Protein 3E82 (pdb70)

Solvent-accessible surface area: 55488 Å² total

Structure (mmCIF, N/CA/C/O backbone):
data_3E82
#
_entry.id   3E82
#
_cell.length_a   52.910
_cell.length_b   79.750
_cell.length_c   209.144
_cell.angle_alpha   90.00
_cell.angle_beta   94.00
_cell.angle_gamma   90.00
#
_symmetry.space_group_name_H-M   'P 1 21 1'
#
loop_
_entity.id
_entity.type
_entity.pdbx_description
1 polymer 'Putative oxidoreductase'
2 non-polymer 'CHLORIDE ION'
3 water water
#
loop_
_atom_site.group_PDB
_atom_site.id
_atom_site.type_symbol
_atom_site.label_atom_id
_atom_site.label_alt_id
_atom_site.label_comp_id
_atom_site.label_asym_id
_atom_site.label_entity_id
_atom_site.label_seq_id
_atom_site.pdbx_PDB_ins_code
_atom_site.Cartn_x
_atom_site.Cartn_y
_atom_site.Cartn_z
_atom_site.occupancy
_atom_site.B_iso_or_equiv
_atom_site.auth_seq_id
_atom_site.auth_comp_id
_atom_site.auth_asym_id
_atom_site.auth_atom_id
_atom_site.pdbx_PDB_model_num
ATOM 1 N N . THR A 1 7 ? -10.559 2.417 126.360 1.00 34.79 15 THR A N 1
ATOM 2 C CA . THR A 1 7 ? -10.905 3.049 125.057 1.00 33.64 15 THR A CA 1
ATOM 3 C C . THR A 1 7 ? -10.823 4.563 125.180 1.00 31.36 15 THR A C 1
ATOM 4 O O . THR A 1 7 ? -11.055 5.125 126.247 1.00 30.14 15 THR A O 1
ATOM 8 N N . ILE A 1 8 ? -10.490 5.223 124.080 1.00 27.92 16 ILE A N 1
ATOM 9 C CA . ILE A 1 8 ? -10.394 6.669 124.084 1.00 25.67 16 ILE A CA 1
ATOM 10 C C . ILE A 1 8 ? -11.644 7.249 123.435 1.00 25.22 16 ILE A C 1
ATOM 11 O O . ILE A 1 8 ? -11.887 7.050 122.240 1.00 25.12 16 ILE A O 1
ATOM 16 N N . ASN A 1 9 ? -12.442 7.950 124.232 1.00 23.27 17 ASN A N 1
ATOM 17 C CA . ASN A 1 9 ? -13.663 8.560 123.730 1.00 23.90 17 ASN A CA 1
ATOM 18 C C . ASN A 1 9 ? -13.377 9.892 123.062 1.00 23.18 17 ASN A C 1
ATOM 19 O O . ASN A 1 9 ? -12.817 10.802 123.679 1.00 21.27 17 ASN A O 1
ATOM 24 N N . ILE A 1 10 ? -13.795 10.009 121.807 1.00 23.26 18 ILE A N 1
ATOM 25 C CA . ILE A 1 10 ? -13.578 11.231 121.056 1.00 21.81 18 ILE A CA 1
ATOM 26 C C . ILE A 1 10 ? -14.845 12.029 120.780 1.00 22.25 18 ILE A C 1
ATOM 27 O O . ILE A 1 10 ? -15.924 11.477 120.549 1.00 22.58 18 ILE A O 1
ATOM 32 N N . ALA A 1 11 ? -14.685 13.344 120.818 1.00 21.44 19 ALA A N 1
ATOM 33 C CA . ALA A 1 11 ? -15.750 14.269 120.496 1.00 21.16 19 ALA A CA 1
ATOM 34 C C . ALA A 1 11 ? -15.184 14.987 119.274 1.00 21.93 19 ALA A C 1
ATOM 35 O O . ALA A 1 11 ? -14.159 15.676 119.370 1.00 21.55 19 ALA A O 1
ATOM 37 N N . LEU A 1 12 ? -15.810 14.787 118.121 1.00 20.29 20 LEU A N 1
ATOM 38 C CA . LEU A 1 12 ? -15.371 15.449 116.899 1.00 20.20 20 LEU A CA 1
ATOM 39 C C . LEU A 1 12 ? -16.141 16.768 116.833 1.00 22.01 20 LEU A C 1
ATOM 40 O O . LEU A 1 12 ? -17.374 16.765 116.805 1.00 22.28 20 LEU A O 1
ATOM 45 N N . ILE A 1 13 ? -15.423 17.888 116.809 1.00 21.38 21 ILE A N 1
ATOM 46 C CA . ILE A 1 13 ? -16.074 19.192 116.771 1.00 23.21 21 ILE A CA 1
ATOM 47 C C . ILE A 1 13 ? -16.207 19.717 115.347 1.00 23.60 21 ILE A C 1
ATOM 48 O O . ILE A 1 13 ? -15.236 20.183 114.750 1.00 24.20 21 ILE A O 1
ATOM 53 N N . GLY A 1 14 ? -17.421 19.640 114.813 1.00 23.36 22 GLY A N 1
ATOM 54 C CA . GLY A 1 14 ? -17.673 20.116 113.469 1.00 24.26 22 GLY A CA 1
ATOM 55 C C . GLY A 1 14 ? -17.852 18.968 112.501 1.00 25.72 22 GLY A C 1
ATOM 56 O O . GLY A 1 14 ? -17.030 18.054 112.453 1.00 25.80 22 GLY A O 1
ATOM 57 N N . TYR A 1 15 ? -18.937 18.993 111.736 1.00 24.63 23 TYR A N 1
ATOM 58 C CA . TYR A 1 15 ? -19.172 17.940 110.770 1.00 25.37 23 TYR A CA 1
ATOM 59 C C . TYR A 1 15 ? -19.319 18.566 109.395 1.00 26.89 23 TYR A C 1
ATOM 60 O O . TYR A 1 15 ? -20.255 18.269 108.648 1.00 28.45 23 TYR A O 1
ATOM 69 N N . GLY A 1 16 ? -18.388 19.465 109.086 1.00 27.71 24 GLY A N 1
ATOM 70 C CA . GLY A 1 16 ? -18.375 20.117 107.793 1.00 28.74 24 GLY A CA 1
ATOM 71 C C . GLY A 1 16 ? -17.570 19.226 106.866 1.00 29.91 24 GLY A C 1
ATOM 72 O O . GLY A 1 16 ? -17.355 18.051 107.174 1.00 30.03 24 GLY A O 1
ATOM 73 N N . PHE A 1 17 ? -17.105 19.766 105.747 1.00 29.52 25 PHE A N 1
ATOM 74 C CA . PHE A 1 17 ? -16.339 18.968 104.797 1.00 29.80 25 PHE A CA 1
ATOM 75 C C . PHE A 1 17 ? -15.219 18.128 105.418 1.00 27.73 25 PHE A C 1
ATOM 76 O O . PHE A 1 17 ? -15.185 16.910 105.255 1.00 29.28 25 PHE A O 1
ATOM 84 N N . VAL A 1 18 ? -14.300 18.782 106.118 1.00 26.99 26 VAL A N 1
ATOM 85 C CA . VAL A 1 18 ? -13.174 18.092 106.727 1.00 26.26 26 VAL A CA 1
ATOM 86 C C . VAL A 1 18 ? -13.602 17.087 107.796 1.00 26.16 26 VAL A C 1
ATOM 87 O O . VAL A 1 18 ? -13.106 15.959 107.829 1.00 24.76 26 VAL A O 1
ATOM 91 N N . GLY A 1 19 ? -14.525 17.492 108.661 1.00 25.50 27 GLY A N 1
ATOM 92 C CA . GLY A 1 19 ? -14.976 16.590 109.704 1.00 26.11 27 GLY A CA 1
ATOM 93 C C . GLY A 1 19 ? -15.563 15.309 109.144 1.00 24.94 27 GLY A C 1
ATOM 94 O O . GLY A 1 19 ? -15.199 14.210 109.563 1.00 23.49 27 GLY A O 1
ATOM 95 N N . LYS A 1 20 ? -16.456 15.453 108.173 1.00 25.02 28 LYS A N 1
ATOM 96 C CA . LYS A 1 20 ? -17.130 14.311 107.574 1.00 25.98 28 LYS A CA 1
ATOM 97 C C . LYS A 1 20 ? -16.295 13.466 106.611 1.00 25.87 28 LYS A C 1
ATOM 98 O O . LYS A 1 20 ? -16.373 12.237 106.629 1.00 25.35 28 LYS A O 1
ATOM 104 N N . THR A 1 21 ? -15.500 14.123 105.775 1.00 24.41 29 THR A N 1
ATOM 105 C CA . THR A 1 21 ? -14.696 13.422 104.784 1.00 23.65 29 THR A CA 1
ATOM 106 C C . THR A 1 21 ? -13.389 12.822 105.277 1.00 22.66 29 THR A C 1
ATOM 107 O O . THR A 1 21 ? -12.967 11.769 104.797 1.00 22.04 29 THR A O 1
ATOM 111 N N . PHE A 1 22 ? -12.744 13.488 106.224 1.00 23.11 30 PHE A N 1
ATOM 112 C CA . PHE A 1 22 ? -11.469 13.005 106.738 1.00 24.32 30 PHE A CA 1
ATOM 113 C C . PHE A 1 22 ? -11.499 12.369 108.122 1.00 23.38 30 PHE A C 1
ATOM 114 O O . PHE A 1 22 ? -11.285 11.166 108.270 1.00 23.31 30 PHE A O 1
ATOM 122 N N . HIS A 1 23 ? -11.769 13.194 109.130 1.00 21.08 31 HIS A N 1
ATOM 123 C CA . HIS A 1 23 ? -11.758 12.757 110.518 1.00 22.53 31 HIS A CA 1
ATOM 124 C C . HIS A 1 23 ? -12.667 11.616 110.948 1.00 22.08 31 HIS A C 1
ATOM 125 O O . HIS A 1 23 ? -12.195 10.656 111.561 1.00 23.72 31 HIS A O 1
ATOM 132 N N . ALA A 1 24 ? -13.953 11.701 110.638 1.00 21.21 32 ALA A N 1
ATOM 133 C CA . ALA A 1 24 ? -14.869 10.639 111.040 1.00 21.61 32 ALA A CA 1
ATOM 134 C C . ALA A 1 24 ? -14.460 9.284 110.453 1.00 21.63 32 ALA A C 1
ATOM 135 O O . ALA A 1 24 ? -14.304 8.311 111.192 1.00 20.64 32 ALA A O 1
ATOM 137 N N . PRO A 1 25 ? -14.271 9.200 109.121 1.00 20.86 33 PRO A N 1
ATOM 138 C CA . PRO A 1 25 ? -13.877 7.914 108.520 1.00 20.20 33 PRO A CA 1
ATOM 139 C C . PRO A 1 25 ? -12.559 7.346 109.058 1.00 19.93 33 PRO A C 1
ATOM 140 O O . PRO A 1 25 ? -12.450 6.149 109.314 1.00 18.85 33 PRO A O 1
ATOM 144 N N . LEU A 1 26 ? -11.559 8.203 109.230 1.00 19.43 34 LEU A N 1
ATOM 145 C CA . LEU A 1 26 ? -10.273 7.747 109.733 1.00 18.82 34 LEU A CA 1
ATOM 146 C C . LEU A 1 26 ? -10.410 7.245 111.168 1.00 18.51 34 LEU A C 1
ATOM 147 O O . LEU A 1 26 ? -9.971 6.139 111.495 1.00 16.99 34 LEU A O 1
ATOM 152 N N . ILE A 1 27 ? -11.021 8.062 112.019 1.00 17.33 35 ILE A N 1
ATOM 153 C CA . ILE A 1 27 ? -11.204 7.698 113.417 1.00 19.06 35 ILE A CA 1
ATOM 154 C C . ILE A 1 27 ? -11.964 6.372 113.536 1.00 20.26 35 ILE A C 1
ATOM 155 O O . ILE A 1 27 ? -11.510 5.447 114.211 1.00 19.17 35 ILE A O 1
ATOM 160 N N . ARG A 1 28 ? -13.115 6.292 112.875 1.00 19.24 36 ARG A N 1
ATOM 161 C CA . ARG A 1 28 ? -13.947 5.088 112.892 1.00 21.21 36 ARG A CA 1
ATOM 162 C C . ARG A 1 28 ? -13.193 3.838 112.454 1.00 20.49 36 ARG A C 1
ATOM 163 O O . ARG A 1 28 ? -13.536 2.735 112.866 1.00 19.09 36 ARG A O 1
ATOM 171 N N . SER A 1 29 ? -12.165 4.012 111.623 1.00 18.74 37 SER A N 1
ATOM 172 C CA . SER A 1 29 ? -11.383 2.876 111.131 1.00 18.28 37 SER A CA 1
ATOM 173 C C . SER A 1 29 ? -10.218 2.487 112.055 1.00 16.98 37 SER A C 1
ATOM 174 O O . SER A 1 29 ? -9.497 1.533 111.780 1.00 15.86 37 SER A O 1
ATOM 177 N N . VAL A 1 30 ? -10.028 3.228 113.139 1.00 16.95 38 VAL A N 1
ATOM 178 C CA . VAL A 1 30 ? -8.934 2.939 114.063 1.00 17.17 38 VAL A CA 1
ATOM 179 C C . VAL A 1 30 ? -9.393 2.339 115.389 1.00 17.73 38 VAL A C 1
ATOM 180 O O . VAL A 1 30 ? -10.036 3.008 116.202 1.00 18.23 38 VAL A O 1
ATOM 184 N N . PRO A 1 31 ? -9.069 1.058 115.623 1.00 18.41 39 PRO A N 1
ATOM 185 C CA . PRO A 1 31 ? -9.473 0.414 116.875 1.00 19.35 39 PRO A CA 1
ATOM 186 C C . PRO A 1 31 ? -8.776 1.071 118.066 1.00 20.82 39 PRO A C 1
ATOM 187 O O . PRO A 1 31 ? -7.630 1.513 117.962 1.00 19.45 39 PRO A O 1
ATOM 191 N N . GLY A 1 32 ? -9.474 1.147 119.194 1.00 19.79 40 GLY A N 1
ATOM 192 C CA . GLY A 1 32 ? -8.891 1.774 120.365 1.00 21.55 40 GLY A CA 1
ATOM 193 C C . GLY A 1 32 ? -9.376 3.208 120.503 1.00 21.60 40 GLY A C 1
ATOM 194 O O . GLY A 1 32 ? -9.159 3.856 121.529 1.00 20.80 40 GLY A O 1
ATOM 195 N N . LEU A 1 33 ? -10.022 3.710 119.453 1.00 18.20 41 LEU A N 1
ATOM 196 C CA . LEU A 1 33 ? -10.579 5.057 119.474 1.00 19.59 41 LEU A CA 1
ATOM 197 C C . LEU A 1 33 ? -12.077 4.898 119.335 1.00 19.88 41 LEU A C 1
ATOM 198 O O . LEU A 1 33 ? -12.535 4.037 118.587 1.00 20.21 41 LEU A O 1
ATOM 203 N N . ASN A 1 34 ? -12.836 5.722 120.041 1.00 19.37 42 ASN A N 1
ATOM 204 C CA . ASN A 1 34 ? -14.290 5.647 119.964 1.00 21.74 42 ASN A CA 1
ATOM 205 C C . ASN A 1 34 ? -14.941 6.995 119.680 1.00 20.94 42 ASN A C 1
ATOM 206 O O . ASN A 1 34 ? -15.020 7.850 120.556 1.00 21.25 42 ASN A O 1
ATOM 211 N N . LEU A 1 35 ? -15.403 7.184 118.451 1.00 21.54 43 LEU A N 1
ATOM 212 C CA . LEU A 1 35 ? -16.064 8.433 118.100 1.00 22.57 43 LEU A CA 1
ATOM 213 C C . LEU A 1 35 ? -17.450 8.334 118.729 1.00 22.64 43 LEU A C 1
ATOM 214 O O . LEU A 1 35 ? -18.341 7.692 118.186 1.00 22.86 43 LEU A O 1
ATOM 219 N N . ALA A 1 36 ? -17.621 8.957 119.888 1.00 23.91 44 ALA A N 1
ATOM 220 C CA . ALA A 1 36 ? -18.892 8.888 120.590 1.00 25.80 44 ALA A CA 1
ATOM 221 C C . ALA A 1 36 ? -19.733 10.146 120.453 1.00 25.85 44 ALA A C 1
ATOM 222 O O . ALA A 1 36 ? -20.959 10.080 120.491 1.00 27.61 44 ALA A O 1
ATOM 224 N N . PHE A 1 37 ? -19.078 11.288 120.287 1.00 25.78 45 PHE A N 1
ATOM 225 C CA . PHE A 1 37 ? -19.789 12.552 120.176 1.00 25.72 45 PHE A CA 1
ATOM 226 C C . PHE A 1 37 ? -19.361 13.382 118.976 1.00 25.62 45 PHE A C 1
ATOM 227 O O . PHE A 1 37 ? -18.188 13.386 118.588 1.00 24.05 45 PHE A O 1
ATOM 235 N N . VAL A 1 38 ? -20.325 14.097 118.406 1.00 23.58 46 VAL A N 1
ATOM 236 C CA . VAL A 1 38 ? -20.067 14.986 117.287 1.00 23.16 46 VAL A CA 1
ATOM 237 C C . VAL A 1 38 ? -20.808 16.292 117.556 1.00 25.12 46 VAL A C 1
ATOM 238 O O . VAL A 1 38 ? -22.029 16.293 117.769 1.00 25.77 46 VAL A O 1
ATOM 242 N N . ALA A 1 39 ? -20.069 17.398 117.576 1.00 24.56 47 ALA A N 1
ATOM 243 C CA . ALA A 1 39 ? -20.682 18.702 117.806 1.00 25.97 47 ALA A CA 1
ATOM 244 C C . ALA A 1 39 ? -21.097 19.276 116.462 1.00 25.75 47 ALA A C 1
ATOM 245 O O . ALA A 1 39 ? -20.255 19.536 115.601 1.00 24.85 47 ALA A O 1
ATOM 247 N N . SER A 1 40 ? -22.402 19.462 116.287 1.00 25.34 48 SER A N 1
ATOM 248 C CA . SER A 1 40 ? -22.945 19.995 115.046 1.00 27.61 48 SER A CA 1
ATOM 249 C C . SER A 1 40 ? -24.377 20.477 115.237 1.00 30.20 48 SER A C 1
ATOM 250 O O . SER A 1 40 ? -25.152 19.866 115.972 1.00 29.44 48 SER A O 1
ATOM 253 N N . ARG A 1 41 ? -24.717 21.567 114.557 1.00 32.27 49 ARG A N 1
ATOM 254 C CA . ARG A 1 41 ? -26.056 22.147 114.625 1.00 35.01 49 ARG A CA 1
ATOM 255 C C . ARG A 1 41 ? -27.021 21.343 113.761 1.00 35.72 49 ARG A C 1
ATOM 256 O O . ARG A 1 41 ? -28.228 21.577 113.787 1.00 36.01 49 ARG A O 1
ATOM 264 N N . ASP A 1 42 ? -26.486 20.392 113.000 1.00 36.75 50 ASP A N 1
ATOM 265 C CA . ASP A 1 42 ? -27.305 19.579 112.101 1.00 36.84 50 ASP A CA 1
ATOM 266 C C . ASP A 1 42 ? -27.224 18.092 112.446 1.00 36.70 50 ASP A C 1
ATOM 267 O O . ASP A 1 42 ? -26.432 17.353 111.858 1.00 35.83 50 ASP A O 1
ATOM 272 N N . GLU A 1 43 ? -28.058 17.648 113.380 1.00 35.73 51 GLU A N 1
ATOM 273 C CA . GLU A 1 43 ? -28.038 16.252 113.800 1.00 36.86 51 GLU A CA 1
ATOM 274 C C . GLU A 1 43 ? -28.309 15.254 112.678 1.00 37.09 51 GLU A C 1
ATOM 275 O O . GLU A 1 43 ? -27.617 14.239 112.564 1.00 37.16 51 GLU A O 1
ATOM 281 N N . GLU A 1 44 ? -29.305 15.537 111.847 1.00 36.58 52 GLU A N 1
ATOM 282 C CA . GLU A 1 44 ? -29.647 14.636 110.755 1.00 37.14 52 GLU A CA 1
ATOM 283 C C . GLU A 1 44 ? -28.467 14.340 109.836 1.00 35.76 52 GLU A C 1
ATOM 284 O O . GLU A 1 44 ? -28.265 13.197 109.435 1.00 34.39 52 GLU A O 1
ATOM 290 N N . LYS A 1 45 ? -27.697 15.369 109.491 1.00 34.90 53 LYS A N 1
ATOM 291 C CA . LYS A 1 45 ? -26.552 15.172 108.616 1.00 34.19 53 LYS A CA 1
ATOM 292 C C . LYS A 1 45 ? -25.556 14.210 109.260 1.00 33.45 53 LYS A C 1
ATOM 293 O O . LYS A 1 45 ? -25.013 13.327 108.594 1.00 33.31 53 LYS A O 1
ATOM 299 N N . VAL A 1 46 ? -25.319 14.380 110.557 1.00 31.06 54 VAL A N 1
ATOM 300 C CA . VAL A 1 46 ? -24.383 13.518 111.271 1.00 28.79 54 VAL A CA 1
ATOM 301 C C . VAL A 1 46 ? -24.917 12.087 111.372 1.00 29.64 54 VAL A C 1
ATOM 302 O O . VAL A 1 46 ? -24.243 11.128 110.978 1.00 27.54 54 VAL A O 1
ATOM 306 N N . LYS A 1 47 ? -26.144 11.957 111.871 1.00 28.94 55 LYS A N 1
ATOM 307 C CA . LYS A 1 47 ? -26.774 10.656 112.069 1.00 29.90 55 LYS A CA 1
ATOM 308 C C . LYS A 1 47 ? -27.012 9.790 110.837 1.00 29.72 55 LYS A C 1
ATOM 309 O O . LYS A 1 47 ? -27.063 8.568 110.954 1.00 29.48 55 LYS A O 1
ATOM 315 N N . ARG A 1 48 ? -27.171 10.388 109.661 1.00 30.46 56 ARG A N 1
ATOM 316 C CA . ARG A 1 48 ? -27.381 9.564 108.476 1.00 31.23 56 ARG A CA 1
ATOM 317 C C . ARG A 1 48 ? -26.092 8.785 108.189 1.00 31.00 56 ARG A C 1
ATOM 318 O O . ARG A 1 48 ? -26.130 7.701 107.600 1.00 30.66 56 ARG A O 1
ATOM 326 N N . ASP A 1 49 ? -24.958 9.335 108.624 1.00 28.96 57 ASP A N 1
ATOM 327 C CA . ASP A 1 49 ? -23.658 8.682 108.442 1.00 28.82 57 ASP A CA 1
ATOM 328 C C . ASP A 1 49 ? -23.226 7.910 109.685 1.00 27.72 57 ASP A C 1
ATOM 329 O O . ASP A 1 49 ? -22.688 6.808 109.584 1.00 28.76 57 ASP A O 1
ATOM 334 N N . LEU A 1 50 ? -23.447 8.517 110.848 1.00 26.54 58 LEU A N 1
ATOM 335 C CA . LEU A 1 50 ? -23.049 7.954 112.134 1.00 24.73 58 LEU A CA 1
ATOM 336 C C . LEU A 1 50 ? -24.257 7.839 113.062 1.00 25.96 58 LEU A C 1
ATOM 337 O O . LEU A 1 50 ? -24.441 8.656 113.964 1.00 25.57 58 LEU A O 1
ATOM 342 N N . PRO A 1 51 ? -25.086 6.808 112.857 1.00 25.58 59 PRO A N 1
ATOM 343 C CA . PRO A 1 51 ? -26.293 6.551 113.646 1.00 27.28 59 PRO A CA 1
ATOM 344 C C . PRO A 1 51 ? -26.081 6.270 115.127 1.00 27.32 59 PRO A C 1
ATOM 345 O O . PRO A 1 51 ? -26.984 6.482 115.934 1.00 29.55 59 PRO A O 1
ATOM 349 N N . ASP A 1 52 ? -24.888 5.812 115.484 1.00 27.29 60 ASP A N 1
ATOM 350 C CA . ASP A 1 52 ? -24.591 5.472 116.865 1.00 27.66 60 ASP A CA 1
ATOM 351 C C . ASP A 1 52 ? -23.870 6.550 117.657 1.00 26.86 60 ASP A C 1
ATOM 352 O O . ASP A 1 52 ? -23.436 6.300 118.780 1.00 27.78 60 ASP A O 1
ATOM 357 N N . VAL A 1 53 ? -23.714 7.739 117.086 1.00 25.95 61 VAL A N 1
ATOM 358 C CA . VAL A 1 53 ? -23.033 8.803 117.819 1.00 26.08 61 VAL A CA 1
ATOM 359 C C . VAL A 1 53 ? -24.037 9.750 118.468 1.00 26.65 61 VAL A C 1
ATOM 360 O O . VAL A 1 53 ? -25.211 9.771 118.108 1.00 27.31 61 VAL A O 1
ATOM 364 N N . THR A 1 54 ? -23.569 10.516 119.444 1.00 27.36 62 THR A N 1
ATOM 365 C CA . THR A 1 54 ? -24.421 11.482 120.115 1.00 26.94 62 THR A CA 1
ATOM 366 C C . THR A 1 54 ? -24.062 12.854 119.566 1.00 27.03 62 THR A C 1
ATOM 367 O O . THR A 1 54 ? -22.910 13.279 119.654 1.00 24.29 62 THR A O 1
ATOM 371 N N . VAL A 1 55 ? -25.046 13.536 118.989 1.00 26.87 63 VAL A N 1
ATOM 372 C CA . VAL A 1 55 ? -24.818 14.859 118.439 1.00 27.28 63 VAL A CA 1
ATOM 373 C C . VAL A 1 55 ? -25.081 15.939 119.485 1.00 28.75 63 VAL A C 1
ATOM 374 O O . VAL A 1 55 ? -26.171 16.015 120.055 1.00 28.74 63 VAL A O 1
ATOM 378 N N . ILE A 1 56 ? -24.065 16.757 119.741 1.00 28.32 64 ILE A N 1
ATOM 379 C CA . ILE A 1 56 ? -24.161 17.859 120.689 1.00 27.46 64 ILE A CA 1
ATOM 380 C C . ILE A 1 56 ? -24.176 19.137 119.851 1.00 29.80 64 ILE A C 1
ATOM 381 O O . ILE A 1 56 ? -23.259 19.389 119.061 1.00 27.59 64 ILE A O 1
ATOM 386 N N . ALA A 1 57 ? -25.225 19.935 120.018 1.00 29.64 65 ALA A N 1
ATOM 387 C CA . ALA A 1 57 ? -25.393 21.162 119.248 1.00 30.44 65 ALA A CA 1
ATOM 388 C C . ALA A 1 57 ? -24.324 22.223 119.480 1.00 31.17 65 ALA A C 1
ATOM 389 O O . ALA A 1 57 ? -23.870 22.871 118.533 1.00 31.44 65 ALA A O 1
ATOM 391 N N . SER A 1 58 ? -23.924 22.393 120.735 1.00 30.36 66 SER A N 1
ATOM 392 C CA . SER A 1 58 ? -22.937 23.404 121.097 1.00 31.30 66 SER A CA 1
ATOM 393 C C . SER A 1 58 ? -21.495 22.910 121.187 1.00 31.12 66 SER A C 1
ATOM 394 O O . SER A 1 58 ? -21.182 22.011 121.964 1.00 30.64 66 SER A O 1
ATOM 397 N N . PRO A 1 59 ? -20.592 23.520 120.403 1.00 31.61 67 PRO A N 1
ATOM 398 C CA . PRO A 1 59 ? -19.177 23.139 120.397 1.00 31.46 67 PRO A CA 1
ATOM 399 C C . PRO A 1 59 ? -18.559 23.274 121.780 1.00 31.34 67 PRO A C 1
ATOM 400 O O . PRO A 1 59 ? -17.842 22.387 122.238 1.00 31.68 67 PRO A O 1
ATOM 404 N N . GLU A 1 60 ? -18.843 24.389 122.448 1.00 30.90 68 GLU A N 1
ATOM 405 C CA . GLU A 1 60 ? -18.299 24.624 123.776 1.00 29.98 68 GLU A CA 1
ATOM 406 C C . GLU A 1 60 ? -18.747 23.530 124.741 1.00 29.57 68 GLU A C 1
ATOM 407 O O . GLU A 1 60 ? -17.964 23.064 125.563 1.00 28.94 68 GLU A O 1
ATOM 413 N N . ALA A 1 61 ? -20.008 23.124 124.640 1.00 29.70 69 ALA A N 1
ATOM 414 C CA . ALA A 1 61 ? -20.535 22.075 125.505 1.00 28.90 69 ALA A CA 1
ATOM 415 C C . ALA A 1 61 ? -19.837 20.751 125.185 1.00 29.66 69 ALA A C 1
ATOM 416 O O . ALA A 1 61 ? -19.540 19.952 126.076 1.00 28.81 69 ALA A O 1
ATOM 418 N N . ALA A 1 62 ? -19.580 20.528 123.903 1.00 28.98 70 ALA A N 1
ATOM 419 C CA . ALA A 1 62 ? -18.924 19.307 123.452 1.00 30.40 70 ALA A CA 1
ATOM 420 C C . ALA A 1 62 ? -17.517 19.133 124.028 1.00 31.17 70 ALA A C 1
ATOM 421 O O . ALA A 1 62 ? -17.195 18.086 124.594 1.00 30.44 70 ALA A O 1
ATOM 423 N N . VAL A 1 63 ? -16.679 20.159 123.894 1.00 31.70 71 VAL A N 1
ATOM 424 C CA . VAL A 1 63 ? -15.305 20.058 124.383 1.00 33.27 71 VAL A CA 1
ATOM 425 C C . VAL A 1 63 ? -15.206 19.886 125.894 1.00 34.62 71 VAL A C 1
ATOM 426 O O . VAL A 1 63 ? -14.139 19.553 126.414 1.00 35.14 71 VAL A O 1
ATOM 430 N N . GLN A 1 64 ? -16.313 20.103 126.599 1.00 35.11 72 GLN A N 1
ATOM 431 C CA . GLN A 1 64 ? -16.305 19.971 128.052 1.00 36.31 72 GLN A CA 1
ATOM 432 C C . GLN A 1 64 ? -17.108 18.787 128.595 1.00 35.36 72 GLN A C 1
ATOM 433 O O . GLN A 1 64 ? -17.266 18.654 129.809 1.00 35.34 72 GLN A O 1
ATOM 439 N N . HIS A 1 65 ? -17.592 17.922 127.704 1.00 35.20 73 HIS A N 1
ATOM 440 C CA . HIS A 1 65 ? -18.384 16.760 128.114 1.00 35.67 73 HIS A CA 1
ATOM 441 C C . HIS A 1 65 ? -17.581 15.782 128.977 1.00 36.74 73 HIS A C 1
ATOM 442 O O . HIS A 1 65 ? -16.414 15.499 128.700 1.00 36.54 73 HIS A O 1
ATOM 449 N N . PRO A 1 66 ? -18.206 15.255 130.042 1.00 37.44 74 PRO A N 1
ATOM 450 C CA . PRO A 1 66 ? -17.631 14.306 131.003 1.00 38.21 74 PRO A CA 1
ATOM 451 C C . PRO A 1 66 ? -16.947 13.059 130.447 1.00 38.97 74 PRO A C 1
ATOM 452 O O . PRO A 1 66 ? -15.835 12.724 130.855 1.00 40.32 74 PRO A O 1
ATOM 456 N N . ASP A 1 67 ? -17.607 12.367 129.526 1.00 38.48 75 ASP A N 1
ATOM 457 C CA . ASP A 1 67 ? -17.046 11.141 128.973 1.00 38.11 75 ASP A CA 1
ATOM 458 C C . ASP A 1 67 ? -16.057 11.336 127.826 1.00 35.62 75 ASP A C 1
ATOM 459 O O . ASP A 1 67 ? -15.626 10.361 127.210 1.00 36.66 75 ASP A O 1
ATOM 464 N N . VAL A 1 68 ? -15.684 12.580 127.547 1.00 32.23 76 VAL A N 1
ATOM 465 C CA . VAL A 1 68 ? -14.758 12.860 126.450 1.00 28.81 76 VAL A CA 1
ATOM 466 C C . VAL A 1 68 ? -13.295 12.887 126.881 1.00 27.49 76 VAL A C 1
ATOM 467 O O . VAL A 1 68 ? -12.926 13.618 127.802 1.00 26.38 76 VAL A O 1
ATOM 471 N N . ASP A 1 69 ? -12.464 12.082 126.217 1.00 25.02 77 ASP A N 1
ATOM 472 C CA . ASP A 1 69 ? -11.036 12.041 126.520 1.00 23.56 77 ASP A CA 1
ATOM 473 C C . ASP A 1 69 ? -10.246 12.889 125.527 1.00 22.16 77 ASP A C 1
ATOM 474 O O . ASP A 1 69 ? -9.320 13.600 125.906 1.00 21.53 77 ASP A O 1
ATOM 479 N N . LEU A 1 70 ? -10.618 12.799 124.254 1.00 22.16 78 LEU A N 1
ATOM 480 C CA . LEU A 1 70 ? -9.934 13.525 123.192 1.00 20.54 78 LEU A CA 1
ATOM 481 C C . LEU A 1 70 ? -10.897 14.332 122.334 1.00 21.27 78 LEU A C 1
ATOM 482 O O . LEU A 1 70 ? -11.950 13.845 121.913 1.00 21.35 78 LEU A O 1
ATOM 487 N N . VAL A 1 71 ? -10.513 15.570 122.068 1.00 20.73 79 VAL A N 1
ATOM 488 C CA . VAL A 1 71 ? -11.316 16.453 121.245 1.00 19.99 79 VAL A CA 1
ATOM 489 C C . VAL A 1 71 ? -10.608 16.660 119.912 1.00 19.52 79 VAL A C 1
ATOM 490 O O . VAL A 1 71 ? -9.409 16.941 119.871 1.00 19.16 79 VAL A O 1
ATOM 494 N N . VAL A 1 72 ? -11.349 16.485 118.826 1.00 18.61 80 VAL A N 1
ATOM 495 C CA . VAL A 1 72 ? -10.809 16.693 117.490 1.00 18.88 80 VAL A CA 1
ATOM 496 C C . VAL A 1 72 ? -11.558 17.905 116.935 1.00 19.25 80 VAL A C 1
ATOM 497 O O . VAL A 1 72 ? -12.749 17.833 116.636 1.00 19.90 80 VAL A O 1
ATOM 501 N N . ILE A 1 73 ? -10.844 19.015 116.820 1.00 20.76 81 ILE A N 1
ATOM 502 C CA . ILE A 1 73 ? -11.409 20.271 116.341 1.00 22.31 81 ILE A CA 1
ATOM 503 C C . ILE A 1 73 ? -11.363 20.417 114.822 1.00 21.69 81 ILE A C 1
ATOM 504 O O . ILE A 1 73 ? -10.295 20.591 114.236 1.00 22.64 81 ILE A O 1
ATOM 509 N N . ALA A 1 74 ? -12.526 20.340 114.186 1.00 22.27 82 ALA A N 1
ATOM 510 C CA . ALA A 1 74 ? -12.617 20.472 112.733 1.00 22.64 82 ALA A CA 1
ATOM 511 C C . ALA A 1 74 ? -13.660 21.530 112.384 1.00 24.70 82 ALA A C 1
ATOM 512 O O . ALA A 1 74 ? -14.340 21.454 111.354 1.00 24.22 82 ALA A O 1
ATOM 514 N N . SER A 1 75 ? -13.771 22.516 113.266 1.00 26.48 83 SER A N 1
ATOM 515 C CA . SER A 1 75 ? -14.711 23.620 113.116 1.00 27.18 83 SER A CA 1
ATOM 516 C C . SER A 1 75 ? -14.083 24.716 112.251 1.00 28.56 83 SER A C 1
ATOM 517 O O . SER A 1 75 ? -12.979 24.541 111.732 1.00 27.47 83 SER A O 1
ATOM 520 N N . PRO A 1 76 ? -14.781 25.854 112.064 1.00 29.73 84 PRO A N 1
ATOM 521 C CA . PRO A 1 76 ? -14.190 26.917 111.240 1.00 29.29 84 PRO A CA 1
ATOM 522 C C . PRO A 1 76 ? -12.816 27.347 111.761 1.00 29.53 84 PRO A C 1
ATOM 523 O O . PRO A 1 76 ? -12.547 27.267 112.961 1.00 29.36 84 PRO A O 1
ATOM 527 N N . ASN A 1 77 ? -11.956 27.801 110.850 1.00 28.61 85 ASN A N 1
ATOM 528 C CA . ASN A 1 77 ? -10.598 28.217 111.185 1.00 29.05 85 ASN A CA 1
ATOM 529 C C . ASN A 1 77 ? -10.451 29.112 112.412 1.00 30.21 85 ASN A C 1
ATOM 530 O O . ASN A 1 77 ? -9.646 28.834 113.304 1.00 29.63 85 ASN A O 1
ATOM 535 N N . ALA A 1 78 ? -11.226 30.189 112.451 1.00 31.91 86 ALA A N 1
ATOM 536 C CA . ALA A 1 78 ? -11.164 31.144 113.549 1.00 32.68 86 ALA A CA 1
ATOM 537 C C . ALA A 1 78 ? -11.539 30.578 114.918 1.00 32.77 86 ALA A C 1
ATOM 538 O O . ALA A 1 78 ? -11.200 31.168 115.945 1.00 32.80 86 ALA A O 1
ATOM 540 N N . THR A 1 79 ? -12.229 29.442 114.943 1.00 31.58 87 THR A N 1
ATOM 541 C CA . THR A 1 79 ? -12.634 28.850 116.216 1.00 30.00 87 THR A CA 1
ATOM 542 C C . THR A 1 79 ? -11.638 27.821 116.758 1.00 30.05 87 THR A C 1
ATOM 543 O O . THR A 1 79 ? -11.782 27.362 117.890 1.00 29.80 87 THR A O 1
ATOM 547 N N . HIS A 1 80 ? -10.630 27.461 115.965 1.00 28.24 88 HIS A N 1
ATOM 548 C CA . HIS A 1 80 ? -9.660 26.460 116.402 1.00 27.53 88 HIS A CA 1
ATOM 549 C C . HIS A 1 80 ? -8.966 26.820 117.707 1.00 27.92 88 HIS A C 1
ATOM 550 O O . HIS A 1 80 ? -9.013 26.050 118.668 1.00 27.98 88 HIS A O 1
ATOM 557 N N . ALA A 1 81 ? -8.329 27.987 117.748 1.00 27.84 89 ALA A N 1
ATOM 558 C CA . ALA A 1 81 ? -7.621 28.420 118.950 1.00 27.94 89 ALA A CA 1
ATOM 559 C C . ALA A 1 81 ? -8.505 28.517 120.203 1.00 28.21 89 ALA A C 1
ATOM 560 O O . ALA A 1 81 ? -8.134 28.020 121.264 1.00 27.69 89 ALA A O 1
ATOM 562 N N . PRO A 1 82 ? -9.686 29.153 120.095 1.00 28.65 90 PRO A N 1
ATOM 563 C CA . PRO A 1 82 ? -10.592 29.293 121.245 1.00 28.70 90 PRO A CA 1
ATOM 564 C C . PRO A 1 82 ? -11.072 27.958 121.814 1.00 28.37 90 PRO A C 1
ATOM 565 O O . PRO A 1 82 ? -11.068 27.747 123.026 1.00 27.90 90 PRO A O 1
ATOM 569 N N . LEU A 1 83 ? -11.523 27.074 120.928 1.00 28.61 91 LEU A N 1
ATOM 570 C CA . LEU A 1 83 ? -12.031 25.777 121.350 1.00 27.84 91 LEU A CA 1
ATOM 571 C C . LEU A 1 83 ? -10.920 24.925 121.939 1.00 26.44 91 LEU A C 1
ATOM 572 O O . LEU A 1 83 ? -11.153 24.148 122.865 1.00 26.79 91 LEU A O 1
ATOM 577 N N . ALA A 1 84 ? -9.712 25.085 121.408 1.00 26.20 92 ALA A N 1
ATOM 578 C CA . ALA A 1 84 ? -8.559 24.340 121.895 1.00 26.54 92 ALA A CA 1
ATOM 579 C C . ALA A 1 84 ? -8.273 24.742 123.341 1.00 28.06 92 ALA A C 1
ATOM 580 O O . ALA A 1 84 ? -8.029 23.882 124.192 1.00 27.41 92 ALA A O 1
ATOM 582 N N . ARG A 1 85 ? -8.296 26.047 123.614 1.00 28.68 93 ARG A N 1
ATOM 583 C CA . ARG A 1 85 ? -8.069 26.548 124.972 1.00 30.33 93 ARG A CA 1
ATOM 584 C C . ARG A 1 85 ? -9.113 25.970 125.917 1.00 28.56 93 ARG A C 1
ATOM 585 O O . ARG A 1 85 ? -8.801 25.491 127.003 1.00 30.07 93 ARG A O 1
ATOM 593 N N . LEU A 1 86 ? -10.366 26.049 125.495 1.00 27.07 94 LEU A N 1
ATOM 594 C CA . LEU A 1 86 ? -11.473 25.567 126.303 1.00 27.32 94 LEU A CA 1
ATOM 595 C C . LEU A 1 86 ? -11.322 24.071 126.585 1.00 27.05 94 LEU A C 1
ATOM 596 O O . LEU A 1 86 ? -11.577 23.613 127.699 1.00 25.12 94 LEU A O 1
ATOM 601 N N . ALA A 1 87 ? -10.889 23.318 125.575 1.00 27.42 95 ALA A N 1
ATOM 602 C CA . ALA A 1 87 ? -10.697 21.870 125.711 1.00 26.54 95 ALA A CA 1
ATOM 603 C C . ALA A 1 87 ? -9.592 21.524 126.696 1.00 25.62 95 ALA A C 1
ATOM 604 O O . ALA A 1 87 ? -9.780 20.689 127.578 1.00 25.20 95 ALA A O 1
ATOM 606 N N . LEU A 1 88 ? -8.429 22.147 126.532 1.00 25.02 96 LEU A N 1
ATOM 607 C CA . LEU A 1 88 ? -7.305 21.889 127.424 1.00 25.45 96 LEU A CA 1
ATOM 608 C C . LEU A 1 88 ? -7.645 22.252 128.871 1.00 27.56 96 LEU A C 1
ATOM 609 O O . LEU A 1 88 ? -7.267 21.544 129.808 1.00 28.40 96 LEU A O 1
ATOM 614 N N . ASN A 1 89 ? -8.360 23.356 129.058 1.00 29.34 97 ASN A N 1
ATOM 615 C CA . ASN A 1 89 ? -8.726 23.787 130.402 1.00 30.42 97 ASN A CA 1
ATOM 616 C C . ASN A 1 89 ? -9.726 22.829 131.019 1.00 31.27 97 ASN A C 1
ATOM 617 O O . ASN A 1 89 ? -9.796 22.694 132.239 1.00 32.71 97 ASN A O 1
ATOM 622 N N . ALA A 1 90 ? -10.488 22.152 130.167 1.00 30.68 98 ALA A N 1
ATOM 623 C CA . ALA A 1 90 ? -11.473 21.186 130.632 1.00 29.14 98 ALA A CA 1
ATOM 624 C C . ALA A 1 90 ? -10.780 19.840 130.845 1.00 28.81 98 ALA A C 1
ATOM 625 O O . ALA A 1 90 ? -11.428 18.835 131.140 1.00 29.97 98 ALA A O 1
ATOM 627 N N . GLY A 1 91 ? -9.459 19.827 130.683 1.00 26.59 99 GLY A N 1
ATOM 628 C CA . GLY A 1 91 ? -8.697 18.608 130.894 1.00 26.06 99 GLY A CA 1
ATOM 629 C C . GLY A 1 91 ? -8.727 17.565 129.793 1.00 25.68 99 GLY A C 1
ATOM 630 O O . GLY A 1 91 ? -8.433 16.400 130.037 1.00 24.94 99 GLY A O 1
ATOM 631 N N . LYS A 1 92 ? -9.068 17.975 128.579 1.00 24.68 100 LYS A N 1
ATOM 632 C CA . LYS A 1 92 ? -9.122 17.054 127.451 1.00 24.77 100 LYS A CA 1
ATOM 633 C C . LYS A 1 92 ? -7.860 17.103 126.585 1.00 24.21 100 LYS A C 1
ATOM 634 O O . LYS A 1 92 ? -7.155 18.112 126.555 1.00 23.02 100 LYS A O 1
ATOM 640 N N . HIS A 1 93 ? -7.562 16.000 125.901 1.00 23.16 101 HIS A N 1
ATOM 641 C CA . HIS A 1 93 ? -6.427 15.979 124.986 1.00 22.61 101 HIS A CA 1
ATOM 642 C C . HIS A 1 93 ? -7.017 16.589 123.721 1.00 20.99 101 HIS A C 1
ATOM 643 O O . HIS A 1 93 ? -8.227 16.515 123.512 1.00 20.18 101 HIS A O 1
ATOM 650 N N . VAL A 1 94 ? -6.172 17.184 122.884 1.00 20.16 102 VAL A N 1
ATOM 651 C CA . VAL A 1 94 ? -6.652 17.867 121.690 1.00 18.05 102 VAL A CA 1
ATOM 652 C C . VAL A 1 94 ? -5.870 17.671 120.391 1.00 18.20 102 VAL A C 1
ATOM 653 O O . VAL A 1 94 ? -4.642 17.728 120.381 1.00 16.61 102 VAL A O 1
ATOM 657 N N . VAL A 1 95 ? -6.610 17.462 119.301 1.00 19.23 103 VAL A N 1
ATOM 658 C CA . VAL A 1 95 ? -6.048 17.342 117.955 1.00 17.51 103 VAL A CA 1
ATOM 659 C C . VAL A 1 95 ? -6.729 18.475 117.187 1.00 20.26 103 VAL A C 1
ATOM 660 O O . VAL A 1 95 ? -7.959 18.541 117.125 1.00 18.11 103 VAL A O 1
ATOM 664 N N . VAL A 1 96 ? -5.930 19.374 116.622 1.00 20.41 104 VAL A N 1
ATOM 665 C CA . VAL A 1 96 ? -6.471 20.508 115.885 1.00 21.03 104 VAL A CA 1
ATOM 666 C C . VAL A 1 96 ? -6.261 20.356 114.385 1.00 19.96 104 VAL A C 1
ATOM 667 O O . VAL A 1 96 ? -5.146 20.123 113.912 1.00 19.62 104 VAL A O 1
ATOM 671 N N . ASP A 1 97 ? -7.348 20.470 113.638 1.00 19.64 105 ASP A N 1
ATOM 672 C CA . ASP A 1 97 ? -7.279 20.373 112.191 1.00 21.98 105 ASP A CA 1
ATOM 673 C C . ASP A 1 97 ? -6.584 21.662 111.751 1.00 22.15 105 ASP A C 1
ATOM 674 O O . ASP A 1 97 ? -6.718 22.685 112.420 1.00 22.26 105 ASP A O 1
ATOM 679 N N . LYS A 1 98 ? -5.820 21.624 110.661 1.00 21.28 106 LYS A N 1
ATOM 680 C CA . LYS A 1 98 ? -5.145 22.840 110.199 1.00 21.34 106 LYS A CA 1
ATOM 681 C C . LYS A 1 98 ? -6.191 23.901 109.851 1.00 21.75 106 LYS A C 1
ATOM 682 O O . LYS A 1 98 ? -7.266 23.580 109.353 1.00 20.74 106 LYS A O 1
ATOM 688 N N . PRO A 1 99 ? -5.892 25.183 110.122 1.00 23.49 107 PRO A N 1
ATOM 689 C CA . PRO A 1 99 ? -4.644 25.652 110.734 1.00 23.35 107 PRO A CA 1
ATOM 690 C C . PRO A 1 99 ? -4.665 25.515 112.251 1.00 23.59 107 PRO A C 1
ATOM 691 O O . PRO A 1 99 ? -5.718 25.647 112.875 1.00 24.81 107 PRO A O 1
ATOM 695 N N . PHE A 1 100 ? -3.497 25.246 112.830 1.00 23.21 108 PHE A N 1
ATOM 696 C CA . PHE A 1 100 ? -3.335 25.115 114.279 1.00 23.44 108 PHE A CA 1
ATOM 697 C C . PHE A 1 100 ? -4.036 26.333 114.893 1.00 25.06 108 PHE A C 1
ATOM 698 O O . PHE A 1 100 ? -4.927 26.203 115.741 1.00 25.14 108 PHE A O 1
ATOM 706 N N . THR A 1 101 ? -3.616 27.514 114.444 1.00 25.00 109 THR A N 1
ATOM 707 C CA . THR A 1 101 ? -4.176 28.798 114.873 1.00 25.56 109 THR A CA 1
ATOM 708 C C . THR A 1 101 ? -3.937 29.730 113.695 1.00 27.33 109 THR A C 1
ATOM 709 O O . THR A 1 101 ? -3.272 29.353 112.733 1.00 24.51 109 THR A O 1
ATOM 713 N N . LEU A 1 102 ? -4.472 30.941 113.767 1.00 29.06 110 LEU A N 1
ATOM 714 C CA . LEU A 1 102 ? -4.266 31.903 112.693 1.00 32.98 110 LEU A CA 1
ATOM 715 C C . LEU A 1 102 ? -3.179 32.876 113.120 1.00 34.07 110 LEU A C 1
ATOM 716 O O . LEU A 1 102 ? -2.931 33.878 112.455 1.00 35.49 110 LEU A O 1
ATOM 721 N N . ASP A 1 103 ? -2.521 32.561 114.228 1.00 34.55 111 ASP A N 1
ATOM 722 C CA . ASP A 1 103 ? -1.480 33.423 114.770 1.00 34.23 111 ASP A CA 1
ATOM 723 C C . ASP A 1 103 ? -0.473 32.613 115.566 1.00 32.57 111 ASP A C 1
ATOM 724 O O . ASP A 1 103 ? -0.845 31.812 116.421 1.00 31.75 111 ASP A O 1
ATOM 737 N N . GLN A 1 105 ? 1.537 33.583 117.929 1.00 29.80 113 GLN A N 1
ATOM 738 C CA . GLN A 1 105 ? 1.583 33.865 119.357 1.00 30.72 113 GLN A CA 1
ATOM 739 C C . GLN A 1 105 ? 0.550 32.992 120.058 1.00 29.30 113 GLN A C 1
ATOM 740 O O . GLN A 1 105 ? 0.814 32.483 121.142 1.00 31.00 113 GLN A O 1
ATOM 746 N N . GLU A 1 106 ? -0.613 32.800 119.441 1.00 28.42 114 GLU A N 1
ATOM 747 C CA . GLU A 1 106 ? -1.637 31.953 120.046 1.00 29.28 114 GLU A CA 1
ATOM 748 C C . GLU A 1 106 ? -1.138 30.514 120.074 1.00 28.20 114 GLU A C 1
ATOM 749 O O . GLU A 1 106 ? -1.357 29.787 121.044 1.00 28.16 114 GLU A O 1
ATOM 755 N N . ALA A 1 107 ? -0.470 30.105 119.001 1.00 27.01 115 ALA A N 1
ATOM 756 C CA . ALA A 1 107 ? 0.061 28.750 118.920 1.00 25.59 115 ALA A CA 1
ATOM 757 C C . ALA A 1 107 ? 0.962 28.504 120.121 1.00 25.75 115 ALA A C 1
ATOM 758 O O . ALA A 1 107 ? 0.826 27.493 120.810 1.00 25.68 115 ALA A O 1
ATOM 760 N N . ARG A 1 108 ? 1.879 29.433 120.376 1.00 24.63 116 ARG A N 1
ATOM 761 C CA . ARG A 1 108 ? 2.782 29.288 121.506 1.00 25.30 116 ARG A CA 1
ATOM 762 C C . ARG A 1 108 ? 2.037 29.248 122.837 1.00 25.80 116 ARG A C 1
ATOM 763 O O . ARG A 1 108 ? 2.447 28.535 123.751 1.00 25.70 116 ARG A O 1
ATOM 771 N N . GLU A 1 109 ? 0.952 30.010 122.958 1.00 26.94 117 GLU A N 1
ATOM 772 C CA . GLU A 1 109 ? 0.178 30.010 124.201 1.00 27.68 117 GLU A CA 1
ATOM 773 C C . GLU A 1 109 ? -0.526 28.673 124.404 1.00 26.54 117 GLU A C 1
ATOM 774 O O . GLU A 1 109 ? -0.620 28.175 125.529 1.00 23.81 117 GLU A O 1
ATOM 780 N N . LEU A 1 110 ? -1.016 28.091 123.312 1.00 25.76 118 LEU A N 1
ATOM 781 C CA . LEU A 1 110 ? -1.679 26.798 123.390 1.00 23.35 118 LEU A CA 1
ATOM 782 C C . LEU A 1 110 ? -0.644 25.733 123.757 1.00 23.24 118 LEU A C 1
ATOM 783 O O . LEU A 1 110 ? -0.898 24.865 124.600 1.00 22.92 118 LEU A O 1
ATOM 788 N N . ILE A 1 111 ? 0.531 25.807 123.138 1.00 22.17 119 ILE A N 1
ATOM 789 C CA . ILE A 1 111 ? 1.590 24.851 123.443 1.00 23.36 119 ILE A CA 1
ATOM 790 C C . ILE A 1 111 ? 1.896 24.944 124.941 1.00 25.51 119 ILE A C 1
ATOM 791 O O . ILE A 1 111 ? 2.037 23.927 125.629 1.00 25.11 119 ILE A O 1
ATOM 796 N N . ALA A 1 112 ? 1.974 26.172 125.443 1.00 26.18 120 ALA A N 1
ATOM 797 C CA . ALA A 1 112 ? 2.259 26.412 126.859 1.00 27.45 120 ALA A CA 1
ATOM 798 C C . ALA A 1 112 ? 1.158 25.868 127.767 1.00 27.02 120 ALA A C 1
ATOM 799 O O . ALA A 1 112 ? 1.439 25.226 128.783 1.00 26.93 120 ALA A O 1
ATOM 801 N N . LEU A 1 113 ? -0.093 26.131 127.393 1.00 26.61 121 LEU A N 1
ATOM 802 C CA . LEU A 1 113 ? -1.246 25.685 128.165 1.00 26.86 121 LEU A CA 1
ATOM 803 C C . LEU A 1 113 ? -1.313 24.165 128.279 1.00 27.53 121 LEU A C 1
ATOM 804 O O . LEU A 1 113 ? -1.530 23.626 129.367 1.00 28.35 121 LEU A O 1
ATOM 809 N N . ALA A 1 114 ? -1.132 23.478 127.151 1.00 25.87 122 ALA A N 1
ATOM 810 C CA . ALA A 1 114 ? -1.166 22.017 127.129 1.00 26.28 122 ALA A CA 1
ATOM 811 C C . ALA A 1 114 ? -0.133 21.422 128.075 1.00 26.09 122 ALA A C 1
ATOM 812 O O . ALA A 1 114 ? -0.408 20.443 128.760 1.00 25.77 122 ALA A O 1
ATOM 814 N N . GLU A 1 115 ? 1.061 22.004 128.107 1.00 27.41 123 GLU A N 1
ATOM 815 C CA . GLU A 1 115 ? 2.104 21.495 128.986 1.00 32.06 123 GLU A CA 1
ATOM 816 C C . GLU A 1 115 ? 1.725 21.739 130.443 1.00 32.92 123 GLU A C 1
ATOM 817 O O . GLU A 1 115 ? 1.885 20.861 131.291 1.00 34.00 123 GLU A O 1
ATOM 823 N N . GLU A 1 116 ? 1.215 22.932 130.730 1.00 33.97 124 GLU A N 1
ATOM 824 C CA . GLU A 1 116 ? 0.800 23.266 132.086 1.00 34.78 124 GLU A CA 1
ATOM 825 C C . GLU A 1 116 ? -0.288 22.288 132.523 1.00 33.81 124 GLU A C 1
ATOM 826 O O . GLU A 1 116 ? -0.260 21.768 133.640 1.00 33.72 124 GLU A O 1
ATOM 832 N N . LYS A 1 117 ? -1.237 22.030 131.630 1.00 32.34 125 LYS A N 1
ATOM 833 C CA . LYS A 1 117 ? -2.339 21.130 131.929 1.00 31.73 125 LYS A CA 1
ATOM 834 C C . LYS A 1 117 ? -1.957 19.663 131.752 1.00 30.79 125 LYS A C 1
ATOM 835 O O . LYS A 1 117 ? -2.771 18.773 131.989 1.00 31.30 125 LYS A O 1
ATOM 841 N N . GLN A 1 118 ? -0.717 19.418 131.345 1.00 30.14 126 GLN A N 1
ATOM 842 C CA . GLN A 1 118 ? -0.226 18.060 131.129 1.00 29.39 126 GLN A CA 1
ATOM 843 C C . GLN A 1 118 ? -1.154 17.205 130.260 1.00 28.43 126 GLN A C 1
ATOM 844 O O . GLN A 1 118 ? -1.477 16.069 130.599 1.00 27.16 126 GLN A O 1
ATOM 850 N N . ARG A 1 119 ? -1.578 17.761 129.131 1.00 26.84 127 ARG A N 1
ATOM 851 C CA . ARG A 1 119 ? -2.447 17.050 128.204 1.00 25.70 127 ARG A CA 1
ATOM 852 C C . ARG A 1 119 ? -1.803 17.070 126.829 1.00 25.43 127 ARG A C 1
ATOM 853 O O . ARG A 1 119 ? -0.964 17.922 126.544 1.00 23.85 127 ARG A O 1
ATOM 861 N N . LEU A 1 120 ? -2.185 16.127 125.976 1.00 24.28 128 LEU A N 1
ATOM 862 C CA . LEU A 1 120 ? -1.624 16.072 124.639 1.00 22.50 128 LEU A CA 1
ATOM 863 C C . LEU A 1 120 ? -2.282 17.069 123.703 1.00 21.83 128 LEU A C 1
ATOM 864 O O . LEU A 1 120 ? -3.509 17.223 123.664 1.00 22.08 128 LEU A O 1
ATOM 869 N N . LEU A 1 121 ? -1.438 17.747 122.947 1.00 20.36 129 LEU A N 1
ATOM 870 C CA . LEU A 1 121 ? -1.882 18.726 121.977 1.00 20.65 129 LEU A CA 1
ATOM 871 C C . LEU A 1 121 ? -1.165 18.396 120.676 1.00 19.77 129 LEU A C 1
ATOM 872 O O . LEU A 1 121 ? 0.060 18.262 120.652 1.00 20.56 129 LEU A O 1
ATOM 877 N N . SER A 1 122 ? -1.929 18.241 119.604 1.00 18.40 130 SER A N 1
ATOM 878 C CA . SER A 1 122 ? -1.341 17.940 118.313 1.00 18.49 130 SER A CA 1
ATOM 879 C C . SER A 1 122 ? -2.135 18.617 117.211 1.00 19.30 130 SER A C 1
ATOM 880 O O . SER A 1 122 ? -3.262 19.081 117.425 1.00 20.14 130 SER A O 1
ATOM 883 N N . VAL A 1 123 ? -1.524 18.681 116.035 1.00 18.08 131 VAL A N 1
ATOM 884 C CA . VAL A 1 123 ? -2.131 19.287 114.864 1.00 15.92 131 VAL A CA 1
ATOM 885 C C . VAL A 1 123 ? -2.195 18.215 113.776 1.00 17.10 131 VAL A C 1
ATOM 886 O O . VAL A 1 123 ? -1.314 17.354 113.680 1.00 16.21 131 VAL A O 1
ATOM 890 N N . PHE A 1 124 ? -3.241 18.269 112.962 1.00 16.56 132 PHE A N 1
ATOM 891 C CA . PHE A 1 124 ? -3.441 17.279 111.917 1.00 17.63 132 PHE A CA 1
ATOM 892 C C . PHE A 1 124 ? -2.499 17.365 110.718 1.00 18.83 132 PHE A C 1
ATOM 893 O O . PHE A 1 124 ? -2.896 17.789 109.622 1.00 19.70 132 PHE A O 1
ATOM 901 N N . HIS A 1 125 ? -1.247 16.980 110.941 1.00 17.23 133 HIS A N 1
ATOM 902 C CA . HIS A 1 125 ? -0.262 16.917 109.872 1.00 19.17 133 HIS A CA 1
ATOM 903 C C . HIS A 1 125 ? -0.292 15.422 109.564 1.00 20.46 133 HIS A C 1
ATOM 904 O O . HIS A 1 125 ? 0.461 14.615 110.129 1.00 21.24 133 HIS A O 1
ATOM 911 N N . ASN A 1 126 ? -1.213 15.079 108.672 1.00 21.13 134 ASN A N 1
ATOM 912 C CA . ASN A 1 126 ? -1.501 13.705 108.280 1.00 21.63 134 ASN A CA 1
ATOM 913 C C . ASN A 1 126 ? -0.871 13.190 106.995 1.00 22.22 134 ASN A C 1
ATOM 914 O O . ASN A 1 126 ? -1.323 12.171 106.472 1.00 19.48 134 ASN A O 1
ATOM 919 N N . ARG A 1 127 ? 0.155 13.859 106.479 1.00 20.36 135 ARG A N 1
ATOM 920 C CA . ARG A 1 127 ? 0.736 13.418 105.219 1.00 20.85 135 ARG A CA 1
ATOM 921 C C . ARG A 1 127 ? 2.095 12.734 105.328 1.00 18.68 135 ARG A C 1
ATOM 922 O O . ARG A 1 127 ? 2.757 12.506 104.316 1.00 19.52 135 ARG A O 1
ATOM 930 N N . ARG A 1 128 ? 2.495 12.388 106.546 1.00 18.06 136 ARG A N 1
ATOM 931 C CA . ARG A 1 128 ? 3.789 11.752 106.783 1.00 17.39 136 ARG A CA 1
ATOM 932 C C . ARG A 1 128 ? 3.802 10.271 106.448 1.00 18.87 136 ARG A C 1
ATOM 933 O O . ARG A 1 128 ? 4.836 9.614 106.570 1.00 19.82 136 ARG A O 1
ATOM 941 N N . TRP A 1 129 ? 2.660 9.753 106.018 1.00 18.40 137 TRP A N 1
ATOM 942 C CA . TRP A 1 129 ? 2.548 8.340 105.701 1.00 18.35 137 TRP A CA 1
ATOM 943 C C . TRP A 1 129 ? 1.952 8.126 104.316 1.00 17.12 137 TRP A C 1
ATOM 944 O O . TRP A 1 129 ? 1.315 7.117 104.064 1.00 17.11 137 TRP A O 1
ATOM 955 N N . ASP A 1 130 ? 2.156 9.085 103.417 1.00 17.69 138 ASP A N 1
ATOM 956 C CA . ASP A 1 130 ? 1.640 8.955 102.059 1.00 17.91 138 ASP A CA 1
ATOM 957 C C . ASP A 1 130 ? 2.528 8.022 101.242 1.00 16.41 138 ASP A C 1
ATOM 958 O O . ASP A 1 130 ? 3.732 7.948 101.469 1.00 16.13 138 ASP A O 1
ATOM 963 N N . SER A 1 131 ? 1.925 7.310 100.294 1.00 16.57 139 SER A N 1
ATOM 964 C CA . SER A 1 131 ? 2.660 6.382 99.452 1.00 17.12 139 SER A CA 1
ATOM 965 C C . SER A 1 131 ? 3.823 7.066 98.730 1.00 18.76 139 SER A C 1
ATOM 966 O O . SER A 1 131 ? 4.950 6.573 98.762 1.00 15.90 139 SER A O 1
ATOM 969 N N . ASP A 1 132 ? 3.560 8.198 98.083 1.00 17.88 140 ASP A N 1
ATOM 970 C CA . ASP A 1 132 ? 4.632 8.884 97.372 1.00 17.75 140 ASP A CA 1
ATOM 971 C C . ASP A 1 132 ? 5.786 9.262 98.299 1.00 18.41 140 ASP A C 1
ATOM 972 O O . ASP A 1 132 ? 6.946 8.921 98.040 1.00 18.07 140 ASP A O 1
ATOM 977 N N . TYR A 1 133 ? 5.456 9.954 99.383 1.00 17.65 141 TYR A N 1
ATOM 978 C CA . TYR A 1 133 ? 6.435 10.393 100.370 1.00 18.32 141 TYR A CA 1
ATOM 979 C C . TYR A 1 133 ? 7.241 9.233 100.975 1.00 19.35 141 TYR A C 1
ATOM 980 O O . TYR A 1 133 ? 8.469 9.308 101.111 1.00 19.82 141 TYR A O 1
ATOM 989 N N . LEU A 1 134 ? 6.554 8.164 101.356 1.00 18.06 142 LEU A N 1
ATOM 990 C CA . LEU A 1 134 ? 7.242 7.026 101.937 1.00 18.53 142 LEU A CA 1
ATOM 991 C C . LEU A 1 134 ? 8.174 6.399 100.910 1.00 19.25 142 LEU A C 1
ATOM 992 O O . LEU A 1 134 ? 9.285 5.988 101.241 1.00 18.39 142 LEU A O 1
ATOM 997 N N . GLY A 1 135 ? 7.714 6.331 99.665 1.00 19.07 143 GLY A N 1
ATOM 998 C CA . GLY A 1 135 ? 8.535 5.762 98.611 1.00 21.38 143 GLY A CA 1
ATOM 999 C C . GLY A 1 135 ? 9.813 6.558 98.418 1.00 22.96 143 GLY A C 1
ATOM 1000 O O . GLY A 1 135 ? 10.902 5.990 98.331 1.00 23.14 143 GLY A O 1
ATOM 1001 N N . ILE A 1 136 ? 9.678 7.882 98.351 1.00 23.37 144 ILE A N 1
ATOM 1002 C CA . ILE A 1 136 ? 10.823 8.769 98.179 1.00 22.34 144 ILE A CA 1
ATOM 1003 C C . ILE A 1 136 ? 11.771 8.690 99.371 1.00 23.21 144 ILE A C 1
ATOM 1004 O O . ILE A 1 136 ? 12.985 8.580 99.187 1.00 24.47 144 ILE A O 1
ATOM 1009 N N . ARG A 1 137 ? 11.233 8.748 100.589 1.00 22.28 145 ARG A N 1
ATOM 1010 C CA . ARG A 1 137 ? 12.082 8.681 101.773 1.00 24.85 145 ARG A CA 1
ATOM 1011 C C . ARG A 1 137 ? 12.860 7.368 101.781 1.00 24.86 145 ARG A C 1
ATOM 1012 O O . ARG A 1 137 ? 14.014 7.316 102.202 1.00 24.99 145 ARG A O 1
ATOM 1020 N N . GLN A 1 138 ? 12.218 6.311 101.302 1.00 26.24 146 GLN A N 1
ATOM 1021 C CA . GLN A 1 138 ? 12.848 4.999 101.249 1.00 28.11 146 GLN A CA 1
ATOM 1022 C C . GLN A 1 138 ? 14.045 5.026 100.296 1.00 27.97 146 GLN A C 1
ATOM 1023 O O . GLN A 1 138 ? 15.146 4.615 100.661 1.00 27.84 146 GLN A O 1
ATOM 1029 N N . VAL A 1 139 ? 13.830 5.518 99.078 1.00 27.70 147 VAL A N 1
ATOM 1030 C CA . VAL A 1 139 ? 14.908 5.595 98.097 1.00 27.63 147 VAL A CA 1
ATOM 1031 C C . VAL A 1 139 ? 16.067 6.438 98.627 1.00 28.45 147 VAL A C 1
ATOM 1032 O O . VAL A 1 139 ? 17.233 6.091 98.431 1.00 29.17 147 VAL A O 1
ATOM 1036 N N . ILE A 1 140 ? 15.750 7.540 99.306 1.00 27.57 148 ILE A N 1
ATOM 1037 C CA . ILE A 1 140 ? 16.787 8.411 99.852 1.00 28.13 148 ILE A CA 1
ATOM 1038 C C . ILE A 1 140 ? 17.591 7.723 100.949 1.00 29.32 148 ILE A C 1
ATOM 1039 O O . ILE A 1 140 ? 18.809 7.880 101.021 1.00 29.86 148 ILE A O 1
ATOM 1044 N N . GLU A 1 141 ? 16.911 6.966 101.805 1.00 30.99 149 GLU A N 1
ATOM 1045 C CA . GLU A 1 141 ? 17.581 6.272 102.900 1.00 32.98 149 GLU A CA 1
ATOM 1046 C C . GLU A 1 141 ? 18.333 5.030 102.421 1.00 32.79 149 GLU A C 1
ATOM 1047 O O . GLU A 1 141 ? 19.214 4.532 103.114 1.00 33.80 149 GLU A O 1
ATOM 1053 N N . GLN A 1 142 ? 17.985 4.543 101.233 1.00 34.33 150 GLN A N 1
ATOM 1054 C CA . GLN A 1 142 ? 18.639 3.379 100.632 1.00 35.74 150 GLN A CA 1
ATOM 1055 C C . GLN A 1 142 ? 20.040 3.760 100.150 1.00 36.48 150 GLN A C 1
ATOM 1056 O O . GLN A 1 142 ? 20.917 2.900 100.010 1.00 36.57 150 GLN A O 1
ATOM 1062 N N . GLY A 1 143 ? 20.234 5.049 99.877 1.00 34.67 151 GLY A N 1
ATOM 1063 C CA . GLY A 1 143 ? 21.518 5.524 99.402 1.00 34.97 151 GLY A CA 1
ATOM 1064 C C . GLY A 1 143 ? 21.602 5.462 97.890 1.00 34.98 151 GLY A C 1
ATOM 1065 O O . GLY A 1 143 ? 22.636 5.777 97.306 1.00 35.95 151 GLY A O 1
ATOM 1066 N N . THR A 1 144 ? 20.503 5.064 97.257 1.00 34.69 152 THR A N 1
ATOM 1067 C CA . THR A 1 144 ? 20.437 4.941 95.805 1.00 35.48 152 THR A CA 1
ATOM 1068 C C . THR A 1 144 ? 20.881 6.202 95.051 1.00 35.71 152 THR A C 1
ATOM 1069 O O . THR A 1 144 ? 21.487 6.115 93.984 1.00 36.42 152 THR A O 1
ATOM 1073 N N . LEU A 1 145 ? 20.579 7.370 95.601 1.00 34.33 153 LEU A N 1
ATOM 1074 C CA . LEU A 1 145 ? 20.946 8.617 94.939 1.00 35.18 153 LEU A CA 1
ATOM 1075 C C . LEU A 1 145 ? 22.132 9.333 95.576 1.00 33.89 153 LEU A C 1
ATOM 1076 O O . LEU A 1 145 ? 22.501 10.432 95.160 1.00 34.27 153 LEU A O 1
ATOM 1081 N N . GLY A 1 146 ? 22.742 8.706 96.575 1.00 31.83 154 GLY A N 1
ATOM 1082 C CA . GLY A 1 146 ? 23.867 9.336 97.241 1.00 29.73 154 GLY A CA 1
ATOM 1083 C C . GLY A 1 146 ? 23.342 10.489 98.070 1.00 29.11 154 GLY A C 1
ATOM 1084 O O . GLY A 1 146 ? 22.209 10.433 98.552 1.00 27.93 154 GLY A O 1
ATOM 1085 N N . ALA A 1 147 ? 24.141 11.534 98.250 1.00 28.20 155 ALA A N 1
ATOM 1086 C CA . ALA A 1 147 ? 23.676 12.681 99.023 1.00 28.94 155 ALA A CA 1
ATOM 1087 C C . ALA A 1 147 ? 22.692 13.514 98.189 1.00 28.50 155 ALA A C 1
ATOM 1088 O O . ALA A 1 147 ? 22.967 13.847 97.035 1.00 28.22 155 ALA A O 1
ATOM 1090 N N . VAL A 1 148 ? 21.538 13.832 98.776 1.00 28.08 156 VAL A N 1
ATOM 1091 C CA . VAL A 1 148 ? 20.510 14.619 98.099 1.00 26.17 156 VAL A CA 1
ATOM 1092 C C . VAL A 1 148 ? 20.991 16.060 97.943 1.00 24.77 156 VAL A C 1
ATOM 1093 O O . VAL A 1 148 ? 21.474 16.663 98.896 1.00 25.28 156 VAL A O 1
ATOM 1097 N N . LYS A 1 149 ? 20.856 16.607 96.739 1.00 24.01 157 LYS A N 1
ATOM 1098 C CA . LYS A 1 149 ? 21.277 17.979 96.473 1.00 23.64 157 LYS A CA 1
ATOM 1099 C C . LYS A 1 149 ? 20.109 18.836 95.976 1.00 22.73 157 LYS A C 1
ATOM 1100 O O . LYS A 1 149 ? 20.112 20.062 96.133 1.00 21.53 157 LYS A O 1
ATOM 1106 N N . HIS A 1 150 ? 19.108 18.181 95.394 1.00 21.19 158 HIS A N 1
ATOM 1107 C CA . HIS A 1 150 ? 17.928 18.860 94.864 1.00 19.81 158 HIS A CA 1
ATOM 1108 C C . HIS A 1 150 ? 16.671 18.043 95.181 1.00 19.27 158 HIS A C 1
ATOM 1109 O O . HIS A 1 150 ? 16.505 16.929 94.683 1.00 19.13 158 HIS A O 1
ATOM 1116 N N . PHE A 1 151 ? 15.804 18.599 96.024 1.00 16.99 159 PHE A N 1
ATOM 1117 C CA . PHE A 1 151 ? 14.560 17.927 96.421 1.00 18.06 159 PHE A CA 1
ATOM 1118 C C . PHE A 1 151 ? 13.384 18.798 95.990 1.00 17.75 159 PHE A C 1
ATOM 1119 O O . PHE A 1 151 ? 13.211 19.913 96.499 1.00 17.00 159 PHE A O 1
ATOM 1127 N N . GLU A 1 152 ? 12.592 18.285 95.046 1.00 17.14 160 GLU A N 1
ATOM 1128 C CA . GLU A 1 152 ? 11.441 19.006 94.505 1.00 17.61 160 GLU A CA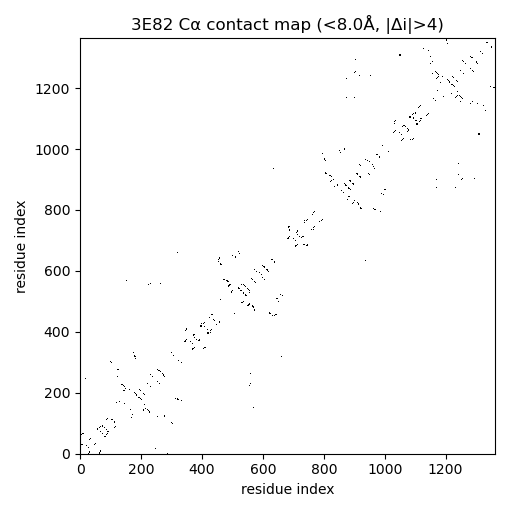 1
ATOM 1129 C C . GLU A 1 152 ? 10.144 18.250 94.777 1.00 18.92 160 GLU A C 1
ATOM 1130 O O . GLU A 1 152 ? 10.049 17.051 94.507 1.00 20.61 160 GLU A O 1
ATOM 1136 N N . SER A 1 153 ? 9.152 18.976 95.298 1.00 17.17 161 SER A N 1
ATOM 1137 C CA . SER A 1 153 ? 7.856 18.421 95.682 1.00 17.42 161 SER A CA 1
ATOM 1138 C C . SER A 1 153 ? 6.717 19.275 95.132 1.00 17.34 161 SER A C 1
ATOM 1139 O O . SER A 1 153 ? 6.633 20.473 95.423 1.00 16.71 161 SER A O 1
ATOM 1142 N N . HIS A 1 154 ? 5.845 18.650 94.343 1.00 17.47 162 HIS A N 1
ATOM 1143 C CA . HIS A 1 154 ? 4.721 19.337 93.706 1.00 17.26 162 HIS A CA 1
ATOM 1144 C C . HIS A 1 154 ? 3.332 18.861 94.096 1.00 20.42 162 HIS A C 1
ATOM 1145 O O . HIS A 1 154 ? 3.104 17.667 94.293 1.00 21.76 162 HIS A O 1
ATOM 1152 N N . PHE A 1 155 ? 2.405 19.809 94.173 1.00 19.92 163 PHE A N 1
ATOM 1153 C CA . PHE A 1 155 ? 0.991 19.514 94.397 1.00 23.11 163 PHE A CA 1
ATOM 1154 C C . PHE A 1 155 ? 0.334 20.307 93.260 1.00 22.73 163 PHE A C 1
ATOM 1155 O O . PHE A 1 155 ? -0.007 21.480 93.411 1.00 22.05 163 PHE A O 1
ATOM 1163 N N . ASP A 1 156 ? 0.210 19.667 92.101 1.00 21.57 164 ASP A N 1
ATOM 1164 C CA . ASP A 1 156 ? -0.358 20.317 90.927 1.00 23.05 164 ASP A CA 1
ATOM 1165 C C . ASP A 1 156 ? -1.595 19.625 90.389 1.00 25.63 164 ASP A C 1
ATOM 1166 O O . ASP A 1 156 ? -1.766 18.413 90.529 1.00 25.18 164 ASP A O 1
ATOM 1171 N N . ARG A 1 157 ? -2.456 20.413 89.762 1.00 24.66 165 ARG A N 1
ATOM 1172 C CA . ARG A 1 157 ? -3.649 19.883 89.139 1.00 28.11 165 ARG A CA 1
ATOM 1173 C C . ARG A 1 157 ? -4.193 20.915 88.168 1.00 26.44 165 ARG A C 1
ATOM 1174 O O . ARG A 1 157 ? -3.716 22.054 88.129 1.00 23.05 165 ARG A O 1
ATOM 1182 N N . PHE A 1 158 ? -5.168 20.509 87.367 1.00 25.43 166 PHE A N 1
ATOM 1183 C CA . PHE A 1 158 ? -5.739 21.401 86.370 1.00 27.05 166 PHE A CA 1
ATOM 1184 C C . PHE A 1 158 ? -7.183 21.795 86.670 1.00 28.74 166 PHE A C 1
ATOM 1185 O O . PHE A 1 158 ? -8.103 21.003 86.479 1.00 28.04 166 PHE A O 1
ATOM 1193 N N . ARG A 1 159 ? -7.369 23.022 87.141 1.00 30.01 167 ARG A N 1
ATOM 1194 C CA . ARG A 1 159 ? -8.698 23.539 87.447 1.00 33.38 167 ARG A CA 1
ATOM 1195 C C . ARG A 1 159 ? -8.809 24.975 86.965 1.00 34.56 167 ARG A C 1
ATOM 1196 O O . ARG A 1 159 ? -8.832 25.914 87.760 1.00 35.18 167 ARG A O 1
ATOM 1204 N N . PRO A 1 160 ? -8.894 25.162 85.641 1.00 36.05 168 PRO A N 1
ATOM 1205 C CA . PRO A 1 160 ? -9.001 26.494 85.044 1.00 37.91 168 PRO A CA 1
ATOM 1206 C C . PRO A 1 160 ? -10.273 27.241 85.440 1.00 40.72 168 PRO A C 1
ATOM 1207 O O . PRO A 1 160 ? -10.313 28.469 85.407 1.00 41.68 168 PRO A O 1
ATOM 1211 N N . GLU A 1 161 ? -11.307 26.502 85.825 1.00 42.93 169 GLU A N 1
ATOM 1212 C CA . GLU A 1 161 ? -12.574 27.122 86.208 1.00 45.12 169 GLU A CA 1
ATOM 1213 C C . GLU A 1 161 ? -12.532 27.692 87.623 1.00 45.02 169 GLU A C 1
ATOM 1214 O O . GLU A 1 161 ? -12.393 26.955 88.597 1.00 44.73 169 GLU A O 1
ATOM 1220 N N . VAL A 1 162 ? -12.645 29.010 87.738 1.00 45.15 170 VAL A N 1
ATOM 1221 C CA . VAL A 1 162 ? -12.626 29.639 89.054 1.00 45.56 170 VAL A CA 1
ATOM 1222 C C . VAL A 1 162 ? -14.032 29.667 89.647 1.00 45.81 170 VAL A C 1
ATOM 1223 O O . VAL A 1 162 ? -14.964 30.197 89.036 1.00 47.07 170 VAL A O 1
ATOM 1227 N N . SER A 1 174 ? -8.756 30.883 101.547 1.00 31.39 182 SER A N 1
ATOM 1228 C CA . SER A 1 174 ? -7.474 31.281 102.134 1.00 31.61 182 SER A CA 1
ATOM 1229 C C . SER A 1 174 ? -6.267 31.139 101.195 1.00 29.27 182 SER A C 1
ATOM 1230 O O . SER A 1 174 ? -5.168 31.570 101.540 1.00 29.84 182 SER A O 1
ATOM 1233 N N . GLY A 1 175 ? -6.454 30.521 100.031 1.00 26.00 183 GLY A N 1
ATOM 1234 C CA . GLY A 1 175 ? -5.346 30.386 99.093 1.00 22.68 183 GLY A CA 1
ATOM 1235 C C . GLY A 1 175 ? -4.681 29.028 98.982 1.00 21.54 183 GLY A C 1
ATOM 1236 O O . GLY A 1 175 ? -4.628 28.263 99.947 1.00 20.14 183 GLY A O 1
ATOM 1237 N N . LEU A 1 176 ? -4.148 28.734 97.799 1.00 19.17 184 LEU A N 1
ATOM 1238 C CA . LEU A 1 176 ? -3.493 27.455 97.564 1.00 18.55 184 LEU A CA 1
ATOM 1239 C C . LEU A 1 176 ? -2.298 27.237 98.484 1.00 18.36 184 LEU A C 1
ATOM 1240 O O . LEU A 1 176 ? -2.134 26.151 99.040 1.00 17.96 184 LEU A O 1
ATOM 1245 N N . TRP A 1 177 ? -1.467 28.262 98.662 1.00 16.66 185 TRP A N 1
ATOM 1246 C CA . TRP A 1 177 ? -0.297 28.114 99.526 1.00 17.98 185 TRP A CA 1
ATOM 1247 C C . TRP A 1 177 ? -0.706 27.698 100.945 1.00 19.68 185 TRP A C 1
ATOM 1248 O O . TRP A 1 177 ? -0.173 26.741 101.507 1.00 16.89 185 TRP A O 1
ATOM 1259 N N . PHE A 1 178 ? -1.663 28.423 101.508 1.00 19.98 186 PHE A N 1
ATOM 1260 C CA . PHE A 1 178 ? -2.158 28.154 102.851 1.00 21.08 186 PHE A CA 1
ATOM 1261 C C . PHE A 1 178 ? -2.777 26.762 102.971 1.00 19.96 186 PHE A C 1
ATOM 1262 O O . PHE A 1 178 ? -2.643 26.107 104.002 1.00 20.83 186 PHE A O 1
ATOM 1270 N N . ASP A 1 179 ? -3.466 26.317 101.925 1.00 19.86 187 ASP A N 1
ATOM 1271 C CA . ASP A 1 179 ? -4.095 24.998 101.953 1.00 20.80 187 ASP A CA 1
ATOM 1272 C C . ASP A 1 179 ? -3.132 23.829 101.705 1.00 21.30 187 ASP A C 1
ATOM 1273 O O . ASP A 1 179 ? -3.157 22.841 102.439 1.00 19.96 187 ASP A O 1
ATOM 1278 N N . LEU A 1 180 ? -2.284 23.941 100.682 1.00 19.34 188 LEU A N 1
ATOM 1279 C CA . LEU A 1 180 ? -1.358 22.856 100.341 1.00 20.19 188 LEU A CA 1
ATOM 1280 C C . LEU A 1 180 ? 0.077 23.001 100.839 1.00 19.33 188 LEU A C 1
ATOM 1281 O O . LEU A 1 180 ? 0.803 22.013 100.909 1.00 18.05 188 LEU A O 1
ATOM 1286 N N . GLY A 1 181 ? 0.491 24.222 101.169 1.00 16.70 189 GLY A N 1
ATOM 1287 C CA . GLY A 1 181 ? 1.843 24.435 101.659 1.00 15.81 189 GLY A CA 1
ATOM 1288 C C . GLY A 1 181 ? 2.175 23.609 102.898 1.00 18.31 189 GLY A C 1
ATOM 1289 O O . GLY A 1 181 ? 3.273 23.054 103.005 1.00 16.73 189 GLY A O 1
ATOM 1290 N N . PRO A 1 182 ? 1.246 23.501 103.859 1.00 19.53 190 PRO A N 1
ATOM 1291 C CA . PRO A 1 182 ? 1.529 22.714 105.064 1.00 18.90 190 PRO A CA 1
ATOM 1292 C C . PRO A 1 182 ? 1.998 21.278 104.798 1.00 19.92 190 PRO A C 1
ATOM 1293 O O . PRO A 1 182 ? 2.944 20.824 105.436 1.00 18.34 190 PRO A O 1
ATOM 1297 N N . HIS A 1 183 ? 1.347 20.568 103.871 1.00 18.76 191 HIS A N 1
ATOM 1298 C CA . HIS A 1 183 ? 1.738 19.183 103.553 1.00 20.61 191 HIS A CA 1
ATOM 1299 C C . HIS A 1 183 ? 3.178 19.149 103.033 1.00 19.93 191 HIS A C 1
ATOM 1300 O O . HIS A 1 183 ? 4.001 18.346 103.474 1.00 19.21 191 HIS A O 1
ATOM 1307 N N . LEU A 1 184 ? 3.454 20.013 102.060 1.00 17.90 192 LEU A N 1
ATOM 1308 C CA . LEU A 1 184 ? 4.772 20.125 101.434 1.00 17.90 192 LEU A CA 1
ATOM 1309 C C . LEU A 1 184 ? 5.869 20.494 102.435 1.00 16.28 192 LEU A C 1
ATOM 1310 O O . LEU A 1 184 ? 6.952 19.908 102.438 1.00 14.49 192 LEU A O 1
ATOM 1315 N N . ILE A 1 185 ? 5.585 21.480 103.276 1.00 14.86 193 ILE A N 1
ATOM 1316 C CA . ILE A 1 185 ? 6.554 21.916 104.273 1.00 15.14 193 ILE A CA 1
ATOM 1317 C C . ILE A 1 185 ? 6.811 20.814 105.299 1.00 15.63 193 ILE A C 1
ATOM 1318 O O . ILE A 1 185 ? 7.958 20.422 105.525 1.00 16.09 193 ILE A O 1
ATOM 1323 N N . ASP A 1 186 ? 5.741 20.303 105.906 1.00 15.17 194 ASP A N 1
ATOM 1324 C CA . ASP A 1 186 ? 5.879 19.270 106.929 1.00 16.56 194 ASP A CA 1
ATOM 1325 C C . ASP A 1 186 ? 6.769 18.119 106.473 1.00 16.42 194 ASP A C 1
ATOM 1326 O O . ASP A 1 186 ? 7.685 17.718 107.189 1.00 17.71 194 ASP A O 1
ATOM 1331 N N . GLN A 1 187 ? 6.518 17.606 105.273 1.00 17.53 195 GLN A N 1
ATOM 1332 C CA . GLN A 1 187 ? 7.318 16.498 104.747 1.00 17.70 195 GLN A CA 1
ATOM 1333 C C . GLN A 1 187 ? 8.778 16.899 104.618 1.00 18.01 195 GLN A C 1
ATOM 1334 O O . GLN A 1 187 ? 9.666 16.118 104.951 1.00 17.55 195 GLN A O 1
ATOM 1340 N N . ALA A 1 188 ? 9.034 18.117 104.139 1.00 17.24 196 ALA A N 1
ATOM 1341 C CA . ALA A 1 188 ? 10.410 18.578 103.981 1.00 16.60 196 ALA A CA 1
ATOM 1342 C C . ALA A 1 188 ? 11.142 18.720 105.315 1.00 18.44 196 ALA A C 1
ATOM 1343 O O . ALA A 1 188 ? 12.312 18.337 105.426 1.00 18.16 196 ALA A O 1
ATOM 1345 N N . LEU A 1 189 ? 10.469 19.271 106.324 1.00 16.18 197 LEU A N 1
ATOM 1346 C CA . LEU A 1 189 ? 11.100 19.453 107.630 1.00 18.05 197 LEU A CA 1
ATOM 1347 C C . LEU A 1 189 ? 11.367 18.110 108.303 1.00 19.84 197 LEU A C 1
ATOM 1348 O O . LEU A 1 189 ? 12.335 17.966 109.056 1.00 19.39 197 LEU A O 1
ATOM 1353 N N . GLN A 1 190 ? 10.506 17.128 108.036 1.00 18.95 198 GLN A N 1
ATOM 1354 C CA . GLN A 1 190 ? 10.681 15.801 108.615 1.00 19.99 198 GLN A CA 1
ATOM 1355 C C . GLN A 1 190 ? 11.928 15.149 108.027 1.00 20.92 198 GLN A C 1
ATOM 1356 O O . GLN A 1 190 ? 12.670 14.455 108.724 1.00 21.47 198 GLN A O 1
ATOM 1362 N N . LEU A 1 191 ? 12.158 15.389 106.741 1.00 21.44 199 LEU A N 1
ATOM 1363 C CA . LEU A 1 191 ? 13.310 14.823 106.055 1.00 22.77 199 LEU A CA 1
ATOM 1364 C C . LEU A 1 191 ? 14.618 15.564 106.303 1.00 21.73 199 LEU A C 1
ATOM 1365 O O . LEU A 1 191 ? 15.657 14.939 106.488 1.00 21.50 199 LEU A O 1
ATOM 1370 N N . PHE A 1 192 ? 14.563 16.891 106.331 1.00 20.83 200 PHE A N 1
ATOM 1371 C CA . PHE A 1 192 ? 15.775 17.684 106.463 1.00 21.05 200 PHE A CA 1
ATOM 1372 C C . PHE A 1 192 ? 15.903 18.618 107.666 1.00 21.31 200 PHE A C 1
ATOM 1373 O O . PHE A 1 192 ? 16.938 19.268 107.832 1.00 21.84 200 PHE A O 1
ATOM 1381 N N . GLY A 1 193 ? 14.877 18.695 108.503 1.00 19.63 201 GLY A N 1
ATOM 1382 C CA . GLY A 1 193 ? 14.957 19.599 109.632 1.00 20.69 201 GLY A CA 1
ATOM 1383 C C . GLY A 1 193 ? 14.704 21.015 109.143 1.00 22.43 201 GLY A C 1
ATOM 1384 O O . GLY A 1 193 ? 14.288 21.205 107.999 1.00 22.49 201 GLY A O 1
ATOM 1385 N N . LEU A 1 194 ? 14.961 22.009 109.990 1.00 22.71 202 LEU A N 1
ATOM 1386 C CA . LEU A 1 194 ? 14.733 23.405 109.618 1.00 22.16 202 LEU A CA 1
ATOM 1387 C C . LEU A 1 194 ? 15.714 23.927 108.580 1.00 22.97 202 LEU A C 1
ATOM 1388 O O . LEU A 1 194 ? 16.905 23.618 108.624 1.00 22.91 202 LEU A O 1
ATOM 1393 N N . PRO A 1 195 ? 15.217 24.735 107.630 1.00 22.06 203 PRO A N 1
ATOM 1394 C CA . PRO A 1 195 ? 16.033 25.328 106.569 1.00 21.64 203 PRO A CA 1
ATOM 1395 C C . PRO A 1 195 ? 16.697 26.594 107.113 1.00 21.88 203 PRO A C 1
ATOM 1396 O O . PRO A 1 195 ? 16.274 27.120 108.140 1.00 21.84 203 PRO A O 1
ATOM 1400 N N . GLN A 1 196 ? 17.732 27.079 106.432 1.00 22.52 204 GLN A N 1
ATOM 1401 C CA . GLN A 1 196 ? 18.435 28.290 106.856 1.00 22.41 204 GLN A CA 1
ATOM 1402 C C . GLN A 1 196 ? 17.618 29.519 106.489 1.00 21.66 204 GLN A C 1
ATOM 1403 O O . GLN A 1 196 ? 17.588 30.509 107.219 1.00 21.18 204 GLN A O 1
ATOM 1409 N N . SER A 1 197 ? 16.965 29.461 105.338 1.00 20.60 205 SER A N 1
ATOM 1410 C CA . SER A 1 197 ? 16.158 30.580 104.895 1.00 21.19 205 SER A CA 1
ATOM 1411 C C . SER A 1 197 ? 15.066 30.098 103.960 1.00 21.57 205 SER A C 1
ATOM 1412 O O . SER A 1 197 ? 15.083 28.954 103.494 1.00 20.68 205 SER A O 1
ATOM 1415 N N . VAL A 1 198 ? 14.123 30.990 103.690 1.00 21.74 206 VAL A N 1
ATOM 1416 C CA . VAL A 1 198 ? 12.985 30.695 102.840 1.00 20.29 206 VAL A CA 1
ATOM 1417 C C . VAL A 1 198 ? 12.764 31.823 101.840 1.00 21.23 206 VAL A C 1
ATOM 1418 O O . VAL A 1 198 ? 12.736 32.999 102.208 1.00 20.68 206 VAL A O 1
ATOM 1422 N N . GLN A 1 199 ? 12.611 31.449 100.574 1.00 21.12 207 GLN A N 1
ATOM 1423 C CA . GLN A 1 199 ? 12.375 32.400 99.493 1.00 20.42 207 GLN A CA 1
ATOM 1424 C C . GLN A 1 199 ? 11.050 31.981 98.860 1.00 19.73 207 GLN A C 1
ATOM 1425 O O . GLN A 1 199 ? 10.872 30.825 98.483 1.00 19.92 207 GLN A O 1
ATOM 1431 N N . GLY A 1 200 ? 10.111 32.907 98.757 1.00 17.67 208 GLY A N 1
ATOM 1432 C CA . GLY A 1 200 ? 8.824 32.548 98.191 1.00 17.31 208 GLY A CA 1
ATOM 1433 C C . GLY A 1 200 ? 8.344 33.443 97.072 1.00 18.62 208 GLY A C 1
ATOM 1434 O O . GLY A 1 200 ? 8.688 34.622 97.024 1.00 17.78 208 GLY A O 1
ATOM 1435 N N . ASN A 1 201 ? 7.549 32.867 96.171 1.00 16.76 209 ASN A N 1
ATOM 1436 C CA . ASN A 1 201 ? 6.988 33.586 95.032 1.00 16.77 209 ASN A CA 1
ATOM 1437 C C . ASN A 1 201 ? 5.564 33.054 94.936 1.00 16.68 209 ASN A C 1
ATOM 1438 O O . ASN A 1 201 ? 5.349 31.896 94.571 1.00 14.41 209 ASN A O 1
ATOM 1443 N N . ILE A 1 202 ? 4.592 33.888 95.289 1.00 16.72 210 ILE A N 1
ATOM 1444 C CA . ILE A 1 202 ? 3.198 33.466 95.272 1.00 17.49 210 ILE A CA 1
ATOM 1445 C C . ILE A 1 202 ? 2.360 34.367 94.378 1.00 20.09 210 ILE A C 1
ATOM 1446 O O . ILE A 1 202 ? 2.471 35.593 94.436 1.00 20.30 210 ILE A O 1
ATOM 1451 N N . ALA A 1 203 ? 1.517 33.758 93.551 1.00 18.97 211 ALA A N 1
ATOM 1452 C CA . ALA A 1 203 ? 0.693 34.531 92.636 1.00 18.68 211 ALA A CA 1
ATOM 1453 C C . ALA A 1 203 ? -0.692 33.958 92.380 1.00 17.05 211 ALA A C 1
ATOM 1454 O O . ALA A 1 203 ? -0.984 32.805 92.709 1.00 16.03 211 ALA A O 1
ATOM 1456 N N . THR A 1 204 ? -1.527 34.807 91.786 1.00 17.18 212 THR A N 1
ATOM 1457 C CA . THR A 1 204 ? -2.902 34.499 91.396 1.00 19.15 212 THR A CA 1
ATOM 1458 C C . THR A 1 204 ? -2.873 34.655 89.878 1.00 19.60 212 THR A C 1
ATOM 1459 O O . THR A 1 204 ? -2.920 35.775 89.364 1.00 21.06 212 THR A O 1
ATOM 1463 N N . LEU A 1 205 ? -2.800 33.536 89.164 1.00 19.25 213 LEU A N 1
ATOM 1464 C CA . LEU A 1 205 ? -2.677 33.573 87.712 1.00 20.40 213 LEU A CA 1
ATOM 1465 C C . LEU A 1 205 ? -3.894 33.213 86.869 1.00 21.70 213 LEU A C 1
ATOM 1466 O O . LEU A 1 205 ? -3.983 33.633 85.713 1.00 20.24 213 LEU A O 1
ATOM 1471 N N . ARG A 1 206 ? -4.814 32.423 87.416 1.00 20.47 214 ARG A N 1
ATOM 1472 C CA . ARG A 1 206 ? -6.004 32.077 86.661 1.00 22.27 214 ARG A CA 1
ATOM 1473 C C . ARG A 1 206 ? -6.804 33.351 86.467 1.00 23.35 214 ARG A C 1
ATOM 1474 O O . ARG A 1 206 ? -6.977 34.137 87.397 1.00 21.91 214 ARG A O 1
ATOM 1482 N N . ASP A 1 207 ? -7.280 33.560 85.249 1.00 25.74 215 ASP A N 1
ATOM 1483 C CA . ASP A 1 207 ? -8.052 34.752 84.935 1.00 29.45 215 ASP A CA 1
ATOM 1484 C C . ASP A 1 207 ? -9.268 34.865 85.853 1.00 28.46 215 ASP A C 1
ATOM 1485 O O . ASP A 1 207 ? -10.076 33.940 85.948 1.00 27.93 215 ASP A O 1
ATOM 1490 N N . GLY A 1 208 ? -9.383 35.992 86.545 1.00 28.16 216 GLY A N 1
ATOM 1491 C CA . GLY A 1 208 ? -10.519 36.189 87.429 1.00 26.72 216 GLY A CA 1
ATOM 1492 C C . GLY A 1 208 ? -10.444 35.583 88.824 1.00 26.15 216 GLY A C 1
ATOM 1493 O O . GLY A 1 208 ? -11.366 35.776 89.622 1.00 26.64 216 GLY A O 1
ATOM 1494 N N . ALA A 1 209 ? -9.373 34.854 89.134 1.00 23.26 217 ALA A N 1
ATOM 1495 C CA . ALA A 1 209 ? -9.229 34.257 90.462 1.00 21.50 217 ALA A CA 1
ATOM 1496 C C . ALA A 1 209 ? -9.015 35.370 91.483 1.00 20.77 217 ALA A C 1
ATOM 1497 O O . ALA A 1 209 ? -8.567 36.457 91.131 1.00 21.60 217 ALA A O 1
ATOM 1499 N N . GLU A 1 210 ? -9.326 35.099 92.746 1.00 19.25 218 GLU A N 1
ATOM 1500 C CA . GLU A 1 210 ? -9.176 36.115 93.783 1.00 19.64 218 GLU A CA 1
ATOM 1501 C C . GLU A 1 210 ? -8.126 35.790 94.842 1.00 20.24 218 GLU A C 1
ATOM 1502 O O . GLU A 1 210 ? -7.721 36.669 95.601 1.00 20.72 218 GLU A O 1
ATOM 1508 N N . ILE A 1 211 ? -7.688 34.537 94.899 1.00 18.74 219 ILE A N 1
ATOM 1509 C CA . ILE A 1 211 ? -6.668 34.133 95.864 1.00 18.99 219 ILE A CA 1
ATOM 1510 C C . ILE A 1 211 ? -5.594 33.333 95.119 1.00 18.38 219 ILE A C 1
ATOM 1511 O O . ILE A 1 211 ? -5.877 32.743 94.082 1.00 16.67 219 ILE A O 1
ATOM 1516 N N . ASN A 1 212 ? -4.373 33.309 95.649 1.00 17.13 220 ASN A N 1
ATOM 1517 C CA . ASN A 1 212 ? -3.269 32.622 94.981 1.00 18.80 220 ASN A CA 1
ATOM 1518 C C . ASN A 1 212 ? -3.563 31.183 94.543 1.00 19.23 220 ASN A C 1
ATOM 1519 O O . ASN A 1 212 ? -4.226 30.418 95.257 1.00 20.26 220 ASN A O 1
ATOM 1524 N N . ASP A 1 213 ? -3.094 30.852 93.339 1.00 18.15 221 ASP A N 1
ATOM 1525 C CA . ASP A 1 213 ? -3.260 29.528 92.739 1.00 17.31 221 ASP A CA 1
ATOM 1526 C C . ASP A 1 213 ? -1.937 29.043 92.135 1.00 16.06 221 ASP A C 1
ATOM 1527 O O . ASP A 1 213 ? -1.901 28.086 91.355 1.00 16.54 221 ASP A O 1
ATOM 1532 N N . TRP A 1 214 ? -0.860 29.726 92.505 1.00 14.24 222 TRP A N 1
ATOM 1533 C CA . TRP A 1 214 ? 0.484 29.396 92.058 1.00 15.32 222 TRP A CA 1
ATOM 1534 C C . TRP A 1 214 ? 1.435 29.810 93.187 1.00 15.47 222 TRP A C 1
ATOM 1535 O O . TRP A 1 214 ? 1.468 30.984 93.586 1.00 14.17 222 TR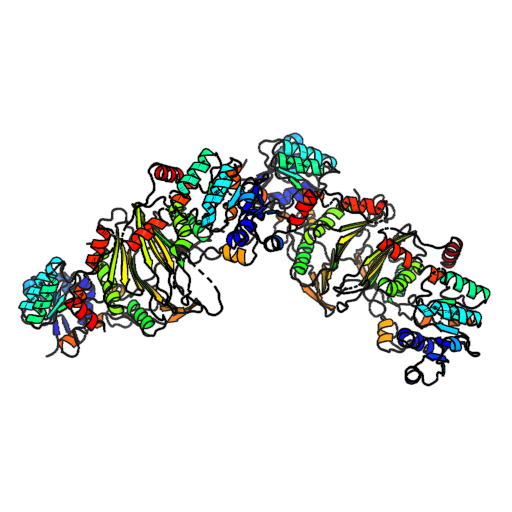P A O 1
ATOM 1546 N N . ALA A 1 215 ? 2.185 28.846 93.712 1.00 13.43 223 ALA A N 1
ATOM 1547 C CA . ALA A 1 215 ? 3.136 29.113 94.780 1.00 12.67 223 ALA A CA 1
ATOM 1548 C C . ALA A 1 215 ? 4.430 28.356 94.493 1.00 15.00 223 ALA A C 1
ATOM 1549 O O . ALA A 1 215 ? 4.428 27.139 94.280 1.00 14.14 223 ALA A O 1
ATOM 1551 N N . HIS A 1 216 ? 5.535 29.091 94.475 1.00 14.71 224 HIS A N 1
ATOM 1552 C CA . HIS A 1 216 ? 6.843 28.511 94.199 1.00 15.56 224 HIS A CA 1
ATOM 1553 C C . HIS A 1 216 ? 7.759 28.941 95.343 1.00 16.25 224 HIS A C 1
ATOM 1554 O O . HIS A 1 216 ? 8.193 30.091 95.418 1.00 13.99 224 HIS A O 1
ATOM 1561 N N . VAL A 1 217 ? 8.047 27.995 96.232 1.00 16.21 225 VAL A N 1
ATOM 1562 C CA . VAL A 1 217 ? 8.837 28.266 97.427 1.00 14.67 225 VAL A CA 1
ATOM 1563 C C . VAL A 1 217 ? 10.126 27.465 97.519 1.00 16.67 225 VAL A C 1
ATOM 1564 O O . VAL A 1 217 ? 10.129 26.245 97.368 1.00 17.91 225 VAL A O 1
ATOM 1568 N N . VAL A 1 218 ? 11.226 28.159 97.769 1.00 17.74 226 VAL A N 1
ATOM 1569 C CA . VAL A 1 218 ? 12.520 27.503 97.881 1.00 17.10 226 VAL A CA 1
ATOM 1570 C C . VAL A 1 218 ? 13.031 27.565 99.313 1.00 18.49 226 VAL A C 1
ATOM 1571 O O . VAL A 1 218 ? 13.026 28.631 99.940 1.00 17.65 226 VAL A O 1
ATOM 1575 N N . LEU A 1 219 ? 13.454 26.416 99.835 1.00 17.40 227 LEU A N 1
ATOM 1576 C CA . LEU A 1 219 ? 14.006 26.346 101.181 1.00 18.18 227 LEU A CA 1
ATOM 1577 C C . LEU A 1 219 ? 15.494 26.081 101.029 1.00 17.52 227 LEU A C 1
ATOM 1578 O O . LEU A 1 219 ? 15.882 25.085 100.430 1.00 16.25 227 LEU A O 1
ATOM 1583 N N . ASN A 1 220 ? 16.324 26.975 101.560 1.00 17.49 228 ASN A N 1
ATOM 1584 C CA . ASN A 1 220 ? 17.775 26.824 101.463 1.00 16.94 228 ASN A CA 1
ATOM 1585 C C . ASN A 1 220 ? 18.368 26.081 102.654 1.00 18.38 228 ASN A C 1
ATOM 1586 O O . ASN A 1 220 ? 18.092 26.412 103.812 1.00 18.18 228 ASN A O 1
ATOM 1591 N N . TYR A 1 221 ? 19.172 25.068 102.354 1.00 17.33 229 TYR A N 1
ATOM 1592 C CA . TYR A 1 221 ? 19.852 24.279 103.375 1.00 21.51 229 TYR A CA 1
ATOM 1593 C C . TYR A 1 221 ? 21.356 24.429 103.100 1.00 22.90 229 TYR A C 1
ATOM 1594 O O . TYR A 1 221 ? 21.758 24.825 102.006 1.00 22.29 229 TYR A O 1
ATOM 1603 N N . PRO A 1 222 ? 22.205 24.115 104.086 1.00 24.30 230 PRO A N 1
ATOM 1604 C CA . PRO A 1 222 ? 23.649 24.254 103.874 1.00 25.80 230 PRO A CA 1
ATOM 1605 C C . PRO A 1 222 ? 24.209 23.574 102.620 1.00 25.71 230 PRO A C 1
ATOM 1606 O O . PRO A 1 222 ? 25.014 24.169 101.899 1.00 27.59 230 PRO A O 1
ATOM 1610 N N . ALA A 1 223 ? 23.779 22.343 102.346 1.00 24.51 231 ALA A N 1
ATOM 1611 C CA . ALA A 1 223 ? 24.303 21.609 101.191 1.00 22.85 231 ALA A CA 1
ATOM 1612 C C . ALA A 1 223 ? 23.302 21.123 100.146 1.00 22.06 231 ALA A C 1
ATOM 1613 O O . ALA A 1 223 ? 23.649 20.306 99.295 1.00 20.02 231 ALA A O 1
ATOM 1615 N N . HIS A 1 224 ? 22.065 21.605 100.202 1.00 20.84 232 HIS A N 1
ATOM 1616 C CA . HIS A 1 224 ? 21.086 21.195 99.206 1.00 19.24 232 HIS A CA 1
ATOM 1617 C C . HIS A 1 224 ? 19.935 22.179 99.114 1.00 19.16 232 HIS A C 1
ATOM 1618 O O . HIS A 1 224 ? 19.781 23.048 99.972 1.00 19.55 232 HIS A O 1
ATOM 1625 N N . LYS A 1 225 ? 19.141 22.048 98.059 1.00 17.44 233 LYS A N 1
ATOM 1626 C CA . LYS A 1 225 ? 18.007 22.930 97.842 1.00 15.90 233 LYS A CA 1
ATOM 1627 C C . LYS A 1 225 ? 16.703 22.156 97.845 1.00 16.71 233 LYS A C 1
ATOM 1628 O O . LYS A 1 225 ? 16.643 21.007 97.406 1.00 16.40 233 LYS A O 1
ATOM 1634 N N . VAL A 1 226 ? 15.656 22.810 98.328 1.00 17.68 234 VAL A N 1
ATOM 1635 C CA . VAL A 1 226 ? 14.327 22.224 98.399 1.00 16.72 234 VAL A CA 1
ATOM 1636 C C . VAL A 1 226 ? 13.349 23.155 97.692 1.00 17.88 234 VAL A C 1
ATOM 1637 O O . VAL A 1 226 ? 13.282 24.339 98.008 1.00 17.78 234 VAL A O 1
ATOM 1641 N N . ILE A 1 227 ? 12.612 22.611 96.729 1.00 16.66 235 ILE A N 1
ATOM 1642 C CA . ILE A 1 227 ? 11.623 23.374 95.986 1.00 16.88 235 ILE A CA 1
ATOM 1643 C C . ILE A 1 227 ? 10.223 22.824 96.253 1.00 17.69 235 ILE A C 1
ATOM 1644 O O . ILE A 1 227 ? 9.947 21.640 96.005 1.00 16.69 235 ILE A O 1
ATOM 1649 N N . LEU A 1 228 ? 9.359 23.684 96.790 1.00 17.06 236 LEU A N 1
ATOM 1650 C CA . LEU A 1 228 ? 7.976 23.320 97.082 1.00 15.00 236 LEU A CA 1
ATOM 1651 C C . LEU A 1 228 ? 7.142 24.102 96.083 1.00 16.33 236 LEU A C 1
ATOM 1652 O O . LEU A 1 228 ? 7.252 25.326 95.996 1.00 16.32 236 LEU A O 1
ATOM 1657 N N . HIS A 1 229 ? 6.305 23.395 95.336 1.00 15.80 237 HIS A N 1
ATOM 1658 C CA . HIS A 1 229 ? 5.506 24.029 94.302 1.00 16.21 237 HIS A CA 1
ATOM 1659 C C . HIS A 1 229 ? 4.086 23.491 94.208 1.00 16.37 237 HIS A C 1
ATOM 1660 O O . HIS A 1 229 ? 3.861 22.293 94.322 1.00 17.70 237 HIS A O 1
ATOM 1667 N N . CYS A 1 230 ? 3.133 24.386 94.006 1.00 16.42 238 CYS A N 1
ATOM 1668 C CA . CYS A 1 230 ? 1.755 23.975 93.813 1.00 18.32 238 CYS A CA 1
ATOM 1669 C C . CYS A 1 230 ? 1.069 24.961 92.884 1.00 17.40 238 CYS A C 1
ATOM 1670 O O . CYS A 1 230 ? 1.318 26.166 92.937 1.00 17.67 238 CYS A O 1
ATOM 1673 N N . SER A 1 231 ? 0.237 24.426 92.000 1.00 17.08 239 SER A N 1
ATOM 1674 C CA . SER A 1 231 ? -0.478 25.232 91.031 1.00 17.30 239 SER A CA 1
ATOM 1675 C C . SER A 1 231 ? -1.811 24.613 90.655 1.00 18.87 239 SER A C 1
ATOM 1676 O O . SER A 1 231 ? -1.953 23.387 90.637 1.00 17.78 239 SER A O 1
ATOM 1687 N N . LEU A 1 233 ? -3.077 25.302 87.717 1.00 19.35 241 LEU A N 1
ATOM 1688 C CA . LEU A 1 233 ? -3.056 25.279 86.253 1.00 20.18 241 LEU A CA 1
ATOM 1689 C C . LEU A 1 233 ? -1.973 24.383 85.654 1.00 20.29 241 LEU A C 1
ATOM 1690 O O . LEU A 1 233 ? -1.026 24.866 85.020 1.00 18.96 241 LEU A O 1
ATOM 1695 N N . VAL A 1 234 ? -2.121 23.076 85.847 1.00 18.43 242 VAL A N 1
ATOM 1696 C CA . VAL A 1 234 ? -1.159 22.111 85.322 1.00 18.06 242 VAL A CA 1
ATOM 1697 C C . VAL A 1 234 ? -1.921 20.946 84.675 1.00 20.00 242 VAL A C 1
ATOM 1698 O O . VAL A 1 234 ? -2.309 19.995 85.352 1.00 19.66 242 VAL A O 1
ATOM 1702 N N . ALA A 1 235 ? -2.135 21.042 83.367 1.00 18.72 243 ALA A N 1
ATOM 1703 C CA . ALA A 1 235 ? -2.848 20.016 82.616 1.00 19.48 243 ALA A CA 1
ATOM 1704 C C . ALA A 1 235 ? -2.081 18.692 82.610 1.00 19.64 243 ALA A C 1
ATOM 1705 O O . ALA A 1 235 ? -2.680 17.623 82.543 1.00 22.02 243 ALA A O 1
ATOM 1707 N N . GLY A 1 236 ? -0.756 18.768 82.680 1.00 19.79 244 GLY A N 1
ATOM 1708 C CA . GLY A 1 236 ? 0.057 17.566 82.703 1.00 18.54 244 GLY A CA 1
ATOM 1709 C C . GLY A 1 236 ? 1.532 17.893 82.573 1.00 19.00 244 GLY A C 1
ATOM 1710 O O . GLY A 1 236 ? 1.891 19.030 82.285 1.00 18.33 244 GLY A O 1
ATOM 1711 N N . GLY A 1 237 ? 2.396 16.915 82.807 1.00 18.35 245 GLY A N 1
ATOM 1712 C CA . GLY A 1 237 ? 3.817 17.169 82.645 1.00 20.49 245 GLY A CA 1
ATOM 1713 C C . GLY A 1 237 ? 4.680 17.373 83.876 1.00 21.73 245 GLY A C 1
ATOM 1714 O O . GLY A 1 237 ? 5.910 17.417 83.763 1.00 22.68 245 GLY A O 1
ATOM 1715 N N . SER A 1 238 ? 4.068 17.519 85.045 1.00 19.52 246 SER A N 1
ATOM 1716 C CA . SER A 1 238 ? 4.862 17.696 86.253 1.00 20.80 246 SER A CA 1
ATOM 1717 C C . SER A 1 238 ? 4.889 16.395 87.052 1.00 20.83 246 SER A C 1
ATOM 1718 O O . SER A 1 238 ? 4.101 15.487 86.796 1.00 20.01 246 SER A O 1
ATOM 1721 N N . SER A 1 239 ? 5.796 16.315 88.018 1.00 18.62 247 SER A N 1
ATOM 1722 C CA . SER A 1 239 ? 5.921 15.132 88.855 1.00 19.98 247 SER A CA 1
ATOM 1723 C C . SER A 1 239 ? 5.735 15.481 90.326 1.00 19.94 247 SER A C 1
ATOM 1724 O O . SER A 1 239 ? 6.201 16.526 90.798 1.00 19.37 247 SER A O 1
ATOM 1727 N N . ARG A 1 240 ? 5.058 14.595 91.046 1.00 17.43 248 ARG A N 1
ATOM 1728 C CA . ARG A 1 240 ? 4.811 14.784 92.467 1.00 16.99 248 ARG A CA 1
ATOM 1729 C C . ARG A 1 240 ? 6.119 14.995 93.226 1.00 16.80 248 ARG A C 1
ATOM 1730 O O . ARG A 1 240 ? 6.203 15.864 94.096 1.00 17.10 248 ARG A O 1
ATOM 1738 N N . PHE A 1 241 ? 7.133 14.198 92.892 1.00 17.67 249 PHE A N 1
ATOM 1739 C CA . PHE A 1 241 ? 8.455 14.295 93.520 1.00 18.40 249 PHE A CA 1
ATOM 1740 C C . PHE A 1 241 ? 9.576 14.113 92.510 1.00 19.03 249 PHE A C 1
ATOM 1741 O O . PHE A 1 241 ? 9.534 13.213 91.669 1.00 19.89 249 PHE A O 1
ATOM 1749 N N . THR A 1 242 ? 10.581 14.975 92.604 1.00 19.06 250 THR A N 1
ATOM 1750 C CA . THR A 1 242 ? 11.757 14.902 91.740 1.00 19.34 250 THR A CA 1
ATOM 1751 C C . THR A 1 242 ? 12.922 15.145 92.676 1.00 18.86 250 THR A C 1
ATOM 1752 O O . THR A 1 242 ? 13.029 16.212 93.277 1.00 18.07 250 THR A O 1
ATOM 1756 N N . VAL A 1 243 ? 13.790 14.150 92.813 1.00 19.19 251 VAL A N 1
ATOM 1757 C CA . VAL A 1 243 ? 14.925 14.277 93.714 1.00 19.02 251 VAL A CA 1
ATOM 1758 C C . VAL A 1 243 ? 16.224 13.911 93.009 1.00 21.39 251 VAL A C 1
ATOM 1759 O O . VAL A 1 243 ? 16.312 12.881 92.344 1.00 19.33 251 VAL A O 1
ATOM 1763 N N . HIS A 1 244 ? 17.226 14.776 93.148 1.00 21.83 252 HIS A N 1
ATOM 1764 C CA . HIS A 1 244 ? 18.527 14.547 92.529 1.00 21.91 252 HIS A CA 1
ATOM 1765 C C . HIS A 1 244 ? 19.620 14.486 93.585 1.00 22.33 252 HIS A C 1
ATOM 1766 O O . HIS A 1 244 ? 19.659 15.316 94.494 1.00 23.75 252 HIS A O 1
ATOM 1773 N N . GLY A 1 245 ? 20.502 13.501 93.444 1.00 22.94 253 GLY A N 1
ATOM 1774 C CA . GLY A 1 245 ? 21.624 13.332 94.352 1.00 24.32 253 GLY A CA 1
ATOM 1775 C C . GLY A 1 245 ? 22.862 13.172 93.480 1.00 26.37 253 GLY A C 1
ATOM 1776 O O . GLY A 1 245 ? 22.746 13.166 92.252 1.00 26.74 253 GLY A O 1
ATOM 1777 N N . ASP A 1 246 ? 24.043 13.038 94.070 1.00 27.72 254 ASP A N 1
ATOM 1778 C CA . ASP A 1 246 ? 25.237 12.892 93.241 1.00 29.65 254 ASP A CA 1
ATOM 1779 C C . ASP A 1 246 ? 25.468 11.475 92.717 1.00 29.24 254 ASP A C 1
ATOM 1780 O O . ASP A 1 246 ? 26.462 11.220 92.045 1.00 29.19 254 ASP A O 1
ATOM 1785 N N . LYS A 1 247 ? 24.559 10.551 93.021 1.00 29.29 255 LYS A N 1
ATOM 1786 C CA . LYS A 1 247 ? 24.694 9.186 92.518 1.00 30.49 255 LYS A CA 1
ATOM 1787 C C . LYS A 1 247 ? 23.538 8.835 91.588 1.00 29.69 255 LYS A C 1
ATOM 1788 O O . LYS A 1 247 ? 23.599 7.848 90.852 1.00 30.06 255 LYS A O 1
ATOM 1794 N N . GLY A 1 248 ? 22.484 9.644 91.619 1.00 27.61 256 GLY A N 1
ATOM 1795 C CA . GLY A 1 248 ? 21.338 9.377 90.769 1.00 26.81 256 GLY A CA 1
ATOM 1796 C C . GLY A 1 248 ? 20.111 10.194 91.139 1.00 26.38 256 GLY A C 1
ATOM 1797 O O . GLY A 1 248 ? 20.143 11.003 92.075 1.00 27.37 256 GLY A O 1
ATOM 1798 N N . SER A 1 249 ? 19.025 9.966 90.407 1.00 23.56 257 SER A N 1
ATOM 1799 C CA . SER A 1 249 ? 17.774 10.687 90.611 1.00 23.78 257 SER A CA 1
ATOM 1800 C C . SER A 1 249 ? 16.589 9.738 90.744 1.00 24.32 257 SER A C 1
ATOM 1801 O O . SER A 1 249 ? 16.628 8.601 90.265 1.00 25.91 257 SER A O 1
ATOM 1804 N N . VAL A 1 250 ? 15.533 10.215 91.394 1.00 23.59 258 VAL A N 1
ATOM 1805 C CA . VAL A 1 250 ? 14.312 9.439 91.527 1.00 23.44 258 VAL A CA 1
ATOM 1806 C C . VAL A 1 250 ? 13.122 10.357 91.282 1.00 24.33 258 VAL A C 1
ATOM 1807 O O . VAL A 1 250 ? 13.070 11.485 91.789 1.00 24.27 258 VAL A O 1
ATOM 1811 N N . ILE A 1 251 ? 12.180 9.868 90.485 1.00 23.91 259 ILE A N 1
ATOM 1812 C CA . ILE A 1 251 ? 10.975 10.614 90.171 1.00 24.09 259 ILE A CA 1
ATOM 1813 C C . ILE A 1 251 ? 9.747 9.783 90.546 1.00 24.97 259 ILE A C 1
ATOM 1814 O O . ILE A 1 251 ? 9.702 8.571 90.299 1.00 24.19 259 ILE A O 1
ATOM 1819 N N . LYS A 1 252 ? 8.781 10.434 91.186 1.00 22.87 260 LYS A N 1
ATOM 1820 C CA . LYS A 1 252 ? 7.520 9.805 91.549 1.00 21.29 260 LYS A CA 1
ATOM 1821 C C . LYS A 1 252 ? 6.520 10.713 90.849 1.00 21.21 260 LYS A C 1
ATOM 1822 O O . LYS A 1 252 ? 6.302 11.861 91.261 1.00 20.24 260 LYS A O 1
ATOM 1828 N N . ALA A 1 253 ? 5.938 10.194 89.775 1.00 19.71 261 ALA A N 1
ATOM 1829 C CA . ALA A 1 253 ? 5.001 10.942 88.950 1.00 21.72 261 ALA A CA 1
ATOM 1830 C C . ALA A 1 253 ? 3.678 11.328 89.592 1.00 22.17 261 ALA A C 1
ATOM 1831 O O . ALA A 1 253 ? 3.334 12.513 89.664 1.00 21.38 261 ALA A O 1
ATOM 1833 N N . ARG A 1 254 ? 2.937 10.321 90.046 1.00 21.98 262 ARG A N 1
ATOM 1834 C CA . ARG A 1 254 ? 1.620 10.531 90.628 1.00 23.63 262 ARG A CA 1
ATOM 1835 C C . ARG A 1 254 ? 1.617 10.732 92.139 1.00 22.78 262 ARG A C 1
ATOM 1836 O O . ARG A 1 254 ? 2.424 10.146 92.862 1.00 23.00 262 ARG A O 1
ATOM 1844 N N . ALA A 1 255 ? 0.694 11.566 92.609 1.00 22.15 263 ALA A N 1
ATOM 1845 C CA . ALA A 1 255 ? 0.571 11.862 94.030 1.00 21.86 263 ALA A CA 1
ATOM 1846 C C . ALA A 1 255 ? -0.253 10.800 94.743 1.00 21.72 263 ALA A C 1
ATOM 1847 O O . ALA A 1 255 ? -1.065 10.118 94.117 1.00 22.49 263 ALA A O 1
ATOM 1849 N N . ASP A 1 256 ? -0.030 10.665 96.050 1.00 21.25 264 ASP A N 1
ATOM 1850 C CA . ASP A 1 256 ? -0.760 9.714 96.890 1.00 21.84 264 ASP A CA 1
ATOM 1851 C C . ASP A 1 256 ? -2.252 9.913 96.618 1.00 21.49 264 ASP A C 1
ATOM 1852 O O . ASP A 1 256 ? -2.727 11.043 96.585 1.00 21.96 264 ASP A O 1
ATOM 1857 N N . GLN A 1 257 ? -2.992 8.823 96.447 1.00 22.69 265 GLN A N 1
ATOM 1858 C CA . GLN A 1 257 ? -4.412 8.927 96.139 1.00 24.99 265 GLN A CA 1
ATOM 1859 C C . GLN A 1 257 ? -5.382 8.731 97.299 1.00 24.90 265 GLN A C 1
ATOM 1860 O O . GLN A 1 257 ? -6.575 8.534 97.074 1.00 24.53 265 GLN A O 1
ATOM 1866 N N . GLN A 1 258 ? -4.891 8.794 98.533 1.00 23.74 266 GLN A N 1
ATOM 1867 C CA . GLN A 1 258 ? -5.773 8.609 99.678 1.00 21.98 266 GLN A CA 1
ATOM 1868 C C . GLN A 1 258 ? -6.835 9.684 99.754 1.00 20.98 266 GLN A C 1
ATOM 1869 O O . GLN A 1 258 ? -7.975 9.400 100.094 1.00 17.90 266 GLN A O 1
ATOM 1875 N N . GLU A 1 259 ? -6.469 10.925 99.451 1.00 21.44 267 GLU A N 1
ATOM 1876 C CA . GLU A 1 259 ? -7.447 11.995 99.516 1.00 23.60 267 GLU A CA 1
ATOM 1877 C C . GLU A 1 259 ? -8.567 11.765 98.497 1.00 23.88 267 GLU A C 1
ATOM 1878 O O . GLU A 1 259 ? -9.750 11.942 98.807 1.00 22.21 267 GLU A O 1
ATOM 1884 N N . SER A 1 260 ? -8.204 11.359 97.285 1.00 22.64 268 SER A N 1
ATOM 1885 C CA . SER A 1 260 ? -9.215 11.112 96.265 1.00 23.32 268 SER A CA 1
ATOM 1886 C C . SER A 1 260 ? -10.076 9.925 96.700 1.00 22.44 268 SER A C 1
ATOM 1887 O O . SER A 1 260 ? -11.274 9.880 96.408 1.00 21.64 268 SER A O 1
ATOM 1890 N N . GLN A 1 261 ? -9.473 8.968 97.404 1.00 21.16 269 GLN A N 1
ATOM 1891 C CA . GLN A 1 261 ? -10.233 7.814 97.880 1.00 21.41 269 GLN A CA 1
ATOM 1892 C C . GLN A 1 261 ? -11.259 8.275 98.924 1.00 21.52 269 GLN A C 1
ATOM 1893 O O . GLN A 1 261 ? -12.433 7.910 98.845 1.00 21.08 269 GLN A O 1
ATOM 1899 N N . LEU A 1 262 ? -10.829 9.090 99.884 1.00 21.25 270 LEU A N 1
ATOM 1900 C CA . LEU A 1 262 ? -11.757 9.602 100.892 1.00 23.62 270 LEU A CA 1
ATOM 1901 C C . LEU A 1 262 ? -12.863 10.409 100.194 1.00 25.73 270 LEU A C 1
ATOM 1902 O O . LEU A 1 262 ? -14.036 10.321 100.554 1.00 25.64 270 LEU A O 1
ATOM 1907 N N . LEU A 1 263 ? -12.486 11.200 99.196 1.00 26.32 271 LEU A N 1
ATOM 1908 C CA . LEU A 1 263 ? -13.468 11.990 98.466 1.00 28.38 271 LEU A CA 1
ATOM 1909 C C . LEU A 1 263 ? -14.490 11.056 97.823 1.00 28.62 271 LEU A C 1
ATOM 1910 O O . LEU A 1 263 ? -15.685 11.344 97.806 1.00 29.75 271 LEU A O 1
ATOM 1915 N N . ALA A 1 264 ? -14.017 9.929 97.303 1.00 29.31 272 ALA A N 1
ATOM 1916 C CA . ALA A 1 264 ? -14.903 8.970 96.657 1.00 30.08 272 ALA A CA 1
ATOM 1917 C C . ALA A 1 264 ? -15.691 8.161 97.680 1.00 30.66 272 ALA A C 1
ATOM 1918 O O . ALA A 1 264 ? -16.617 7.444 97.324 1.00 32.16 272 ALA A O 1
ATOM 1920 N N . GLY A 1 265 ? -15.319 8.266 98.950 1.00 30.11 273 GLY A N 1
ATOM 1921 C CA . GLY A 1 265 ? -16.036 7.525 99.973 1.00 29.38 273 GLY A CA 1
ATOM 1922 C C . GLY A 1 265 ? -15.482 6.145 100.277 1.00 27.61 273 GLY A C 1
ATOM 1923 O O . GLY A 1 265 ? -16.169 5.314 100.867 1.00 28.14 273 GLY A O 1
ATOM 1924 N N . VAL A 1 266 ? -14.249 5.887 99.862 1.00 25.79 274 VAL A N 1
ATOM 1925 C CA . VAL A 1 266 ? -13.616 4.603 100.136 1.00 24.40 274 VAL A CA 1
ATOM 1926 C C . VAL A 1 266 ? -13.385 4.555 101.649 1.00 24.90 274 VAL A C 1
ATOM 1927 O O . VAL A 1 266 ? -13.021 5.563 102.261 1.00 23.80 274 VAL A O 1
ATOM 1931 N N . VAL A 1 267 ? -13.612 3.398 102.257 1.00 23.89 275 VAL A N 1
ATOM 1932 C CA . VAL A 1 267 ? -13.421 3.274 103.691 1.00 23.38 275 VAL A CA 1
ATOM 1933 C C . VAL A 1 267 ? -11.936 3.125 104.011 1.00 21.26 275 VAL A C 1
ATOM 1934 O O . VAL A 1 267 ? -11.259 2.255 103.465 1.00 21.25 275 VAL A O 1
ATOM 1938 N N . PRO A 1 268 ? -11.407 3.989 104.890 1.00 20.52 276 PRO A N 1
ATOM 1939 C CA . PRO A 1 268 ? -9.985 3.899 105.242 1.00 20.11 276 PRO A CA 1
ATOM 1940 C C . PRO A 1 268 ? -9.673 2.514 105.804 1.00 20.70 276 PRO A C 1
ATOM 1941 O O . PRO A 1 268 ? -10.437 1.981 106.614 1.00 18.86 276 PRO A O 1
ATOM 1945 N N . GLY A 1 269 ? -8.557 1.936 105.367 1.00 20.91 277 GLY A N 1
ATOM 1946 C CA . GLY A 1 269 ? -8.174 0.622 105.851 1.00 21.57 277 GLY A CA 1
ATOM 1947 C C . GLY A 1 269 ? -8.723 -0.541 105.039 1.00 21.75 277 GLY A C 1
ATOM 1948 O O . GLY A 1 269 ? -8.465 -1.696 105.370 1.00 22.88 277 GLY A O 1
ATOM 1949 N N . SER A 1 270 ? -9.479 -0.249 103.986 1.00 23.12 278 SER A N 1
ATOM 1950 C CA . SER A 1 270 ? -10.032 -1.298 103.136 1.00 23.90 278 SER A CA 1
ATOM 1951 C C . SER A 1 270 ? -8.967 -1.764 102.139 1.00 25.02 278 SER A C 1
ATOM 1952 O O . SER A 1 270 ? -7.916 -1.134 102.001 1.00 24.19 278 SER A O 1
ATOM 1955 N N . ALA A 1 271 ? -9.254 -2.862 101.444 1.00 25.10 279 ALA A N 1
ATOM 1956 C CA . ALA A 1 271 ? -8.338 -3.477 100.479 1.00 26.81 279 ALA A CA 1
ATOM 1957 C C . ALA A 1 271 ? -7.441 -2.588 99.610 1.00 27.31 279 ALA A C 1
ATOM 1958 O O . ALA A 1 271 ? -6.227 -2.791 99.569 1.00 27.94 279 ALA A O 1
ATOM 1960 N N . ASP A 1 272 ? -8.014 -1.619 98.906 1.00 26.93 280 ASP A N 1
ATOM 1961 C CA . ASP A 1 272 ? -7.199 -0.778 98.038 1.00 28.62 280 ASP A CA 1
ATOM 1962 C C . ASP A 1 272 ? -6.792 0.562 98.646 1.00 28.10 280 ASP A C 1
ATOM 1963 O O . ASP A 1 272 ? -6.217 1.415 97.965 1.00 26.53 280 ASP A O 1
ATOM 1968 N N . TRP A 1 273 ? -7.090 0.743 99.928 1.00 25.40 281 TRP A N 1
ATOM 1969 C CA . TRP A 1 273 ? -6.751 1.979 100.625 1.00 24.07 281 TRP A CA 1
ATOM 1970 C C . TRP A 1 273 ? -5.240 2.215 100.650 1.00 22.71 281 TRP A C 1
ATOM 1971 O O . TRP A 1 273 ? -4.484 1.362 101.102 1.00 19.96 281 TRP A O 1
ATOM 1982 N N . GLY A 1 274 ? -4.810 3.373 100.152 1.00 23.30 282 GLY A N 1
ATOM 1983 C CA . GLY A 1 274 ? -3.395 3.717 100.166 1.00 23.04 282 GLY A CA 1
ATOM 1984 C C . GLY A 1 274 ? -2.485 2.989 99.192 1.00 23.80 282 GLY A C 1
ATOM 1985 O O . GLY A 1 274 ? -1.265 3.172 99.227 1.00 20.63 282 GLY A O 1
ATOM 1986 N N . GLN A 1 275 ? -3.064 2.165 98.324 1.00 23.97 283 GLN A N 1
ATOM 1987 C CA . GLN A 1 275 ? -2.277 1.429 97.339 1.00 24.69 283 GLN A CA 1
ATOM 1988 C C . GLN A 1 275 ? -1.793 2.390 96.259 1.00 24.02 283 GLN A C 1
ATOM 1989 O O . GLN A 1 275 ? -2.518 3.296 95.859 1.00 25.77 283 GLN A O 1
ATOM 1995 N N . ASP A 1 276 ? -0.563 2.199 95.800 1.00 22.69 284 ASP A N 1
ATOM 1996 C CA . ASP A 1 276 ? -0.012 3.056 94.762 1.00 22.74 284 ASP A CA 1
ATOM 1997 C C . ASP A 1 276 ? 0.688 2.204 93.706 1.00 22.34 284 ASP A C 1
ATOM 1998 O O . ASP A 1 276 ? 1.811 1.755 93.916 1.00 22.23 284 ASP A O 1
ATOM 2003 N N . ASP A 1 277 ? 0.029 1.985 92.572 1.00 24.55 285 ASP A N 1
ATOM 2004 C CA . ASP A 1 277 ? 0.629 1.179 91.513 1.00 26.92 285 ASP A CA 1
ATOM 2005 C C . ASP A 1 277 ? 1.496 2.018 90.566 1.00 26.81 285 ASP A C 1
ATOM 2006 O O . ASP A 1 277 ? 1.950 1.533 89.524 1.00 23.29 285 ASP A O 1
ATOM 2011 N N . ASP A 1 278 ? 1.710 3.282 90.934 1.00 25.69 286 ASP A N 1
ATOM 2012 C CA . ASP A 1 278 ? 2.571 4.174 90.150 1.00 26.53 286 ASP A CA 1
ATOM 2013 C C . ASP A 1 278 ? 3.931 4.026 90.807 1.00 26.56 286 ASP A C 1
ATOM 2014 O O . ASP A 1 278 ? 4.176 4.551 91.893 1.00 27.96 286 ASP A O 1
ATOM 2019 N N . PRO A 1 279 ? 4.844 3.312 90.150 1.00 27.27 287 PRO A N 1
ATOM 2020 C CA . PRO A 1 279 ? 6.184 3.085 90.696 1.00 26.56 287 PRO A CA 1
ATOM 2021 C C . PRO A 1 279 ? 7.138 4.268 90.741 1.00 26.21 287 PRO A C 1
ATOM 2022 O O . PRO A 1 279 ? 6.913 5.296 90.104 1.00 26.22 287 PRO A O 1
ATOM 2026 N N . LEU A 1 280 ? 8.211 4.099 91.509 1.00 25.43 288 LEU A N 1
ATOM 2027 C CA . LEU A 1 280 ? 9.254 5.109 91.643 1.00 26.82 288 LEU A CA 1
ATOM 2028 C C . LEU A 1 280 ? 10.215 4.851 90.486 1.00 28.47 288 LEU A C 1
ATOM 2029 O O . LEU A 1 280 ? 10.613 3.709 90.261 1.00 29.02 288 LEU A O 1
ATOM 2034 N N . VAL A 1 281 ? 10.586 5.897 89.756 1.00 27.11 289 VAL A N 1
ATOM 2035 C CA . VAL A 1 281 ? 11.500 5.755 88.627 1.00 26.75 289 VAL A CA 1
ATOM 2036 C C . VAL A 1 281 ? 12.893 6.258 89.016 1.00 27.32 289 VAL A C 1
ATOM 2037 O O . VAL A 1 281 ? 13.079 7.443 89.285 1.00 26.71 289 VAL A O 1
ATOM 2041 N N . ILE A 1 282 ? 13.866 5.349 89.035 1.00 27.08 290 ILE A N 1
ATOM 2042 C CA . ILE A 1 282 ? 15.229 5.682 89.440 1.00 28.06 290 ILE A CA 1
ATOM 2043 C C . ILE A 1 282 ? 16.259 5.674 88.320 1.00 30.49 290 ILE A C 1
ATOM 2044 O O . ILE A 1 282 ? 16.383 4.700 87.577 1.00 31.97 290 ILE A O 1
ATOM 2049 N N . TYR A 1 283 ? 17.005 6.770 88.225 1.00 30.08 291 TYR A N 1
ATOM 2050 C CA . TYR A 1 283 ? 18.056 6.939 87.227 1.00 31.27 291 TYR A CA 1
ATOM 2051 C C . TYR A 1 283 ? 19.399 6.827 87.946 1.00 32.99 291 TYR A C 1
ATOM 2052 O O . TYR A 1 283 ? 19.649 7.562 88.902 1.00 31.91 291 TYR A O 1
ATOM 2061 N N . ASP A 1 284 ? 20.256 5.905 87.513 1.00 35.24 292 ASP A N 1
ATOM 2062 C CA . ASP A 1 284 ? 21.564 5.766 88.146 1.00 38.02 292 ASP A CA 1
ATOM 2063 C C . ASP A 1 284 ? 22.591 6.570 87.353 1.00 39.87 292 ASP A C 1
ATOM 2064 O O . ASP A 1 284 ? 22.237 7.272 86.397 1.00 38.65 292 ASP A O 1
ATOM 2069 N N . ALA A 1 285 ? 23.858 6.469 87.748 1.00 40.93 293 ALA A N 1
ATOM 2070 C CA . ALA A 1 285 ? 24.935 7.202 87.087 1.00 43.03 293 ALA A CA 1
ATOM 2071 C C . ALA A 1 285 ? 25.040 6.921 85.589 1.00 43.52 293 ALA A C 1
ATOM 2072 O O . ALA A 1 285 ? 25.713 7.655 84.863 1.00 44.59 293 ALA A O 1
ATOM 2074 N N . SER A 1 286 ? 24.374 5.867 85.128 1.00 43.97 294 SER A N 1
ATOM 2075 C CA . SER A 1 286 ? 24.406 5.506 83.713 1.00 43.26 294 SER A CA 1
ATOM 2076 C C . SER A 1 286 ? 23.269 6.176 82.951 1.00 42.99 294 SER A C 1
ATOM 2077 O O . SER A 1 286 ? 23.081 5.926 81.759 1.00 43.16 294 SER A O 1
ATOM 2080 N N . LEU A 1 287 ? 22.506 7.014 83.651 1.00 42.73 295 LEU A N 1
ATOM 2081 C CA . LEU A 1 287 ? 21.381 7.742 83.066 1.00 41.55 295 LEU A CA 1
ATOM 2082 C C . LEU A 1 287 ? 20.229 6.831 82.669 1.00 42.34 295 LEU A C 1
ATOM 2083 O O . LEU A 1 287 ? 19.255 7.277 82.056 1.00 43.41 295 LEU A O 1
ATOM 2088 N N . GLN A 1 288 ? 20.333 5.553 83.011 1.00 42.88 296 GLN A N 1
ATOM 2089 C CA . GLN A 1 288 ? 19.267 4.619 82.680 1.00 42.76 296 GLN A CA 1
ATOM 2090 C C . GLN A 1 288 ? 18.331 4.449 83.868 1.00 41.02 296 GLN A C 1
ATOM 2091 O O . GLN A 1 288 ? 18.755 4.524 85.023 1.00 40.03 296 GLN A O 1
ATOM 2097 N N . ALA A 1 289 ? 17.056 4.217 83.573 1.00 39.06 297 ALA A N 1
ATOM 2098 C CA . ALA A 1 289 ? 16.048 4.080 84.609 1.00 37.67 297 ALA A CA 1
ATOM 2099 C C . ALA A 1 289 ? 15.522 2.676 84.868 1.00 36.62 297 ALA A C 1
ATOM 2100 O O . ALA A 1 289 ? 15.479 1.827 83.979 1.00 35.53 297 ALA A O 1
ATOM 2102 N N . HIS A 1 290 ? 15.130 2.453 86.118 1.00 35.08 298 HIS A N 1
ATOM 2103 C CA . HIS A 1 290 ? 14.533 1.200 86.542 1.00 33.86 298 HIS A CA 1
ATOM 2104 C C . HIS A 1 290 ? 13.467 1.583 87.560 1.00 34.07 298 HIS A C 1
ATOM 2105 O O . HIS A 1 290 ? 13.587 2.607 88.242 1.00 33.81 298 HIS A O 1
ATOM 2112 N N . ALA A 1 291 ? 12.418 0.776 87.646 1.00 32.28 299 ALA A N 1
ATOM 2113 C CA . ALA A 1 291 ? 11.323 1.052 88.558 1.00 32.18 299 ALA A CA 1
ATOM 2114 C C . ALA A 1 291 ? 11.463 0.344 89.896 1.00 33.20 299 ALA A C 1
ATOM 2115 O O . ALA A 1 291 ? 12.124 -0.692 90.005 1.00 33.77 299 ALA A O 1
ATOM 2117 N N . GLN A 1 292 ? 10.841 0.928 90.915 1.00 31.98 300 GLN A N 1
ATOM 2118 C CA . GLN A 1 292 ? 10.839 0.361 92.255 1.00 30.36 300 GLN A CA 1
ATOM 2119 C C . GLN A 1 292 ? 9.445 0.579 92.819 1.00 30.08 300 GLN A C 1
ATOM 2120 O O . GLN A 1 292 ? 8.976 1.717 92.895 1.00 29.64 300 GLN A O 1
ATOM 2126 N N . ALA A 1 293 ? 8.785 -0.514 93.194 1.00 26.92 301 ALA A N 1
ATOM 2127 C CA . ALA A 1 293 ? 7.437 -0.463 93.737 1.00 25.40 301 ALA A CA 1
ATOM 2128 C C . ALA A 1 293 ? 7.303 0.581 94.839 1.00 23.49 301 ALA A C 1
ATOM 2129 O O . ALA A 1 293 ? 8.184 0.733 95.679 1.00 22.97 301 ALA A O 1
ATOM 2131 N N . THR A 1 294 ? 6.190 1.297 94.830 1.00 24.39 302 THR A N 1
ATOM 2132 C CA . THR A 1 294 ? 5.946 2.311 95.840 1.00 24.65 302 THR A CA 1
ATOM 2133 C C . THR A 1 294 ? 5.229 1.666 97.016 1.00 25.28 302 THR A C 1
ATOM 2134 O O . THR A 1 294 ? 4.255 0.939 96.826 1.00 24.71 302 THR A O 1
ATOM 2138 N N . PRO A 1 295 ? 5.703 1.921 98.246 1.00 25.43 303 PRO A N 1
ATOM 2139 C CA . PRO A 1 295 ? 5.076 1.355 99.442 1.00 25.86 303 PRO A CA 1
ATOM 2140 C C . PRO A 1 295 ? 3.677 1.938 99.598 1.00 26.51 303 PRO A C 1
ATOM 2141 O O . PRO A 1 295 ? 3.401 3.040 99.117 1.00 24.58 303 PRO A O 1
ATOM 2145 N N . GLN A 1 296 ? 2.787 1.201 100.251 1.00 24.96 304 GLN A N 1
ATOM 2146 C CA . GLN A 1 296 ? 1.434 1.695 100.431 1.00 25.55 304 GLN A CA 1
ATOM 2147 C C . GLN A 1 296 ? 1.430 2.793 101.494 1.00 24.71 304 GLN A C 1
ATOM 2148 O O . GLN A 1 296 ? 2.281 2.819 102.388 1.00 23.72 304 GLN A O 1
ATOM 2154 N N . GLY A 1 297 ? 0.487 3.715 101.387 1.00 23.91 305 GLY A N 1
ATOM 2155 C CA . GLY A 1 297 ? 0.420 4.772 102.373 1.00 22.63 305 GLY A CA 1
ATOM 2156 C C . GLY A 1 297 ? -0.785 4.546 103.258 1.00 22.15 305 GLY A C 1
ATOM 2157 O O . GLY A 1 297 ? -1.666 3.754 102.916 1.00 21.75 305 GLY A O 1
ATOM 2158 N N . ASP A 1 298 ? -0.824 5.221 104.401 1.00 19.90 306 ASP A N 1
ATOM 2159 C CA . ASP A 1 298 ? -1.961 5.099 105.304 1.00 20.47 306 ASP A CA 1
ATOM 2160 C C . ASP A 1 298 ? -1.967 6.216 106.340 1.00 20.44 306 ASP A C 1
ATOM 2161 O O . ASP A 1 298 ? -1.293 6.132 107.376 1.00 17.60 306 ASP A O 1
ATOM 2166 N N . GLN A 1 299 ? -2.736 7.263 106.065 1.00 19.44 307 GLN A N 1
ATOM 2167 C CA . GLN A 1 299 ? -2.792 8.373 107.001 1.00 20.53 307 GLN A CA 1
ATOM 2168 C C . GLN A 1 299 ? -3.470 8.003 108.315 1.00 19.13 307 GLN A C 1
ATOM 2169 O O . GLN A 1 299 ? -3.450 8.786 109.264 1.00 18.57 307 GLN A O 1
ATOM 2175 N N . ARG A 1 300 ? -4.072 6.816 108.372 1.00 17.98 308 ARG A N 1
ATOM 2176 C CA . ARG A 1 300 ? -4.697 6.353 109.614 1.00 16.15 308 ARG A CA 1
ATOM 2177 C C . ARG A 1 300 ? -3.598 6.308 110.682 1.00 17.60 308 ARG A C 1
ATOM 2178 O O . ARG A 1 300 ? -3.882 6.376 111.881 1.00 17.31 308 ARG A O 1
ATOM 2186 N N . GLN A 1 301 ? -2.342 6.189 110.237 1.00 15.82 309 GLN A N 1
ATOM 2187 C CA . GLN A 1 301 ? -1.198 6.152 111.145 1.00 17.01 309 GLN A CA 1
ATOM 2188 C C . GLN A 1 301 ? -1.212 7.333 112.110 1.00 16.66 309 GLN A C 1
ATOM 2189 O O . GLN A 1 301 ? -0.828 7.192 113.277 1.00 15.27 309 GLN A O 1
ATOM 2195 N N . TYR A 1 302 ? -1.633 8.501 111.626 1.00 15.33 310 TYR A N 1
ATOM 2196 C CA . TYR A 1 302 ? -1.696 9.681 112.493 1.00 16.03 310 TYR A CA 1
ATOM 2197 C C . TYR A 1 302 ? -2.527 9.360 113.741 1.00 15.21 310 TYR A C 1
ATOM 2198 O O . TYR A 1 302 ? -2.090 9.581 114.859 1.00 14.65 310 TYR A O 1
ATOM 2207 N N . TYR A 1 303 ? -3.736 8.847 113.541 1.00 16.33 311 TYR A N 1
ATOM 2208 C CA . TYR A 1 303 ? -4.594 8.510 114.670 1.00 17.26 311 TYR A CA 1
ATOM 2209 C C . TYR A 1 303 ? -4.139 7.287 115.460 1.00 17.21 311 TYR A C 1
ATOM 2210 O O . TYR A 1 303 ? -4.335 7.223 116.663 1.00 15.11 311 TYR A O 1
ATOM 2227 N N . LEU A 1 305 ? -1.075 6.454 115.987 1.00 16.09 313 LEU A N 1
ATOM 2228 C CA . LEU A 1 305 ? 0.022 6.946 116.809 1.00 17.06 313 LEU A CA 1
ATOM 2229 C C . LEU A 1 305 ? -0.468 7.903 117.905 1.00 17.23 313 LEU A C 1
ATOM 2230 O O . LEU A 1 305 ? 0.090 7.934 119.003 1.00 17.20 313 LEU A O 1
ATOM 2235 N N . ILE A 1 306 ? -1.503 8.686 117.614 1.00 18.09 314 ILE A N 1
ATOM 2236 C CA . ILE A 1 306 ? -2.056 9.576 118.639 1.00 16.79 314 ILE A CA 1
ATOM 2237 C C . ILE A 1 306 ? -2.645 8.667 119.734 1.00 17.98 314 ILE A C 1
ATOM 2238 O O . ILE A 1 306 ? -2.496 8.925 120.934 1.00 16.20 314 ILE A O 1
ATOM 2243 N N . ARG A 1 307 ? -3.312 7.602 119.297 1.00 17.29 315 ARG A N 1
ATOM 2244 C CA . ARG A 1 307 ? -3.908 6.617 120.199 1.00 18.91 315 ARG A CA 1
ATOM 2245 C C . ARG A 1 307 ? -2.826 6.027 121.112 1.00 20.19 315 ARG A C 1
ATOM 2246 O O . ARG A 1 307 ? -2.975 6.006 122.337 1.00 20.11 315 ARG A O 1
ATOM 2254 N N . ASP A 1 308 ? -1.738 5.553 120.507 1.00 18.94 316 ASP A N 1
ATOM 2255 C CA . ASP A 1 308 ? -0.633 4.963 121.265 1.00 20.16 316 ASP A CA 1
ATOM 2256 C C . ASP A 1 308 ? 0.008 5.960 122.231 1.00 19.15 316 ASP A C 1
ATOM 2257 O O . ASP A 1 308 ? 0.406 5.602 123.342 1.00 20.21 316 ASP A O 1
ATOM 2262 N N . ALA A 1 309 ? 0.109 7.210 121.798 1.00 17.41 317 ALA A N 1
ATOM 2263 C CA . ALA A 1 309 ? 0.686 8.266 122.620 1.00 16.78 317 ALA A CA 1
ATOM 2264 C C . ALA A 1 309 ? -0.174 8.469 123.863 1.00 18.08 317 ALA A C 1
ATOM 2265 O O . ALA A 1 309 ? 0.342 8.594 124.976 1.00 17.54 317 ALA A O 1
ATOM 2267 N N . LEU A 1 310 ? -1.487 8.513 123.663 1.00 18.09 318 LEU A N 1
ATOM 2268 C CA . LEU A 1 310 ? -2.422 8.696 124.762 1.00 21.92 318 LEU A CA 1
ATOM 2269 C C . LEU A 1 310 ? -2.388 7.523 125.741 1.00 24.61 318 LEU A C 1
ATOM 2270 O O . LEU A 1 310 ? -2.770 7.663 126.906 1.00 23.45 318 LEU A O 1
ATOM 2275 N N . LYS A 1 311 ? -1.926 6.370 125.261 1.00 25.68 319 LYS A N 1
ATOM 2276 C CA . LYS A 1 311 ? -1.829 5.176 126.090 1.00 26.63 319 LYS A CA 1
ATOM 2277 C C . LYS A 1 311 ? -0.457 5.102 126.762 1.00 27.29 319 LYS A C 1
ATOM 2278 O O . LYS A 1 311 ? -0.151 4.139 127.468 1.00 28.29 319 LYS A O 1
ATOM 2284 N N . GLY A 1 312 ? 0.369 6.122 126.537 1.00 26.14 320 GLY A N 1
ATOM 2285 C CA . GLY A 1 312 ? 1.697 6.150 127.132 1.00 25.22 320 GLY A CA 1
ATOM 2286 C C . GLY A 1 312 ? 2.684 5.172 126.516 1.00 24.20 320 GLY A C 1
ATOM 2287 O O . GLY A 1 312 ? 3.695 4.833 127.131 1.00 24.51 320 GLY A O 1
ATOM 2288 N N . GLN A 1 313 ? 2.408 4.723 125.296 1.00 22.78 321 GLN A N 1
ATOM 2289 C CA . GLN A 1 313 ? 3.292 3.775 124.624 1.00 21.11 321 GLN A CA 1
ATOM 2290 C C . GLN A 1 313 ? 4.396 4.453 123.816 1.00 21.84 321 GLN A C 1
ATOM 2291 O O . GLN A 1 313 ? 5.461 3.876 123.598 1.00 21.05 321 GLN A O 1
ATOM 2297 N N . ILE A 1 314 ? 4.131 5.675 123.367 1.00 19.66 322 ILE A N 1
ATOM 2298 C CA . ILE A 1 314 ? 5.088 6.442 122.578 1.00 19.75 322 ILE A CA 1
ATOM 2299 C C . ILE A 1 314 ? 4.836 7.916 122.848 1.00 19.28 322 ILE A C 1
ATOM 2300 O O . ILE A 1 314 ? 3.815 8.275 123.424 1.00 16.99 322 ILE A O 1
ATOM 2305 N N . ALA A 1 315 ? 5.759 8.771 122.426 1.00 19.33 323 ALA A N 1
ATOM 2306 C CA . ALA A 1 315 ? 5.568 10.200 122.618 1.00 20.35 323 ALA A CA 1
ATOM 2307 C C . ALA A 1 315 ? 4.606 10.667 121.539 1.00 19.77 323 ALA A C 1
ATOM 2308 O O . ALA A 1 315 ? 4.383 9.966 120.551 1.00 19.17 323 ALA A O 1
ATOM 2310 N N . ASN A 1 316 ? 4.033 11.848 121.745 1.00 20.26 324 ASN A N 1
ATOM 2311 C CA . ASN A 1 316 ? 3.115 12.456 120.785 1.00 18.34 324 ASN A CA 1
ATOM 2312 C C . ASN A 1 316 ? 3.803 12.341 119.423 1.00 19.13 324 ASN A C 1
ATOM 2313 O O . ASN A 1 316 ? 4.943 12.779 119.272 1.00 21.02 324 ASN A O 1
ATOM 2318 N N . PRO A 1 317 ? 3.124 11.769 118.412 1.00 17.20 325 PRO A N 1
ATOM 2319 C CA . PRO A 1 317 ? 3.754 11.635 117.092 1.00 18.25 325 PRO A CA 1
ATOM 2320 C C . PRO A 1 317 ? 4.009 12.963 116.394 1.00 18.16 325 PRO A C 1
ATOM 2321 O O . PRO A 1 317 ? 4.951 13.091 115.608 1.00 18.22 325 PRO A O 1
ATOM 2325 N N . VAL A 1 318 ? 3.158 13.940 116.681 1.00 18.01 326 VAL A N 1
ATOM 2326 C CA . VAL A 1 318 ? 3.277 15.259 116.082 1.00 18.45 326 VAL A CA 1
ATOM 2327 C C . VAL A 1 318 ? 3.153 16.306 117.186 1.00 18.94 326 VAL A C 1
ATOM 2328 O O . VAL A 1 318 ? 2.085 16.873 117.412 1.00 19.76 326 VAL A O 1
ATOM 2332 N N . PRO A 1 319 ? 4.253 16.545 117.920 1.00 19.79 327 PRO A N 1
ATOM 2333 C CA . PRO A 1 319 ? 4.224 17.538 118.994 1.00 19.77 327 PRO A CA 1
ATOM 2334 C C . PRO A 1 319 ? 3.892 18.896 118.384 1.00 19.60 327 PRO A C 1
ATOM 2335 O O . PRO A 1 319 ? 4.268 19.184 117.244 1.00 18.45 327 PRO A O 1
ATOM 2339 N N . PRO A 1 320 ? 3.168 19.745 119.129 1.00 19.14 328 PRO A N 1
ATOM 2340 C CA . PRO A 1 320 ? 2.783 21.066 118.626 1.00 19.11 328 PRO A CA 1
ATOM 2341 C C . PRO A 1 320 ? 3.903 21.980 118.122 1.00 19.80 328 PRO A C 1
ATOM 2342 O O . PRO A 1 320 ? 3.671 22.796 117.236 1.00 18.64 328 PRO A O 1
ATOM 2346 N N . VAL A 1 321 ? 5.109 21.843 118.668 1.00 19.77 329 VAL A N 1
ATOM 2347 C CA . VAL A 1 321 ? 6.217 22.685 118.224 1.00 19.87 329 VAL A CA 1
ATOM 2348 C C . VAL A 1 321 ? 6.533 22.410 116.758 1.00 20.98 329 VAL A C 1
ATOM 2349 O O . VAL A 1 321 ? 7.038 23.280 116.050 1.00 20.69 329 VAL A O 1
ATOM 2353 N N . GLU A 1 322 ? 6.237 21.193 116.304 1.00 20.96 330 GLU A N 1
ATOM 2354 C CA . GLU A 1 322 ? 6.479 20.831 114.912 1.00 20.60 330 GLU A CA 1
ATOM 2355 C C . GLU A 1 322 ? 5.478 21.555 114.014 1.00 20.22 330 GLU A C 1
ATOM 2356 O O . GLU A 1 322 ? 5.796 21.927 112.881 1.00 20.04 330 GLU A O 1
ATOM 2362 N N . ALA A 1 323 ? 4.265 21.748 114.520 1.00 19.42 331 ALA A N 1
ATOM 2363 C CA . ALA A 1 323 ? 3.239 22.464 113.771 1.00 19.39 331 ALA A CA 1
ATOM 2364 C C . ALA A 1 323 ? 3.615 23.951 113.760 1.00 19.75 331 ALA A C 1
ATOM 2365 O O . ALA A 1 323 ? 3.340 24.672 112.797 1.00 18.26 331 ALA A O 1
ATOM 2367 N N . LEU A 1 324 ? 4.238 24.405 114.845 1.00 21.68 332 LEU A N 1
ATOM 2368 C CA . LEU A 1 324 ? 4.663 25.803 114.949 1.00 21.49 332 LEU A CA 1
ATOM 2369 C C . LEU A 1 324 ? 5.759 26.042 113.911 1.00 22.35 332 LEU A C 1
ATOM 2370 O O . LEU A 1 324 ? 5.822 27.104 113.285 1.00 22.43 332 LEU A O 1
ATOM 2375 N N . ALA A 1 325 ? 6.632 25.051 113.747 1.00 21.84 333 ALA A N 1
ATOM 2376 C CA . ALA A 1 325 ? 7.721 25.140 112.782 1.00 21.74 333 ALA A CA 1
ATOM 2377 C C . ALA A 1 325 ? 7.149 25.249 111.372 1.00 22.21 333 ALA A C 1
ATOM 2378 O O . ALA A 1 325 ? 7.653 26.010 110.553 1.00 23.13 333 ALA A O 1
ATOM 2380 N N . VAL A 1 326 ? 6.095 24.492 111.087 1.00 22.24 334 VAL A N 1
ATOM 2381 C CA . VAL A 1 326 ? 5.484 24.539 109.759 1.00 22.35 334 VAL A CA 1
ATOM 2382 C C . VAL A 1 326 ? 4.896 25.921 109.490 1.00 21.77 334 VAL A C 1
ATOM 2383 O O . VAL A 1 326 ? 5.024 26.449 108.387 1.00 21.33 334 VAL A O 1
ATOM 2395 N N . ALA A 1 328 ? 5.885 28.689 110.794 1.00 18.52 336 ALA A N 1
ATOM 2396 C CA . ALA A 1 328 ? 7.019 29.595 110.654 1.00 19.55 336 ALA A CA 1
ATOM 2397 C C . ALA A 1 328 ? 7.497 29.637 109.201 1.00 19.96 336 ALA A C 1
ATOM 2398 O O . ALA A 1 328 ? 7.745 30.712 108.648 1.00 19.22 336 ALA A O 1
ATOM 2400 N N . VAL A 1 329 ? 7.624 28.467 108.581 1.00 18.77 337 VAL A N 1
ATOM 2401 C CA . VAL A 1 329 ? 8.068 28.411 107.190 1.00 19.52 337 VAL A CA 1
ATOM 2402 C C . VAL A 1 329 ? 6.972 28.953 106.269 1.00 19.71 337 VAL A C 1
ATOM 2403 O O . VAL A 1 329 ? 7.249 29.691 105.323 1.00 20.79 337 VAL A O 1
ATOM 2407 N N . LEU A 1 330 ? 5.730 28.587 106.564 1.00 18.96 338 LEU A N 1
ATOM 2408 C CA . LEU A 1 330 ? 4.592 29.012 105.768 1.00 19.23 338 LEU A CA 1
ATOM 2409 C C . LEU A 1 330 ? 4.511 30.535 105.733 1.00 19.09 338 LEU A C 1
ATOM 2410 O O . LEU A 1 330 ? 4.345 31.129 104.664 1.00 16.44 338 LEU A O 1
ATOM 2415 N N . GLU A 1 331 ? 4.633 31.151 106.909 1.00 18.36 339 GLU A N 1
ATOM 2416 C CA . GLU A 1 331 ? 4.578 32.608 107.044 1.00 19.40 339 GLU A CA 1
ATOM 2417 C C . GLU A 1 331 ? 5.821 33.296 106.486 1.00 18.89 339 GLU A C 1
ATOM 2418 O O . GLU A 1 331 ? 5.739 34.419 105.987 1.00 17.89 339 GLU A O 1
ATOM 2424 N N . ALA A 1 332 ? 6.968 32.626 106.583 1.00 18.15 340 ALA A N 1
ATOM 2425 C CA . ALA A 1 332 ? 8.217 33.170 106.065 1.00 18.80 340 ALA A CA 1
ATOM 2426 C C . ALA A 1 332 ? 8.118 33.263 104.547 1.00 19.87 340 ALA A C 1
ATOM 2427 O O . ALA A 1 332 ? 8.557 34.242 103.944 1.00 20.71 340 ALA A O 1
ATOM 2429 N N . ALA A 1 333 ? 7.534 32.238 103.932 1.00 19.50 341 ALA A N 1
ATOM 2430 C CA . ALA A 1 333 ? 7.360 32.219 102.485 1.00 17.82 341 ALA A CA 1
ATOM 2431 C C . ALA A 1 333 ? 6.438 33.369 102.042 1.00 17.96 341 ALA A C 1
ATOM 2432 O O . ALA A 1 333 ? 6.695 34.036 101.031 1.00 16.52 341 ALA A O 1
ATOM 2434 N N . VAL A 1 334 ? 5.367 33.604 102.795 1.00 17.36 342 VAL A N 1
ATOM 2435 C CA . VAL A 1 334 ? 4.445 34.690 102.466 1.00 19.57 342 VAL A CA 1
ATOM 2436 C C . VAL A 1 334 ? 5.163 36.046 102.574 1.00 20.08 342 VAL A C 1
ATOM 2437 O O . VAL A 1 334 ? 5.032 36.898 101.694 1.00 18.85 342 VAL A O 1
ATOM 2441 N N . ARG A 1 335 ? 5.915 36.248 103.653 1.00 21.01 343 ARG A N 1
ATOM 2442 C CA . ARG A 1 335 ? 6.652 37.499 103.829 1.00 21.95 343 ARG A CA 1
ATOM 2443 C C . ARG A 1 335 ? 7.600 37.709 102.654 1.00 21.07 343 ARG A C 1
ATOM 2444 O O . ARG A 1 335 ? 7.742 38.816 102.141 1.00 20.76 343 ARG A O 1
ATOM 2452 N N . SER A 1 336 ? 8.260 36.635 102.242 1.00 20.62 344 SER A N 1
ATOM 2453 C CA . SER A 1 336 ? 9.200 36.703 101.136 1.00 17.96 344 SER A CA 1
ATOM 2454 C C . SER A 1 336 ? 8.496 37.144 99.856 1.00 19.24 344 SER A C 1
ATOM 2455 O O . SER A 1 336 ? 8.976 38.028 99.145 1.00 17.90 344 SER A O 1
ATOM 2458 N N . ALA A 1 337 ? 7.352 36.529 99.569 1.00 16.81 345 ALA A N 1
ATOM 2459 C CA . ALA A 1 337 ? 6.593 36.852 98.365 1.00 19.16 345 ALA A CA 1
ATOM 2460 C C . ALA A 1 337 ? 6.125 38.305 98.376 1.00 18.81 345 ALA A C 1
ATOM 2461 O O . ALA A 1 337 ? 6.151 38.977 97.351 1.00 19.93 345 ALA A O 1
ATOM 2463 N N . GLU A 1 338 ? 5.699 38.783 99.541 1.00 20.06 346 GLU A N 1
ATOM 2464 C CA . GLU A 1 338 ? 5.212 40.153 99.665 1.00 21.86 346 GLU A CA 1
ATOM 2465 C C . GLU A 1 338 ? 6.318 41.209 99.671 1.00 22.03 346 GLU A C 1
ATOM 2466 O O . GLU A 1 338 ? 6.146 42.285 99.110 1.00 21.94 346 GLU A O 1
ATOM 2472 N N . SER A 1 339 ? 7.444 40.900 100.302 1.00 21.37 347 SER A N 1
ATOM 2473 C CA . SER A 1 339 ? 8.550 41.852 100.402 1.00 22.79 347 SER A CA 1
ATOM 2474 C C . SER A 1 339 ? 9.581 41.725 99.293 1.00 22.94 347 SER A C 1
ATOM 2475 O O . SER A 1 339 ? 10.356 42.662 99.042 1.00 21.80 347 SER A O 1
ATOM 2478 N N . GLY A 1 340 ? 9.594 40.564 98.642 1.00 21.98 348 GLY A N 1
ATOM 2479 C CA . GLY A 1 340 ? 10.558 40.306 97.591 1.00 23.35 348 GLY A CA 1
ATOM 2480 C C . GLY A 1 340 ? 11.911 39.980 98.206 1.00 24.18 348 GLY A C 1
ATOM 2481 O O . GLY A 1 340 ? 12.934 39.961 97.514 1.00 25.17 348 GLY A O 1
ATOM 2490 N N . VAL A 1 342 ? 14.386 37.388 100.820 1.00 20.11 350 VAL A N 1
ATOM 2491 C CA . VAL A 1 342 ? 14.613 36.079 101.431 1.00 20.22 350 VAL A CA 1
ATOM 2492 C C . VAL A 1 342 ? 14.373 36.209 102.931 1.00 21.18 350 VAL A C 1
ATOM 2493 O O . VAL A 1 342 ? 14.803 37.187 103.544 1.00 19.19 350 VAL A O 1
ATOM 2497 N N . GLN A 1 343 ? 13.696 35.227 103.524 1.00 19.53 351 GLN A N 1
ATOM 2498 C CA . GLN A 1 343 ? 13.378 35.288 104.948 1.00 20.30 351 GLN A CA 1
ATOM 2499 C C . GLN A 1 343 ? 13.943 34.166 105.810 1.00 20.80 351 GLN A C 1
ATOM 2500 O O . GLN A 1 343 ? 14.279 33.090 105.329 1.00 20.26 351 GLN A O 1
ATOM 2506 N N . THR A 1 344 ? 14.038 34.441 107.105 1.00 22.74 352 THR A N 1
ATOM 2507 C CA . THR A 1 344 ? 14.491 33.457 108.079 1.00 23.84 352 THR A CA 1
ATOM 2508 C C . THR A 1 344 ? 13.241 33.106 108.894 1.00 24.39 352 THR A C 1
ATOM 2509 O O . THR A 1 344 ? 12.200 33.749 108.740 1.00 25.09 352 THR A O 1
ATOM 2513 N N . LEU A 1 345 ? 13.335 32.099 109.753 1.00 23.89 353 LEU A N 1
ATOM 2514 C CA . LEU A 1 345 ? 12.185 31.657 110.543 1.00 24.86 353 LEU A CA 1
ATOM 2515 C C . LEU A 1 345 ? 12.035 32.373 111.877 1.00 25.78 353 LEU A C 1
ATOM 2516 O O . LEU A 1 345 ? 13.006 32.556 112.604 1.00 25.97 353 LEU A O 1
ATOM 2521 N N . ASP A 1 346 ? 10.808 32.759 112.205 1.00 27.09 354 ASP A N 1
ATOM 2522 C CA . ASP A 1 346 ? 10.557 33.441 113.463 1.00 29.29 354 ASP A CA 1
ATOM 2523 C C . ASP A 1 346 ? 10.353 32.428 114.590 1.00 29.75 354 ASP A C 1
ATOM 2524 O O . ASP A 1 346 ? 9.239 32.237 115.082 1.00 31.23 354 ASP A O 1
ATOM 2529 N N . LEU A 1 347 ? 11.441 31.771 114.981 1.00 29.66 355 LEU A N 1
ATOM 2530 C CA . LEU A 1 347 ? 11.417 30.771 116.047 1.00 29.27 355 LEU A CA 1
ATOM 2531 C C . LEU A 1 347 ? 12.486 31.111 117.083 1.00 30.89 355 LEU A C 1
ATOM 2532 O O . LEU A 1 347 ? 13.602 31.487 116.724 1.00 31.16 355 LEU A O 1
ATOM 2537 N N . SER A 1 348 ? 12.147 30.980 118.364 1.00 31.45 356 SER A N 1
ATOM 2538 C CA . SER A 1 348 ? 13.098 31.279 119.435 1.00 31.97 356 SER A CA 1
ATOM 2539 C C . SER A 1 348 ? 14.191 30.221 119.444 1.00 33.45 356 SER A C 1
ATOM 2540 O O . SER A 1 348 ? 14.034 29.157 118.850 1.00 32.37 356 SER A O 1
ATOM 2543 N N . ASP A 1 349 ? 15.289 30.511 120.133 1.00 35.07 357 ASP A N 1
ATOM 2544 C CA . ASP A 1 349 ? 16.404 29.579 120.218 1.00 36.44 357 ASP A CA 1
ATOM 2545 C C . ASP A 1 349 ? 16.010 28.269 120.895 1.00 36.11 357 ASP A C 1
ATOM 2546 O O . ASP A 1 349 ? 16.475 27.202 120.497 1.00 35.57 357 ASP A O 1
ATOM 2551 N N . ASP A 1 350 ? 15.155 28.339 121.911 1.00 35.52 358 ASP A N 1
ATOM 2552 C CA . ASP A 1 350 ? 14.729 27.122 122.595 1.00 35.27 358 ASP A CA 1
ATOM 2553 C C . ASP A 1 350 ? 13.851 26.287 121.674 1.00 33.29 358 ASP A C 1
ATOM 2554 O O . ASP A 1 350 ? 13.958 25.061 121.648 1.00 33.02 358 ASP A O 1
ATOM 2559 N N . GLU A 1 351 ? 12.982 26.949 120.917 1.00 31.41 359 GLU A N 1
ATOM 2560 C CA . GLU A 1 351 ? 12.117 26.238 119.990 1.00 29.55 359 GLU A CA 1
ATOM 2561 C C . GLU A 1 351 ? 13.006 25.544 118.966 1.00 29.04 359 GLU A C 1
ATOM 2562 O O . GLU A 1 351 ? 12.815 24.370 118.659 1.00 26.39 359 GLU A O 1
ATOM 2568 N N . ARG A 1 352 ? 14.000 26.267 118.465 1.00 30.21 360 ARG A N 1
ATOM 2569 C CA . ARG A 1 352 ? 14.928 25.700 117.495 1.00 32.84 360 ARG A CA 1
ATOM 2570 C C . ARG A 1 352 ? 15.694 24.545 118.127 1.00 31.53 360 ARG A C 1
ATOM 2571 O O . ARG A 1 352 ? 15.953 23.536 117.473 1.00 31.57 360 ARG A O 1
ATOM 2579 N N . ASN A 1 353 ? 16.052 24.695 119.401 1.00 32.34 361 ASN A N 1
ATOM 2580 C CA . ASN A 1 353 ? 16.775 23.645 120.114 1.00 32.53 361 ASN A CA 1
ATOM 2581 C C . ASN A 1 353 ? 15.897 22.405 120.248 1.00 30.50 361 ASN A C 1
ATOM 2582 O O . ASN A 1 353 ? 16.343 21.283 120.012 1.00 30.42 361 ASN A O 1
ATOM 2587 N N . THR A 1 354 ? 14.642 22.616 120.628 1.00 29.20 362 THR A N 1
ATOM 2588 C CA . THR A 1 354 ? 13.693 21.518 120.778 1.00 27.33 362 THR A CA 1
ATOM 2589 C C . THR A 1 354 ? 13.487 20.826 119.430 1.00 26.61 362 THR A C 1
ATOM 2590 O O . THR A 1 354 ? 13.553 19.607 119.330 1.00 26.19 362 THR A O 1
ATOM 2594 N N . LEU A 1 355 ? 13.244 21.609 118.389 1.00 25.90 363 LEU A N 1
ATOM 2595 C CA . LEU A 1 355 ? 13.034 21.039 117.063 1.00 27.65 363 LEU A CA 1
ATOM 2596 C C . LEU A 1 355 ? 14.263 20.270 116.588 1.00 27.84 363 LEU A C 1
ATOM 2597 O O . LEU A 1 355 ? 14.150 19.173 116.047 1.00 27.01 363 LEU A O 1
ATOM 2602 N N . ARG A 1 356 ? 15.440 20.844 116.798 1.00 30.02 364 ARG A N 1
ATOM 2603 C CA . ARG A 1 356 ? 16.673 20.186 116.385 1.00 31.79 364 ARG A CA 1
ATOM 2604 C C . ARG A 1 356 ? 16.877 18.865 117.133 1.00 32.15 364 ARG A C 1
ATOM 2605 O O . ARG A 1 356 ? 17.162 17.838 116.520 1.00 30.26 364 ARG A O 1
ATOM 2613 N N . GLU A 1 357 ? 16.714 18.888 118.453 1.00 33.58 365 GLU A N 1
ATOM 2614 C CA . GLU A 1 357 ? 16.890 17.680 119.255 1.00 34.94 365 GLU A CA 1
ATOM 2615 C C . GLU A 1 357 ? 15.850 16.627 118.888 1.00 34.66 365 GLU A C 1
ATOM 2616 O O . GLU A 1 357 ? 16.156 15.436 118.833 1.00 33.72 365 GLU A O 1
ATOM 2622 N N . GLY A 1 358 ? 14.624 17.074 118.631 1.00 34.41 366 GLY A N 1
ATOM 2623 C CA . GLY A 1 358 ? 13.563 16.152 118.267 1.00 36.16 366 GLY A CA 1
ATOM 2624 C C . GLY A 1 358 ? 13.847 15.458 116.950 1.00 37.27 366 GLY A C 1
ATOM 2625 O O . GLY A 1 358 ? 13.527 14.284 116.772 1.00 37.58 366 GLY A O 1
ATOM 2626 N N . HIS A 1 359 ? 14.462 16.184 116.023 1.00 37.60 367 HIS A N 1
ATOM 2627 C CA . HIS A 1 359 ? 14.801 15.649 114.712 1.00 39.83 367 HIS A CA 1
ATOM 2628 C C . HIS A 1 359 ? 15.736 14.436 114.869 1.00 42.08 367 HIS A C 1
ATOM 2629 O O . HIS A 1 359 ? 16.366 13.990 113.910 1.00 40.58 367 HIS A O 1
ATOM 2636 N N . HIS A 1 360 ? 15.787 13.907 116.095 1.00 46.04 368 HIS A N 1
ATOM 2637 C CA . HIS A 1 360 ? 16.606 12.752 116.480 1.00 48.06 368 HIS A CA 1
ATOM 2638 C C . HIS A 1 360 ? 18.081 13.110 116.530 1.00 48.47 368 HIS A C 1
ATOM 2639 O O . HIS A 1 360 ? 18.752 12.695 117.499 1.00 48.35 368 HIS A O 1
ATOM 2646 N N . LEU B 1 3 ? 40.057 37.859 45.282 1.00 39.51 11 LEU B N 1
ATOM 2647 C CA . LEU B 1 3 ? 38.889 37.616 46.189 1.00 38.91 11 LEU B CA 1
ATOM 2648 C C . LEU B 1 3 ? 37.563 38.055 45.557 1.00 37.95 11 LEU B C 1
ATOM 2649 O O . LEU B 1 3 ? 37.442 39.188 45.092 1.00 37.80 11 LEU B O 1
ATOM 2654 N N . SER B 1 4 ? 36.572 37.163 45.547 1.00 37.17 12 SER B N 1
ATOM 2655 C CA . SER B 1 4 ? 35.268 37.482 44.956 1.00 36.44 12 SER B CA 1
ATOM 2656 C C . SER B 1 4 ? 34.689 38.761 45.558 1.00 35.15 12 SER B C 1
ATOM 2657 O O . SER B 1 4 ? 34.654 38.931 46.777 1.00 34.68 12 SER B O 1
ATOM 2660 N N . ASN B 1 5 ? 34.229 39.653 44.687 1.00 33.70 13 ASN B N 1
ATOM 2661 C CA . ASN B 1 5 ? 33.690 40.943 45.105 1.00 32.51 13 ASN B CA 1
ATOM 2662 C C . ASN B 1 5 ? 32.204 40.937 45.456 1.00 31.18 13 ASN B C 1
ATOM 2663 O O . ASN B 1 5 ? 31.730 41.822 46.166 1.00 30.65 13 ASN B O 1
ATOM 2668 N N . ASN B 1 6 ? 31.472 39.943 44.964 1.00 29.53 14 ASN B N 1
ATOM 2669 C CA . ASN B 1 6 ? 30.034 39.871 45.210 1.00 29.84 14 ASN B CA 1
ATOM 2670 C C . ASN B 1 6 ? 29.635 39.137 46.488 1.00 28.96 14 ASN B C 1
ATOM 2671 O O . ASN B 1 6 ? 28.446 38.933 46.753 1.00 26.97 14 ASN B O 1
ATOM 2676 N N . THR B 1 7 ? 30.625 38.743 47.281 1.00 28.71 15 THR B N 1
ATOM 2677 C CA . THR B 1 7 ? 30.353 38.041 48.529 1.00 27.15 15 THR B CA 1
ATOM 2678 C C . THR B 1 7 ? 30.695 38.892 49.743 1.00 26.35 15 THR B C 1
ATOM 2679 O O . THR B 1 7 ? 31.388 39.912 49.641 1.00 26.69 15 THR B O 1
ATOM 2683 N N . ILE B 1 8 ? 30.188 38.469 50.896 1.00 23.95 16 ILE B N 1
ATOM 2684 C CA . ILE B 1 8 ? 30.468 39.152 52.146 1.00 23.51 16 ILE B CA 1
ATOM 2685 C C . ILE B 1 8 ? 31.712 38.428 52.659 1.00 24.30 16 ILE B C 1
ATOM 2686 O O . ILE B 1 8 ? 31.640 37.288 53.134 1.00 22.71 16 ILE B O 1
ATOM 2691 N N . ASN B 1 9 ? 32.858 39.086 52.530 1.00 23.23 17 ASN B N 1
ATOM 2692 C CA . ASN B 1 9 ? 34.119 38.481 52.944 1.00 22.78 17 ASN B CA 1
ATOM 2693 C C . ASN B 1 9 ? 34.379 38.604 54.441 1.00 21.43 17 ASN B C 1
ATOM 2694 O O . ASN B 1 9 ? 34.459 39.698 55.007 1.00 20.95 17 ASN B O 1
ATOM 2699 N N . ILE B 1 10 ? 34.514 37.441 55.067 1.00 21.93 18 ILE B N 1
ATOM 2700 C CA . ILE B 1 10 ? 34.691 37.330 56.506 1.00 21.00 18 ILE B CA 1
ATOM 2701 C C . ILE B 1 10 ? 36.078 36.932 57.010 1.00 20.85 18 ILE B C 1
ATOM 2702 O O . ILE B 1 10 ? 36.787 36.143 56.393 1.00 21.24 18 ILE B O 1
ATOM 2707 N N . ALA B 1 11 ? 36.440 37.498 58.153 1.00 20.85 19 ALA B N 1
ATOM 2708 C CA . ALA B 1 11 ? 37.677 37.152 58.831 1.00 20.56 19 ALA B CA 1
ATOM 2709 C C . ALA B 1 11 ? 37.186 36.563 60.151 1.00 19.21 19 ALA B C 1
ATOM 2710 O O . ALA B 1 11 ? 36.500 37.242 60.920 1.00 20.24 19 ALA B O 1
ATOM 2712 N N . LEU B 1 12 ? 37.477 35.287 60.379 1.00 19.92 20 LEU B N 1
ATOM 2713 C CA . LEU B 1 12 ? 37.101 34.625 61.627 1.00 19.02 20 LEU B CA 1
ATOM 2714 C C . LEU B 1 12 ? 38.296 34.806 62.563 1.00 20.11 20 LEU B C 1
ATOM 2715 O O . LEU B 1 12 ? 39.406 34.372 62.248 1.00 21.20 20 LEU B O 1
ATOM 2720 N N . ILE B 1 13 ? 38.069 35.471 63.691 1.00 19.83 21 ILE B N 1
ATOM 2721 C CA . ILE B 1 13 ? 39.125 35.733 64.664 1.00 20.82 21 ILE B CA 1
ATOM 2722 C C . ILE B 1 13 ? 39.159 34.636 65.721 1.00 21.09 21 ILE B C 1
ATOM 2723 O O . ILE B 1 13 ? 38.284 34.558 66.586 1.00 20.48 21 ILE B O 1
ATOM 2728 N N . GLY B 1 14 ? 40.172 33.780 65.630 1.00 21.11 22 GLY B N 1
ATOM 2729 C CA . GLY B 1 14 ? 40.305 32.687 66.574 1.00 22.22 22 GLY B CA 1
ATOM 2730 C C . GLY B 1 14 ? 39.818 31.384 65.971 1.00 22.85 22 GLY B C 1
ATOM 2731 O O . GLY B 1 14 ? 38.712 31.309 65.431 1.00 22.79 22 GLY B O 1
ATOM 2732 N N . TYR B 1 15 ? 40.658 30.357 66.039 1.00 23.04 23 TYR B N 1
ATOM 2733 C CA . TYR B 1 15 ? 40.291 29.052 65.520 1.00 23.56 23 TYR B CA 1
ATOM 2734 C C . TYR B 1 15 ? 40.385 28.051 66.656 1.00 25.12 23 TYR B C 1
ATOM 2735 O O . TYR B 1 15 ? 40.945 26.959 66.522 1.00 24.93 23 TYR B O 1
ATOM 2744 N N . GLY B 1 16 ? 39.848 28.457 67.795 1.00 25.08 24 GLY B N 1
ATOM 2745 C CA . GLY B 1 16 ? 39.829 27.586 68.943 1.00 25.76 24 GLY B CA 1
ATOM 2746 C C . GLY B 1 16 ? 38.620 26.685 68.795 1.00 27.28 24 GLY B C 1
ATOM 2747 O O . GLY B 1 16 ? 38.079 26.518 67.693 1.00 25.72 24 GLY B O 1
ATOM 2748 N N . PHE B 1 17 ? 38.184 26.106 69.903 1.00 26.02 25 PHE B N 1
ATOM 2749 C CA . PHE B 1 17 ? 37.041 25.213 69.889 1.00 27.64 25 PHE B CA 1
ATOM 2750 C C . PHE B 1 17 ? 35.809 25.784 69.180 1.00 27.86 25 PHE B C 1
ATOM 2751 O O . PHE B 1 17 ? 35.267 25.165 68.266 1.00 28.24 25 PHE B O 1
ATOM 2759 N N . VAL B 1 18 ? 35.363 26.959 69.608 1.00 26.83 26 VAL B N 1
ATOM 2760 C CA . VAL B 1 18 ? 34.181 27.574 69.021 1.00 24.94 26 VAL B CA 1
ATOM 2761 C C . VAL B 1 18 ? 34.360 27.990 67.561 1.00 22.32 26 VAL B C 1
ATOM 2762 O O . VAL B 1 18 ? 33.479 27.767 66.737 1.00 21.60 26 VAL B O 1
ATOM 2766 N N . GLY B 1 19 ? 35.499 28.589 67.242 1.00 22.65 27 GLY B N 1
ATOM 2767 C CA . GLY B 1 19 ? 35.740 29.008 65.874 1.00 23.01 27 GLY B CA 1
ATOM 2768 C C . GLY B 1 19 ? 35.753 27.834 64.912 1.00 23.70 27 GLY B C 1
ATOM 2769 O O . GLY B 1 19 ? 35.193 27.912 63.816 1.00 22.20 27 GLY B O 1
ATOM 2770 N N . LYS B 1 20 ? 36.375 26.735 65.331 1.00 22.48 28 LYS B N 1
ATOM 2771 C CA . LYS B 1 20 ? 36.482 25.539 64.497 1.00 24.13 28 LYS B CA 1
ATOM 2772 C C . LYS B 1 20 ? 35.223 24.676 64.442 1.00 23.76 28 LYS B C 1
ATOM 2773 O O . LYS B 1 20 ? 34.855 24.179 63.380 1.00 23.21 28 LYS B O 1
ATOM 2779 N N . THR B 1 21 ? 34.567 24.500 65.585 1.00 24.18 29 THR B N 1
ATOM 2780 C CA . THR B 1 21 ? 33.386 23.645 65.661 1.00 25.04 29 THR B CA 1
ATOM 2781 C C . THR B 1 21 ? 32.080 24.280 65.206 1.00 23.66 29 THR B C 1
ATOM 2782 O O . THR B 1 21 ? 31.234 23.605 64.630 1.00 24.53 29 THR B O 1
ATOM 2786 N N . PHE B 1 22 ? 31.924 25.571 65.464 1.00 24.25 30 PHE B N 1
ATOM 2787 C CA . PHE B 1 22 ? 30.704 26.296 65.115 1.00 23.99 30 PHE B CA 1
ATOM 2788 C C . PHE B 1 22 ? 30.789 27.219 63.901 1.00 24.43 30 PHE B C 1
ATOM 2789 O O . PHE B 1 22 ? 30.280 26.903 62.823 1.00 23.65 30 PHE B O 1
ATOM 2797 N N . HIS B 1 23 ? 31.442 28.359 64.093 1.00 23.08 31 HIS B N 1
ATOM 2798 C CA . HIS B 1 23 ? 31.555 29.380 63.065 1.00 23.34 31 HIS B CA 1
ATOM 2799 C C . HIS B 1 23 ? 32.029 28.979 61.675 1.00 23.53 31 HIS B C 1
ATOM 2800 O O . HIS B 1 23 ? 31.332 29.244 60.694 1.00 22.21 31 HIS B O 1
ATOM 2807 N N . ALA B 1 24 ? 33.193 28.346 61.571 1.00 23.07 32 ALA B N 1
ATOM 2808 C CA . ALA B 1 24 ? 33.683 27.958 60.252 1.00 23.38 32 ALA B CA 1
ATOM 2809 C C . ALA B 1 24 ? 32.682 27.089 59.483 1.00 23.09 32 ALA B C 1
ATOM 2810 O O . ALA B 1 24 ? 32.353 27.392 58.333 1.00 23.16 32 ALA B O 1
ATOM 2812 N N . PRO B 1 25 ? 32.183 26.000 60.103 1.00 23.04 33 PRO B N 1
ATOM 2813 C CA . PRO B 1 25 ? 31.218 25.113 59.430 1.00 22.87 33 PRO B CA 1
ATOM 2814 C C . PRO B 1 25 ? 29.906 25.792 59.045 1.00 23.42 33 PRO B C 1
ATOM 2815 O O . PRO B 1 25 ? 29.383 25.589 57.946 1.00 23.59 33 PRO B O 1
ATOM 2819 N N . LEU B 1 26 ? 29.368 26.591 59.959 1.00 22.39 34 LEU B N 1
ATOM 2820 C CA . LEU B 1 26 ? 28.123 27.294 59.699 1.00 22.06 34 LEU B CA 1
ATOM 2821 C C . LEU B 1 26 ? 28.299 28.304 58.557 1.00 23.44 34 LEU B C 1
ATOM 2822 O O . LEU B 1 26 ? 27.545 28.293 57.582 1.00 23.02 34 LEU B O 1
ATOM 2827 N N . ILE B 1 27 ? 29.306 29.163 58.673 1.00 22.62 35 ILE B N 1
ATOM 2828 C CA . ILE B 1 27 ? 29.561 30.177 57.658 1.00 22.64 35 ILE B CA 1
ATOM 2829 C C . ILE B 1 27 ? 29.763 29.586 56.266 1.00 25.29 35 ILE B C 1
ATOM 2830 O O . ILE B 1 27 ? 29.207 30.086 55.281 1.00 25.08 35 ILE B O 1
ATOM 2835 N N . ARG B 1 28 ? 30.558 28.525 56.185 1.00 24.34 36 ARG B N 1
ATOM 2836 C CA . ARG B 1 28 ? 30.841 27.891 54.906 1.00 26.92 36 ARG B CA 1
ATOM 2837 C C . ARG B 1 28 ? 29.614 27.231 54.283 1.00 26.77 36 ARG B C 1
ATOM 2838 O O . ARG B 1 28 ? 29.597 26.950 53.087 1.00 25.52 36 ARG B O 1
ATOM 2846 N N . SER B 1 29 ? 28.578 27.011 55.089 1.00 25.42 37 SER B N 1
ATOM 2847 C CA . SER B 1 29 ? 27.352 26.382 54.601 1.00 25.59 37 SER B CA 1
ATOM 2848 C C . SER B 1 29 ? 26.311 27.401 54.140 1.00 25.33 37 SER B C 1
ATOM 2849 O O . SER B 1 29 ? 25.244 27.030 53.651 1.00 25.56 37 SER B O 1
ATOM 2852 N N . VAL B 1 30 ? 26.622 28.682 54.293 1.00 24.36 38 VAL B N 1
ATOM 2853 C CA . VAL B 1 30 ? 25.699 29.742 53.911 1.00 25.53 38 VAL B CA 1
ATOM 2854 C C . VAL B 1 30 ? 26.182 30.510 52.686 1.00 26.80 38 VAL B C 1
ATOM 2855 O O . VAL B 1 30 ? 27.162 31.258 52.754 1.00 26.51 38 VAL B O 1
ATOM 2859 N N . PRO B 1 31 ? 25.496 30.334 51.544 1.00 27.13 39 PRO B N 1
ATOM 2860 C CA . PRO B 1 31 ? 25.865 31.021 50.302 1.00 27.12 39 PRO B CA 1
ATOM 2861 C C . PRO B 1 31 ? 25.851 32.541 50.476 1.00 25.96 39 PRO B C 1
ATOM 2862 O O . PRO B 1 31 ? 25.052 33.086 51.244 1.00 25.25 39 PRO B O 1
ATOM 2866 N N . GLY B 1 32 ? 26.733 33.222 49.757 1.00 25.00 40 GLY B N 1
ATOM 2867 C CA . GLY B 1 32 ? 26.786 34.669 49.855 1.00 23.75 40 GLY B CA 1
ATOM 2868 C C . GLY B 1 32 ? 27.839 35.100 50.853 1.00 23.28 40 GLY B C 1
ATOM 2869 O O . GLY B 1 32 ? 28.312 36.236 50.812 1.00 22.55 40 GLY B O 1
ATOM 2870 N N . LEU B 1 33 ? 28.203 34.186 51.749 1.00 21.54 41 LEU B N 1
ATOM 2871 C CA . LEU B 1 33 ? 29.219 34.465 52.752 1.00 22.90 41 LEU B CA 1
ATOM 2872 C C . LEU B 1 33 ? 30.507 33.768 52.341 1.00 23.00 41 LEU B C 1
ATOM 2873 O O . LEU B 1 33 ? 30.487 32.627 51.889 1.00 24.31 41 LEU B O 1
ATOM 2878 N N . ASN B 1 34 ? 31.631 34.447 52.500 1.00 23.11 42 ASN B N 1
ATOM 2879 C CA . ASN B 1 34 ? 32.902 33.846 52.127 1.00 22.70 42 ASN B CA 1
ATOM 2880 C C . ASN B 1 34 ? 33.928 33.970 53.257 1.00 20.75 42 ASN B C 1
ATOM 2881 O O . ASN B 1 34 ? 34.360 35.064 53.600 1.00 17.42 42 ASN B O 1
ATOM 2886 N N . LEU B 1 35 ? 34.285 32.840 53.850 1.00 20.42 43 LEU B N 1
ATOM 2887 C CA . LEU B 1 35 ? 35.287 32.821 54.910 1.00 22.45 43 LEU B CA 1
ATOM 2888 C C . LEU B 1 35 ? 36.642 32.874 54.195 1.00 23.40 43 LEU B C 1
ATOM 2889 O O . LEU B 1 35 ? 37.148 31.853 53.727 1.00 23.02 43 LEU B O 1
ATOM 2894 N N . ALA B 1 36 ? 37.215 34.072 54.111 1.00 24.00 44 ALA B N 1
ATOM 2895 C CA . ALA B 1 36 ? 38.481 34.282 53.412 1.00 23.25 44 ALA B CA 1
ATOM 2896 C C . ALA B 1 36 ? 39.696 34.377 54.321 1.00 24.93 44 ALA B C 1
ATOM 2897 O O . ALA B 1 36 ? 40.821 34.101 53.890 1.00 25.28 44 ALA B O 1
ATOM 2899 N N . PHE B 1 37 ? 39.480 34.778 55.569 1.00 23.82 45 PHE B N 1
ATOM 2900 C CA . PHE B 1 37 ? 40.582 34.916 56.515 1.00 23.91 45 PHE B CA 1
ATOM 2901 C C . PHE B 1 37 ? 40.296 34.272 57.871 1.00 24.25 45 PHE B C 1
ATOM 2902 O O . PHE B 1 37 ? 39.157 34.234 58.332 1.00 22.35 45 PHE B O 1
ATOM 2910 N N . VAL B 1 38 ? 41.351 33.770 58.499 1.00 23.71 46 VAL B N 1
ATOM 2911 C CA . VAL B 1 38 ? 41.266 33.176 59.824 1.00 23.07 46 VAL B CA 1
ATOM 2912 C C . VAL B 1 38 ? 42.484 33.686 60.597 1.00 24.42 46 VAL B C 1
ATOM 2913 O O . VAL B 1 38 ? 43.623 33.511 60.152 1.00 23.20 46 VAL B O 1
ATOM 2917 N N . ALA B 1 39 ? 42.249 34.357 61.722 1.00 23.71 47 ALA B N 1
ATOM 2918 C CA . ALA B 1 39 ? 43.361 34.849 62.529 1.00 25.11 47 ALA B CA 1
ATOM 2919 C C . ALA B 1 39 ? 43.658 33.783 63.578 1.00 26.58 47 ALA B C 1
ATOM 2920 O O . ALA B 1 39 ? 42.797 33.444 64.402 1.00 25.43 47 ALA B O 1
ATOM 2922 N N . SER B 1 40 ? 44.870 33.239 63.513 1.00 25.30 48 SER B N 1
ATOM 2923 C CA . SER B 1 40 ? 45.311 32.201 64.430 1.00 26.20 48 SER B CA 1
ATOM 2924 C C . SER B 1 40 ? 46.829 32.089 64.360 1.00 27.72 48 SER B C 1
ATOM 2925 O O . SER B 1 40 ? 47.423 32.264 63.292 1.00 25.78 48 SER B O 1
ATOM 2928 N N . ARG B 1 41 ? 47.443 31.796 65.502 1.00 28.06 49 ARG B N 1
ATOM 2929 C CA . ARG B 1 41 ? 48.893 31.655 65.607 1.00 29.98 49 ARG B CA 1
ATOM 2930 C C . ARG B 1 41 ? 49.356 30.294 65.101 1.00 30.34 49 ARG B C 1
ATOM 2931 O O . ARG B 1 41 ? 50.560 30.052 64.985 1.00 30.71 49 ARG B O 1
ATOM 2939 N N . ASP B 1 42 ? 48.403 29.409 64.809 1.00 29.76 50 ASP B N 1
ATOM 2940 C CA . ASP B 1 42 ? 48.723 28.066 64.332 1.00 30.75 50 ASP B CA 1
ATOM 2941 C C . ASP B 1 42 ? 48.193 27.816 62.920 1.00 31.70 50 ASP B C 1
ATOM 2942 O O . ASP B 1 42 ? 47.115 27.245 62.752 1.00 30.98 50 ASP B O 1
ATOM 2947 N N . GLU B 1 43 ? 48.959 28.227 61.913 1.00 31.57 51 GLU B N 1
ATOM 2948 C CA . GLU B 1 43 ? 48.544 28.054 60.528 1.00 33.74 51 GLU B CA 1
ATOM 2949 C C . GLU B 1 43 ? 48.179 26.612 60.192 1.00 33.66 51 GLU B C 1
ATOM 2950 O O . GLU B 1 43 ? 47.088 26.348 59.689 1.00 33.08 51 GLU B O 1
ATOM 2956 N N . GLU B 1 44 ? 49.088 25.686 60.473 1.00 34.03 52 GLU B N 1
ATOM 2957 C CA . GLU B 1 44 ? 48.851 24.275 60.187 1.00 36.39 52 GLU B CA 1
ATOM 2958 C C . GLU B 1 44 ? 47.521 23.751 60.714 1.00 35.83 52 GLU B C 1
ATOM 2959 O O . GLU B 1 44 ? 46.811 23.031 60.007 1.00 35.44 52 GLU B O 1
ATOM 2965 N N . LYS B 1 45 ? 47.181 24.099 61.952 1.00 34.94 53 LYS B N 1
ATOM 2966 C CA . LYS B 1 45 ? 45.918 23.643 62.526 1.00 33.92 53 LYS B CA 1
ATOM 2967 C C . LYS B 1 45 ? 44.746 24.117 61.665 1.00 33.84 53 LYS B C 1
ATOM 2968 O O . LYS B 1 45 ? 43.804 23.365 61.400 1.00 31.96 53 LYS B O 1
ATOM 2974 N N . VAL B 1 46 ? 44.812 25.372 61.234 1.00 32.65 54 VAL B N 1
ATOM 2975 C CA . VAL B 1 46 ? 43.764 25.947 60.404 1.00 32.85 54 VAL B CA 1
ATOM 2976 C C . VAL B 1 46 ? 43.753 25.277 59.037 1.00 33.80 54 VAL B C 1
ATOM 2977 O O . VAL B 1 46 ? 42.733 24.727 58.611 1.00 32.91 54 VAL B O 1
ATOM 2981 N N . LYS B 1 47 ? 44.896 25.314 58.359 1.00 33.29 55 LYS B N 1
ATOM 2982 C CA . LYS B 1 47 ? 45.021 24.716 57.037 1.00 35.06 55 LYS B CA 1
ATOM 2983 C C . LYS B 1 47 ? 44.572 23.254 56.991 1.00 35.08 55 LYS B C 1
ATOM 2984 O O . LYS B 1 47 ? 44.074 22.795 55.966 1.00 34.88 55 LYS B O 1
ATOM 2990 N N . ARG B 1 48 ? 44.738 22.522 58.089 1.00 35.96 56 ARG B N 1
ATOM 2991 C CA . ARG B 1 48 ? 44.326 21.119 58.114 1.00 36.77 56 ARG B CA 1
ATOM 2992 C C . ARG B 1 48 ? 42.839 20.944 57.805 1.00 37.77 56 ARG B C 1
ATOM 2993 O O . ARG B 1 48 ? 42.428 19.917 57.254 1.00 36.76 56 ARG B O 1
ATOM 3001 N N . ASP B 1 49 ? 42.039 21.947 58.163 1.00 37.10 57 ASP B N 1
ATOM 3002 C CA . ASP B 1 49 ? 40.598 21.910 57.923 1.00 36.58 57 ASP B CA 1
ATOM 3003 C C . ASP B 1 49 ? 40.218 22.749 56.705 1.00 36.13 57 ASP B C 1
ATOM 3004 O O . ASP B 1 49 ? 39.403 22.337 55.883 1.00 36.01 57 ASP B O 1
ATOM 3009 N N . LEU B 1 50 ? 40.804 23.937 56.612 1.00 36.60 58 LEU B N 1
ATOM 3010 C CA . LEU B 1 50 ? 40.524 24.869 55.525 1.00 36.61 58 LEU B CA 1
ATOM 3011 C C . LEU B 1 50 ? 41.801 25.112 54.728 1.00 37.66 58 LEU B C 1
ATOM 3012 O O . LEU B 1 50 ? 42.413 26.177 54.829 1.00 36.89 58 LEU B O 1
ATOM 3017 N N . PRO B 1 51 ? 42.210 24.124 53.913 1.00 38.48 59 PRO B N 1
ATOM 3018 C CA . PRO B 1 51 ? 43.413 24.173 53.078 1.00 39.12 59 PRO B CA 1
ATOM 3019 C C . PRO B 1 51 ? 43.602 25.432 52.251 1.00 39.90 59 PRO B C 1
ATOM 3020 O O . PRO B 1 51 ? 44.735 25.816 51.962 1.00 41.15 59 PRO B O 1
ATOM 3024 N N . ASP B 1 52 ? 42.506 26.088 51.882 1.00 40.03 60 ASP B N 1
ATOM 3025 C CA . ASP B 1 52 ? 42.612 27.271 51.038 1.00 39.95 60 ASP B CA 1
ATOM 3026 C C . ASP B 1 52 ? 42.263 28.626 51.639 1.00 39.46 60 ASP B C 1
ATOM 3027 O O . ASP B 1 52 ? 42.106 29.595 50.902 1.00 41.40 60 ASP B O 1
ATOM 3032 N N . VAL B 1 53 ? 42.143 28.719 52.958 1.00 37.92 61 VAL B N 1
ATOM 3033 C CA . VAL B 1 53 ? 41.824 30.007 53.562 1.00 36.15 61 VAL B CA 1
ATOM 3034 C C . VAL B 1 53 ? 43.135 30.738 53.887 1.00 36.05 61 VAL B C 1
ATOM 3035 O O . VAL B 1 53 ? 44.173 30.102 54.086 1.00 35.70 61 VAL B O 1
ATOM 3039 N N . THR B 1 54 ? 43.102 32.066 53.917 1.00 34.53 62 THR B N 1
ATOM 3040 C CA . THR B 1 54 ? 44.307 32.835 54.236 1.00 34.80 62 THR B CA 1
ATOM 3041 C C . THR B 1 54 ? 44.416 33.038 55.752 1.00 34.42 62 THR B C 1
ATOM 3042 O O . THR B 1 54 ? 43.515 33.601 56.375 1.00 33.57 62 THR B O 1
ATOM 3046 N N . VAL B 1 55 ? 45.516 32.584 56.348 1.00 32.39 63 VAL B N 1
ATOM 3047 C CA . VAL B 1 55 ? 45.690 32.731 57.790 1.00 30.56 63 VAL B CA 1
ATOM 3048 C C . VAL B 1 55 ? 46.553 33.929 58.152 1.00 31.71 63 VAL B C 1
ATOM 3049 O O . VAL B 1 55 ? 47.663 34.080 57.642 1.00 32.86 63 VAL B O 1
ATOM 3053 N N . ILE B 1 56 ? 46.041 34.784 59.032 1.00 30.01 64 ILE B N 1
ATOM 3054 C CA . ILE B 1 56 ? 46.788 35.949 59.482 1.00 29.41 64 ILE B CA 1
ATOM 3055 C C . ILE B 1 56 ? 47.094 35.758 60.962 1.00 30.36 64 ILE B C 1
ATOM 3056 O O . ILE B 1 56 ? 46.186 35.578 61.777 1.00 28.85 64 ILE B O 1
ATOM 3061 N N . ALA B 1 57 ? 48.377 35.801 61.305 1.00 29.05 65 ALA B N 1
ATOM 3062 C CA . ALA B 1 57 ? 48.816 35.603 62.679 1.00 29.94 65 ALA B CA 1
ATOM 3063 C C . ALA B 1 57 ? 48.152 36.505 63.714 1.00 30.55 65 ALA B C 1
ATOM 3064 O O . ALA B 1 57 ? 47.577 36.009 64.682 1.00 30.39 65 ALA B O 1
ATOM 3066 N N . SER B 1 58 ? 48.216 37.821 63.528 1.00 30.65 66 SER B N 1
ATOM 3067 C CA . SER B 1 58 ? 47.623 38.725 64.512 1.00 33.10 66 SER B CA 1
ATOM 3068 C C . SER B 1 58 ? 46.174 39.129 64.253 1.00 33.23 66 SER B C 1
ATOM 3069 O O . SER B 1 58 ? 45.788 39.444 63.121 1.00 32.88 66 SER B O 1
ATOM 3072 N N . PRO B 1 59 ? 45.357 39.145 65.321 1.00 32.84 67 PRO B N 1
ATOM 3073 C CA . PRO B 1 59 ? 43.937 39.509 65.273 1.00 32.87 67 PRO B CA 1
ATOM 3074 C C . PRO B 1 59 ? 43.752 40.922 64.723 1.00 32.82 67 PRO B C 1
ATOM 3075 O O . PRO B 1 59 ? 42.884 41.165 63.888 1.00 31.57 67 PRO B O 1
ATOM 3079 N N . GLU B 1 60 ? 44.584 41.844 65.202 1.00 32.79 68 GLU B N 1
ATOM 3080 C CA . GLU B 1 60 ? 44.528 43.241 64.785 1.00 33.60 68 GLU B CA 1
ATOM 3081 C C . GLU B 1 60 ? 44.665 43.387 63.271 1.00 33.48 68 GLU B C 1
ATOM 3082 O O . GLU B 1 60 ? 43.899 44.111 62.637 1.00 33.76 68 GLU B O 1
ATOM 3088 N N . ALA B 1 61 ? 45.644 42.704 62.690 1.00 32.83 69 ALA B N 1
ATOM 3089 C CA . ALA B 1 61 ? 45.858 42.769 61.249 1.00 31.30 69 ALA B CA 1
ATOM 3090 C C . ALA B 1 61 ? 44.676 42.172 60.483 1.00 32.07 69 ALA B C 1
ATOM 3091 O O . ALA B 1 61 ? 44.263 42.701 59.445 1.00 31.84 69 ALA B O 1
ATOM 3093 N N . ALA B 1 62 ? 44.140 41.064 60.990 1.00 31.09 70 ALA B N 1
ATOM 3094 C CA . ALA B 1 62 ? 43.007 40.404 60.345 1.00 29.56 70 ALA B CA 1
ATOM 3095 C C . ALA B 1 62 ? 41.790 41.321 60.347 1.00 29.11 70 ALA B C 1
ATOM 3096 O O . ALA B 1 62 ? 41.153 41.539 59.316 1.00 29.52 70 ALA B O 1
ATOM 3098 N N . VAL B 1 63 ? 41.476 41.862 61.517 1.00 28.09 71 VAL B N 1
ATOM 3099 C CA . VAL B 1 63 ? 40.338 42.753 61.663 1.00 29.19 71 VAL B CA 1
ATOM 3100 C C . VAL B 1 63 ? 40.434 43.993 60.769 1.00 29.39 71 VAL B C 1
ATOM 3101 O O . VAL B 1 63 ? 39.433 44.442 60.219 1.00 29.09 71 VAL B O 1
ATOM 3105 N N . GLN B 1 64 ? 41.638 44.533 60.614 1.00 29.11 72 GLN B N 1
ATOM 3106 C CA . GLN B 1 64 ? 41.836 45.742 59.811 1.00 29.35 72 GLN B CA 1
ATOM 3107 C C . GLN B 1 64 ? 42.104 45.544 58.320 1.00 28.42 72 GLN B C 1
ATOM 3108 O O . GLN B 1 64 ? 42.277 46.516 57.587 1.00 28.95 72 GLN B O 1
ATOM 3114 N N . HIS B 1 65 ? 42.129 44.299 57.862 1.00 29.42 73 HIS B N 1
ATOM 3115 C CA . HIS B 1 65 ? 42.394 44.029 56.448 1.00 29.15 73 HIS B CA 1
ATOM 3116 C C . HIS B 1 65 ? 41.296 44.638 55.563 1.00 29.35 73 HIS B C 1
ATOM 3117 O O . HIS B 1 65 ? 40.105 44.423 55.799 1.00 28.24 73 HIS B O 1
ATOM 3124 N N . PRO B 1 66 ? 41.692 45.405 54.528 1.00 29.19 74 PRO B N 1
ATOM 3125 C CA . PRO B 1 66 ? 40.759 46.053 53.601 1.00 27.35 74 PRO B CA 1
ATOM 3126 C C . PRO B 1 66 ? 39.793 45.122 52.876 1.00 26.16 74 PRO B C 1
ATOM 3127 O O . PRO B 1 66 ? 38.685 45.529 52.537 1.00 26.13 74 PRO B O 1
ATOM 3131 N N . ASP B 1 67 ? 40.199 43.882 52.637 1.00 25.64 75 ASP B N 1
ATOM 3132 C CA . ASP B 1 67 ? 39.330 42.937 51.938 1.00 25.57 75 ASP B CA 1
ATOM 3133 C C . ASP B 1 67 ? 38.282 42.291 52.840 1.00 24.94 75 ASP B C 1
ATOM 3134 O O . ASP B 1 67 ? 37.476 41.482 52.377 1.00 23.53 75 ASP B O 1
ATOM 3139 N N . VAL B 1 68 ? 38.308 42.639 54.123 1.00 23.68 76 VAL B N 1
ATOM 3140 C CA . VAL B 1 68 ? 37.354 42.097 55.084 1.00 24.46 76 VAL B CA 1
ATOM 3141 C C . VAL B 1 68 ? 36.118 43.000 55.177 1.00 23.45 76 VAL B C 1
ATOM 3142 O O . VAL B 1 68 ? 36.240 44.220 55.270 1.00 22.87 76 VAL B O 1
ATOM 3146 N N . ASP B 1 69 ? 34.936 42.389 55.133 1.00 22.57 77 ASP B N 1
ATOM 3147 C CA . ASP B 1 69 ? 33.672 43.120 55.231 1.00 22.24 77 ASP B CA 1
ATOM 3148 C C . ASP B 1 69 ? 33.065 42.868 56.604 1.00 20.76 77 ASP B C 1
ATOM 3149 O O . ASP B 1 69 ? 32.496 43.763 57.226 1.00 20.47 77 ASP B O 1
ATOM 3154 N N . LEU B 1 70 ? 33.185 41.631 57.065 1.00 20.27 78 LEU B N 1
ATOM 3155 C CA . LEU B 1 70 ? 32.625 41.237 58.346 1.00 20.02 78 LEU B CA 1
ATOM 3156 C C . LEU B 1 70 ? 33.610 40.470 59.207 1.00 18.30 78 LEU B C 1
ATOM 3157 O O . LEU B 1 70 ? 34.267 39.541 58.743 1.00 21.13 78 LEU B O 1
ATOM 3162 N N . VAL B 1 71 ? 33.690 40.856 60.472 1.00 18.48 79 VAL B N 1
ATOM 3163 C CA . VAL B 1 71 ? 34.574 40.206 61.428 1.00 17.74 79 VAL B CA 1
ATOM 3164 C C . VAL B 1 71 ? 33.753 39.353 62.395 1.00 18.59 79 VAL B C 1
ATOM 3165 O O . VAL B 1 71 ? 32.770 39.828 62.961 1.00 17.48 79 VAL B O 1
ATOM 3169 N N . VAL B 1 72 ? 34.146 38.091 62.561 1.00 17.66 80 VAL B N 1
ATOM 3170 C CA . VAL B 1 72 ? 33.477 37.181 63.489 1.00 17.69 80 VAL B CA 1
ATOM 3171 C C . VAL B 1 72 ? 34.490 36.917 64.615 1.00 18.14 80 VAL B C 1
ATOM 3172 O O . VAL B 1 72 ? 35.524 36.281 64.403 1.00 17.48 80 VAL B O 1
ATOM 3176 N N . ILE B 1 73 ? 34.190 37.416 65.807 1.00 18.15 81 ILE B N 1
ATOM 3177 C CA . ILE B 1 73 ? 35.090 37.273 66.944 1.00 17.80 81 ILE B CA 1
ATOM 3178 C C . ILE B 1 73 ? 34.819 36.035 67.790 1.00 18.79 81 ILE B C 1
ATOM 3179 O O . ILE B 1 73 ? 33.791 35.923 68.466 1.00 20.13 81 ILE B O 1
ATOM 3184 N N . ALA B 1 74 ? 35.765 35.106 67.741 1.00 18.63 82 ALA B N 1
ATOM 3185 C CA . ALA B 1 74 ? 35.671 33.848 68.469 1.00 19.05 82 ALA B CA 1
ATOM 3186 C C . ALA B 1 74 ? 36.979 33.586 69.221 1.00 20.02 82 ALA B C 1
ATOM 3187 O O . ALA B 1 74 ? 37.403 32.444 69.376 1.00 20.10 82 ALA B O 1
ATOM 3189 N N . SER B 1 75 ? 37.612 34.663 69.666 1.00 21.77 83 SER B N 1
ATOM 3190 C CA . SER B 1 75 ? 38.867 34.597 70.413 1.00 22.99 83 SER B CA 1
ATOM 3191 C C . SER B 1 75 ? 38.515 34.588 71.910 1.00 22.60 83 SER B C 1
ATOM 3192 O O . SER B 1 75 ? 37.335 34.602 72.260 1.00 22.12 83 SER B O 1
ATOM 3195 N N . PRO B 1 76 ? 39.524 34.549 72.809 1.00 22.67 84 PRO B N 1
ATOM 3196 C CA . PRO B 1 76 ? 39.251 34.540 74.254 1.00 22.61 84 PRO B CA 1
ATOM 3197 C C . PRO B 1 76 ? 38.312 35.656 74.716 1.00 23.79 84 PRO B C 1
ATOM 3198 O O . PRO B 1 76 ? 38.325 36.758 74.167 1.00 24.79 84 PRO B O 1
ATOM 3202 N N . ASN B 1 77 ? 37.516 35.359 75.740 1.00 25.28 85 ASN B N 1
ATOM 3203 C CA . ASN B 1 77 ? 36.539 36.297 76.310 1.00 27.19 85 ASN B CA 1
ATOM 3204 C C . ASN B 1 77 ? 37.022 37.732 76.523 1.00 26.48 85 ASN B C 1
ATOM 3205 O O . ASN B 1 77 ? 36.330 38.685 76.164 1.00 25.81 85 ASN B O 1
ATOM 3210 N N . ALA B 1 78 ? 38.201 37.886 77.114 1.00 26.04 86 ALA B N 1
ATOM 3211 C CA . ALA B 1 78 ? 38.750 39.209 77.382 1.00 25.87 86 ALA B CA 1
ATOM 3212 C C . ALA B 1 78 ? 39.097 40.023 76.133 1.00 25.74 86 ALA B C 1
ATOM 3213 O O . ALA B 1 78 ? 39.346 41.223 76.230 1.00 24.86 86 ALA B O 1
ATOM 3215 N N . THR B 1 79 ? 39.114 39.378 74.969 1.00 24.25 87 THR B N 1
ATOM 3216 C CA . THR B 1 79 ? 39.455 40.067 73.721 1.00 25.64 87 THR B CA 1
ATOM 3217 C C . THR B 1 79 ? 38.232 40.540 72.929 1.00 23.70 87 THR B C 1
ATOM 3218 O O . THR B 1 79 ? 38.351 41.339 71.999 1.00 21.63 87 THR B O 1
ATOM 3222 N N . HIS B 1 80 ? 37.058 40.046 73.305 1.00 21.60 88 HIS B N 1
ATOM 3223 C CA . HIS B 1 80 ? 35.833 40.403 72.604 1.00 20.74 88 HIS B CA 1
ATOM 3224 C C . HIS B 1 80 ? 35.573 41.905 72.493 1.00 20.99 88 HIS B C 1
ATOM 3225 O O . HIS B 1 80 ? 35.449 42.431 71.388 1.00 20.38 88 HIS B O 1
ATOM 3232 N N . ALA B 1 81 ? 35.502 42.596 73.626 1.00 21.95 89 ALA B N 1
ATOM 3233 C CA . ALA B 1 81 ? 35.231 44.035 73.623 1.00 22.07 89 ALA B CA 1
ATOM 3234 C C . ALA B 1 81 ? 36.275 44.849 72.855 1.00 23.60 89 ALA B C 1
ATOM 3235 O O . ALA B 1 81 ? 35.929 45.663 71.995 1.00 24.58 89 ALA B O 1
ATOM 3237 N N . PRO B 1 82 ? 37.567 44.647 73.153 1.00 24.04 90 PRO B N 1
ATOM 3238 C CA . PRO B 1 82 ? 38.592 45.410 72.434 1.00 23.23 90 PRO B CA 1
ATOM 3239 C C . PRO B 1 82 ? 38.660 45.147 70.926 1.00 22.79 90 PRO B C 1
ATOM 3240 O O . PRO B 1 82 ? 38.800 46.086 70.146 1.00 21.84 90 PRO B O 1
ATOM 3244 N N . LEU B 1 83 ? 38.557 43.884 70.510 1.00 21.37 91 LEU B N 1
ATOM 3245 C CA . LEU B 1 83 ? 38.600 43.557 69.083 1.00 21.37 91 LEU B CA 1
ATOM 3246 C C . LEU B 1 83 ? 37.362 44.064 68.345 1.00 22.53 91 LEU B C 1
ATOM 3247 O O . LEU B 1 83 ? 37.447 44.469 67.184 1.00 21.93 91 LEU B O 1
ATOM 3252 N N . ALA B 1 84 ? 36.213 44.032 69.014 1.00 20.47 92 ALA B N 1
ATOM 3253 C CA . ALA B 1 84 ? 34.979 44.507 68.410 1.00 22.46 92 ALA B CA 1
ATOM 3254 C C . ALA B 1 84 ? 35.149 46.007 68.213 1.00 23.42 92 ALA B C 1
ATOM 3255 O O . ALA B 1 84 ? 34.739 46.569 67.199 1.00 22.45 92 ALA B O 1
ATOM 3257 N N . ARG B 1 85 ? 35.774 46.644 69.196 1.00 23.65 93 ARG B N 1
ATOM 3258 C CA . ARG B 1 85 ? 36.017 48.078 69.151 1.00 26.66 93 ARG B CA 1
ATOM 3259 C C . ARG B 1 85 ? 36.908 48.419 67.957 1.00 25.72 93 ARG B C 1
ATOM 3260 O O . ARG B 1 85 ? 36.627 49.351 67.203 1.00 24.57 93 ARG B O 1
ATOM 3268 N N . LEU B 1 86 ? 37.982 47.651 67.798 1.00 25.73 94 LEU B N 1
ATOM 3269 C CA . LEU B 1 86 ? 38.925 47.860 66.710 1.00 25.47 94 LEU B CA 1
ATOM 3270 C C . LEU B 1 86 ? 38.261 47.621 65.357 1.00 24.85 94 LEU B C 1
ATOM 3271 O O . LEU B 1 86 ? 38.448 48.392 64.417 1.00 23.72 94 LEU B O 1
ATOM 3276 N N . ALA B 1 87 ? 37.488 46.544 65.262 1.00 22.08 95 ALA B N 1
ATOM 3277 C CA . ALA B 1 87 ? 36.795 46.211 64.022 1.00 22.25 95 ALA B CA 1
ATOM 3278 C C . ALA B 1 87 ? 35.850 47.331 63.592 1.00 21.77 95 ALA B C 1
ATOM 3279 O O . ALA B 1 87 ? 35.867 47.758 62.435 1.00 21.95 95 ALA B O 1
ATOM 3281 N N . LEU B 1 88 ? 35.024 47.796 64.528 1.00 22.02 96 LEU B N 1
ATOM 3282 C CA . LEU B 1 88 ? 34.071 48.868 64.250 1.00 22.40 96 LEU B CA 1
ATOM 3283 C C . LEU B 1 88 ? 34.777 50.146 63.807 1.00 23.84 96 LEU B C 1
ATOM 3284 O O . LEU B 1 88 ? 34.385 50.767 62.817 1.00 24.99 96 LEU B O 1
ATOM 3289 N N . ASN B 1 89 ? 35.813 50.541 64.540 1.00 24.01 97 ASN B N 1
ATOM 3290 C CA . ASN B 1 89 ? 36.572 51.739 64.189 1.00 26.11 97 ASN B CA 1
ATOM 3291 C C . ASN B 1 89 ? 37.234 51.576 62.817 1.00 26.62 97 ASN B C 1
ATOM 3292 O O . ASN B 1 89 ? 37.549 52.561 62.148 1.00 27.87 97 ASN B O 1
ATOM 3297 N N . ALA B 1 90 ? 37.421 50.329 62.392 1.00 26.99 98 ALA B N 1
ATOM 3298 C CA . ALA B 1 90 ? 38.028 50.033 61.097 1.00 27.46 98 ALA B CA 1
ATOM 3299 C C . ALA B 1 90 ? 36.966 49.945 60.003 1.00 27.87 98 ALA B C 1
ATOM 3300 O O . ALA B 1 90 ? 37.255 49.543 58.874 1.00 27.62 98 ALA B O 1
ATOM 3302 N N . GLY B 1 91 ? 35.735 50.318 60.344 1.00 28.20 99 GLY B N 1
ATOM 3303 C CA . GLY B 1 91 ? 34.658 50.268 59.375 1.00 26.16 99 GLY B CA 1
ATOM 3304 C C . GLY B 1 91 ? 34.171 48.873 59.012 1.00 25.94 99 GLY B C 1
ATOM 3305 O O . GLY B 1 91 ? 33.615 48.681 57.931 1.00 26.54 99 GLY B O 1
ATOM 3306 N N . LYS B 1 92 ? 34.368 47.895 59.894 1.00 24.13 100 LYS B N 1
ATOM 3307 C CA . LYS B 1 92 ? 33.914 46.532 59.612 1.00 22.77 100 LYS B CA 1
ATOM 3308 C C . LYS B 1 92 ? 32.636 46.180 60.369 1.00 22.11 100 LYS B C 1
ATOM 3309 O O . LYS B 1 92 ? 32.345 46.752 61.417 1.00 21.26 100 LYS B O 1
ATOM 3315 N N . HIS B 1 93 ? 31.868 45.247 59.816 1.00 20.80 101 HIS B N 1
ATOM 3316 C CA . HIS B 1 93 ? 30.656 44.775 60.470 1.00 20.48 101 HIS B CA 1
ATOM 3317 C C . HIS B 1 93 ? 31.193 43.768 61.479 1.00 20.73 101 HIS B C 1
ATOM 3318 O O . HIS B 1 93 ? 32.245 43.155 61.245 1.00 19.59 101 HIS B O 1
ATOM 3325 N N . VAL B 1 94 ? 30.483 43.581 62.585 1.00 19.34 102 VAL B N 1
ATOM 3326 C CA . VAL B 1 94 ? 30.970 42.672 63.610 1.00 19.16 102 VAL B CA 1
ATOM 3327 C C . VAL B 1 94 ? 29.949 41.736 64.239 1.00 19.99 102 VAL B C 1
ATOM 3328 O O . VAL B 1 94 ? 28.836 42.140 64.562 1.00 19.96 102 VAL B O 1
ATOM 3332 N N . VAL B 1 95 ? 30.346 40.475 64.392 1.00 18.39 103 VAL B N 1
ATOM 3333 C CA . VAL B 1 95 ? 29.533 39.475 65.063 1.00 17.82 103 VAL B CA 1
ATOM 3334 C C . VAL B 1 95 ? 30.440 39.011 66.209 1.00 19.05 103 VAL B C 1
ATOM 3335 O O . VAL B 1 95 ? 31.572 38.583 65.975 1.00 18.37 103 VAL B O 1
ATOM 3339 N N . VAL B 1 96 ? 29.949 39.122 67.439 1.00 19.05 104 VAL B N 1
ATOM 3340 C CA . VAL B 1 96 ? 30.733 38.731 68.611 1.00 18.52 104 VAL B CA 1
ATOM 3341 C C . VAL B 1 96 ? 30.177 37.488 69.287 1.00 19.06 104 VAL B C 1
ATOM 3342 O O . VAL B 1 96 ? 28.999 37.429 69.639 1.00 18.80 104 VAL B O 1
ATOM 3346 N N . ASP B 1 97 ? 31.035 36.493 69.452 1.00 19.86 105 ASP B N 1
ATOM 3347 C CA . ASP B 1 97 ? 30.664 35.253 70.114 1.00 20.69 105 ASP B CA 1
ATOM 3348 C C . ASP B 1 97 ? 30.406 35.624 71.586 1.00 21.24 105 ASP B C 1
ATOM 3349 O O . ASP B 1 97 ? 30.990 36.581 72.092 1.00 18.27 105 ASP B O 1
ATOM 3354 N N . LYS B 1 98 ? 29.524 34.905 72.274 1.00 19.58 106 LYS B N 1
ATOM 3355 C CA . LYS B 1 98 ? 29.280 35.232 73.675 1.00 21.35 106 LYS B CA 1
ATOM 3356 C C . LYS B 1 98 ? 30.561 35.001 74.492 1.00 19.96 106 LYS B C 1
ATOM 3357 O O . LYS B 1 98 ? 31.330 34.086 74.206 1.00 19.14 106 LYS B O 1
ATOM 3363 N N . PRO B 1 99 ? 30.812 35.840 75.513 1.00 20.33 107 PRO B N 1
ATOM 3364 C CA . PRO B 1 99 ? 29.987 36.977 75.918 1.00 19.81 107 PRO B CA 1
ATOM 3365 C C . PRO B 1 99 ? 30.256 38.223 75.083 1.00 20.58 107 PRO B C 1
ATOM 3366 O O . PRO B 1 99 ? 31.381 38.463 74.637 1.00 20.23 107 PRO B O 1
ATOM 3370 N N . PHE B 1 100 ? 29.204 39.007 74.884 1.00 20.44 108 PHE B N 1
ATOM 3371 C CA . PHE B 1 100 ? 29.266 40.254 74.133 1.00 20.54 108 PHE B CA 1
ATOM 3372 C C . PHE B 1 100 ? 30.471 41.057 74.646 1.00 20.85 108 PHE B C 1
ATOM 3373 O O . PHE B 1 100 ? 31.413 41.336 73.904 1.00 20.23 108 PHE B O 1
ATOM 3381 N N . THR B 1 101 ? 30.409 41.424 75.921 1.00 19.02 109 THR B N 1
ATOM 3382 C CA . THR B 1 101 ? 31.463 42.166 76.602 1.00 20.87 109 THR B CA 1
ATOM 3383 C C . THR B 1 101 ? 31.520 41.605 78.023 1.00 22.86 109 THR B C 1
ATOM 3384 O O . THR B 1 101 ? 30.753 40.697 78.371 1.00 22.12 109 THR B O 1
ATOM 3388 N N . LEU B 1 102 ? 32.412 42.140 78.851 1.00 22.22 110 LEU B N 1
ATOM 3389 C CA . LEU B 1 102 ? 32.513 41.647 80.218 1.00 22.26 110 LEU B CA 1
ATOM 3390 C C . LEU B 1 102 ? 31.641 42.445 81.181 1.00 22.74 110 LEU B C 1
ATOM 3391 O O . LEU B 1 102 ? 31.316 41.963 82.264 1.00 25.77 110 LEU B O 1
ATOM 3396 N N . ASP B 1 103 ? 31.262 43.663 80.797 1.00 20.41 111 ASP B N 1
ATOM 3397 C CA . ASP B 1 103 ? 30.380 44.474 81.631 1.00 20.88 111 ASP B CA 1
ATOM 3398 C C . ASP B 1 103 ? 29.443 45.287 80.758 1.00 20.99 111 ASP B C 1
ATOM 3399 O O . ASP B 1 103 ? 29.694 45.467 79.567 1.00 19.66 111 ASP B O 1
ATOM 3412 N N . GLN B 1 105 ? 28.644 48.632 80.690 1.00 21.30 113 GLN B N 1
ATOM 3413 C CA . GLN B 1 105 ? 29.026 49.916 80.121 1.00 22.64 113 GLN B CA 1
ATOM 3414 C C . GLN B 1 105 ? 29.771 49.730 78.792 1.00 21.00 113 GLN B C 1
ATOM 3415 O O . GLN B 1 105 ? 29.520 50.462 77.843 1.00 20.81 113 GLN B O 1
ATOM 3421 N N . GLU B 1 106 ? 30.658 48.741 78.701 1.00 20.43 114 GLU B N 1
ATOM 3422 C CA . GLU B 1 106 ? 31.377 48.527 77.449 1.00 21.57 114 GLU B CA 1
ATOM 3423 C C . GLU B 1 106 ? 30.405 48.058 76.370 1.00 21.11 114 GLU B C 1
ATOM 3424 O O . GLU B 1 106 ? 30.546 48.423 75.203 1.00 20.89 114 GLU B O 1
ATOM 3430 N N . ALA B 1 107 ? 29.413 47.257 76.754 1.00 20.29 115 ALA B N 1
ATOM 3431 C CA . ALA B 1 107 ? 28.427 46.802 75.778 1.00 19.48 115 ALA B CA 1
ATOM 3432 C C . ALA B 1 107 ? 27.737 48.054 75.221 1.00 18.65 115 ALA B C 1
ATOM 3433 O O . ALA B 1 107 ? 27.594 48.216 74.013 1.00 17.12 115 ALA B O 1
ATOM 3435 N N . ARG B 1 108 ? 27.325 48.951 76.109 1.00 19.61 116 ARG B N 1
ATOM 3436 C CA . ARG B 1 108 ? 26.651 50.169 75.670 1.00 19.93 116 ARG B CA 1
ATOM 3437 C C . ARG B 1 108 ? 27.556 51.014 74.787 1.00 21.14 116 ARG B C 1
ATOM 3438 O O . ARG B 1 108 ? 27.093 51.633 73.825 1.00 19.85 116 ARG B O 1
ATOM 3446 N N . GLU B 1 109 ? 28.846 51.035 75.111 1.00 20.39 117 GLU B N 1
ATOM 3447 C CA . GLU B 1 109 ? 29.791 51.814 74.324 1.00 23.44 117 GLU B CA 1
ATOM 3448 C C . GLU B 1 109 ? 29.886 51.236 72.913 1.00 21.08 117 GLU B C 1
ATOM 3449 O O . GLU B 1 109 ? 29.886 51.985 71.941 1.00 19.99 117 GLU B O 1
ATOM 3455 N N . LEU B 1 110 ? 29.939 49.909 72.802 1.00 18.75 118 LEU B N 1
ATOM 3456 C CA . LEU B 1 110 ? 30.010 49.266 71.490 1.00 18.13 118 LEU B CA 1
ATOM 3457 C C . LEU B 1 110 ? 28.753 49.545 70.665 1.00 19.00 118 LEU B C 1
ATOM 3458 O O . LEU B 1 110 ? 28.838 49.821 69.469 1.00 19.26 118 LEU B O 1
ATOM 3463 N N . ILE B 1 111 ? 27.589 49.477 71.306 1.00 17.60 119 ILE B N 1
ATOM 3464 C CA . ILE B 1 111 ? 26.334 49.747 70.617 1.00 18.35 119 ILE B CA 1
ATOM 3465 C C . ILE B 1 111 ? 26.374 51.160 70.020 1.00 19.12 119 ILE B C 1
ATOM 3466 O O . ILE B 1 111 ? 26.065 51.353 68.840 1.00 18.88 119 ILE B O 1
ATOM 3471 N N . ALA B 1 112 ? 26.779 52.133 70.831 1.00 19.45 120 ALA B N 1
ATOM 3472 C CA . ALA B 1 112 ? 26.873 53.522 70.390 1.00 20.56 120 ALA B CA 1
ATOM 3473 C C . ALA B 1 112 ? 27.879 53.666 69.253 1.00 21.38 120 ALA B C 1
ATOM 3474 O O . ALA B 1 112 ? 27.637 54.389 68.287 1.00 22.22 120 ALA B O 1
ATOM 3476 N N . LEU B 1 113 ? 29.007 52.971 69.374 1.00 22.10 121 LEU B N 1
ATOM 3477 C CA . LEU B 1 113 ? 30.054 53.030 68.363 1.00 22.22 121 LEU B CA 1
ATOM 3478 C C . LEU B 1 113 ? 29.588 52.488 67.016 1.00 23.44 121 LEU B C 1
ATOM 3479 O O . LEU B 1 113 ? 29.814 53.114 65.979 1.00 21.65 121 LEU B O 1
ATOM 3484 N N . ALA B 1 114 ? 28.938 51.327 67.024 1.00 22.79 122 ALA B N 1
ATOM 3485 C CA . ALA B 1 114 ? 28.462 50.729 65.780 1.00 23.13 122 ALA B CA 1
ATOM 3486 C C . ALA B 1 114 ? 27.477 51.672 65.095 1.00 23.95 122 ALA B C 1
ATOM 3487 O O . ALA B 1 114 ? 27.457 51.782 63.871 1.00 23.48 122 ALA B O 1
ATOM 3489 N N . GLU B 1 115 ? 26.656 52.352 65.887 1.00 26.20 123 GLU B N 1
ATOM 3490 C CA . GLU B 1 115 ? 25.687 53.278 65.320 1.00 28.98 123 GLU B CA 1
ATOM 3491 C C . GLU B 1 115 ? 26.397 54.506 64.766 1.00 28.91 123 GLU B C 1
ATOM 3492 O O . GLU B 1 115 ? 26.008 55.039 63.732 1.00 29.64 123 GLU B O 1
ATOM 3498 N N . GLU B 1 116 ? 27.449 54.949 65.446 1.00 29.21 124 GLU B N 1
ATOM 3499 C CA . GLU B 1 116 ? 28.202 56.104 64.972 1.00 30.11 124 GLU B CA 1
ATOM 3500 C C . GLU B 1 116 ? 28.921 55.756 63.671 1.00 28.79 124 GLU B C 1
ATOM 3501 O O . GLU B 1 116 ? 28.940 56.547 62.731 1.00 28.53 124 GLU B O 1
ATOM 3507 N N . LYS B 1 117 ? 29.500 54.563 63.618 1.00 26.37 125 LYS B N 1
ATOM 3508 C CA . LYS B 1 117 ? 30.225 54.121 62.433 1.00 27.13 125 LYS B CA 1
ATOM 3509 C C . LYS B 1 117 ? 29.301 53.526 61.375 1.00 26.18 125 LYS B C 1
ATOM 3510 O O . LYS B 1 117 ? 29.755 53.070 60.325 1.00 25.23 125 LYS B O 1
ATOM 3516 N N . GLN B 1 118 ? 28.002 53.530 61.659 1.00 24.89 126 GLN B N 1
ATOM 3517 C CA . GLN B 1 118 ? 27.016 53.005 60.724 1.00 24.86 126 GLN B CA 1
ATOM 3518 C C . GLN B 1 118 ? 27.354 51.600 60.243 1.00 24.44 126 GLN B C 1
ATOM 3519 O O . GLN B 1 118 ? 27.275 51.305 59.049 1.00 22.65 126 GLN B O 1
ATOM 3525 N N . ARG B 1 119 ? 27.731 50.733 61.176 1.00 23.22 127 ARG B N 1
ATOM 3526 C CA . ARG B 1 119 ? 28.051 49.355 60.841 1.00 22.02 127 ARG B CA 1
ATOM 3527 C C . ARG B 1 119 ? 27.186 48.411 61.678 1.00 22.07 127 ARG B C 1
ATOM 3528 O O . ARG B 1 119 ? 26.774 48.762 62.783 1.00 22.20 127 ARG B O 1
ATOM 3536 N N . LEU B 1 120 ? 26.898 47.225 61.148 1.00 19.87 128 LEU B N 1
ATOM 3537 C CA . LEU B 1 120 ? 26.108 46.245 61.885 1.00 20.43 128 LEU B CA 1
ATOM 3538 C C . LEU B 1 120 ? 26.955 45.578 62.961 1.00 20.04 128 LEU B C 1
ATOM 3539 O O . LEU B 1 120 ? 28.094 45.170 62.714 1.00 19.26 128 LEU B O 1
ATOM 3544 N N . LEU B 1 121 ? 26.388 45.478 64.155 1.00 17.93 129 LEU B N 1
ATOM 3545 C CA . LEU B 1 121 ? 27.048 44.816 65.282 1.00 16.99 129 LEU B CA 1
ATOM 3546 C C . LEU B 1 121 ? 26.033 43.818 65.809 1.00 17.70 129 LEU B C 1
ATOM 3547 O O . LEU B 1 121 ? 24.868 44.165 65.995 1.00 18.06 129 LEU B O 1
ATOM 3552 N N . SER B 1 122 ? 26.462 42.585 66.041 1.00 17.44 130 SER B N 1
ATOM 3553 C CA . SER B 1 122 ? 25.549 41.570 66.561 1.00 17.63 130 SER B CA 1
ATOM 3554 C C . SER B 1 122 ? 26.285 40.633 67.513 1.00 18.04 130 SER B C 1
ATOM 3555 O O . SER B 1 122 ? 27.512 40.667 67.596 1.00 18.45 130 SER B O 1
ATOM 3558 N N . VAL B 1 123 ? 25.532 39.815 68.243 1.00 17.88 131 VAL B N 1
ATOM 3559 C CA . VAL B 1 123 ? 26.112 38.868 69.185 1.00 15.91 131 VAL B CA 1
ATOM 3560 C C . VAL B 1 123 ? 25.562 37.492 68.813 1.00 16.94 131 VAL B C 1
ATOM 3561 O O . VAL B 1 123 ? 24.395 37.370 68.441 1.00 17.27 131 VAL B O 1
ATOM 3565 N N . PHE B 1 124 ? 26.401 36.466 68.930 1.00 16.90 132 PHE B N 1
ATOM 3566 C CA . PHE B 1 124 ? 26.029 35.109 68.544 1.00 16.99 132 PHE B CA 1
ATOM 3567 C C . PHE B 1 124 ? 25.020 34.393 69.445 1.00 17.12 132 PHE B C 1
ATOM 3568 O O . PHE B 1 124 ? 25.351 33.401 70.091 1.00 18.09 132 PHE B O 1
ATOM 3576 N N . HIS B 1 125 ? 23.797 34.910 69.502 1.00 17.39 133 HIS B N 1
ATOM 3577 C CA . HIS B 1 125 ? 22.731 34.259 70.265 1.00 19.11 133 HIS B CA 1
ATOM 3578 C C . HIS B 1 125 ? 22.158 33.332 69.205 1.00 18.14 133 HIS B C 1
ATOM 3579 O O . HIS B 1 125 ? 21.218 33.666 68.483 1.00 18.75 133 HIS B O 1
ATOM 3586 N N . ASN B 1 126 ? 22.773 32.163 69.122 1.00 19.15 134 ASN B N 1
ATOM 3587 C CA . ASN B 1 126 ? 22.468 31.166 68.113 1.00 19.16 134 ASN B CA 1
ATOM 3588 C C . ASN B 1 126 ? 21.448 30.099 68.476 1.00 20.80 134 ASN B C 1
ATOM 3589 O O . ASN B 1 126 ? 21.332 29.105 67.761 1.00 20.58 134 ASN B O 1
ATOM 3594 N N . ARG B 1 127 ? 20.695 30.291 69.551 1.00 20.34 135 ARG B N 1
ATOM 3595 C CA . ARG B 1 127 ? 19.750 29.255 69.956 1.00 20.05 135 ARG B CA 1
ATOM 3596 C C . ARG B 1 127 ? 18.283 29.556 69.645 1.00 20.11 135 ARG B C 1
ATOM 3597 O O . ARG B 1 127 ? 17.388 28.822 70.072 1.00 19.59 135 ARG B O 1
ATOM 3605 N N . ARG B 1 128 ? 18.042 30.619 68.883 1.00 19.59 136 ARG B N 1
ATOM 3606 C CA . ARG B 1 128 ? 16.685 31.020 68.517 1.00 18.61 136 ARG B CA 1
ATOM 3607 C C . ARG B 1 128 ? 16.088 30.138 67.427 1.00 19.12 136 ARG B C 1
ATOM 3608 O O . ARG B 1 128 ? 14.911 30.271 67.087 1.00 20.15 136 ARG B O 1
ATOM 3616 N N . TRP B 1 129 ? 16.896 29.238 66.879 1.00 18.50 137 TRP B N 1
ATOM 3617 C CA . TRP B 1 129 ? 16.422 28.357 65.820 1.00 19.41 137 TRP B CA 1
ATOM 3618 C C . TRP B 1 129 ? 16.550 26.878 66.167 1.00 19.90 137 TRP B C 1
ATOM 3619 O O . TRP B 1 129 ? 16.608 26.030 65.283 1.00 20.43 137 TRP B O 1
ATOM 3630 N N . ASP B 1 130 ? 16.599 26.586 67.463 1.00 20.21 138 ASP B N 1
ATOM 3631 C CA . ASP B 1 130 ? 16.700 25.219 67.956 1.00 20.06 138 ASP B CA 1
ATOM 3632 C C . ASP B 1 130 ? 15.358 24.500 67.812 1.00 19.32 138 ASP B C 1
ATOM 3633 O O . ASP B 1 130 ? 14.300 25.105 67.982 1.00 18.87 138 ASP B O 1
ATOM 3638 N N . SER B 1 131 ? 15.417 23.207 67.504 1.00 19.03 139 SER B N 1
ATOM 3639 C CA . SER B 1 131 ? 14.216 22.402 67.327 1.00 20.33 139 SER B CA 1
ATOM 3640 C C . SER B 1 131 ? 13.283 22.488 68.542 1.00 20.29 139 SER B C 1
ATOM 3641 O O . SER B 1 131 ? 12.085 22.725 68.384 1.00 21.12 139 SER B O 1
ATOM 3644 N N . ASP B 1 132 ? 13.823 22.314 69.748 1.00 19.64 140 ASP B N 1
ATOM 3645 C CA . ASP B 1 132 ? 12.986 22.384 70.947 1.00 19.64 140 ASP B CA 1
ATOM 3646 C C . ASP B 1 132 ? 12.326 23.747 71.121 1.00 19.56 140 ASP B C 1
ATOM 3647 O O . ASP B 1 132 ? 11.120 23.827 71.350 1.00 20.31 140 ASP B O 1
ATOM 3652 N N . TYR B 1 133 ? 13.106 24.817 71.009 1.00 18.58 141 TYR B N 1
ATOM 3653 C CA . TYR B 1 133 ? 12.564 26.163 71.149 1.00 18.51 141 TYR B CA 1
ATOM 3654 C C . TYR B 1 133 ? 11.531 26.479 70.065 1.00 19.20 141 TYR B C 1
ATOM 3655 O O . TYR B 1 133 ? 10.440 26.963 70.369 1.00 19.17 141 TYR B O 1
ATOM 3664 N N . LEU B 1 134 ? 11.871 26.216 68.805 1.00 19.75 142 LEU B N 1
ATOM 3665 C CA . LEU B 1 134 ? 10.937 26.481 67.713 1.00 20.86 142 LEU B CA 1
ATOM 3666 C C . LEU B 1 134 ? 9.637 25.713 67.924 1.00 20.72 142 LEU B C 1
ATOM 3667 O O . LEU B 1 134 ? 8.554 26.242 67.675 1.00 20.46 142 LEU B O 1
ATOM 3672 N N . GLY B 1 135 ? 9.755 24.468 68.377 1.00 19.61 143 GLY B N 1
ATOM 3673 C CA . GLY B 1 135 ? 8.577 23.657 68.627 1.00 20.61 143 GLY B CA 1
ATOM 3674 C C . GLY B 1 135 ? 7.693 24.271 69.702 1.00 20.16 143 GLY B C 1
ATOM 3675 O O . GLY B 1 135 ? 6.495 24.444 69.503 1.00 19.62 143 GLY B O 1
ATOM 3676 N N . ILE B 1 136 ? 8.290 24.603 70.844 1.00 19.82 144 ILE B N 1
ATOM 3677 C CA . ILE B 1 136 ? 7.560 25.215 71.952 1.00 19.26 144 ILE B CA 1
ATOM 3678 C C . ILE B 1 136 ? 6.919 26.527 71.528 1.00 19.59 144 ILE B C 1
ATOM 3679 O O . ILE B 1 136 ? 5.766 26.808 71.867 1.00 18.31 144 ILE B O 1
ATOM 3684 N N . ARG B 1 137 ? 7.671 27.336 70.788 1.00 20.56 145 ARG B N 1
ATOM 3685 C CA . ARG B 1 137 ? 7.157 28.618 70.325 1.00 20.83 145 ARG B CA 1
ATOM 3686 C C . ARG B 1 137 ? 5.933 28.383 69.446 1.00 20.25 145 ARG B C 1
ATOM 3687 O O . ARG B 1 137 ? 4.944 29.105 69.534 1.00 17.13 145 ARG B O 1
ATOM 3695 N N . GLN B 1 138 ? 6.019 27.361 68.601 1.00 21.27 146 GLN B N 1
ATOM 3696 C CA . GLN B 1 138 ? 4.937 27.017 67.692 1.00 24.17 146 GLN B CA 1
ATOM 3697 C C . GLN B 1 138 ? 3.659 26.661 68.443 1.00 22.48 146 GLN B C 1
ATOM 3698 O O . GLN B 1 138 ? 2.585 27.141 68.106 1.00 22.36 146 GLN B O 1
ATOM 3704 N N . VAL B 1 139 ? 3.775 25.817 69.461 1.00 22.82 147 VAL B N 1
ATOM 3705 C CA . VAL B 1 139 ? 2.597 25.425 70.233 1.00 21.83 147 VAL B CA 1
ATOM 3706 C C . VAL B 1 139 ? 1.979 26.634 70.938 1.00 22.73 147 VAL B C 1
ATOM 3707 O O . VAL B 1 139 ? 0.760 26.807 70.925 1.00 23.26 147 VAL B O 1
ATOM 3711 N N . ILE B 1 140 ? 2.816 27.475 71.539 1.00 21.76 148 ILE B N 1
ATOM 3712 C CA . ILE B 1 140 ? 2.319 28.665 72.223 1.00 22.35 148 ILE B CA 1
ATOM 3713 C C . ILE B 1 140 ? 1.579 29.596 71.259 1.00 24.16 148 ILE B C 1
ATOM 3714 O O . ILE B 1 140 ? 0.452 30.024 71.532 1.00 23.16 148 ILE B O 1
ATOM 3719 N N . GLU B 1 141 ? 2.223 29.915 70.140 1.00 25.72 149 GLU B N 1
ATOM 3720 C CA . GLU B 1 141 ? 1.638 30.809 69.142 1.00 28.43 149 GLU B CA 1
ATOM 3721 C C . GLU B 1 141 ? 0.378 30.257 68.480 1.00 29.10 149 GLU B C 1
ATOM 3722 O O . GLU B 1 141 ? -0.478 31.022 68.033 1.00 29.89 149 GLU B O 1
ATOM 3728 N N . GLN B 1 142 ? 0.281 28.931 68.422 1.00 28.27 150 GLN B N 1
ATOM 3729 C CA . GLN B 1 142 ? -0.874 28.238 67.857 1.00 29.21 150 GLN B CA 1
ATOM 3730 C C . GLN B 1 142 ? -2.110 28.538 68.705 1.00 28.90 150 GLN B C 1
ATOM 3731 O O . GLN B 1 142 ? -3.245 28.424 68.234 1.00 29.07 150 GLN B O 1
ATOM 3737 N N . GLY B 1 143 ? -1.878 28.908 69.961 1.00 26.66 151 GLY B N 1
ATOM 3738 C CA . GLY B 1 143 ? -2.973 29.193 70.876 1.00 26.18 151 GLY B CA 1
ATOM 3739 C C . GLY B 1 143 ? -3.417 27.914 71.574 1.00 25.57 151 GLY B C 1
ATOM 3740 O O . GLY B 1 143 ? -4.364 27.906 72.357 1.00 25.10 151 GLY B O 1
ATOM 3741 N N . THR B 1 144 ? -2.702 26.828 71.301 1.00 24.54 152 THR B N 1
ATOM 3742 C CA . THR B 1 144 ? -3.016 25.525 71.866 1.00 24.96 152 THR B CA 1
ATOM 3743 C C . THR B 1 144 ? -3.052 25.453 73.391 1.00 26.21 152 THR B C 1
ATOM 3744 O O . THR B 1 144 ? -3.828 24.678 73.960 1.00 26.77 152 THR B O 1
ATOM 3748 N N . LEU B 1 145 ? -2.218 26.244 74.059 1.00 23.57 153 LEU B N 1
ATOM 3749 C CA . LEU B 1 145 ? -2.177 26.213 75.513 1.00 22.61 153 LEU B CA 1
ATOM 3750 C C . LEU B 1 145 ? -3.033 27.303 76.141 1.00 22.78 153 LEU B C 1
ATOM 3751 O O . LEU B 1 145 ? -3.096 27.412 77.365 1.00 23.00 153 LEU B O 1
ATOM 3756 N N . GLY B 1 146 ? -3.707 28.090 75.310 1.00 22.73 154 GLY B N 1
ATOM 3757 C CA . GLY B 1 146 ? -4.493 29.189 75.839 1.00 22.43 154 GLY B CA 1
ATOM 3758 C C . GLY B 1 146 ? -3.452 30.207 76.276 1.00 22.77 154 GLY B C 1
ATOM 3759 O O . GLY B 1 146 ? -2.372 30.250 75.690 1.00 23.62 154 GLY B O 1
ATOM 3760 N N . ALA B 1 147 ? -3.744 31.010 77.296 1.00 22.26 155 ALA B N 1
ATOM 3761 C CA . ALA B 1 147 ? -2.774 31.992 77.780 1.00 20.94 155 ALA B CA 1
ATOM 3762 C C . ALA B 1 147 ? -1.694 31.295 78.607 1.00 20.47 155 ALA B C 1
ATOM 3763 O O . ALA B 1 147 ? -2.005 30.527 79.524 1.00 20.54 155 ALA B O 1
ATOM 3765 N N . VAL B 1 148 ? -0.429 31.555 78.281 1.00 17.88 156 VAL B N 1
ATOM 3766 C CA . VAL B 1 148 ? 0.686 30.950 79.016 1.00 18.32 156 VAL B CA 1
ATOM 3767 C C . VAL B 1 148 ? 0.765 31.522 80.434 1.00 17.48 156 VAL B C 1
ATOM 3768 O O . VAL B 1 148 ? 0.675 32.735 80.628 1.00 17.00 156 VAL B O 1
ATOM 3772 N N . LYS B 1 149 ? 0.938 30.643 81.420 1.00 15.48 157 LYS B N 1
ATOM 3773 C CA . LYS B 1 149 ? 1.002 31.064 82.812 1.00 16.78 157 LYS B CA 1
ATOM 3774 C C . LYS B 1 149 ? 2.290 30.635 83.512 1.00 16.47 157 LYS B C 1
ATOM 3775 O O . LYS B 1 149 ? 2.736 31.289 84.461 1.00 14.02 157 LYS B O 1
ATOM 3781 N N . HIS B 1 150 ? 2.885 29.549 83.024 1.00 16.51 158 HIS B N 1
ATOM 3782 C CA . HIS B 1 150 ? 4.109 28.995 83.595 1.00 17.95 158 HIS B CA 1
ATOM 3783 C C . HIS B 1 150 ? 4.991 28.423 82.478 1.00 18.62 158 HIS B C 1
ATOM 3784 O O . HIS B 1 150 ? 4.655 27.412 81.854 1.00 18.91 158 HIS B O 1
ATOM 3791 N N . PHE B 1 151 ? 6.118 29.090 82.235 1.00 18.14 159 PHE B N 1
ATOM 3792 C CA . PHE B 1 151 ? 7.080 28.699 81.204 1.00 16.25 159 PHE B CA 1
ATOM 3793 C C . PHE B 1 151 ? 8.365 28.271 81.913 1.00 16.67 159 PHE B C 1
ATOM 3794 O O . PHE B 1 151 ? 8.989 29.064 82.626 1.00 16.28 159 PHE B O 1
ATOM 3802 N N . GLU B 1 152 ? 8.753 27.013 81.727 1.00 16.87 160 GLU B N 1
ATOM 3803 C CA . GLU B 1 152 ? 9.944 26.483 82.378 1.00 16.91 160 GLU B CA 1
ATOM 3804 C C . GLU B 1 152 ? 10.935 25.926 81.358 1.00 17.66 160 GLU B C 1
ATOM 3805 O O . GLU B 1 152 ? 10.581 25.087 80.519 1.00 16.61 160 GLU B O 1
ATOM 3811 N N . SER B 1 153 ? 12.178 26.396 81.454 1.00 17.54 161 SER B N 1
ATOM 3812 C CA . SER B 1 153 ? 13.254 26.005 80.546 1.00 18.87 161 SER B CA 1
ATOM 3813 C C . SER B 1 153 ? 14.455 25.506 81.341 1.00 20.00 161 SER B C 1
ATOM 3814 O O . SER B 1 153 ? 14.925 26.181 82.268 1.00 21.45 161 SER B O 1
ATOM 3817 N N . HIS B 1 154 ? 14.956 24.331 80.967 1.00 18.82 162 HIS B N 1
ATOM 3818 C CA . HIS B 1 154 ? 16.081 23.709 81.660 1.00 20.00 162 HIS B CA 1
ATOM 3819 C C . HIS B 1 154 ? 17.302 23.370 80.819 1.00 21.62 162 HIS B C 1
ATOM 3820 O O . HIS B 1 154 ? 17.210 23.081 79.625 1.00 20.26 162 HIS B O 1
ATOM 3827 N N . PHE B 1 155 ? 18.448 23.402 81.483 1.00 22.95 163 PHE B N 1
ATOM 3828 C CA . PHE B 1 155 ? 19.699 22.955 80.900 1.00 26.33 163 PHE B CA 1
ATOM 3829 C C . PHE B 1 155 ? 20.255 22.130 82.044 1.00 27.03 163 PHE B C 1
ATOM 3830 O O . PHE B 1 155 ? 20.713 22.679 83.039 1.00 25.41 163 PHE B O 1
ATOM 3838 N N . ASP B 1 156 ? 20.193 20.813 81.917 1.00 29.59 164 ASP B N 1
ATOM 3839 C CA . ASP B 1 156 ? 20.676 19.945 82.979 1.00 32.57 164 ASP B CA 1
ATOM 3840 C C . ASP B 1 156 ? 21.477 18.788 82.413 1.00 33.14 164 ASP B C 1
ATOM 3841 O O . ASP B 1 156 ? 21.214 18.306 81.313 1.00 34.81 164 ASP B O 1
ATOM 3846 N N . ARG B 1 157 ? 22.468 18.352 83.170 1.00 33.60 165 ARG B N 1
ATOM 3847 C CA . ARG B 1 157 ? 23.285 17.220 82.771 1.00 34.03 165 ARG B CA 1
ATOM 3848 C C . ARG B 1 157 ? 23.774 16.534 84.040 1.00 32.49 165 ARG B C 1
ATOM 3849 O O . ARG B 1 157 ? 23.601 17.062 85.141 1.00 29.90 165 ARG B O 1
ATOM 3857 N N . PHE B 1 158 ? 24.341 15.344 83.901 1.00 32.12 166 PHE B N 1
ATOM 3858 C CA . PHE B 1 158 ? 24.816 14.618 85.067 1.00 32.99 166 PHE B CA 1
ATOM 3859 C C . PHE B 1 158 ? 26.327 14.492 85.036 1.00 34.01 166 PHE B C 1
ATOM 3860 O O . PHE B 1 158 ? 26.884 13.711 84.266 1.00 33.15 166 PHE B O 1
ATOM 3868 N N . ARG B 1 159 ? 26.980 15.279 85.880 1.00 35.13 167 ARG B N 1
ATOM 3869 C CA . ARG B 1 159 ? 28.427 15.285 85.973 1.00 37.72 167 ARG B CA 1
ATOM 3870 C C . ARG B 1 159 ? 28.838 15.495 87.423 1.00 38.01 167 ARG B C 1
ATOM 3871 O O . ARG B 1 159 ? 29.273 16.581 87.816 1.00 38.51 167 ARG B O 1
ATOM 3879 N N . PRO B 1 160 ? 28.701 14.441 88.241 1.00 39.03 168 PRO B N 1
ATOM 3880 C CA . PRO B 1 160 ? 29.050 14.484 89.663 1.00 41.30 168 PRO B CA 1
ATOM 3881 C C . PRO B 1 160 ? 30.544 14.708 89.877 1.00 43.66 168 PRO B C 1
ATOM 3882 O O . PRO B 1 160 ? 30.963 15.271 90.892 1.00 44.01 168 PRO B O 1
ATOM 3886 N N . GLU B 1 161 ? 31.340 14.270 88.905 1.00 45.91 169 GLU B N 1
ATOM 3887 C CA . GLU B 1 161 ? 32.788 14.409 88.974 1.00 48.18 169 GLU B CA 1
ATOM 3888 C C . GLU B 1 161 ? 33.246 15.774 88.457 1.00 49.26 169 GLU B C 1
ATOM 3889 O O . GLU B 1 161 ? 33.123 16.077 87.264 1.00 49.74 169 GLU B O 1
ATOM 3895 N N . VAL B 1 162 ? 33.764 16.604 89.358 1.00 49.47 170 VAL B N 1
ATOM 3896 C CA . VAL B 1 162 ? 34.238 17.930 88.972 1.00 50.38 170 VAL B CA 1
ATOM 3897 C C . VAL B 1 162 ? 35.708 17.884 88.559 1.00 51.01 170 VAL B C 1
ATOM 3898 O O . VAL B 1 162 ? 36.588 17.646 89.390 1.00 52.25 170 VAL B O 1
ATOM 3902 N N . SER B 1 174 ? 33.217 29.710 83.486 1.00 42.19 182 SER B N 1
ATOM 3903 C CA . SER B 1 174 ? 32.884 30.939 84.200 1.00 39.80 182 SER B CA 1
ATOM 3904 C C . SER B 1 174 ? 31.664 30.791 85.113 1.00 37.52 182 SER B C 1
ATOM 3905 O O . SER B 1 174 ? 31.100 31.785 85.579 1.00 36.89 182 SER B O 1
ATOM 3908 N N . GLY B 1 175 ? 31.274 29.549 85.381 1.00 34.89 183 GLY B N 1
ATOM 3909 C CA . GLY B 1 175 ? 30.112 29.300 86.215 1.00 30.98 183 GLY B CA 1
ATOM 3910 C C . GLY B 1 175 ? 28.974 28.860 85.315 1.00 28.66 183 GLY B C 1
ATOM 3911 O O . GLY B 1 175 ? 28.866 29.311 84.171 1.00 25.62 183 GLY B O 1
ATOM 3912 N N . LEU B 1 176 ? 28.121 27.982 85.826 1.00 26.97 184 LEU B N 1
ATOM 3913 C CA . LEU B 1 176 ? 27.009 27.467 85.043 1.00 25.66 184 LEU B CA 1
ATOM 3914 C C . LEU B 1 176 ? 26.062 28.569 84.561 1.00 23.75 184 LEU B C 1
ATOM 3915 O O . LEU B 1 176 ? 25.727 28.628 83.377 1.00 21.16 184 LEU B O 1
ATOM 3920 N N . TRP B 1 177 ? 25.639 29.438 85.477 1.00 22.19 185 TRP B N 1
ATOM 3921 C CA . TRP B 1 177 ? 24.714 30.518 85.132 1.00 21.96 185 TRP B CA 1
ATOM 3922 C C . TRP B 1 177 ? 25.221 31.359 83.969 1.00 22.54 185 TRP B C 1
ATOM 3923 O O . TRP B 1 177 ? 24.517 31.543 82.983 1.00 21.99 185 TRP B O 1
ATOM 3934 N N . PHE B 1 178 ? 26.446 31.860 84.082 1.00 24.15 186 PHE B N 1
ATOM 3935 C CA . PHE B 1 178 ? 27.029 32.684 83.031 1.00 25.97 186 PHE B CA 1
ATOM 3936 C C . PHE B 1 178 ? 27.211 31.980 81.697 1.00 24.38 186 PHE B C 1
ATOM 3937 O O . PHE B 1 178 ? 27.115 32.613 80.645 1.00 22.97 186 PHE B O 1
ATOM 3945 N N . ASP B 1 179 ? 27.475 30.679 81.727 1.00 24.60 187 ASP B N 1
ATOM 3946 C CA . ASP B 1 179 ? 27.670 29.943 80.484 1.00 25.44 187 ASP B CA 1
ATOM 3947 C C . ASP B 1 179 ? 26.382 29.518 79.796 1.00 24.86 187 ASP B C 1
ATOM 3948 O O . ASP B 1 179 ? 26.211 29.741 78.597 1.00 24.85 187 ASP B O 1
ATOM 3953 N N . LEU B 1 180 ? 25.475 28.909 80.548 1.00 22.39 188 LEU B N 1
ATOM 3954 C CA . LEU B 1 180 ? 24.237 28.423 79.957 1.00 21.75 188 LEU B CA 1
ATOM 3955 C C . LEU B 1 180 ? 23.013 29.299 80.172 1.00 20.05 188 LEU B C 1
ATOM 3956 O O . LEU B 1 180 ? 22.033 29.181 79.440 1.00 21.38 188 LEU B O 1
ATOM 3961 N N . GLY B 1 181 ? 23.065 30.173 81.171 1.00 17.50 189 GLY B N 1
ATOM 3962 C CA . GLY B 1 181 ? 21.954 31.074 81.416 1.00 18.24 189 GLY B CA 1
ATOM 3963 C C . GLY B 1 181 ? 21.597 31.924 80.197 1.00 18.05 189 GLY B C 1
ATOM 3964 O O . GLY B 1 181 ? 20.421 32.096 79.900 1.00 19.25 189 GLY B O 1
ATOM 3965 N N . PRO B 1 182 ? 22.586 32.459 79.459 1.00 18.84 190 PRO B N 1
ATOM 3966 C CA . PRO B 1 182 ? 22.311 33.292 78.281 1.00 18.01 190 PRO B CA 1
ATOM 3967 C C . PRO B 1 182 ? 21.298 32.797 77.248 1.00 17.94 190 PRO B C 1
ATOM 3968 O O . PRO B 1 182 ? 20.391 33.546 76.889 1.00 18.88 190 PRO B O 1
ATOM 3972 N N . HIS B 1 183 ? 21.417 31.559 76.770 1.00 17.83 191 HIS B N 1
ATOM 3973 C CA . HIS B 1 183 ? 20.455 31.101 75.766 1.00 19.06 191 HIS B CA 1
ATOM 3974 C C . HIS B 1 183 ? 19.066 30.867 76.366 1.00 18.90 191 HIS B C 1
ATOM 3975 O O . HIS B 1 183 ? 18.050 31.051 75.694 1.00 17.59 191 HIS B O 1
ATOM 3982 N N . LEU B 1 184 ? 19.035 30.472 77.634 1.00 18.78 192 LEU B N 1
ATOM 3983 C CA . LEU B 1 184 ? 17.778 30.244 78.344 1.00 18.76 192 LEU B CA 1
ATOM 3984 C C . LEU B 1 184 ? 17.045 31.584 78.454 1.00 17.72 192 LEU B C 1
ATOM 3985 O O . LEU B 1 184 ? 15.837 31.677 78.213 1.00 15.51 192 LEU B O 1
ATOM 3990 N N . ILE B 1 185 ? 17.791 32.622 78.825 1.00 16.11 193 ILE B N 1
ATOM 3991 C CA . ILE B 1 185 ? 17.226 33.962 78.963 1.00 16.16 193 ILE B CA 1
ATOM 3992 C C . ILE B 1 185 ? 16.788 34.530 77.614 1.00 15.24 193 ILE B C 1
ATOM 3993 O O . ILE B 1 185 ? 15.660 34.996 77.462 1.00 14.43 193 ILE B O 1
ATOM 3998 N N . ASP B 1 186 ? 17.685 34.485 76.637 1.00 14.71 194 ASP B N 1
ATOM 3999 C CA . ASP B 1 186 ? 17.399 35.028 75.313 1.00 17.12 194 ASP B CA 1
ATOM 4000 C C . ASP B 1 186 ? 16.094 34.495 74.727 1.00 16.89 194 ASP B C 1
ATOM 4001 O O . ASP B 1 186 ? 15.304 35.265 74.192 1.00 16.92 194 ASP B O 1
ATOM 4006 N N . GLN B 1 187 ? 15.883 33.184 74.818 1.00 16.18 195 GLN B N 1
ATOM 4007 C CA . GLN B 1 187 ? 14.657 32.565 74.311 1.00 17.36 195 GLN B CA 1
ATOM 4008 C C . GLN B 1 187 ? 13.434 33.125 75.037 1.00 16.92 195 GLN B C 1
ATOM 4009 O O . GLN B 1 187 ? 12.413 33.422 74.414 1.00 16.70 195 GLN B O 1
ATOM 4015 N N . ALA B 1 188 ? 13.541 33.279 76.353 1.00 16.98 196 ALA B N 1
ATOM 4016 C CA . ALA B 1 188 ? 12.437 33.813 77.142 1.00 16.65 196 ALA B CA 1
ATOM 4017 C C . ALA B 1 188 ? 12.090 35.249 76.739 1.00 17.38 196 ALA B C 1
ATOM 4018 O O . ALA B 1 188 ? 10.916 35.588 76.573 1.00 16.09 196 ALA B O 1
ATOM 4020 N N . LEU B 1 189 ? 13.105 36.094 76.582 1.00 16.55 197 LEU B N 1
ATOM 4021 C CA . LEU B 1 189 ? 12.872 37.485 76.210 1.00 15.40 197 LEU B CA 1
ATOM 4022 C C . LEU B 1 189 ? 12.239 37.574 74.823 1.00 15.56 197 LEU B C 1
ATOM 4023 O O . LEU B 1 189 ? 11.342 38.379 74.589 1.00 16.01 197 LEU B O 1
ATOM 4028 N N . GLN B 1 190 ? 12.711 36.737 73.905 1.00 16.37 198 GLN B N 1
ATOM 4029 C CA . GLN B 1 190 ? 12.171 36.718 72.548 1.00 18.07 198 GLN B CA 1
ATOM 4030 C C . GLN B 1 190 ? 10.677 36.379 72.586 1.00 18.71 198 GLN B C 1
ATOM 4031 O O . GLN B 1 190 ? 9.873 36.960 71.855 1.00 17.75 198 GLN B O 1
ATOM 4037 N N . LEU B 1 191 ? 10.313 35.433 73.447 1.00 17.69 199 LEU B N 1
ATOM 4038 C CA . LEU B 1 191 ? 8.918 35.019 73.575 1.00 17.91 199 LEU B CA 1
ATOM 4039 C C . LEU B 1 191 ? 8.039 36.005 74.330 1.00 18.29 199 LEU B C 1
ATOM 4040 O O . LEU B 1 191 ? 6.920 36.291 73.911 1.00 20.62 199 LEU B O 1
ATOM 4045 N N . PHE B 1 192 ? 8.550 36.541 75.432 1.00 17.37 200 PHE B N 1
ATOM 4046 C CA . PHE B 1 192 ? 7.739 37.405 76.279 1.00 18.50 200 PHE B CA 1
ATOM 4047 C C . PHE B 1 192 ? 8.154 38.851 76.504 1.00 19.65 200 PHE B C 1
ATOM 4048 O O . PHE B 1 192 ? 7.444 39.584 77.198 1.00 19.19 200 PHE B O 1
ATOM 4056 N N . GLY B 1 193 ? 9.280 39.277 75.947 1.00 18.78 201 GLY B N 1
ATOM 4057 C CA . GLY B 1 193 ? 9.709 40.641 76.204 1.00 18.04 201 GLY B CA 1
ATOM 4058 C C . GLY B 1 193 ? 10.407 40.681 77.559 1.00 19.21 201 GLY B C 1
ATOM 4059 O O . GLY B 1 193 ? 10.726 39.630 78.125 1.00 18.34 201 GLY B O 1
ATOM 4060 N N . LEU B 1 194 ? 10.635 41.878 78.093 1.00 17.24 202 LEU B N 1
ATOM 4061 C CA . LEU B 1 194 ? 11.317 42.029 79.381 1.00 16.60 202 LEU B CA 1
ATOM 4062 C C . LEU B 1 194 ? 10.457 41.726 80.606 1.00 16.83 202 LEU B C 1
ATOM 4063 O O . LEU B 1 194 ? 9.299 42.110 80.677 1.00 16.78 202 LEU B O 1
ATOM 4068 N N . PRO B 1 195 ? 11.029 41.033 81.598 1.00 16.07 203 PRO B N 1
ATOM 4069 C CA . PRO B 1 195 ? 10.279 40.710 82.812 1.00 17.35 203 PRO B CA 1
ATOM 4070 C C . PRO B 1 195 ? 10.229 41.948 83.696 1.00 18.66 203 PRO B C 1
ATOM 4071 O O . PRO B 1 195 ? 11.039 42.874 83.530 1.00 17.74 203 PRO B O 1
ATOM 4075 N N . GLN B 1 196 ? 9.282 41.968 84.627 1.00 18.25 204 GLN B N 1
ATOM 4076 C CA . GLN B 1 196 ? 9.149 43.089 85.544 1.00 20.29 204 GLN B CA 1
ATOM 4077 C C . GLN B 1 196 ? 10.211 43.024 86.638 1.00 20.23 204 GLN B C 1
ATOM 4078 O O . GLN B 1 196 ? 10.689 44.055 87.108 1.00 19.46 204 GLN B O 1
ATOM 4084 N N . SER B 1 197 ? 10.572 41.810 87.050 1.00 19.62 205 SER B N 1
ATOM 4085 C CA . SER B 1 197 ? 11.594 41.629 88.080 1.00 17.86 205 SER B CA 1
ATOM 4086 C C . SER B 1 197 ? 12.266 40.271 87.928 1.00 18.32 205 SER B C 1
ATOM 4087 O O . SER B 1 197 ? 11.739 39.375 87.273 1.00 20.05 205 SER B O 1
ATOM 4090 N N . VAL B 1 198 ? 13.438 40.128 88.529 1.00 18.79 206 VAL B N 1
ATOM 4091 C CA . VAL B 1 198 ? 14.204 38.892 88.438 1.00 18.65 206 VAL B CA 1
ATOM 4092 C C . VAL B 1 198 ? 14.596 38.416 89.824 1.00 19.37 206 VAL B C 1
ATOM 4093 O O . VAL B 1 198 ? 15.064 39.197 90.655 1.00 19.96 206 VAL B O 1
ATOM 4097 N N . GLN B 1 199 ? 14.398 37.131 90.079 1.00 20.60 207 GLN B N 1
ATOM 4098 C CA . GLN B 1 199 ? 14.749 36.564 91.366 1.00 19.54 207 GLN B CA 1
ATOM 4099 C C . GLN B 1 199 ? 15.716 35.418 91.089 1.00 20.11 207 GLN B C 1
ATOM 4100 O O . GLN B 1 199 ? 15.500 34.616 90.182 1.00 20.33 207 GLN B O 1
ATOM 4106 N N . GLY B 1 200 ? 16.795 35.348 91.857 1.00 18.90 208 GLY B N 1
ATOM 4107 C CA . GLY B 1 200 ? 17.758 34.295 91.619 1.00 18.20 208 GLY B CA 1
ATOM 4108 C C . GLY B 1 200 ? 18.278 33.552 92.834 1.00 17.31 208 GLY B C 1
ATOM 4109 O O . GLY B 1 200 ? 18.385 34.104 93.925 1.00 17.36 208 GLY B O 1
ATOM 4110 N N . ASN B 1 201 ? 18.616 32.288 92.618 1.00 17.68 209 ASN B N 1
ATOM 4111 C CA . ASN B 1 201 ? 19.160 31.428 93.661 1.00 17.46 209 ASN B CA 1
ATOM 4112 C C . ASN B 1 201 ? 20.239 30.621 92.944 1.00 19.22 209 ASN B C 1
ATOM 4113 O O . ASN B 1 201 ? 19.928 29.742 92.128 1.00 18.80 209 ASN B O 1
ATOM 4118 N N . ILE B 1 202 ? 21.501 30.945 93.228 1.00 18.83 210 ILE B N 1
ATOM 4119 C CA . ILE B 1 202 ? 22.644 30.287 92.587 1.00 21.19 210 ILE B CA 1
ATOM 4120 C C . ILE B 1 202 ? 23.533 29.606 93.635 1.00 21.14 210 ILE B C 1
ATOM 4121 O O . ILE B 1 202 ? 23.844 30.188 94.674 1.00 21.24 210 ILE B O 1
ATOM 4126 N N . ALA B 1 203 ? 23.954 28.377 93.361 1.00 21.09 211 ALA B N 1
ATOM 4127 C CA . ALA B 1 203 ? 24.765 27.663 94.336 1.00 22.67 211 ALA B CA 1
ATOM 4128 C C . ALA B 1 203 ? 25.751 26.652 93.759 1.00 23.26 211 ALA B C 1
ATOM 4129 O O . ALA B 1 203 ? 25.670 26.269 92.587 1.00 23.69 211 ALA B O 1
ATOM 4131 N N . THR B 1 204 ? 26.672 26.225 94.622 1.00 22.80 212 THR B N 1
ATOM 4132 C CA . THR B 1 204 ? 27.690 25.229 94.303 1.00 25.28 212 THR B CA 1
ATOM 4133 C C . THR B 1 204 ? 27.330 24.035 95.185 1.00 25.53 212 THR B C 1
ATOM 4134 O O . THR B 1 204 ? 27.565 24.058 96.392 1.00 25.84 212 THR B O 1
ATOM 4138 N N . LEU B 1 205 ? 26.757 22.999 94.580 1.00 27.52 213 LEU B N 1
ATOM 4139 C CA . LEU B 1 205 ? 26.314 21.824 95.330 1.00 28.94 213 LEU B CA 1
ATOM 4140 C C . LEU B 1 205 ? 27.135 20.545 95.160 1.00 30.41 213 LEU B C 1
ATOM 4141 O O . LEU B 1 205 ? 27.168 19.706 96.059 1.00 31.16 213 LEU B O 1
ATOM 4146 N N . ARG B 1 206 ? 27.782 20.369 94.016 1.00 32.00 214 ARG B N 1
ATOM 4147 C CA . ARG B 1 206 ? 28.573 19.157 93.827 1.00 34.00 214 ARG B CA 1
ATOM 4148 C C . ARG B 1 206 ? 29.739 19.115 94.802 1.00 36.20 214 ARG B C 1
ATOM 4149 O O . ARG B 1 206 ? 30.339 20.142 95.123 1.00 34.48 214 ARG B O 1
ATOM 4157 N N . ASP B 1 207 ? 30.036 17.912 95.281 1.00 39.09 215 ASP B N 1
ATOM 4158 C CA . ASP B 1 207 ? 31.132 17.699 96.211 1.00 42.04 215 ASP B CA 1
ATOM 4159 C C . ASP B 1 207 ? 32.430 17.964 95.448 1.00 42.01 215 ASP B C 1
ATOM 4160 O O . ASP B 1 207 ? 32.723 17.291 94.456 1.00 42.29 215 ASP B O 1
ATOM 4165 N N . GLY B 1 208 ? 33.188 18.960 95.897 1.00 42.28 216 GLY B N 1
ATOM 4166 C CA . GLY B 1 208 ? 34.442 19.288 95.240 1.00 43.86 216 GLY B CA 1
ATOM 4167 C C . GLY B 1 208 ? 34.352 20.412 94.219 1.00 44.27 216 GLY B C 1
ATOM 4168 O O . GLY B 1 208 ? 35.375 20.878 93.719 1.00 44.77 216 GLY B O 1
ATOM 4169 N N . ALA B 1 209 ? 33.139 20.854 93.903 1.00 43.44 217 ALA B N 1
ATOM 4170 C CA . ALA B 1 209 ? 32.965 21.931 92.934 1.00 42.96 217 ALA B CA 1
ATOM 4171 C C . ALA B 1 209 ? 33.436 23.257 93.518 1.00 41.83 217 ALA B C 1
ATOM 4172 O O . ALA B 1 209 ? 33.395 23.462 94.730 1.00 41.24 217 ALA B O 1
ATOM 4174 N N . GLU B 1 210 ? 33.888 24.156 92.651 1.00 41.93 218 GLU B N 1
ATOM 4175 C CA . GLU B 1 210 ? 34.363 25.457 93.096 1.00 42.05 218 GLU B CA 1
ATOM 4176 C C . GLU B 1 210 ? 33.633 26.595 92.400 1.00 40.03 218 GLU B C 1
ATOM 4177 O O . GLU B 1 210 ? 33.887 27.766 92.680 1.00 39.92 218 GLU B O 1
ATOM 4183 N N . ILE B 1 211 ? 32.728 26.243 91.492 1.00 37.52 219 ILE B N 1
ATOM 4184 C CA . ILE B 1 211 ? 31.945 27.229 90.752 1.00 36.07 219 ILE B CA 1
ATOM 4185 C C . ILE B 1 211 ? 30.488 26.799 90.839 1.00 32.92 219 ILE B C 1
ATOM 4186 O O . ILE B 1 211 ? 30.207 25.607 90.963 1.00 32.17 219 ILE B O 1
ATOM 4191 N N . ASN B 1 212 ? 29.561 27.751 90.757 1.00 30.27 220 ASN B N 1
ATOM 4192 C CA . ASN B 1 212 ? 28.144 27.403 90.833 1.00 27.59 220 ASN B CA 1
ATOM 4193 C C . ASN B 1 212 ? 27.792 26.343 89.799 1.00 26.59 220 ASN B C 1
ATOM 4194 O O . ASN B 1 212 ? 28.226 26.415 88.647 1.00 26.99 220 ASN B O 1
ATOM 4199 N N . ASP B 1 213 ? 27.034 25.336 90.226 1.00 26.22 221 ASP B N 1
ATOM 4200 C CA . ASP B 1 213 ? 26.610 24.250 89.344 1.00 24.44 221 ASP B CA 1
ATOM 4201 C C . ASP B 1 213 ? 25.103 24.021 89.467 1.00 23.05 221 ASP B C 1
ATOM 4202 O O . ASP B 1 213 ? 24.579 23.003 89.022 1.00 20.99 221 ASP B O 1
ATOM 4207 N N . TRP B 1 214 ? 24.420 24.973 90.089 1.00 20.74 222 TRP B N 1
ATOM 4208 C CA . TRP B 1 214 ? 22.978 24.902 90.266 1.00 20.45 222 TRP B CA 1
ATOM 4209 C C . TRP B 1 214 ? 22.482 26.336 90.215 1.00 19.78 222 TRP B C 1
ATOM 4210 O O . TRP B 1 214 ? 22.902 27.177 91.012 1.00 20.11 222 TRP B O 1
ATOM 4221 N N . ALA B 1 215 ? 21.602 26.619 89.267 1.00 18.59 223 ALA B N 1
ATOM 4222 C CA . ALA B 1 215 ? 21.066 27.962 89.136 1.00 17.85 223 ALA B CA 1
ATOM 4223 C C . ALA B 1 215 ? 19.578 27.861 88.896 1.00 16.85 223 ALA B C 1
ATOM 4224 O O . ALA B 1 215 ? 19.121 27.208 87.957 1.00 17.63 223 ALA B O 1
ATOM 4226 N N . HIS B 1 216 ? 18.828 28.512 89.767 1.00 17.04 224 HIS B N 1
ATOM 4227 C CA . HIS B 1 216 ? 17.389 28.510 89.677 1.00 15.29 224 HIS B CA 1
ATOM 4228 C C . HIS B 1 216 ? 16.959 29.965 89.664 1.00 15.75 224 HIS B C 1
ATOM 4229 O O . HIS B 1 216 ? 17.005 30.645 90.690 1.00 16.83 224 HIS B O 1
ATOM 4236 N N . VAL B 1 217 ? 16.532 30.431 88.494 1.00 15.25 225 VAL B N 1
ATOM 4237 C CA . VAL B 1 217 ? 16.140 31.822 88.306 1.00 15.06 225 VAL B CA 1
ATOM 4238 C C . VAL B 1 217 ? 14.707 31.992 87.835 1.00 14.99 225 VAL B C 1
ATOM 4239 O O . VAL B 1 217 ? 14.259 31.304 86.920 1.00 16.71 225 VAL B O 1
ATOM 4243 N N . VAL B 1 218 ? 13.999 32.933 88.456 1.00 14.48 226 VAL B N 1
ATOM 4244 C CA . VAL B 1 218 ? 12.608 33.198 88.109 1.00 14.16 226 VAL B CA 1
ATOM 4245 C C . VAL B 1 218 ? 12.427 34.604 87.570 1.00 15.31 226 VAL B C 1
ATOM 4246 O O . VAL B 1 218 ? 12.841 35.577 88.201 1.00 15.29 226 VAL B O 1
ATOM 4250 N N . LEU B 1 219 ? 11.818 34.697 86.391 1.00 15.11 227 LEU B N 1
ATOM 4251 C CA . LEU B 1 219 ? 11.534 35.978 85.763 1.00 16.36 227 LEU B CA 1
ATOM 4252 C C . LEU B 1 219 ? 10.046 36.273 85.982 1.00 16.47 227 LEU B C 1
ATOM 4253 O O . LEU B 1 219 ? 9.187 35.526 85.508 1.00 16.02 227 LEU B O 1
ATOM 4258 N N . ASN B 1 220 ? 9.748 37.353 86.707 1.00 15.70 228 ASN B N 1
ATOM 4259 C CA . ASN B 1 220 ? 8.358 37.728 86.990 1.00 17.04 228 ASN B CA 1
ATOM 4260 C C . ASN B 1 220 ? 7.752 38.679 85.956 1.00 18.00 228 ASN B C 1
ATOM 4261 O O . ASN B 1 220 ? 8.286 39.766 85.700 1.00 16.93 228 ASN B O 1
ATOM 4266 N N . TYR B 1 221 ? 6.642 38.250 85.360 1.00 16.18 229 TYR B N 1
ATOM 4267 C CA . TYR B 1 221 ? 5.904 39.050 84.384 1.00 17.84 229 TYR B CA 1
ATOM 4268 C C . TYR B 1 221 ? 4.563 39.389 85.046 1.00 18.79 229 TYR B C 1
ATOM 4269 O O . TYR B 1 221 ? 4.156 38.732 85.999 1.00 16.30 229 TYR B O 1
ATOM 4278 N N . PRO B 1 222 ? 3.856 40.415 84.545 1.00 21.30 230 PRO B N 1
ATOM 4279 C CA . PRO B 1 222 ? 2.572 40.785 85.152 1.00 22.00 230 PRO B CA 1
ATOM 4280 C C . PRO B 1 222 ? 1.541 39.666 85.260 1.00 22.07 230 PRO B C 1
ATOM 4281 O O . PRO B 1 222 ? 0.844 39.564 86.266 1.00 23.30 230 PRO B O 1
ATOM 4285 N N . ALA B 1 223 ? 1.445 38.825 84.236 1.00 20.32 231 ALA B N 1
ATOM 4286 C CA . ALA B 1 223 ? 0.450 37.762 84.257 1.00 21.47 231 ALA B CA 1
ATOM 4287 C C . ALA B 1 223 ? 0.982 36.339 84.119 1.00 20.39 231 ALA B C 1
ATOM 4288 O O . ALA B 1 223 ? 0.218 35.423 83.828 1.00 20.01 231 ALA B O 1
ATOM 4290 N N . HIS B 1 224 ? 2.283 36.146 84.292 1.00 18.61 232 HIS B N 1
ATOM 4291 C CA . HIS B 1 224 ? 2.816 34.794 84.222 1.00 17.38 232 HIS B CA 1
ATOM 4292 C C . HIS B 1 224 ? 4.224 34.698 84.775 1.00 17.41 232 HIS B C 1
ATOM 4293 O O . HIS B 1 224 ? 4.873 35.718 85.040 1.00 16.25 232 HIS B O 1
ATOM 4300 N N . LYS B 1 225 ? 4.689 33.466 84.950 1.00 18.37 233 LYS B N 1
ATOM 4301 C CA . LYS B 1 225 ? 6.010 33.212 85.509 1.00 16.60 233 LYS B CA 1
ATOM 4302 C C . LYS B 1 225 ? 6.918 32.447 84.558 1.00 18.12 233 LYS B C 1
ATOM 4303 O O . LYS B 1 225 ? 6.469 31.592 83.788 1.00 16.35 233 LYS B O 1
ATOM 4309 N N . VAL B 1 226 ? 8.206 32.762 84.631 1.00 17.26 234 VAL B N 1
ATOM 4310 C CA . VAL B 1 226 ? 9.213 32.103 83.817 1.00 16.97 234 VAL B CA 1
ATOM 4311 C C . VAL B 1 226 ? 10.279 31.555 84.756 1.00 18.18 234 VAL B C 1
ATOM 4312 O O . VAL B 1 226 ? 10.825 32.278 85.595 1.00 17.34 234 VAL B O 1
ATOM 4316 N N . ILE B 1 227 ? 10.550 30.263 84.629 1.00 17.94 235 ILE B N 1
ATOM 4317 C CA . ILE B 1 227 ? 11.553 29.610 85.451 1.00 17.95 235 ILE B CA 1
ATOM 4318 C C . ILE B 1 227 ? 12.661 29.059 84.560 1.00 18.62 235 ILE B C 1
ATOM 4319 O O . ILE B 1 227 ? 12.400 28.278 83.639 1.00 16.81 235 ILE B O 1
ATOM 4324 N N . LEU B 1 228 ? 13.891 29.485 84.834 1.00 18.18 236 LEU B N 1
ATOM 4325 C CA . LEU B 1 228 ? 15.058 29.040 84.079 1.00 18.57 236 LEU B CA 1
ATOM 4326 C C . LEU B 1 228 ? 15.893 28.256 85.075 1.00 18.10 236 LEU B C 1
ATOM 4327 O O . LEU B 1 228 ? 16.217 28.765 86.150 1.00 18.19 236 LEU B O 1
ATOM 4332 N N . HIS B 1 229 ? 16.237 27.020 84.729 1.00 19.06 237 HIS B N 1
ATOM 4333 C CA . HIS B 1 229 ? 16.983 26.168 85.653 1.00 19.25 237 HIS B CA 1
ATOM 4334 C C . HIS B 1 229 ? 18.176 25.456 85.018 1.00 19.06 237 HIS B C 1
ATOM 4335 O O . HIS B 1 229 ? 18.049 24.824 83.972 1.00 17.85 237 HIS B O 1
ATOM 4342 N N . CYS B 1 230 ? 19.324 25.564 85.683 1.00 19.88 238 CYS B N 1
ATOM 4343 C CA . CYS B 1 230 ? 20.574 24.939 85.244 1.00 22.97 238 CYS B CA 1
ATOM 4344 C C . CYS B 1 230 ? 21.140 24.070 86.368 1.00 21.38 238 CYS B C 1
ATOM 4345 O O . CYS B 1 230 ? 21.134 24.477 87.527 1.00 21.96 238 CYS B O 1
ATOM 4348 N N . SER B 1 231 ? 21.628 22.879 86.031 1.00 21.29 239 SER B N 1
ATOM 4349 C CA . SER B 1 231 ? 22.231 22.003 87.038 1.00 23.78 239 SER B CA 1
ATOM 4350 C C . SER B 1 231 ? 23.163 20.967 86.426 1.00 22.55 239 SER B C 1
ATOM 4351 O O . SER B 1 231 ? 22.888 20.446 85.359 1.00 22.00 239 SER B O 1
ATOM 4362 N N . LEU B 1 233 ? 23.913 18.236 88.116 1.00 26.75 241 LEU B N 1
ATOM 4363 C CA . LEU B 1 233 ? 23.594 16.971 88.771 1.00 27.02 241 LEU B CA 1
ATOM 4364 C C . LEU B 1 233 ? 22.174 16.489 88.574 1.00 24.04 241 LEU B C 1
ATOM 4365 O O . LEU B 1 233 ? 21.372 16.491 89.504 1.00 24.78 241 LEU B O 1
ATOM 4370 N N . VAL B 1 234 ? 21.871 16.067 87.356 1.00 24.14 242 VAL B N 1
ATOM 4371 C CA . VAL B 1 234 ? 20.548 15.558 87.034 1.00 23.51 242 VAL B CA 1
ATOM 4372 C C . VAL B 1 234 ? 20.735 14.273 86.242 1.00 24.55 242 VAL B C 1
ATOM 4373 O O . VAL B 1 234 ? 20.944 14.307 85.031 1.00 26.24 242 VAL B O 1
ATOM 4377 N N . ALA B 1 235 ? 20.675 13.141 86.934 1.00 24.71 243 ALA B N 1
ATOM 4378 C CA . ALA B 1 235 ? 20.844 11.844 86.291 1.00 25.52 243 ALA B CA 1
ATOM 4379 C C . ALA B 1 235 ? 19.686 11.563 85.349 1.00 26.54 243 ALA B C 1
ATOM 4380 O O . ALA B 1 235 ? 19.843 10.832 84.374 1.00 28.85 243 ALA B O 1
ATOM 4382 N N . GLY B 1 236 ? 18.526 12.150 85.642 1.00 26.69 244 GLY B N 1
ATOM 4383 C CA . GLY B 1 236 ? 17.353 11.958 84.805 1.00 25.09 244 GLY B CA 1
ATOM 4384 C C . GLY B 1 236 ? 16.098 12.564 85.411 1.00 25.98 244 GLY B C 1
ATOM 4385 O O . GLY B 1 236 ? 16.118 13.032 86.545 1.00 24.28 244 GLY B O 1
ATOM 4386 N N . GLY B 1 237 ? 15.009 12.587 84.651 1.00 26.17 245 GLY B N 1
ATOM 4387 C CA . GLY B 1 237 ? 13.768 13.122 85.182 1.00 28.06 245 GLY B CA 1
ATOM 4388 C C . GLY B 1 237 ? 13.327 14.526 84.797 1.00 28.66 245 GLY B C 1
ATOM 4389 O O . GLY B 1 237 ? 12.179 14.893 85.054 1.00 29.06 245 GLY B O 1
ATOM 4390 N N . SER B 1 238 ? 14.204 15.323 84.190 1.00 27.76 246 SER B N 1
ATOM 4391 C CA . SER B 1 238 ? 13.808 16.681 83.815 1.00 26.73 246 SER B CA 1
ATOM 4392 C C . SER B 1 238 ? 13.503 16.822 82.324 1.00 25.52 246 SER B C 1
ATOM 4393 O O . SER B 1 238 ? 13.889 15.979 81.510 1.00 25.65 246 SER B O 1
ATOM 4396 N N . SER B 1 239 ? 12.798 17.891 81.974 1.00 23.12 247 SER B N 1
ATOM 4397 C CA . SER B 1 239 ? 12.435 18.158 80.589 1.00 21.95 247 SER B CA 1
ATOM 4398 C C . SER B 1 239 ? 13.049 19.473 80.139 1.00 20.76 247 SER B C 1
ATOM 4399 O O . SER B 1 239 ? 13.142 20.421 80.919 1.00 19.46 247 SER B O 1
ATOM 4402 N N . ARG B 1 240 ? 13.450 19.515 78.872 1.00 20.51 248 ARG B N 1
ATOM 4403 C CA . ARG B 1 240 ? 14.056 20.694 78.275 1.00 18.80 248 ARG B CA 1
ATOM 4404 C C . ARG B 1 240 ? 13.152 21.901 78.466 1.00 17.92 248 ARG B C 1
ATOM 4405 O O . ARG B 1 240 ? 13.616 22.976 78.837 1.00 17.32 248 ARG B O 1
ATOM 4413 N N . PHE B 1 241 ? 11.865 21.706 78.182 1.00 17.95 249 PHE B N 1
ATOM 4414 C CA . PHE B 1 241 ? 10.843 22.744 78.307 1.00 16.93 249 PHE B CA 1
ATOM 4415 C C . PHE B 1 241 ? 9.577 22.150 78.915 1.00 17.81 249 PHE B C 1
ATOM 4416 O O . PHE B 1 241 ? 9.211 21.011 78.626 1.00 18.90 249 PHE B O 1
ATOM 4424 N N . THR B 1 242 ? 8.912 22.945 79.743 1.00 17.85 250 THR B N 1
ATOM 4425 C CA . THR B 1 242 ? 7.651 22.575 80.375 1.00 16.51 250 THR B CA 1
ATOM 4426 C C . THR B 1 242 ? 6.857 23.878 80.380 1.00 17.39 250 THR B C 1
ATOM 4427 O O . THR B 1 242 ? 7.279 24.856 80.991 1.00 16.92 250 THR B O 1
ATOM 4431 N N . VAL B 1 243 ? 5.725 23.898 79.683 1.00 17.18 251 VAL B N 1
ATOM 4432 C CA . VAL B 1 243 ? 4.908 25.108 79.610 1.00 18.12 251 VAL B CA 1
ATOM 4433 C C . VAL B 1 243 ? 3.449 24.819 79.906 1.00 18.39 251 VAL B C 1
ATOM 4434 O O . VAL B 1 243 ? 2.845 23.949 79.278 1.00 18.66 251 VAL B O 1
ATOM 4438 N N . HIS B 1 244 ? 2.889 25.553 80.866 1.00 17.58 252 HIS B N 1
ATOM 4439 C CA . HIS B 1 244 ? 1.495 25.376 81.253 1.00 17.13 252 HIS B CA 1
ATOM 4440 C C . HIS B 1 244 ? 0.692 26.626 80.952 1.00 18.56 252 HIS B C 1
ATOM 4441 O O . HIS B 1 244 ? 1.109 27.742 81.277 1.00 19.83 252 HIS B O 1
ATOM 4448 N N . GLY B 1 245 ? -0.462 26.428 80.327 1.00 18.92 253 GLY B N 1
ATOM 4449 C CA . GLY B 1 245 ? -1.349 27.524 79.991 1.00 17.76 253 GLY B CA 1
ATOM 4450 C C . GLY B 1 245 ? -2.714 27.194 80.570 1.00 19.48 253 GLY B C 1
ATOM 4451 O O . GLY B 1 245 ? -2.897 26.107 81.112 1.00 18.16 253 GLY B O 1
ATOM 4452 N N . ASP B 1 246 ? -3.679 28.101 80.463 1.00 21.78 254 ASP B N 1
ATOM 4453 C CA . ASP B 1 246 ? -4.996 27.815 81.025 1.00 23.32 254 ASP B CA 1
ATOM 4454 C C . ASP B 1 246 ? -5.853 26.877 80.174 1.00 24.65 254 ASP B C 1
ATOM 4455 O O . ASP B 1 246 ? -6.980 26.567 80.544 1.00 24.51 254 ASP B O 1
ATOM 4460 N N . LYS B 1 247 ? -5.314 26.423 79.047 1.00 24.73 255 LYS B N 1
ATOM 4461 C CA . LYS B 1 247 ? -6.030 25.503 78.168 1.00 27.60 255 LYS B CA 1
ATOM 4462 C C . LYS B 1 247 ? -5.294 24.175 78.033 1.00 26.12 255 LYS B C 1
ATOM 4463 O O . LYS B 1 247 ? -5.861 23.184 77.573 1.00 27.44 255 LYS B O 1
ATOM 4469 N N . GLY B 1 248 ? -4.031 24.150 78.436 1.00 23.79 256 GLY B N 1
ATOM 4470 C CA . GLY B 1 248 ? -3.267 22.923 78.331 1.00 22.72 256 GLY B CA 1
ATOM 4471 C C . GLY B 1 248 ? -1.795 23.101 78.631 1.00 23.60 256 GLY B C 1
ATOM 4472 O O . GLY B 1 248 ? -1.350 24.191 79.015 1.00 21.44 256 GLY B O 1
ATOM 4473 N N . SER B 1 249 ? -1.040 22.020 78.446 1.00 22.00 257 SER B N 1
ATOM 4474 C CA . SER B 1 249 ? 0.395 22.010 78.709 1.00 22.74 257 SER B CA 1
ATOM 4475 C C . SER B 1 249 ? 1.153 21.342 77.575 1.00 23.30 257 SER B C 1
ATOM 4476 O O . SER B 1 249 ? 0.578 20.610 76.765 1.00 22.01 257 SER B O 1
ATOM 4479 N N . VAL B 1 250 ? 2.454 21.596 77.530 1.00 21.61 258 VAL B N 1
ATOM 4480 C CA . VAL B 1 250 ? 3.308 20.992 76.527 1.00 20.87 258 VAL B CA 1
ATOM 4481 C C . VAL B 1 250 ? 4.682 20.765 77.135 1.00 21.73 258 VAL B C 1
ATOM 4482 O O . VAL B 1 250 ? 5.238 21.630 77.817 1.00 20.69 258 VAL B O 1
ATOM 4486 N N . ILE B 1 251 ? 5.213 19.573 76.912 1.00 21.30 259 ILE B N 1
ATOM 4487 C CA . ILE B 1 251 ? 6.525 19.229 77.413 1.00 20.80 259 ILE B CA 1
ATOM 4488 C C . ILE B 1 251 ? 7.397 18.793 76.250 1.00 21.69 259 ILE B C 1
ATOM 4489 O O . ILE B 1 251 ? 6.943 18.066 75.363 1.00 22.85 259 ILE B O 1
ATOM 4494 N N . LYS B 1 252 ? 8.635 19.272 76.239 1.00 20.23 260 LYS B N 1
ATOM 4495 C CA . LYS B 1 252 ? 9.610 18.870 75.233 1.00 19.27 260 LYS B CA 1
ATOM 4496 C C . LYS B 1 252 ? 10.675 18.230 76.106 1.00 19.78 260 LYS B C 1
ATOM 4497 O O . LYS B 1 252 ? 11.400 18.910 76.830 1.00 21.09 260 LYS B O 1
ATOM 4503 N N . ALA B 1 253 ? 10.743 16.912 76.059 1.00 20.49 261 ALA B N 1
ATOM 4504 C CA . ALA B 1 253 ? 11.680 16.166 76.875 1.00 22.79 261 ALA B CA 1
ATOM 4505 C C . ALA B 1 253 ? 13.154 16.407 76.583 1.00 23.68 261 ALA B C 1
ATOM 4506 O O . ALA B 1 253 ? 13.910 16.832 77.462 1.00 23.26 261 ALA B O 1
ATOM 4508 N N . ARG B 1 254 ? 13.546 16.140 75.340 1.00 24.01 262 ARG B N 1
ATOM 4509 C CA . ARG B 1 254 ? 14.935 16.235 74.904 1.00 25.59 262 ARG B CA 1
ATOM 4510 C C . ARG B 1 254 ? 15.353 17.572 74.280 1.00 25.20 262 ARG B C 1
ATOM 4511 O O . ARG B 1 254 ? 14.533 18.308 73.742 1.00 25.86 262 ARG B O 1
ATOM 4519 N N . ALA B 1 255 ? 16.646 17.874 74.350 1.00 25.19 263 ALA B N 1
ATOM 4520 C CA . ALA B 1 255 ? 17.173 19.116 73.797 1.00 25.51 263 ALA B CA 1
ATOM 4521 C C . ALA B 1 255 ? 17.555 18.984 72.328 1.00 24.75 263 ALA B C 1
ATOM 4522 O O . ALA B 1 255 ? 17.739 17.880 71.816 1.00 25.70 263 ALA B O 1
ATOM 4524 N N . ASP B 1 256 ? 17.660 20.127 71.658 1.00 22.79 264 ASP B N 1
ATOM 4525 C CA . ASP B 1 256 ? 18.059 20.194 70.258 1.00 23.13 264 ASP B CA 1
ATOM 4526 C C . ASP B 1 256 ? 19.402 19.455 70.131 1.00 21.05 264 ASP B C 1
ATOM 4527 O O . ASP B 1 256 ? 20.204 19.471 71.063 1.00 21.49 264 ASP B O 1
ATOM 4532 N N . GLN B 1 257 ? 19.649 18.815 68.989 1.00 23.07 265 GLN B N 1
ATOM 4533 C CA . GLN B 1 257 ? 20.892 18.058 68.794 1.00 24.61 265 GLN B CA 1
ATOM 4534 C C . GLN B 1 257 ? 21.935 18.682 67.860 1.00 24.82 265 GLN B C 1
ATOM 4535 O O . GLN B 1 257 ? 22.912 18.018 67.504 1.00 23.28 265 GLN B O 1
ATOM 4541 N N . GLN B 1 258 ? 21.748 19.934 67.458 1.00 23.27 266 GLN B N 1
ATOM 4542 C CA . GLN B 1 258 ? 22.713 20.553 66.553 1.00 25.23 266 GLN B CA 1
ATOM 4543 C C . GLN B 1 258 ? 24.119 20.575 67.129 1.00 25.51 266 GLN B C 1
ATOM 4544 O O . GLN B 1 258 ? 25.082 20.270 66.425 1.00 24.17 266 GLN B O 1
ATOM 4550 N N . GLU B 1 259 ? 24.246 20.931 68.403 1.00 26.62 267 GLU B N 1
ATOM 4551 C CA . GLU B 1 259 ? 25.568 20.978 69.010 1.00 27.85 267 GLU B CA 1
ATOM 4552 C C . GLU B 1 259 ? 26.264 19.619 68.939 1.00 27.55 267 GLU B C 1
ATOM 4553 O O . GLU B 1 259 ? 27.434 19.538 68.563 1.00 27.43 267 GLU B O 1
ATOM 4559 N N . SER B 1 260 ? 25.547 18.554 69.295 1.00 27.40 268 SER B N 1
ATOM 4560 C CA . SER B 1 260 ? 26.120 17.208 69.260 1.00 28.07 268 SER B CA 1
ATOM 4561 C C . SER B 1 260 ? 26.503 16.852 67.837 1.00 27.25 268 SER B C 1
ATOM 4562 O O . SER B 1 260 ? 27.527 16.206 67.601 1.00 26.50 268 SER B O 1
ATOM 4565 N N . GLN B 1 261 ? 25.670 17.262 66.886 1.00 26.25 269 GLN B N 1
ATOM 4566 C CA . GLN B 1 261 ? 25.961 16.990 65.493 1.00 26.82 269 GLN B CA 1
ATOM 4567 C C . GLN B 1 261 ? 27.257 17.718 65.102 1.00 27.43 269 GLN B C 1
ATOM 4568 O O . GLN B 1 261 ? 28.139 17.126 64.488 1.00 27.57 269 GLN B O 1
ATOM 4574 N N . LEU B 1 262 ? 27.381 18.988 65.481 1.00 27.63 270 LEU B N 1
ATOM 4575 C CA . LEU B 1 262 ? 28.582 19.760 65.165 1.00 29.06 270 LEU B CA 1
ATOM 4576 C C . LEU B 1 262 ? 29.816 19.112 65.775 1.00 30.58 270 LEU B C 1
ATOM 4577 O O . LEU B 1 262 ? 30.847 18.987 65.120 1.00 31.13 270 LEU B O 1
ATOM 4582 N N . LEU B 1 263 ? 29.712 18.703 67.035 1.00 32.35 271 LEU B N 1
ATOM 4583 C CA . LEU B 1 263 ? 30.829 18.054 67.715 1.00 33.57 271 LEU B CA 1
ATOM 4584 C C . LEU B 1 263 ? 31.229 16.783 66.988 1.00 33.75 271 LEU B C 1
ATOM 4585 O O . LEU B 1 263 ? 32.397 16.411 66.974 1.00 35.02 271 LEU B O 1
ATOM 4590 N N . ALA B 1 264 ? 30.249 16.120 66.383 1.00 34.30 272 ALA B N 1
ATOM 4591 C CA . ALA B 1 264 ? 30.489 14.883 65.653 1.00 33.72 272 ALA B CA 1
ATOM 4592 C C . ALA B 1 264 ? 30.947 15.170 64.227 1.00 34.12 272 ALA B C 1
ATOM 4593 O O . ALA B 1 264 ? 31.177 14.249 63.442 1.00 34.18 272 ALA B O 1
ATOM 4595 N N . GLY B 1 265 ? 31.063 16.451 63.890 1.00 32.62 273 GLY B N 1
ATOM 4596 C CA . GLY B 1 265 ? 31.508 16.824 62.562 1.00 31.90 273 GLY B CA 1
ATOM 4597 C C . GLY B 1 265 ? 30.488 16.727 61.444 1.00 32.22 273 GLY B C 1
ATOM 4598 O O . GLY B 1 265 ? 30.867 16.619 60.282 1.00 31.70 273 GLY B O 1
ATOM 4599 N N . VAL B 1 266 ? 29.201 16.763 61.778 1.00 31.32 274 VAL B N 1
ATOM 4600 C CA . VAL B 1 266 ? 28.145 16.708 60.768 1.00 29.83 274 VAL B CA 1
ATOM 4601 C C . VAL B 1 266 ? 28.135 18.059 60.053 1.00 29.64 274 VAL B C 1
ATOM 4602 O O . VAL B 1 266 ? 28.233 19.094 60.702 1.00 30.60 274 VAL B O 1
ATOM 4606 N N . VAL B 1 267 ? 28.019 18.058 58.730 1.00 28.81 275 VAL B N 1
ATOM 4607 C CA . VAL B 1 267 ? 28.003 19.312 57.978 1.00 29.30 275 VAL B CA 1
ATOM 4608 C C . VAL B 1 267 ? 26.664 20.028 58.114 1.00 28.71 275 VAL B C 1
ATOM 4609 O O . VAL B 1 267 ? 25.616 19.463 57.799 1.00 29.69 275 VAL B O 1
ATOM 4613 N N . PRO B 1 268 ? 26.685 21.286 58.589 1.00 27.88 276 PRO B N 1
ATOM 4614 C CA . PRO B 1 268 ? 25.450 22.062 58.755 1.00 28.05 276 PRO B CA 1
ATOM 4615 C C . PRO B 1 268 ? 24.676 22.150 57.443 1.00 29.04 276 PRO B C 1
ATOM 4616 O O . PRO B 1 268 ? 25.249 22.460 56.402 1.00 28.72 276 PRO B O 1
ATOM 4620 N N . GLY B 1 269 ? 23.376 21.883 57.495 1.00 28.42 277 GLY B N 1
ATOM 4621 C CA . GLY B 1 269 ? 22.573 21.954 56.288 1.00 30.33 277 GLY B CA 1
ATOM 4622 C C . GLY B 1 269 ? 22.470 20.629 55.554 1.00 30.81 277 GLY B C 1
ATOM 4623 O O . GLY B 1 269 ? 21.753 20.524 54.556 1.00 30.03 277 GLY B O 1
ATOM 4624 N N . SER B 1 270 ? 23.180 19.617 56.043 1.00 32.70 278 SER B N 1
ATOM 4625 C CA . SER B 1 270 ? 23.146 18.297 55.417 1.00 34.62 278 SER B CA 1
ATOM 4626 C C . SER B 1 270 ? 21.849 17.560 55.754 1.00 35.90 278 SER B C 1
ATOM 4627 O O . SER B 1 270 ? 20.985 18.090 56.456 1.00 35.69 278 SER B O 1
ATOM 4630 N N . ALA B 1 271 ? 21.727 16.335 55.252 1.00 36.12 279 ALA B N 1
ATOM 4631 C CA . ALA B 1 271 ? 20.540 15.504 55.448 1.00 35.49 279 ALA B CA 1
ATOM 4632 C C . ALA B 1 271 ? 19.830 15.558 56.797 1.00 34.87 279 ALA B C 1
ATOM 4633 O O . ALA B 1 271 ? 18.691 16.029 56.889 1.00 35.07 279 ALA B O 1
ATOM 4635 N N . ASP B 1 272 ? 20.490 15.065 57.838 1.00 33.98 280 ASP B N 1
ATOM 4636 C CA . ASP B 1 272 ? 19.884 15.013 59.167 1.00 34.21 280 ASP B CA 1
ATOM 4637 C C . ASP B 1 272 ? 20.172 16.200 60.088 1.00 32.66 280 ASP B C 1
ATOM 4638 O O . ASP B 1 272 ? 19.880 16.140 61.285 1.00 32.27 280 ASP B O 1
ATOM 4643 N N . TRP B 1 273 ? 20.736 17.271 59.538 1.00 31.01 281 TRP B N 1
ATOM 4644 C CA . TRP B 1 273 ? 21.059 18.460 60.326 1.00 28.52 281 TRP B CA 1
ATOM 4645 C C . TRP B 1 273 ? 19.816 19.037 61.015 1.00 27.68 281 TRP B C 1
ATOM 4646 O O . TRP B 1 273 ? 18.797 19.274 60.375 1.00 26.81 281 TRP B O 1
ATOM 4657 N N . GLY B 1 274 ? 19.902 19.237 62.328 1.00 28.38 282 GLY B N 1
ATOM 4658 C CA . GLY B 1 274 ? 18.788 19.806 63.071 1.00 28.61 282 GLY B CA 1
ATOM 4659 C C . GLY B 1 274 ? 17.509 18.993 63.211 1.00 29.56 282 GLY B C 1
ATOM 4660 O O . GLY B 1 274 ? 16.510 19.496 63.735 1.00 27.49 282 GLY B O 1
ATOM 4661 N N . GLN B 1 275 ? 17.515 17.746 62.752 1.00 29.56 283 GLN B N 1
ATOM 4662 C CA . GLN B 1 275 ? 16.322 16.919 62.865 1.00 30.23 283 GLN B CA 1
ATOM 4663 C C . GLN B 1 275 ? 16.092 16.573 64.323 1.00 28.25 283 GLN B C 1
ATOM 4664 O O . GLN B 1 275 ? 17.043 16.372 65.078 1.00 27.43 283 GLN B O 1
ATOM 4670 N N . ASP B 1 276 ? 14.826 16.509 64.717 1.00 28.44 284 ASP B N 1
ATOM 4671 C CA . ASP B 1 276 ? 14.477 16.196 66.094 1.00 27.99 284 ASP B CA 1
ATOM 4672 C C . ASP B 1 276 ? 13.265 15.267 66.119 1.00 29.26 284 ASP B C 1
ATOM 4673 O O . ASP B 1 276 ? 12.127 15.712 65.961 1.00 28.14 284 ASP B O 1
ATOM 4678 N N . ASP B 1 277 ? 13.511 13.978 66.329 1.00 30.85 285 ASP B N 1
ATOM 4679 C CA . ASP B 1 277 ? 12.427 13.007 66.362 1.00 33.08 285 ASP B CA 1
ATOM 4680 C C . ASP B 1 277 ? 11.832 12.805 67.763 1.00 33.51 285 ASP B C 1
ATOM 4681 O O . ASP B 1 277 ? 11.167 11.804 68.030 1.00 34.35 285 ASP B O 1
ATOM 4686 N N . ASP B 1 278 ? 12.089 13.759 68.656 1.00 32.24 286 ASP B N 1
ATOM 4687 C CA . ASP B 1 278 ? 11.534 13.725 70.006 1.00 30.85 286 ASP B CA 1
ATOM 4688 C C . ASP B 1 278 ? 10.380 14.703 69.878 1.00 29.17 286 ASP B C 1
ATOM 4689 O O . ASP B 1 278 ? 10.581 15.909 69.767 1.00 28.56 286 ASP B O 1
ATOM 4694 N N . PRO B 1 279 ? 9.147 14.191 69.892 1.00 28.47 287 PRO B N 1
ATOM 4695 C CA . PRO B 1 279 ? 7.988 15.063 69.753 1.00 27.56 287 PRO B CA 1
ATOM 4696 C C . PRO B 1 279 ? 7.605 15.909 70.947 1.00 27.29 287 PRO B C 1
ATOM 4697 O O . PRO B 1 279 ? 8.039 15.678 72.074 1.00 25.83 287 PRO B O 1
ATOM 4701 N N . LEU B 1 280 ? 6.785 16.906 70.663 1.00 25.81 288 LEU B N 1
ATOM 4702 C CA . LEU B 1 280 ? 6.257 17.777 71.684 1.00 25.61 288 LEU B CA 1
ATOM 4703 C C . LEU B 1 280 ? 5.093 16.955 72.233 1.00 26.69 288 LEU B C 1
ATOM 4704 O O . LEU B 1 280 ? 4.329 16.371 71.455 1.00 26.46 288 LEU B O 1
ATOM 4709 N N . VAL B 1 281 ? 4.982 16.865 73.554 1.00 25.29 289 VAL B N 1
ATOM 4710 C CA . VAL B 1 281 ? 3.881 16.125 74.166 1.00 24.87 289 VAL B CA 1
ATOM 4711 C C . VAL B 1 281 ? 2.910 17.163 74.737 1.00 24.93 289 VAL B C 1
ATOM 4712 O O . VAL B 1 281 ? 3.250 17.917 75.655 1.00 23.86 289 VAL B O 1
ATOM 4716 N N . ILE B 1 282 ? 1.707 17.206 74.171 1.00 23.07 290 ILE B N 1
ATOM 4717 C CA . ILE B 1 282 ? 0.691 18.173 74.572 1.00 22.36 290 ILE B CA 1
ATOM 4718 C C . ILE B 1 282 ? -0.467 17.570 75.363 1.00 23.48 290 ILE B C 1
ATOM 4719 O O . ILE B 1 282 ? -1.013 16.531 74.987 1.00 23.95 290 ILE B O 1
ATOM 4724 N N . TYR B 1 283 ? -0.839 18.244 76.447 1.00 22.42 291 TYR B N 1
ATOM 4725 C CA . TYR B 1 283 ? -1.941 17.824 77.312 1.00 23.76 291 TYR B CA 1
ATOM 4726 C C . TYR B 1 283 ? -3.043 18.869 77.197 1.00 25.88 291 TYR B C 1
ATOM 4727 O O . TYR B 1 283 ? -2.802 20.048 77.441 1.00 26.23 291 TYR B O 1
ATOM 4736 N N . ASP B 1 284 ? -4.246 18.458 76.817 1.00 27.08 292 ASP B N 1
ATOM 4737 C CA . ASP B 1 284 ? -5.340 19.415 76.719 1.00 29.10 292 ASP B CA 1
ATOM 4738 C C . ASP B 1 284 ? -6.187 19.331 77.990 1.00 29.56 292 ASP B C 1
ATOM 4739 O O . ASP B 1 284 ? -5.859 18.575 78.904 1.00 28.63 292 ASP B O 1
ATOM 4744 N N . ALA B 1 285 ? -7.265 20.109 78.045 1.00 31.59 293 ALA B N 1
ATOM 4745 C CA . ALA B 1 285 ? -8.143 20.134 79.212 1.00 34.88 293 ALA B CA 1
ATOM 4746 C C . ALA B 1 285 ? -8.620 18.756 79.658 1.00 36.95 293 ALA B C 1
ATOM 4747 O O . ALA B 1 285 ? -9.025 18.581 80.806 1.00 37.81 293 ALA B O 1
ATOM 4749 N N . SER B 1 286 ? -8.570 17.774 78.764 1.00 38.48 294 SER B N 1
ATOM 4750 C CA . SER B 1 286 ? -9.000 16.432 79.127 1.00 39.12 294 SER B CA 1
ATOM 4751 C C . SER B 1 286 ? -7.885 15.684 79.863 1.00 39.36 294 SER B C 1
ATOM 4752 O O . SER B 1 286 ? -8.074 14.546 80.298 1.00 39.00 294 SER B O 1
ATOM 4755 N N . LEU B 1 287 ? -6.732 16.332 80.014 1.00 37.81 295 LEU B N 1
ATOM 4756 C CA . LEU B 1 287 ? -5.580 15.746 80.710 1.00 36.39 295 LEU B CA 1
ATOM 4757 C C . LEU B 1 287 ? -4.893 14.628 79.929 1.00 36.89 295 LEU B C 1
ATOM 4758 O O . LEU B 1 287 ? -3.973 13.984 80.432 1.00 36.62 295 LEU B O 1
ATOM 4763 N N . GLN B 1 288 ? -5.340 14.395 78.702 1.00 37.60 296 GLN B N 1
ATOM 4764 C CA . GLN B 1 288 ? -4.741 13.356 77.875 1.00 39.85 296 GLN B CA 1
ATOM 4765 C C . GLN B 1 288 ? -3.704 13.972 76.954 1.00 37.89 296 GLN B C 1
ATOM 4766 O O . GLN B 1 288 ? -3.848 15.110 76.495 1.00 37.03 296 GLN B O 1
ATOM 4772 N N . ALA B 1 289 ? -2.659 13.203 76.685 1.00 36.11 297 ALA B N 1
ATOM 4773 C CA . ALA B 1 289 ? -1.565 13.666 75.854 1.00 34.04 297 ALA B CA 1
ATOM 4774 C C . ALA B 1 289 ? -1.543 13.130 74.433 1.00 33.30 297 ALA B C 1
ATOM 4775 O O . ALA B 1 289 ? -1.942 11.997 74.170 1.00 32.24 297 ALA B O 1
ATOM 4777 N N . HIS B 1 290 ? -1.078 13.975 73.519 1.00 32.14 298 HIS B N 1
ATOM 4778 C CA . HIS B 1 290 ? -0.903 13.598 72.127 1.00 31.72 298 HIS B CA 1
ATOM 4779 C C . HIS B 1 290 ? 0.403 14.250 71.704 1.00 32.02 298 HIS B C 1
ATOM 4780 O O . HIS B 1 290 ? 0.798 15.276 72.257 1.00 30.43 298 HIS B O 1
ATOM 4787 N N . ALA B 1 291 ? 1.083 13.650 70.738 1.00 31.54 299 ALA B N 1
ATOM 4788 C CA . ALA B 1 291 ? 2.354 14.191 70.280 1.00 33.43 299 ALA B CA 1
ATOM 4789 C C . ALA B 1 291 ? 2.196 15.113 69.082 1.00 33.85 299 ALA B C 1
ATOM 4790 O O . ALA B 1 291 ? 1.206 15.048 68.356 1.00 35.51 299 ALA B O 1
ATOM 4792 N N . GLN B 1 292 ? 3.172 15.992 68.897 1.00 34.24 300 GLN B N 1
ATOM 4793 C CA . GLN B 1 292 ? 3.177 16.904 67.762 1.00 33.25 300 GLN B CA 1
ATOM 4794 C C . GLN B 1 292 ? 4.611 16.952 67.268 1.00 33.27 300 GLN B C 1
ATOM 4795 O O . GLN B 1 292 ? 5.538 17.190 68.052 1.00 32.41 300 GLN B O 1
ATOM 4801 N N . ALA B 1 293 ? 4.796 16.698 65.977 1.00 32.97 301 ALA B N 1
ATOM 4802 C CA . ALA B 1 293 ? 6.130 16.698 65.388 1.00 32.78 301 ALA B CA 1
ATOM 4803 C C . ALA B 1 293 ? 6.869 17.991 65.706 1.00 31.63 301 ALA B C 1
ATOM 4804 O O . ALA B 1 293 ? 6.308 19.080 65.612 1.00 31.16 301 ALA B O 1
ATOM 4806 N N . THR B 1 294 ? 8.128 17.852 66.111 1.00 31.43 302 THR B N 1
ATOM 4807 C CA . THR B 1 294 ? 8.965 19.002 66.424 1.00 30.05 302 THR B CA 1
ATOM 4808 C C . THR B 1 294 ? 9.628 19.496 65.140 1.00 28.84 302 THR B C 1
ATOM 4809 O O . THR B 1 294 ? 10.185 18.708 64.376 1.00 28.49 302 THR B O 1
ATOM 4813 N N . PRO B 1 295 ? 9.563 20.809 64.883 1.00 27.08 303 PRO B N 1
ATOM 4814 C CA . PRO B 1 295 ? 10.171 21.377 63.678 1.00 26.34 303 PRO B CA 1
ATOM 4815 C C . PRO B 1 295 ? 11.690 21.231 63.677 1.00 25.51 303 PRO B C 1
ATOM 4816 O O . PRO B 1 295 ? 12.327 21.174 64.738 1.00 24.70 303 PRO B O 1
ATOM 4820 N N . GLN B 1 296 ? 12.260 21.145 62.482 1.00 24.16 304 GLN B N 1
ATOM 4821 C CA . GLN B 1 296 ? 13.700 21.003 62.336 1.00 25.37 304 GLN B CA 1
ATOM 4822 C C . GLN B 1 296 ? 14.354 22.271 62.852 1.00 23.82 304 GLN B C 1
ATOM 4823 O O . GLN B 1 296 ? 13.807 23.363 62.697 1.00 25.12 304 GLN B O 1
ATOM 4829 N N . GLY B 1 297 ? 15.515 22.126 63.475 1.00 22.37 305 GLY B N 1
ATOM 4830 C CA . GLY B 1 297 ? 16.226 23.293 63.968 1.00 23.18 305 GLY B CA 1
ATOM 4831 C C . GLY B 1 297 ? 17.370 23.619 63.022 1.00 22.62 305 GLY B C 1
ATOM 4832 O O . GLY B 1 297 ? 17.871 22.727 62.339 1.00 23.89 305 GLY B O 1
ATOM 4833 N N . ASP B 1 298 ? 17.774 24.886 62.951 1.00 22.45 306 ASP B N 1
ATOM 4834 C CA . ASP B 1 298 ? 18.890 25.261 62.085 1.00 20.89 306 ASP B CA 1
ATOM 4835 C C . ASP B 1 298 ? 19.507 26.611 62.426 1.00 20.87 306 ASP B C 1
ATOM 4836 O O . ASP B 1 298 ? 19.042 27.654 61.971 1.00 19.30 306 ASP B O 1
ATOM 4841 N N . GLN B 1 299 ? 20.574 26.587 63.214 1.00 19.11 307 GLN B N 1
ATOM 4842 C CA . GLN B 1 299 ? 21.232 27.826 63.598 1.00 21.08 307 GLN B CA 1
ATOM 4843 C C . GLN B 1 299 ? 21.919 28.549 62.427 1.00 19.87 307 GLN B C 1
ATOM 4844 O O . GLN B 1 299 ? 22.391 29.672 62.582 1.00 21.72 307 GLN B O 1
ATOM 4850 N N . ARG B 1 300 ? 21.967 27.917 61.256 1.00 20.27 308 ARG B N 1
ATOM 4851 C CA . ARG B 1 300 ? 22.561 28.566 60.091 1.00 18.61 308 ARG B CA 1
ATOM 4852 C C . ARG B 1 300 ? 21.717 29.810 59.813 1.00 19.00 308 ARG B C 1
ATOM 4853 O O . ARG B 1 300 ? 22.156 30.732 59.122 1.00 19.25 308 ARG B O 1
ATOM 4861 N N . GLN B 1 301 ? 20.495 29.827 60.350 1.00 17.62 309 GLN B N 1
ATOM 4862 C CA . GLN B 1 301 ? 19.598 30.958 60.163 1.00 17.16 309 GLN B CA 1
ATOM 4863 C C . GLN B 1 301 ? 20.244 32.240 60.678 1.00 17.87 309 GLN B C 1
ATOM 4864 O O . GLN B 1 301 ? 20.046 33.311 60.106 1.00 16.47 309 GLN B O 1
ATOM 4870 N N . TYR B 1 302 ? 21.015 32.137 61.758 1.00 17.52 310 TYR B N 1
ATOM 4871 C CA . TYR B 1 302 ? 21.677 33.324 62.293 1.00 18.31 310 TYR B CA 1
ATOM 4872 C C . TYR B 1 302 ? 22.515 33.996 61.196 1.00 18.04 310 TYR B C 1
ATOM 4873 O O . TYR B 1 302 ? 22.425 35.199 60.988 1.00 18.71 310 TYR B O 1
ATOM 4882 N N . TYR B 1 303 ? 23.334 33.211 60.505 1.00 18.19 311 TYR B N 1
ATOM 4883 C CA . TYR B 1 303 ? 24.189 33.749 59.454 1.00 18.64 311 TYR B CA 1
ATOM 4884 C C . TYR B 1 303 ? 23.434 34.102 58.174 1.00 20.40 311 TYR B C 1
ATOM 4885 O O . TYR B 1 303 ? 23.798 35.047 57.477 1.00 19.42 311 TYR B O 1
ATOM 4902 N N . LEU B 1 305 ? 20.426 35.237 58.101 1.00 20.08 313 LEU B N 1
ATOM 4903 C CA . LEU B 1 305 ? 19.751 36.492 58.417 1.00 19.85 313 LEU B CA 1
ATOM 4904 C C . LEU B 1 305 ? 20.741 37.656 58.535 1.00 19.51 313 LEU B C 1
ATOM 4905 O O . LEU B 1 305 ? 20.447 38.776 58.113 1.00 17.48 313 LEU B O 1
ATOM 4910 N N . ILE B 1 306 ? 21.919 37.396 59.099 1.00 20.48 314 ILE B N 1
ATOM 4911 C CA . ILE B 1 306 ? 22.931 38.444 59.215 1.00 19.89 314 ILE B CA 1
ATOM 4912 C C . ILE B 1 306 ? 23.317 38.829 57.782 1.00 20.04 314 ILE B C 1
ATOM 4913 O O . ILE B 1 306 ? 23.528 40.005 57.467 1.00 20.49 314 ILE B O 1
ATOM 4918 N N . ARG B 1 307 ? 23.415 37.817 56.925 1.00 20.43 315 ARG B N 1
ATOM 4919 C CA . ARG B 1 307 ? 23.744 38.015 55.515 1.00 23.31 315 ARG B CA 1
ATOM 4920 C C . ARG B 1 307 ? 22.693 38.937 54.906 1.00 23.72 315 ARG B C 1
ATOM 4921 O O . ARG B 1 307 ? 23.011 39.983 54.342 1.00 23.72 315 ARG B O 1
ATOM 4929 N N . ASP B 1 308 ? 21.433 38.541 55.039 1.00 23.38 316 ASP B N 1
ATOM 4930 C CA . ASP B 1 308 ? 20.342 39.325 54.487 1.00 23.49 316 ASP B CA 1
ATOM 4931 C C . ASP B 1 308 ? 20.314 40.739 55.045 1.00 23.04 316 ASP B C 1
ATOM 4932 O O . ASP B 1 308 ? 20.027 41.698 54.318 1.00 20.69 316 ASP B O 1
ATOM 4937 N N . ALA B 1 309 ? 20.624 40.873 56.332 1.00 20.97 317 ALA B N 1
ATOM 4938 C CA . ALA B 1 309 ? 20.639 42.182 56.962 1.00 22.14 317 ALA B CA 1
ATOM 4939 C C . ALA B 1 309 ? 21.758 43.035 56.356 1.00 24.20 317 ALA B C 1
ATOM 4940 O O . ALA B 1 309 ? 21.576 44.229 56.120 1.00 23.90 317 ALA B O 1
ATOM 4942 N N . LEU B 1 310 ? 22.913 42.423 56.103 1.00 24.80 318 LEU B N 1
ATOM 4943 C CA . LEU B 1 310 ? 24.039 43.153 55.515 1.00 24.26 318 LEU B CA 1
ATOM 4944 C C . LEU B 1 310 ? 23.725 43.586 54.089 1.00 24.71 318 LEU B C 1
ATOM 4945 O O . LEU B 1 310 ? 24.201 44.624 53.625 1.00 23.52 318 LEU B O 1
ATOM 4950 N N . LYS B 1 311 ? 22.936 42.778 53.389 1.00 25.29 319 LYS B N 1
ATOM 4951 C CA . LYS B 1 311 ? 22.561 43.096 52.015 1.00 26.65 319 LYS B CA 1
ATOM 4952 C C . LYS B 1 311 ? 21.426 44.117 51.989 1.00 27.18 319 LYS B C 1
ATOM 4953 O O . LYS B 1 311 ? 20.928 44.480 50.925 1.00 28.32 319 LYS B O 1
ATOM 4959 N N . GLY B 1 312 ? 21.039 44.583 53.175 1.00 27.98 320 GLY B N 1
ATOM 4960 C CA . GLY B 1 312 ? 19.980 45.570 53.298 1.00 29.40 320 GLY B CA 1
ATOM 4961 C C . GLY B 1 312 ? 18.557 45.047 53.161 1.00 29.67 320 GLY B C 1
ATOM 4962 O O . GLY B 1 312 ? 17.612 45.830 53.182 1.00 32.66 320 GLY B O 1
ATOM 4963 N N . GLN B 1 313 ? 18.395 43.736 53.027 1.00 29.07 321 GLN B N 1
ATOM 4964 C CA . GLN B 1 313 ? 17.074 43.133 52.868 1.00 28.44 321 GLN B CA 1
ATOM 4965 C C . GLN B 1 313 ? 16.180 43.182 54.105 1.00 27.90 321 GLN B C 1
ATOM 4966 O O . GLN B 1 313 ? 14.953 43.254 53.986 1.00 26.05 321 GLN B O 1
ATOM 4972 N N . ILE B 1 314 ? 16.791 43.119 55.285 1.00 25.74 322 ILE B N 1
ATOM 4973 C CA . ILE B 1 314 ? 16.052 43.127 56.543 1.00 25.43 322 ILE B CA 1
ATOM 4974 C C . ILE B 1 314 ? 16.871 43.756 57.666 1.00 24.85 322 ILE B C 1
ATOM 4975 O O . ILE B 1 314 ? 18.025 44.124 57.483 1.00 24.09 322 ILE B O 1
ATOM 4980 N N . ALA B 1 315 ? 16.265 43.855 58.839 1.00 24.30 323 ALA B N 1
ATOM 4981 C CA . ALA B 1 315 ? 16.945 44.417 59.992 1.00 25.02 323 ALA B CA 1
ATOM 4982 C C . ALA B 1 315 ? 17.842 43.364 60.645 1.00 23.35 323 ALA B C 1
ATOM 4983 O O . ALA B 1 315 ? 17.676 42.158 60.428 1.00 20.73 323 ALA B O 1
ATOM 4985 N N . ASN B 1 316 ? 18.808 43.835 61.426 1.00 22.40 324 ASN B N 1
ATOM 4986 C CA . ASN B 1 316 ? 19.731 42.965 62.153 1.00 20.71 324 ASN B CA 1
ATOM 4987 C C . ASN B 1 316 ? 18.870 41.918 62.868 1.00 20.66 324 ASN B C 1
ATOM 4988 O O . ASN B 1 316 ? 17.979 42.269 63.638 1.00 20.25 324 ASN B O 1
ATOM 4993 N N . PRO B 1 317 ? 19.116 40.624 62.626 1.00 20.87 325 PRO B N 1
ATOM 4994 C CA . PRO B 1 317 ? 18.295 39.616 63.310 1.00 20.70 325 PRO B CA 1
ATOM 4995 C C . PRO B 1 317 ? 18.528 39.587 64.820 1.00 22.72 325 PRO B C 1
ATOM 4996 O O . PRO B 1 317 ? 17.652 39.178 65.590 1.00 20.78 325 PRO B O 1
ATOM 5000 N N . VAL B 1 318 ? 19.709 40.022 65.246 1.00 21.43 326 VAL B N 1
ATOM 5001 C CA . VAL B 1 318 ? 20.032 40.040 66.662 1.00 21.40 326 VAL B CA 1
ATOM 5002 C C . VAL B 1 318 ? 20.712 41.355 67.005 1.00 21.01 326 VAL B C 1
ATOM 5003 O O . VAL B 1 318 ? 21.933 41.419 67.116 1.00 19.32 326 VAL B O 1
ATOM 5007 N N . PRO B 1 319 ? 19.928 42.432 67.145 1.00 21.32 327 PRO B N 1
ATOM 5008 C CA . PRO B 1 319 ? 20.511 43.736 67.480 1.00 19.46 327 PRO B CA 1
ATOM 5009 C C . PRO B 1 319 ? 21.219 43.675 68.829 1.00 21.15 327 PRO B C 1
ATOM 5010 O O . PRO B 1 319 ? 20.792 42.960 69.743 1.00 20.52 327 PRO B O 1
ATOM 5014 N N . PRO B 1 320 ? 22.321 44.423 68.968 1.00 20.97 328 PRO B N 1
ATOM 5015 C CA . PRO B 1 320 ? 23.091 44.436 70.215 1.00 20.51 328 PRO B CA 1
ATOM 5016 C C . PRO B 1 320 ? 22.314 44.745 71.494 1.00 20.25 328 PRO B C 1
ATOM 5017 O O . PRO B 1 320 ? 22.653 44.234 72.565 1.00 19.10 328 PRO B O 1
ATOM 5021 N N . VAL B 1 321 ? 21.278 45.569 71.392 1.00 19.35 329 VAL B N 1
ATOM 5022 C CA . VAL B 1 321 ? 20.481 45.901 72.566 1.00 19.30 329 VAL B CA 1
ATOM 5023 C C . VAL B 1 321 ? 19.793 44.655 73.158 1.00 19.29 329 VAL B C 1
ATOM 5024 O O . VAL B 1 321 ? 19.499 44.605 74.356 1.00 16.99 329 VAL B O 1
ATOM 5028 N N . GLU B 1 322 ? 19.550 43.650 72.318 1.00 19.05 330 GLU B N 1
ATOM 5029 C CA . GLU B 1 322 ? 18.922 42.427 72.792 1.00 19.33 330 GLU B CA 1
ATOM 5030 C C . GLU B 1 322 ? 19.937 41.619 73.576 1.00 17.52 330 GLU B C 1
ATOM 5031 O O . GLU B 1 322 ? 19.576 40.888 74.492 1.00 17.82 330 GLU B O 1
ATOM 5037 N N . ALA B 1 323 ? 21.209 41.750 73.215 1.00 15.75 331 ALA B N 1
ATOM 5038 C CA . ALA B 1 323 ? 22.264 41.047 73.932 1.00 16.10 331 ALA B CA 1
ATOM 5039 C C . ALA B 1 323 ? 22.459 41.776 75.259 1.00 16.13 331 ALA B C 1
ATOM 5040 O O . ALA B 1 323 ? 22.760 41.158 76.280 1.00 15.79 331 ALA B O 1
ATOM 5042 N N . LEU B 1 324 ? 22.283 43.095 75.235 1.00 16.22 332 LEU B N 1
ATOM 5043 C CA . LEU B 1 324 ? 22.413 43.911 76.442 1.00 15.99 332 LEU B CA 1
ATOM 5044 C C . LEU B 1 324 ? 21.312 43.515 77.446 1.00 16.81 332 LEU B C 1
ATOM 5045 O O . LEU B 1 324 ? 21.540 43.482 78.660 1.00 16.64 332 LEU B O 1
ATOM 5050 N N . ALA B 1 325 ? 20.120 43.225 76.928 1.00 14.72 333 ALA B N 1
ATOM 5051 C CA . ALA B 1 325 ? 18.988 42.826 77.758 1.00 16.27 333 ALA B CA 1
ATOM 5052 C C . ALA B 1 325 ? 19.300 41.507 78.474 1.00 15.61 333 ALA B C 1
ATOM 5053 O O . ALA B 1 325 ? 19.010 41.356 79.647 1.00 15.72 333 ALA B O 1
ATOM 5055 N N . VAL B 1 326 ? 19.892 40.557 77.753 1.00 17.95 334 VAL B N 1
ATOM 5056 C CA . VAL B 1 326 ? 20.261 39.266 78.340 1.00 17.99 334 VAL B CA 1
ATOM 5057 C C . VAL B 1 326 ? 21.257 39.513 79.470 1.00 19.18 334 VAL B C 1
ATOM 5058 O O . VAL B 1 326 ? 21.142 38.943 80.555 1.00 17.22 334 VAL B O 1
ATOM 5070 N N . ALA B 1 328 ? 21.584 42.139 81.237 1.00 16.50 336 ALA B N 1
ATOM 5071 C CA . ALA B 1 328 ? 20.885 42.778 82.346 1.00 17.09 336 ALA B CA 1
ATOM 5072 C C . ALA B 1 328 ? 20.210 41.739 83.239 1.00 16.64 336 ALA B C 1
ATOM 5073 O O . ALA B 1 328 ? 20.309 41.800 84.468 1.00 16.80 336 ALA B O 1
ATOM 5075 N N . VAL B 1 329 ? 19.534 40.781 82.615 1.00 15.90 337 VAL B N 1
ATOM 5076 C CA . VAL B 1 329 ? 18.851 39.720 83.359 1.00 17.47 337 VAL B CA 1
ATOM 5077 C C . VAL B 1 329 ? 19.886 38.840 84.055 1.00 17.36 337 VAL B C 1
ATOM 5078 O O . VAL B 1 329 ? 19.741 38.475 85.222 1.00 17.86 337 VAL B O 1
ATOM 5082 N N . LEU B 1 330 ? 20.934 38.505 83.318 1.00 17.49 338 LEU B N 1
ATOM 5083 C CA . LEU B 1 330 ? 22.001 37.673 83.840 1.00 19.74 338 LEU B CA 1
ATOM 5084 C C . LEU B 1 330 ? 22.550 38.275 85.137 1.00 19.44 338 LEU B C 1
ATOM 5085 O O . LEU B 1 330 ? 22.646 37.592 86.155 1.00 19.03 338 LEU B O 1
ATOM 5090 N N . GLU B 1 331 ? 22.894 39.558 85.099 1.00 18.86 339 GLU B N 1
ATOM 5091 C CA . GLU B 1 331 ? 23.435 40.236 86.270 1.00 19.20 339 GLU B CA 1
ATOM 5092 C C . GLU B 1 331 ? 22.401 40.428 87.371 1.00 18.84 339 GLU B C 1
ATOM 5093 O O . GLU B 1 331 ? 22.715 40.292 88.548 1.00 18.74 339 GLU B O 1
ATOM 5099 N N . ALA B 1 332 ? 21.170 40.748 86.989 1.00 17.54 340 ALA B N 1
ATOM 5100 C CA . ALA B 1 332 ? 20.111 40.932 87.972 1.00 16.80 340 ALA B CA 1
ATOM 5101 C C . ALA B 1 332 ? 19.930 39.645 88.789 1.00 16.69 340 ALA B C 1
ATOM 5102 O O . ALA B 1 332 ? 19.732 39.700 90.003 1.00 15.60 340 ALA B O 1
ATOM 5104 N N . ALA B 1 333 ? 20.010 38.493 88.128 1.00 17.24 341 ALA B N 1
ATOM 5105 C CA . ALA B 1 333 ? 19.852 37.210 88.821 1.00 17.81 341 ALA B CA 1
ATOM 5106 C C . ALA B 1 333 ? 20.960 37.023 89.849 1.00 18.85 341 ALA B C 1
ATOM 5107 O O . ALA B 1 333 ? 20.723 36.510 90.944 1.00 18.55 341 ALA B O 1
ATOM 5109 N N . VAL B 1 334 ? 22.171 37.434 89.487 1.00 18.07 342 VAL B N 1
ATOM 5110 C CA . VAL B 1 334 ? 23.306 37.301 90.389 1.00 18.81 342 VAL B CA 1
ATOM 5111 C C . VAL B 1 334 ? 23.154 38.246 91.580 1.00 19.53 342 VAL B C 1
ATOM 5112 O O . VAL B 1 334 ? 23.474 37.879 92.708 1.00 20.11 342 VAL B O 1
ATOM 5116 N N . ARG B 1 335 ? 22.662 39.456 91.339 1.00 20.03 343 ARG B N 1
ATOM 5117 C CA . ARG B 1 335 ? 22.470 40.398 92.438 1.00 21.83 343 ARG B CA 1
ATOM 5118 C C . ARG B 1 335 ? 21.413 39.857 93.394 1.00 20.85 343 ARG B C 1
ATOM 5119 O O . ARG B 1 335 ? 21.547 39.957 94.611 1.00 23.59 343 ARG B O 1
ATOM 5127 N N . SER B 1 336 ? 20.348 39.303 92.834 1.00 20.26 344 SER B N 1
ATOM 5128 C CA . SER B 1 336 ? 19.268 38.746 93.641 1.00 21.38 344 SER B CA 1
ATOM 5129 C C . SER B 1 336 ? 19.804 37.582 94.469 1.00 21.84 344 SER B C 1
ATOM 5130 O O . SER B 1 336 ? 19.491 37.437 95.650 1.00 22.49 344 SER B O 1
ATOM 5133 N N . ALA B 1 337 ? 20.614 36.746 93.834 1.00 21.65 345 ALA B N 1
ATOM 5134 C CA . ALA B 1 337 ? 21.184 35.597 94.514 1.00 23.47 345 ALA B CA 1
ATOM 5135 C C . ALA B 1 337 ? 22.073 36.023 95.688 1.00 22.92 345 ALA B C 1
ATOM 5136 O O . ALA B 1 337 ? 22.070 35.388 96.733 1.00 23.69 345 ALA B O 1
ATOM 5138 N N . GLU B 1 338 ? 22.822 37.105 95.516 1.00 24.85 346 GLU B N 1
ATOM 5139 C CA . GLU B 1 338 ? 23.719 37.573 96.569 1.00 27.13 346 GLU B CA 1
ATOM 5140 C C . GLU B 1 338 ? 23.004 38.366 97.652 1.00 26.83 346 GLU B C 1
ATOM 5141 O O . GLU B 1 338 ? 23.291 38.208 98.835 1.00 27.65 346 GLU B O 1
ATOM 5147 N N . SER B 1 339 ? 22.073 39.219 97.245 1.00 25.15 347 SER B N 1
ATOM 5148 C CA . SER B 1 339 ? 21.356 40.051 98.200 1.00 25.02 347 SER B CA 1
ATOM 5149 C C . SER B 1 339 ? 20.144 39.369 98.820 1.00 25.55 347 SER B C 1
ATOM 5150 O O . SER B 1 339 ? 19.696 39.756 99.907 1.00 24.62 347 SER B O 1
ATOM 5153 N N . GLY B 1 340 ? 19.617 38.362 98.130 1.00 24.22 348 GLY B N 1
ATOM 5154 C CA . GLY B 1 340 ? 18.429 37.681 98.613 1.00 24.86 348 GLY B CA 1
ATOM 5155 C C . GLY B 1 340 ? 17.235 38.570 98.311 1.00 26.16 348 GLY B C 1
ATOM 5156 O O . GLY B 1 340 ? 16.119 38.331 98.775 1.00 27.30 348 GLY B O 1
ATOM 5165 N N . VAL B 1 342 ? 14.727 40.560 95.388 1.00 20.76 350 VAL B N 1
ATOM 5166 C CA . VAL B 1 342 ? 14.213 40.561 94.018 1.00 18.92 350 VAL B CA 1
ATOM 5167 C C . VAL B 1 342 ? 14.830 41.771 93.320 1.00 19.22 350 VAL B C 1
ATOM 5168 O O . VAL B 1 342 ? 15.012 42.826 93.937 1.00 17.78 350 VAL B O 1
ATOM 5172 N N . GLN B 1 343 ? 15.153 41.626 92.039 1.00 18.81 351 GLN B N 1
ATOM 5173 C CA . GLN B 1 343 ? 15.807 42.708 91.306 1.00 19.16 351 GLN B CA 1
ATOM 5174 C C . GLN B 1 343 ? 15.088 43.156 90.038 1.00 20.41 351 GLN B C 1
ATOM 5175 O O . GLN B 1 343 ? 14.340 42.393 89.430 1.00 22.40 351 GLN B O 1
ATOM 5181 N N . THR B 1 344 ? 15.323 44.403 89.636 1.00 21.32 352 THR B N 1
ATOM 5182 C CA . THR B 1 344 ? 14.741 44.935 88.404 1.00 21.66 352 THR B CA 1
ATOM 5183 C C . THR B 1 344 ? 15.913 45.046 87.426 1.00 22.14 352 THR B C 1
ATOM 5184 O O . THR B 1 344 ? 17.058 44.892 87.837 1.00 23.95 352 THR B O 1
ATOM 5188 N N . LEU B 1 345 ? 15.655 45.284 86.144 1.00 22.78 353 LEU B N 1
ATOM 5189 C CA . LEU B 1 345 ? 16.752 45.362 85.170 1.00 24.03 353 LEU B CA 1
ATOM 5190 C C . LEU B 1 345 ? 17.349 46.760 85.019 1.00 25.05 353 LEU B C 1
ATOM 5191 O O . LEU B 1 345 ? 16.629 47.760 85.027 1.00 24.84 353 LEU B O 1
ATOM 5196 N N . ASP B 1 346 ? 18.669 46.826 84.871 1.00 23.85 354 ASP B N 1
ATOM 5197 C CA . ASP B 1 346 ? 19.344 48.109 84.723 1.00 25.89 354 ASP B CA 1
ATOM 5198 C C . ASP B 1 346 ? 19.485 48.504 83.255 1.00 25.49 354 ASP B C 1
ATOM 5199 O O . ASP B 1 346 ? 20.577 48.447 82.685 1.00 27.50 354 ASP B O 1
ATOM 5204 N N . LEU B 1 347 ? 18.362 48.895 82.657 1.00 23.50 355 LEU B N 1
ATOM 5205 C CA . LEU B 1 347 ? 18.296 49.319 81.258 1.00 24.29 355 LEU B CA 1
ATOM 5206 C C . LEU B 1 347 ? 17.625 50.693 81.231 1.00 25.96 355 LEU B C 1
ATOM 5207 O O . LEU B 1 347 ? 16.701 50.951 82.000 1.00 24.53 355 LEU B O 1
ATOM 5212 N N . SER B 1 348 ? 18.090 51.571 80.350 1.00 26.87 356 SER B N 1
ATOM 5213 C CA . SER B 1 348 ? 17.529 52.909 80.241 1.00 29.17 356 SER B CA 1
ATOM 5214 C C . SER B 1 348 ? 16.161 52.904 79.558 1.00 31.58 356 SER B C 1
ATOM 5215 O O . SER B 1 348 ? 15.737 51.899 78.989 1.00 30.56 356 SER B O 1
ATOM 5218 N N . ASP B 1 349 ? 15.471 54.036 79.615 1.00 33.61 357 ASP B N 1
ATOM 5219 C CA . ASP B 1 349 ? 14.160 54.142 78.991 1.00 36.24 357 ASP B CA 1
ATOM 5220 C C . ASP B 1 349 ? 14.248 53.959 77.486 1.00 35.89 357 ASP B C 1
ATOM 5221 O O . ASP B 1 349 ? 13.392 53.319 76.884 1.00 36.56 357 ASP B O 1
ATOM 5226 N N . ASP B 1 350 ? 15.289 54.515 76.876 1.00 35.79 358 ASP B N 1
ATOM 5227 C CA . ASP B 1 350 ? 15.456 54.386 75.438 1.00 36.20 358 ASP B CA 1
ATOM 5228 C C . ASP B 1 350 ? 15.764 52.937 75.052 1.00 34.08 358 ASP B C 1
ATOM 5229 O O . ASP B 1 350 ? 15.357 52.469 73.985 1.00 35.51 358 ASP B O 1
ATOM 5234 N N . GLU B 1 351 ? 16.480 52.226 75.915 1.00 31.36 359 GLU B N 1
ATOM 5235 C CA . GLU B 1 351 ? 16.799 50.832 75.634 1.00 30.45 359 GLU B CA 1
ATOM 5236 C C . GLU B 1 351 ? 15.515 50.007 75.737 1.00 30.60 359 GLU B C 1
ATOM 5237 O O . GLU B 1 351 ? 15.271 49.114 74.925 1.00 29.67 359 GLU B O 1
ATOM 5243 N N . ARG B 1 352 ? 14.688 50.336 76.723 1.00 31.64 360 ARG B N 1
ATOM 5244 C CA . ARG B 1 352 ? 13.417 49.645 76.924 1.00 35.31 360 ARG B CA 1
ATOM 5245 C C . ARG B 1 352 ? 12.455 49.911 75.774 1.00 37.10 360 ARG B C 1
ATOM 5246 O O . ARG B 1 352 ? 11.723 49.013 75.356 1.00 38.79 360 ARG B O 1
ATOM 5254 N N . ASN B 1 353 ? 12.446 51.145 75.271 1.00 38.74 361 ASN B N 1
ATOM 5255 C CA . ASN B 1 353 ? 11.565 51.501 74.159 1.00 39.63 361 ASN B CA 1
ATOM 5256 C C . ASN B 1 353 ? 11.937 50.645 72.971 1.00 39.22 361 ASN B C 1
ATOM 5257 O O . ASN B 1 353 ? 11.082 50.039 72.324 1.00 39.35 361 ASN B O 1
ATOM 5262 N N . THR B 1 354 ? 13.232 50.608 72.686 1.00 37.95 362 THR B N 1
ATOM 5263 C CA . THR B 1 354 ? 13.733 49.825 71.576 1.00 37.20 362 THR B CA 1
ATOM 5264 C C . THR B 1 354 ? 13.325 48.366 71.776 1.00 38.16 362 THR B C 1
ATOM 5265 O O . THR B 1 354 ? 12.909 47.694 70.835 1.00 38.86 362 THR B O 1
ATOM 5269 N N . LEU B 1 355 ? 13.425 47.888 73.012 1.00 37.82 363 LEU B N 1
ATOM 5270 C CA . LEU B 1 355 ? 13.076 46.508 73.321 1.00 39.44 363 LEU B CA 1
ATOM 5271 C C . LEU B 1 355 ? 11.570 46.263 73.338 1.00 42.09 363 LEU B C 1
ATOM 5272 O O . LEU B 1 355 ? 11.112 45.213 72.891 1.00 43.10 363 LEU B O 1
ATOM 5277 N N . ARG B 1 356 ? 10.799 47.223 73.849 1.00 44.92 364 ARG B N 1
ATOM 5278 C CA . ARG B 1 356 ? 9.346 47.066 73.904 1.00 47.52 364 ARG B CA 1
ATOM 5279 C C . ARG B 1 356 ? 8.736 47.040 72.506 1.00 49.30 364 ARG B C 1
ATOM 5280 O O . ARG B 1 356 ? 7.995 46.114 72.167 1.00 49.86 364 ARG B O 1
ATOM 5288 N N . GLU B 1 357 ? 9.045 48.050 71.693 1.00 51.48 365 GLU B N 1
ATOM 5289 C CA . GLU B 1 357 ? 8.517 48.094 70.331 1.00 53.13 365 GLU B CA 1
ATOM 5290 C C . GLU B 1 357 ? 9.256 47.123 69.420 1.00 52.97 365 GLU B C 1
ATOM 5291 O O . GLU B 1 357 ? 8.854 46.899 68.279 1.00 53.93 365 GLU B O 1
ATOM 5297 N N . GLY B 1 358 ? 10.345 46.554 69.924 1.00 53.50 366 GLY B N 1
ATOM 5298 C CA . GLY B 1 358 ? 11.090 45.581 69.143 1.00 53.42 366 GLY B CA 1
ATOM 5299 C C . GLY B 1 358 ? 10.350 44.267 69.309 1.00 53.65 366 GLY B C 1
ATOM 5300 O O . GLY B 1 358 ? 10.357 43.396 68.432 1.00 53.45 366 GLY B O 1
ATOM 5301 N N . HIS B 1 359 ? 9.707 44.137 70.465 1.00 52.84 367 HIS B N 1
ATOM 5302 C CA . HIS B 1 359 ? 8.917 42.962 70.796 1.00 52.90 367 HIS B CA 1
ATOM 5303 C C . HIS B 1 359 ? 7.506 43.280 70.311 1.00 53.87 367 HIS B C 1
ATOM 5304 O O . HIS B 1 359 ? 6.598 42.450 70.389 1.00 53.59 367 HIS B O 1
ATOM 5311 N N . HIS B 1 360 ? 7.345 44.506 69.814 1.00 55.44 368 HIS B N 1
ATOM 5312 C CA . HIS B 1 360 ? 6.073 44.985 69.286 1.00 57.04 368 HIS B CA 1
ATOM 5313 C C . HIS B 1 360 ? 5.036 45.200 70.385 1.00 57.96 368 HIS B C 1
ATOM 5314 O O . HIS B 1 360 ? 4.570 46.354 70.531 1.00 58.30 368 HIS B O 1
ATOM 5321 N N . THR C 1 7 ? 19.568 58.029 61.939 1.00 44.48 15 THR D N 1
ATOM 5322 C CA . THR C 1 7 ? 18.138 57.620 61.818 1.00 44.58 15 THR D CA 1
ATOM 5323 C C . THR C 1 7 ? 17.250 58.735 61.282 1.00 43.82 15 THR D C 1
ATOM 5324 O O . THR C 1 7 ? 17.252 59.855 61.797 1.00 44.46 15 THR D O 1
ATOM 5328 N N . ILE C 1 8 ? 16.481 58.410 60.248 1.00 42.02 16 ILE D N 1
ATOM 5329 C CA . ILE C 1 8 ? 15.576 59.366 59.628 1.00 40.13 16 ILE D CA 1
ATOM 5330 C C . ILE C 1 8 ? 14.222 59.335 60.329 1.00 39.43 16 ILE D C 1
ATOM 5331 O O . ILE C 1 8 ? 13.492 58.348 60.248 1.00 39.41 16 ILE D O 1
ATOM 5336 N N . ASN C 1 9 ? 13.897 60.417 61.028 1.00 39.36 17 ASN D N 1
ATOM 5337 C CA . ASN C 1 9 ? 12.633 60.516 61.749 1.00 39.58 17 ASN D CA 1
ATOM 5338 C C . ASN C 1 9 ? 11.521 60.989 60.833 1.00 39.07 17 ASN D C 1
ATOM 5339 O O . ASN C 1 9 ? 11.618 62.046 60.205 1.00 37.59 17 ASN D O 1
ATOM 5344 N N . ILE C 1 10 ? 10.457 60.198 60.774 1.00 38.41 18 ILE D N 1
ATOM 5345 C CA . ILE C 1 10 ? 9.321 60.498 59.918 1.00 37.87 18 ILE D CA 1
ATOM 5346 C C . ILE C 1 10 ? 8.070 60.928 60.670 1.00 36.77 18 ILE D C 1
ATOM 5347 O O . ILE C 1 10 ? 7.841 60.534 61.812 1.00 37.30 18 ILE D O 1
ATOM 5352 N N . ALA C 1 11 ? 7.265 61.744 60.003 1.00 36.79 19 ALA D N 1
ATOM 5353 C CA . ALA C 1 11 ? 6.000 62.216 60.541 1.00 35.92 19 ALA D CA 1
ATOM 5354 C C . ALA C 1 11 ? 4.944 61.854 59.500 1.00 36.08 19 ALA D C 1
ATOM 5355 O O . ALA C 1 11 ? 4.900 62.450 58.420 1.00 35.38 19 ALA D O 1
ATOM 5357 N N . LEU C 1 12 ? 4.118 60.858 59.814 1.00 36.01 20 LEU D N 1
ATOM 5358 C CA . LEU C 1 12 ? 3.059 60.415 58.905 1.00 35.97 20 LEU D CA 1
ATOM 5359 C C . LEU C 1 12 ? 1.846 61.297 59.121 1.00 36.04 20 LEU D C 1
ATOM 5360 O O . LEU C 1 12 ? 1.293 61.343 60.218 1.00 35.99 20 LEU D O 1
ATOM 5365 N N . ILE C 1 13 ? 1.435 62.000 58.074 1.00 36.70 21 ILE D N 1
ATOM 5366 C CA . ILE C 1 13 ? 0.290 62.895 58.167 1.00 37.31 21 ILE D CA 1
ATOM 5367 C C . ILE C 1 13 ? -0.967 62.176 57.704 1.00 38.31 21 ILE D C 1
ATOM 5368 O O . ILE C 1 13 ? -1.102 61.838 56.525 1.00 37.68 21 ILE D O 1
ATOM 5373 N N . GLY C 1 14 ? -1.888 61.945 58.636 1.00 38.41 22 GLY D N 1
ATOM 5374 C CA . GLY C 1 14 ? -3.116 61.254 58.295 1.00 38.91 22 GLY D CA 1
ATOM 5375 C C . GLY C 1 14 ? -2.924 59.762 58.477 1.00 39.62 22 GLY D C 1
ATOM 5376 O O . GLY C 1 14 ? -1.923 59.198 58.026 1.00 39.65 22 GLY D O 1
ATOM 5377 N N . TYR C 1 15 ? -3.872 59.122 59.153 1.00 39.64 23 TYR D N 1
ATOM 5378 C CA . TYR C 1 15 ? -3.799 57.689 59.394 1.00 39.30 23 TYR D CA 1
ATOM 5379 C C . TYR C 1 15 ? -5.006 56.998 58.769 1.00 39.11 23 TYR D C 1
ATOM 5380 O O . TYR C 1 15 ? -5.648 56.152 59.398 1.00 40.34 23 TYR D O 1
ATOM 5389 N N . GLY C 1 16 ? -5.317 57.377 57.533 1.00 38.09 24 GLY D N 1
ATOM 5390 C CA . GLY C 1 16 ? -6.434 56.775 56.831 1.00 36.84 24 GLY D CA 1
ATOM 5391 C C . GLY C 1 16 ? -6.054 55.404 56.301 1.00 36.64 24 GLY D C 1
ATOM 5392 O O . GLY C 1 16 ? -5.124 54.770 56.809 1.00 37.88 24 GLY D O 1
ATOM 5393 N N . PHE C 1 17 ? -6.760 54.947 55.274 1.00 35.83 25 PHE D N 1
ATOM 5394 C CA . PHE C 1 17 ? -6.497 53.639 54.692 1.00 33.69 25 PHE D CA 1
ATOM 5395 C C . PHE C 1 17 ? -5.060 53.466 54.210 1.00 33.11 25 PHE D C 1
ATOM 5396 O O . PHE C 1 17 ? -4.439 52.433 54.455 1.00 32.68 25 PHE D O 1
ATOM 5404 N N . VAL C 1 18 ? -4.530 54.469 53.519 1.00 32.42 26 VAL D N 1
ATOM 5405 C CA . VAL C 1 18 ? -3.170 54.374 53.015 1.00 32.28 26 VAL D CA 1
ATOM 5406 C C . VAL C 1 18 ? -2.138 54.468 54.132 1.00 31.00 26 VAL D C 1
ATOM 5407 O O . VAL C 1 18 ? -1.229 53.652 54.205 1.00 31.34 26 VAL D O 1
ATOM 5411 N N . GLY C 1 19 ? -2.284 55.456 55.009 1.00 30.99 27 GLY D N 1
ATOM 5412 C CA . GLY C 1 19 ? -1.325 55.619 56.089 1.00 31.05 27 GLY D CA 1
ATOM 5413 C C . GLY C 1 19 ? -1.215 54.421 57.011 1.00 31.12 27 GLY D C 1
ATOM 5414 O O . GLY C 1 19 ? -0.122 54.041 57.438 1.00 31.24 27 GLY D O 1
ATOM 5415 N N . LYS C 1 20 ? -2.361 53.829 57.325 1.00 32.12 28 LYS D N 1
ATOM 5416 C CA . LYS C 1 20 ? -2.431 52.669 58.202 1.00 31.47 28 LYS D CA 1
ATOM 5417 C C . LYS C 1 20 ? -2.053 51.360 57.499 1.00 30.67 28 LYS D C 1
ATOM 5418 O O . LYS C 1 20 ? -1.272 50.562 58.025 1.00 30.17 28 LYS D O 1
ATOM 5424 N N . THR C 1 21 ? -2.607 51.150 56.309 1.00 29.05 29 THR D N 1
ATOM 5425 C CA . THR C 1 21 ? -2.371 49.927 55.550 1.00 27.97 29 THR D CA 1
ATOM 5426 C C . THR C 1 21 ? -0.983 49.809 54.927 1.00 27.31 29 THR D C 1
ATOM 5427 O O . THR C 1 21 ? -0.339 48.762 55.015 1.00 24.44 29 THR D O 1
ATOM 5431 N N . PHE C 1 22 ? -0.519 50.886 54.311 1.00 26.92 30 PHE D N 1
ATOM 5432 C CA . PHE C 1 22 ? 0.772 50.868 53.643 1.00 26.37 30 PHE D CA 1
ATOM 5433 C C . PHE C 1 22 ? 1.948 51.527 54.365 1.00 26.35 30 PHE D C 1
ATOM 5434 O O . PHE C 1 22 ? 2.890 50.844 54.765 1.00 28.34 30 PHE D O 1
ATOM 5442 N N . HIS C 1 23 ? 1.896 52.847 54.530 1.00 26.68 31 HIS D N 1
ATOM 5443 C CA . HIS C 1 23 ? 2.994 53.585 55.147 1.00 26.95 31 HIS D CA 1
ATOM 5444 C C . HIS C 1 23 ? 3.525 53.105 56.489 1.00 27.54 31 HIS D C 1
ATOM 5445 O O . HIS C 1 23 ? 4.710 52.781 56.594 1.00 29.04 31 HIS D O 1
ATOM 5452 N N . ALA C 1 24 ? 2.681 53.041 57.513 1.00 27.34 32 ALA D N 1
ATOM 5453 C CA . ALA C 1 24 ? 3.175 52.600 58.815 1.00 27.97 32 ALA D CA 1
ATOM 5454 C C . ALA C 1 24 ? 3.866 51.247 58.718 1.00 27.91 32 ALA D C 1
ATOM 5455 O O . ALA C 1 24 ? 5.022 51.110 59.108 1.00 28.64 32 ALA D O 1
ATOM 5457 N N . PRO C 1 25 ? 3.172 50.227 58.180 1.00 27.82 33 PRO D N 1
ATOM 5458 C CA . PRO C 1 25 ? 3.790 48.900 58.063 1.00 27.16 33 PRO D CA 1
ATOM 5459 C C . PRO C 1 25 ? 5.097 48.890 57.267 1.00 26.92 33 PRO D C 1
ATOM 5460 O O . PRO C 1 25 ? 6.078 48.259 57.672 1.00 25.76 33 PRO D O 1
ATOM 5464 N N . LEU C 1 26 ? 5.119 49.583 56.134 1.00 26.56 34 LEU D N 1
ATOM 5465 C CA . LEU C 1 26 ? 6.327 49.612 55.314 1.00 26.98 34 LEU D CA 1
ATOM 5466 C C . LEU C 1 26 ? 7.483 50.306 56.031 1.00 27.41 34 LEU D C 1
ATOM 5467 O O . LEU C 1 26 ? 8.592 49.778 56.097 1.00 27.18 34 LEU D O 1
ATOM 5472 N N . ILE C 1 27 ? 7.218 51.489 56.566 1.00 29.33 35 ILE D N 1
ATOM 5473 C CA . ILE C 1 27 ? 8.238 52.255 57.271 1.00 30.27 35 ILE D CA 1
ATOM 5474 C C . ILE C 1 27 ? 8.871 51.455 58.412 1.00 31.12 35 ILE D C 1
ATOM 5475 O O . ILE C 1 27 ? 10.090 51.424 58.548 1.00 30.77 35 ILE D O 1
ATOM 5480 N N . ARG C 1 28 ? 8.042 50.792 59.213 1.00 32.06 36 ARG D N 1
ATOM 5481 C CA . ARG C 1 28 ? 8.533 49.997 60.339 1.00 33.14 36 ARG D CA 1
ATOM 5482 C C . ARG C 1 28 ? 9.423 48.837 59.901 1.00 32.26 36 ARG D C 1
ATOM 5483 O O . ARG C 1 28 ? 10.304 48.401 60.652 1.00 32.15 36 ARG D O 1
ATOM 5491 N N . SER C 1 29 ? 9.206 48.339 58.689 1.00 28.64 37 SER D N 1
ATOM 5492 C CA . SER C 1 29 ? 9.987 47.209 58.198 1.00 28.30 37 SER D CA 1
ATOM 5493 C C . SER C 1 29 ? 11.294 47.631 57.547 1.00 27.79 37 SER D C 1
ATOM 5494 O O . SER C 1 29 ? 12.073 46.786 57.111 1.00 27.84 37 SER D O 1
ATOM 5497 N N . VAL C 1 30 ? 11.535 48.933 57.472 1.00 28.91 38 VAL D N 1
ATOM 5498 C CA . VAL C 1 30 ? 12.755 49.415 56.842 1.00 29.52 38 VAL D CA 1
ATOM 5499 C C . VAL C 1 30 ? 13.782 49.934 57.832 1.00 29.50 38 VAL D C 1
ATOM 5500 O O . VAL C 1 30 ? 13.537 50.910 58.536 1.00 30.87 38 VAL D O 1
ATOM 5504 N N . PRO C 1 31 ? 14.951 49.281 57.902 1.00 30.46 39 PRO D N 1
ATOM 5505 C CA . PRO C 1 31 ? 16.000 49.727 58.827 1.00 31.05 39 PRO D CA 1
ATOM 5506 C C . PRO C 1 31 ? 16.432 51.140 58.424 1.00 31.21 39 PRO D C 1
ATOM 5507 O O . PRO C 1 31 ? 16.449 51.471 57.242 1.00 31.94 39 PRO D O 1
ATOM 5511 N N . GLY C 1 32 ? 16.768 51.970 59.403 1.00 32.17 40 GLY D N 1
ATOM 5512 C CA . GLY C 1 32 ? 17.197 53.323 59.104 1.00 32.85 40 GLY D CA 1
ATOM 5513 C C . GLY C 1 32 ? 16.103 54.362 59.249 1.00 33.23 40 GLY D C 1
ATOM 5514 O O . GLY C 1 32 ? 16.389 55.546 59.425 1.00 34.01 40 GLY D O 1
ATOM 5515 N N . LEU C 1 33 ? 14.849 53.922 59.171 1.00 33.48 41 LEU D N 1
ATOM 5516 C CA . LEU C 1 33 ? 13.709 54.826 59.292 1.00 34.25 41 LEU D CA 1
ATOM 5517 C C . LEU C 1 33 ? 13.025 54.648 60.631 1.00 34.56 41 LEU D C 1
ATOM 5518 O O . LEU C 1 33 ? 13.040 53.565 61.204 1.00 35.49 41 LEU D O 1
ATOM 5523 N N . ASN C 1 34 ? 12.419 55.719 61.124 1.00 36.42 42 ASN D N 1
ATOM 5524 C CA . ASN C 1 34 ? 11.729 55.671 62.401 1.00 38.16 42 ASN D CA 1
ATOM 5525 C C . ASN C 1 34 ? 10.485 56.537 62.382 1.00 38.51 42 ASN D C 1
ATOM 5526 O O . ASN C 1 34 ? 10.571 57.756 62.243 1.00 39.22 42 ASN D O 1
ATOM 5531 N N . LEU C 1 35 ? 9.326 55.903 62.514 1.00 38.83 43 LEU D N 1
ATOM 5532 C CA . LEU C 1 35 ? 8.070 56.636 62.531 1.00 39.85 43 LEU D CA 1
ATOM 5533 C C . LEU C 1 35 ? 7.914 57.216 63.933 1.00 41.20 43 LEU D C 1
ATOM 5534 O O . LEU C 1 35 ? 7.476 56.528 64.856 1.00 41.36 43 LEU D O 1
ATOM 5539 N N . ALA C 1 36 ? 8.278 58.482 64.092 1.00 42.15 44 ALA D N 1
ATOM 5540 C CA . ALA C 1 36 ? 8.205 59.122 65.395 1.00 43.69 44 ALA D CA 1
ATOM 5541 C C . ALA C 1 36 ? 6.914 59.877 65.634 1.00 44.29 44 ALA D C 1
ATOM 5542 O O . ALA C 1 36 ? 6.492 60.041 66.774 1.00 45.64 44 ALA D O 1
ATOM 5544 N N . PHE C 1 37 ? 6.277 60.330 64.563 1.00 44.59 45 PHE D N 1
ATOM 5545 C CA . PHE C 1 37 ? 5.049 61.099 64.706 1.00 43.86 45 PHE D CA 1
ATOM 5546 C C . PHE C 1 37 ? 3.960 60.682 63.723 1.00 43.14 45 PHE D C 1
ATOM 5547 O O . PHE C 1 37 ? 4.238 60.117 62.666 1.00 42.32 45 PHE D O 1
ATOM 5555 N N . VAL C 1 38 ? 2.716 60.976 64.091 1.00 42.02 46 VAL D N 1
ATOM 5556 C CA . VAL C 1 38 ? 1.557 60.678 63.257 1.00 41.19 46 VAL D CA 1
ATOM 5557 C C . VAL C 1 38 ? 0.536 61.789 63.472 1.00 41.91 46 VAL D C 1
ATOM 5558 O O . VAL C 1 38 ? 0.070 62.008 64.591 1.00 42.47 46 VAL D O 1
ATOM 5562 N N . ALA C 1 39 ? 0.203 62.501 62.403 1.00 43.21 47 ALA D N 1
ATOM 5563 C CA . ALA C 1 39 ? -0.765 63.587 62.488 1.00 44.88 47 ALA D CA 1
ATOM 5564 C C . ALA C 1 39 ? -2.157 62.993 62.369 1.00 45.88 47 ALA D C 1
ATOM 5565 O O . ALA C 1 39 ? -2.580 62.598 61.280 1.00 46.89 47 ALA D O 1
ATOM 5567 N N . SER C 1 40 ? -2.868 62.927 63.491 1.00 47.17 48 SER D N 1
ATOM 5568 C CA . SER C 1 40 ? -4.213 62.363 63.497 1.00 48.83 48 SER D CA 1
ATOM 5569 C C . SER C 1 40 ? -5.078 62.909 64.631 1.00 49.89 48 SER D C 1
ATOM 5570 O O . SER C 1 40 ? -4.618 63.054 65.766 1.00 50.36 48 SER D O 1
ATOM 5573 N N . ARG C 1 41 ? -6.334 63.204 64.310 1.00 50.23 49 ARG D N 1
ATOM 5574 C CA . ARG C 1 41 ? -7.286 63.725 65.285 1.00 50.56 49 ARG D CA 1
ATOM 5575 C C . ARG C 1 41 ? -7.871 62.573 66.110 1.00 50.70 49 ARG D C 1
ATOM 5576 O O . ARG C 1 41 ? -8.673 62.796 67.017 1.00 51.14 49 ARG D O 1
ATOM 5584 N N . ASP C 1 42 ? -7.465 61.344 65.790 1.00 50.32 50 ASP D N 1
ATOM 5585 C CA . ASP C 1 42 ? -7.940 60.152 66.497 1.00 49.98 50 ASP D CA 1
ATOM 5586 C C . ASP C 1 42 ? -6.769 59.396 67.122 1.00 50.06 50 ASP D C 1
ATOM 5587 O O . ASP C 1 42 ? -6.361 58.347 66.627 1.00 50.12 50 ASP D O 1
ATOM 5592 N N . GLU C 1 43 ? -6.244 59.936 68.213 1.00 50.99 51 GLU D N 1
ATOM 5593 C CA . GLU C 1 43 ? -5.113 59.351 68.926 1.00 51.77 51 GLU D CA 1
ATOM 5594 C C . GLU C 1 43 ? -5.234 57.840 69.166 1.00 51.86 51 GLU D C 1
ATOM 5595 O O . GLU C 1 43 ? -4.351 57.064 68.787 1.00 52.39 51 GLU D O 1
ATOM 5601 N N . GLU C 1 44 ? -6.332 57.430 69.793 1.00 51.47 52 GLU D N 1
ATOM 5602 C CA . GLU C 1 44 ? -6.572 56.026 70.116 1.00 50.92 52 GLU D CA 1
ATOM 5603 C C . GLU C 1 44 ? -6.463 55.053 68.938 1.00 50.11 52 GLU D C 1
ATOM 5604 O O . GLU C 1 44 ? -5.981 53.926 69.095 1.00 49.88 52 GLU D O 1
ATOM 5610 N N . LYS C 1 45 ? -6.906 55.480 67.761 1.00 49.03 53 LYS D N 1
ATOM 5611 C CA . LYS C 1 45 ? -6.846 54.617 66.588 1.00 48.47 53 LYS D CA 1
ATOM 5612 C C . LYS C 1 45 ? -5.403 54.262 66.227 1.00 48.15 53 LYS D C 1
ATOM 5613 O O . LYS C 1 45 ? -5.076 53.095 65.988 1.00 48.42 53 LYS D O 1
ATOM 5619 N N . VAL C 1 46 ? -4.547 55.279 66.189 1.00 47.23 54 VAL D N 1
ATOM 5620 C CA . VAL C 1 46 ? -3.137 55.095 65.860 1.00 46.59 54 VAL D CA 1
ATOM 5621 C C . VAL C 1 46 ? -2.435 54.269 66.936 1.00 46.81 54 VAL D C 1
ATOM 5622 O O . VAL C 1 46 ? -1.521 53.495 66.643 1.00 46.42 54 VAL D O 1
ATOM 5626 N N . LYS C 1 47 ? -2.872 54.446 68.180 1.00 47.44 55 LYS D N 1
ATOM 5627 C CA . LYS C 1 47 ? -2.296 53.740 69.320 1.00 48.17 55 LYS D CA 1
ATOM 5628 C C . LYS C 1 47 ? -2.529 52.234 69.327 1.00 48.13 55 LYS D C 1
ATOM 5629 O O . LYS C 1 47 ? -1.655 51.477 69.752 1.00 48.47 55 LYS D O 1
ATOM 5635 N N . ARG C 1 48 ? -3.700 51.796 68.869 1.00 48.56 56 ARG D N 1
ATOM 5636 C CA . ARG C 1 48 ? -3.994 50.366 68.840 1.00 48.48 56 ARG D CA 1
ATOM 5637 C C . ARG C 1 48 ? -2.989 49.665 67.941 1.00 49.04 56 ARG D C 1
ATOM 5638 O O . ARG C 1 48 ? -2.737 48.464 68.082 1.00 50.09 56 ARG D O 1
ATOM 5646 N N . ASP C 1 49 ? -2.427 50.426 67.005 1.00 48.70 57 ASP D N 1
ATOM 5647 C CA . ASP C 1 49 ? -1.449 49.888 66.072 1.00 48.64 57 ASP D CA 1
ATOM 5648 C C . ASP C 1 49 ? -0.018 50.251 66.457 1.00 49.17 57 ASP D C 1
ATOM 5649 O O . ASP C 1 49 ? 0.892 49.416 66.354 1.00 49.46 57 ASP D O 1
ATOM 5654 N N . LEU C 1 50 ? 0.182 51.486 66.916 1.00 49.22 58 LEU D N 1
ATOM 5655 C CA . LEU C 1 50 ? 1.510 51.974 67.318 1.00 49.85 58 LEU D CA 1
ATOM 5656 C C . LEU C 1 50 ? 1.415 52.545 68.729 1.00 51.42 58 LEU D C 1
ATOM 5657 O O . LEU C 1 50 ? 1.194 53.743 68.903 1.00 51.93 58 LEU D O 1
ATOM 5662 N N . PRO C 1 51 ? 1.572 51.689 69.750 1.00 52.69 59 PRO D N 1
ATOM 5663 C CA . PRO C 1 51 ? 1.504 52.108 71.158 1.00 53.66 59 PRO D CA 1
ATOM 5664 C C . PRO C 1 51 ? 2.350 53.315 71.628 1.00 54.00 59 PRO D C 1
ATOM 5665 O O . PRO C 1 51 ? 1.974 53.945 72.589 1.00 53.60 59 PRO D O 1
ATOM 5669 N N . ASP C 1 52 ? 3.446 53.659 70.956 1.00 55.24 60 ASP D N 1
ATOM 5670 C CA . ASP C 1 52 ? 4.306 54.711 71.466 1.00 56.61 60 ASP D CA 1
ATOM 5671 C C . ASP C 1 52 ? 4.586 55.912 70.566 1.00 55.95 60 ASP D C 1
ATOM 5672 O O . ASP C 1 52 ? 5.089 56.913 71.057 1.00 57.52 60 ASP D O 1
ATOM 5677 N N . VAL C 1 53 ? 4.306 55.838 69.266 1.00 54.62 61 VAL D N 1
ATOM 5678 C CA . VAL C 1 53 ? 4.571 57.012 68.425 1.00 52.53 61 VAL D CA 1
ATOM 5679 C C . VAL C 1 53 ? 3.691 58.170 68.888 1.00 51.98 61 VAL D C 1
ATOM 5680 O O . VAL C 1 53 ? 2.465 58.010 68.999 1.00 52.72 61 VAL D O 1
ATOM 5684 N N . THR C 1 54 ? 4.316 59.321 69.159 1.00 50.24 62 THR D N 1
ATOM 5685 C CA . THR C 1 54 ? 3.578 60.490 69.650 1.00 48.81 62 THR D CA 1
ATOM 5686 C C . THR C 1 54 ? 2.634 60.954 68.536 1.00 47.63 62 THR D C 1
ATOM 5687 O O . THR C 1 54 ? 3.048 61.101 67.381 1.00 48.20 62 THR D O 1
ATOM 5691 N N . VAL C 1 55 ? 1.371 61.183 68.886 1.00 46.99 63 VAL D N 1
ATOM 5692 C CA . VAL C 1 55 ? 0.320 61.543 67.926 1.00 46.52 63 VAL D CA 1
ATOM 5693 C C . VAL C 1 55 ? -0.029 63.007 67.907 1.00 47.76 63 VAL D C 1
ATOM 5694 O O . VAL C 1 55 ? -0.895 63.448 68.664 1.00 48.88 63 VAL D O 1
ATOM 5698 N N . ILE C 1 56 ? 0.615 63.755 67.021 1.00 48.95 64 ILE D N 1
ATOM 5699 C CA . ILE C 1 56 ? 0.346 65.181 66.887 1.00 49.22 64 ILE D CA 1
ATOM 5700 C C . ILE C 1 56 ? -1.085 65.240 66.386 1.00 49.59 64 ILE D C 1
ATOM 5701 O O . ILE C 1 56 ? -1.496 64.395 65.597 1.00 50.42 64 ILE D O 1
ATOM 5706 N N . ALA C 1 57 ? -1.844 66.230 66.835 1.00 49.79 65 ALA D N 1
ATOM 5707 C CA . ALA C 1 57 ? -3.240 66.345 66.430 1.00 49.43 65 ALA D CA 1
ATOM 5708 C C . ALA C 1 57 ? -3.480 67.365 65.325 1.00 49.94 65 ALA D C 1
ATOM 5709 O O . ALA C 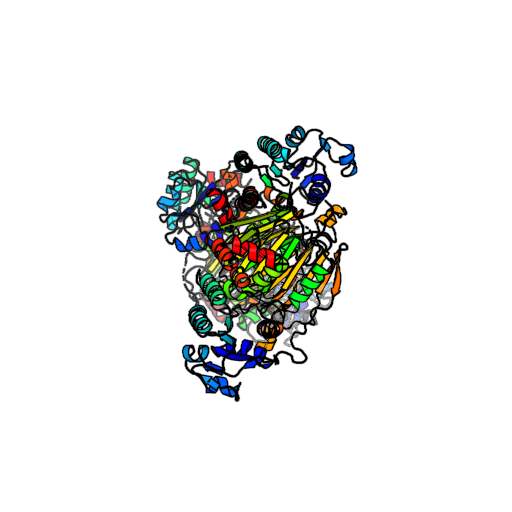1 57 ? -4.592 67.474 64.803 1.00 50.87 65 ALA D O 1
ATOM 5711 N N . SER C 1 58 ? -2.443 68.111 64.963 1.00 50.51 66 SER D N 1
ATOM 5712 C CA . SER C 1 58 ? -2.573 69.121 63.919 1.00 50.85 66 SER D CA 1
ATOM 5713 C C . SER C 1 58 ? -1.606 68.904 62.760 1.00 50.58 66 SER D C 1
ATOM 5714 O O . SER C 1 58 ? -0.393 68.806 62.961 1.00 51.24 66 SER D O 1
ATOM 5717 N N . PRO C 1 59 ? -2.137 68.826 61.528 1.00 50.10 67 PRO D N 1
ATOM 5718 C CA . PRO C 1 59 ? -1.336 68.622 60.318 1.00 49.40 67 PRO D CA 1
ATOM 5719 C C . PRO C 1 59 ? -0.253 69.689 60.180 1.00 49.21 67 PRO D C 1
ATOM 5720 O O . PRO C 1 59 ? 0.939 69.374 60.119 1.00 48.77 67 PRO D O 1
ATOM 5724 N N . GLU C 1 60 ? -0.683 70.949 60.128 1.00 49.13 68 GLU D N 1
ATOM 5725 C CA . GLU C 1 60 ? 0.229 72.086 59.997 1.00 48.30 68 GLU D CA 1
ATOM 5726 C C . GLU C 1 60 ? 1.362 71.994 61.007 1.00 47.31 68 GLU D C 1
ATOM 5727 O O . GLU C 1 60 ? 2.538 72.098 60.654 1.00 47.85 68 GLU D O 1
ATOM 5733 N N . ALA C 1 61 ? 0.994 71.803 62.268 1.00 45.42 69 ALA D N 1
ATOM 5734 C CA . ALA C 1 61 ? 1.970 71.698 63.342 1.00 45.08 69 ALA D CA 1
ATOM 5735 C C . ALA C 1 61 ? 2.871 70.484 63.133 1.00 44.55 69 ALA D C 1
ATOM 5736 O O . ALA C 1 61 ? 4.070 70.531 63.409 1.00 44.45 69 ALA D O 1
ATOM 5738 N N . ALA C 1 62 ? 2.287 69.399 62.634 1.00 43.98 70 ALA D N 1
ATOM 5739 C CA . ALA C 1 62 ? 3.032 68.169 62.398 1.00 42.88 70 ALA D CA 1
ATOM 5740 C C . ALA C 1 62 ? 4.148 68.334 61.372 1.00 42.13 70 ALA D C 1
ATOM 5741 O O . ALA C 1 62 ? 5.306 68.032 61.656 1.00 41.60 70 ALA D O 1
ATOM 5743 N N . VAL C 1 63 ? 3.797 68.814 60.181 1.00 42.27 71 VAL D N 1
ATOM 5744 C CA . VAL C 1 63 ? 4.771 68.994 59.110 1.00 42.84 71 VAL D CA 1
ATOM 5745 C C . VAL C 1 63 ? 5.872 70.002 59.442 1.00 43.67 71 VAL D C 1
ATOM 5746 O O . VAL C 1 63 ? 6.880 70.074 58.740 1.00 42.95 71 VAL D O 1
ATOM 5750 N N . GLN C 1 64 ? 5.682 70.770 60.513 1.00 45.49 72 GLN D N 1
ATOM 5751 C CA . GLN C 1 64 ? 6.666 71.771 60.927 1.00 47.15 72 GLN D CA 1
ATOM 5752 C C . GLN C 1 64 ? 7.276 71.443 62.285 1.00 48.05 72 GLN D C 1
ATOM 5753 O O . GLN C 1 64 ? 7.796 72.327 62.962 1.00 48.86 72 GLN D O 1
ATOM 5759 N N . HIS C 1 65 ? 7.226 70.173 62.679 1.00 48.87 73 HIS D N 1
ATOM 5760 C CA . HIS C 1 65 ? 7.750 69.760 63.979 1.00 49.31 73 HIS D CA 1
ATOM 5761 C C . HIS C 1 65 ? 9.262 69.546 64.035 1.00 49.40 73 HIS D C 1
ATOM 5762 O O . HIS C 1 65 ? 9.850 68.909 63.156 1.00 50.02 73 HIS D O 1
ATOM 5769 N N . PRO C 1 66 ? 9.905 70.063 65.097 1.00 49.05 74 PRO D N 1
ATOM 5770 C CA . PRO C 1 66 ? 11.344 69.987 65.359 1.00 48.50 74 PRO D CA 1
ATOM 5771 C C . PRO C 1 66 ? 12.069 68.705 64.962 1.00 47.93 74 PRO D C 1
ATOM 5772 O O . PRO C 1 66 ? 12.871 68.702 64.030 1.00 48.51 74 PRO D O 1
ATOM 5776 N N . ASP C 1 67 ? 11.790 67.617 65.667 1.00 47.56 75 ASP D N 1
ATOM 5777 C CA . ASP C 1 67 ? 12.470 66.359 65.397 1.00 47.56 75 ASP D CA 1
ATOM 5778 C C . ASP C 1 67 ? 11.927 65.551 64.221 1.00 46.52 75 ASP D C 1
ATOM 5779 O O . ASP C 1 67 ? 11.821 64.326 64.304 1.00 46.65 75 ASP D O 1
ATOM 5784 N N . VAL C 1 68 ? 11.605 66.232 63.126 1.00 44.78 76 VAL D N 1
ATOM 5785 C CA . VAL C 1 68 ? 11.081 65.563 61.938 1.00 43.66 76 VAL D CA 1
ATOM 5786 C C . VAL C 1 68 ? 11.974 65.798 60.722 1.00 43.03 76 VAL D C 1
ATOM 5787 O O . VAL C 1 68 ? 12.226 66.940 60.335 1.00 44.55 76 VAL D O 1
ATOM 5791 N N . ASP C 1 69 ? 12.448 64.712 60.122 1.00 41.02 77 ASP D N 1
ATOM 5792 C CA . ASP C 1 69 ? 13.299 64.796 58.942 1.00 39.89 77 ASP D CA 1
ATOM 5793 C C . ASP C 1 69 ? 12.467 64.690 57.668 1.00 38.72 77 ASP D C 1
ATOM 5794 O O . ASP C 1 69 ? 12.558 65.531 56.773 1.00 38.51 77 ASP D O 1
ATOM 5799 N N . LEU C 1 70 ? 11.653 63.643 57.606 1.00 37.84 78 LEU D N 1
ATOM 5800 C CA . LEU C 1 70 ? 10.814 63.372 56.445 1.00 35.97 78 LEU D CA 1
ATOM 5801 C C . LEU C 1 70 ? 9.332 63.369 56.788 1.00 35.54 78 LEU D C 1
ATOM 5802 O O . LEU C 1 70 ? 8.919 62.785 57.789 1.00 36.23 78 LEU D O 1
ATOM 5807 N N . VAL C 1 71 ? 8.536 64.028 55.953 1.00 35.07 79 VAL D N 1
ATOM 5808 C CA . VAL C 1 71 ? 7.095 64.084 56.150 1.00 35.74 79 VAL D CA 1
ATOM 5809 C C . VAL C 1 71 ? 6.404 63.260 55.063 1.00 35.24 79 VAL D C 1
ATOM 5810 O O . VAL C 1 71 ? 6.700 63.409 53.878 1.00 34.09 79 VAL D O 1
ATOM 5814 N N . VAL C 1 72 ? 5.501 62.376 55.478 1.00 35.44 80 VAL D N 1
ATOM 5815 C CA . VAL C 1 72 ? 4.756 61.535 54.542 1.00 34.86 80 VAL D CA 1
ATOM 5816 C C . VAL C 1 72 ? 3.306 62.003 54.563 1.00 35.36 80 VAL D C 1
ATOM 5817 O O . VAL C 1 72 ? 2.570 61.743 55.520 1.00 35.76 80 VAL D O 1
ATOM 5821 N N . ILE C 1 73 ? 2.909 62.701 53.504 1.00 35.66 81 ILE D N 1
ATOM 5822 C CA . ILE C 1 73 ? 1.561 63.239 53.399 1.00 34.91 81 ILE D CA 1
ATOM 5823 C C . ILE C 1 73 ? 0.560 62.233 52.844 1.00 34.41 81 ILE D C 1
ATOM 5824 O O . ILE C 1 73 ? 0.527 61.963 51.646 1.00 34.69 81 ILE D O 1
ATOM 5829 N N . ALA C 1 74 ? -0.257 61.687 53.737 1.00 34.39 82 ALA D N 1
ATOM 5830 C CA . ALA C 1 74 ? -1.275 60.709 53.373 1.00 34.02 82 ALA D CA 1
ATOM 5831 C C . ALA C 1 74 ? -2.640 61.229 53.814 1.00 33.95 82 ALA D C 1
ATOM 5832 O O . ALA C 1 74 ? -3.474 60.472 54.310 1.00 33.87 82 ALA D O 1
ATOM 5834 N N . SER C 1 75 ? -2.853 62.529 53.634 1.00 34.76 83 SER D N 1
ATOM 5835 C CA . SER C 1 75 ? -4.107 63.173 54.017 1.00 35.55 83 SER D CA 1
ATOM 5836 C C . SER C 1 75 ? -4.948 63.461 52.775 1.00 36.35 83 SER D C 1
ATOM 5837 O O . SER C 1 75 ? -4.497 63.219 51.653 1.00 37.15 83 SER D O 1
ATOM 5840 N N . PRO C 1 76 ? -6.184 63.971 52.954 1.00 36.87 84 PRO D N 1
ATOM 5841 C CA . PRO C 1 76 ? -7.063 64.278 51.818 1.00 37.87 84 PRO D CA 1
ATOM 5842 C C . PRO C 1 76 ? -6.360 65.051 50.699 1.00 39.47 84 PRO D C 1
ATOM 5843 O O . PRO C 1 76 ? -5.531 65.926 50.956 1.00 38.95 84 PRO D O 1
ATOM 5847 N N . ASN C 1 77 ? -6.709 64.719 49.459 1.00 41.03 85 ASN D N 1
ATOM 5848 C CA . ASN C 1 77 ? -6.108 65.333 48.279 1.00 42.88 85 ASN D CA 1
ATOM 5849 C C . ASN C 1 77 ? -5.943 66.843 48.343 1.00 44.55 85 ASN D C 1
ATOM 5850 O O . ASN C 1 77 ? -4.904 67.376 47.946 1.00 44.90 85 ASN D O 1
ATOM 5855 N N . ALA C 1 78 ? -6.968 67.534 48.831 1.00 45.65 86 ALA D N 1
ATOM 5856 C CA . ALA C 1 78 ? -6.920 68.987 48.910 1.00 46.47 86 ALA D CA 1
ATOM 5857 C C . ALA C 1 78 ? -5.845 69.502 49.864 1.00 47.22 86 ALA D C 1
ATOM 5858 O O . ALA C 1 78 ? -5.325 70.602 49.676 1.00 48.42 86 ALA D O 1
ATOM 5860 N N . THR C 1 79 ? -5.501 68.709 50.875 1.00 46.95 87 THR D N 1
ATOM 5861 C CA . THR C 1 79 ? -4.496 69.122 51.850 1.00 46.54 87 THR D CA 1
ATOM 5862 C C . THR C 1 79 ? -3.054 68.932 51.384 1.00 45.21 87 THR D C 1
ATOM 5863 O O . THR C 1 79 ? -2.133 69.518 51.952 1.00 46.28 87 THR D O 1
ATOM 5867 N N . HIS C 1 80 ? -2.857 68.119 50.353 1.00 43.96 88 HIS D N 1
ATOM 5868 C CA . HIS C 1 80 ? -1.520 67.844 49.841 1.00 42.85 88 HIS D CA 1
ATOM 5869 C C . HIS C 1 80 ? -0.633 69.070 49.610 1.00 43.42 88 HIS D C 1
ATOM 5870 O O . HIS C 1 80 ? 0.377 69.251 50.295 1.00 43.00 88 HIS D O 1
ATOM 5877 N N . ALA C 1 81 ? -1.008 69.906 48.647 1.00 44.11 89 ALA D N 1
ATOM 5878 C CA . ALA C 1 81 ? -0.230 71.096 48.310 1.00 45.23 89 ALA D CA 1
ATOM 5879 C C . ALA C 1 81 ? 0.113 72.008 49.491 1.00 45.72 89 ALA D C 1
ATOM 5880 O O . ALA C 1 81 ? 1.284 72.285 49.745 1.00 46.61 89 ALA D O 1
ATOM 5882 N N . PRO C 1 82 ? -0.901 72.492 50.225 1.00 46.17 90 PRO D N 1
ATOM 5883 C CA . PRO C 1 82 ? -0.614 73.370 51.363 1.00 46.81 90 PRO D CA 1
ATOM 5884 C C . PRO C 1 82 ? 0.319 72.747 52.398 1.00 47.72 90 PRO D C 1
ATOM 5885 O O . PRO C 1 82 ? 1.231 73.411 52.898 1.00 48.15 90 PRO D O 1
ATOM 5889 N N . LEU C 1 83 ? 0.090 71.474 52.716 1.00 46.24 91 LEU D N 1
ATOM 5890 C CA . LEU C 1 83 ? 0.925 70.771 53.682 1.00 44.81 91 LEU D CA 1
ATOM 5891 C C . LEU C 1 83 ? 2.331 70.573 53.119 1.00 44.66 91 LEU D C 1
ATOM 5892 O O . LEU C 1 83 ? 3.321 70.622 53.853 1.00 44.24 91 LEU D O 1
ATOM 5897 N N . ALA C 1 84 ? 2.418 70.348 51.813 1.00 44.47 92 ALA D N 1
ATOM 5898 C CA . ALA C 1 84 ? 3.716 70.174 51.177 1.00 44.91 92 ALA D CA 1
ATOM 5899 C C . ALA C 1 84 ? 4.471 71.502 51.258 1.00 44.88 92 ALA D C 1
ATOM 5900 O O . ALA C 1 84 ? 5.688 71.524 51.440 1.00 44.19 92 ALA D O 1
ATOM 5902 N N . ARG C 1 85 ? 3.736 72.606 51.127 1.00 44.82 93 ARG D N 1
ATOM 5903 C CA . ARG C 1 85 ? 4.331 73.937 51.191 1.00 45.02 93 ARG D CA 1
ATOM 5904 C C . ARG C 1 85 ? 4.936 74.213 52.554 1.00 44.78 93 ARG D C 1
ATOM 5905 O O . ARG C 1 85 ? 6.085 74.647 52.647 1.00 45.53 93 ARG D O 1
ATOM 5913 N N . LEU C 1 86 ? 4.165 73.972 53.611 1.00 45.05 94 LEU D N 1
ATOM 5914 C CA . LEU C 1 86 ? 4.662 74.192 54.961 1.00 45.07 94 LEU D CA 1
ATOM 5915 C C . LEU C 1 86 ? 5.856 73.286 55.221 1.00 45.19 94 LEU D C 1
ATOM 5916 O O . LEU C 1 86 ? 6.909 73.743 55.675 1.00 45.11 94 LEU D O 1
ATOM 5921 N N . ALA C 1 87 ? 5.689 72.000 54.928 1.00 43.93 95 ALA D N 1
ATOM 5922 C CA . ALA C 1 87 ? 6.761 71.033 55.122 1.00 43.64 95 ALA D CA 1
ATOM 5923 C C . ALA C 1 87 ? 8.051 71.507 54.446 1.00 42.76 95 ALA D C 1
ATOM 5924 O O . ALA C 1 87 ? 9.114 71.530 55.068 1.00 43.22 95 ALA D O 1
ATOM 5926 N N . LEU C 1 88 ? 7.950 71.883 53.173 1.00 42.96 96 LEU D N 1
ATOM 5927 C CA . LEU C 1 88 ? 9.105 72.356 52.411 1.00 43.36 96 LEU D CA 1
ATOM 5928 C C . LEU C 1 88 ? 9.613 73.695 52.959 1.00 43.96 96 LEU D C 1
ATOM 5929 O O . LEU C 1 88 ? 10.812 73.878 53.159 1.00 44.07 96 LEU D O 1
ATOM 5934 N N . ASN C 1 89 ? 8.698 74.628 53.200 1.00 44.65 97 ASN D N 1
ATOM 5935 C CA . ASN C 1 89 ? 9.068 75.934 53.736 1.00 44.96 97 ASN D CA 1
ATOM 5936 C C . ASN C 1 89 ? 9.547 75.802 55.178 1.00 45.72 97 ASN D C 1
ATOM 5937 O O . ASN C 1 89 ? 9.861 76.799 55.827 1.00 46.91 97 ASN D O 1
ATOM 5942 N N . ALA C 1 90 ? 9.594 74.569 55.677 1.00 45.11 98 ALA D N 1
ATOM 5943 C CA . ALA C 1 90 ? 10.042 74.314 57.042 1.00 43.13 98 ALA D CA 1
ATOM 5944 C C . ALA C 1 90 ? 11.340 73.513 57.042 1.00 42.03 98 ALA D C 1
ATOM 5945 O O . ALA C 1 90 ? 11.882 73.188 58.099 1.00 41.66 98 ALA D O 1
ATOM 5947 N N . GLY C 1 91 ? 11.829 73.186 55.850 1.00 40.60 99 GLY D N 1
ATOM 5948 C CA . GLY C 1 91 ? 13.071 72.443 55.744 1.00 40.12 99 GLY D CA 1
ATOM 5949 C C . GLY C 1 91 ? 12.965 70.930 55.776 1.00 40.31 99 GLY D C 1
ATOM 5950 O O . GLY C 1 91 ? 13.987 70.244 55.795 1.00 40.16 99 GLY D O 1
ATOM 5951 N N . LYS C 1 92 ? 11.746 70.396 55.780 1.00 40.59 100 LYS D N 1
ATOM 5952 C CA . LYS C 1 92 ? 11.566 68.943 55.804 1.00 39.69 100 LYS D CA 1
ATOM 5953 C C . LYS C 1 92 ? 11.467 68.333 54.409 1.00 38.38 100 LYS D C 1
ATOM 5954 O O . LYS C 1 92 ? 11.017 68.986 53.469 1.00 38.73 100 LYS D O 1
ATOM 5960 N N . HIS C 1 93 ? 11.902 67.081 54.282 1.00 36.81 101 HIS D N 1
ATOM 5961 C CA . HIS C 1 93 ? 11.819 66.354 53.015 1.00 35.83 101 HIS D CA 1
ATOM 5962 C C . HIS C 1 93 ? 10.369 65.875 52.924 1.00 35.13 101 HIS D C 1
ATOM 5963 O O . HIS C 1 93 ? 9.718 65.683 53.955 1.00 33.40 101 HIS D O 1
ATOM 5970 N N . VAL C 1 94 ? 9.871 65.661 51.708 1.00 34.46 102 VAL D N 1
ATOM 5971 C CA . VAL C 1 94 ? 8.474 65.263 51.535 1.00 33.58 102 VAL D CA 1
ATOM 5972 C C . VAL C 1 94 ? 8.142 64.128 50.560 1.00 33.14 102 VAL D C 1
ATOM 5973 O O . VAL C 1 94 ? 8.699 64.041 49.461 1.00 32.08 102 VAL D O 1
ATOM 5977 N N . VAL C 1 95 ? 7.220 63.267 50.994 1.00 31.78 103 VAL D N 1
ATOM 5978 C CA . VAL C 1 95 ? 6.691 62.156 50.200 1.00 28.73 103 VAL D CA 1
ATOM 5979 C C . VAL C 1 95 ? 5.181 62.411 50.207 1.00 29.49 103 VAL D C 1
ATOM 5980 O O . VAL C 1 95 ? 4.583 62.561 51.273 1.00 28.73 103 VAL D O 1
ATOM 5984 N N . VAL C 1 96 ? 4.563 62.482 49.031 1.00 28.86 104 VAL D N 1
ATOM 5985 C CA . VAL C 1 96 ? 3.125 62.743 48.965 1.00 28.26 104 VAL D CA 1
ATOM 5986 C C . VAL C 1 96 ? 2.355 61.596 48.312 1.00 28.26 104 VAL D C 1
ATOM 5987 O O . VAL C 1 96 ? 2.790 61.038 47.308 1.00 26.59 104 VAL D O 1
ATOM 5991 N N . ASP C 1 97 ? 1.212 61.245 48.892 1.00 29.24 105 ASP D N 1
ATOM 5992 C CA . ASP C 1 97 ? 0.382 60.181 48.340 1.00 30.84 105 ASP D CA 1
ATOM 5993 C C . ASP C 1 97 ? -0.304 60.672 47.073 1.00 30.98 105 ASP D C 1
ATOM 5994 O O . ASP C 1 97 ? -0.448 61.879 46.858 1.00 30.09 105 ASP D O 1
ATOM 5999 N N . LYS C 1 98 ? -0.738 59.733 46.242 1.00 30.26 106 LYS D N 1
ATOM 6000 C CA . LYS C 1 98 ? -1.462 60.090 45.034 1.00 31.35 106 LYS D CA 1
ATOM 6001 C C . LYS C 1 98 ? -2.844 60.501 45.535 1.00 31.57 106 LYS D C 1
ATOM 6002 O O . LYS C 1 98 ? -3.334 59.962 46.527 1.00 32.10 106 LYS D O 1
ATOM 6008 N N . PRO C 1 99 ? -3.477 61.482 44.881 1.00 32.11 107 PRO D N 1
ATOM 6009 C CA . PRO C 1 99 ? -2.943 62.198 43.723 1.00 33.50 107 PRO D CA 1
ATOM 6010 C C . PRO C 1 99 ? -1.963 63.273 44.192 1.00 33.83 107 PRO D C 1
ATOM 6011 O O . PRO C 1 99 ? -2.267 64.031 45.112 1.00 35.97 107 PRO D O 1
ATOM 6015 N N . PHE C 1 100 ? -0.784 63.308 43.580 1.00 34.40 108 PHE D N 1
ATOM 6016 C CA . PHE C 1 100 ? 0.246 64.293 43.909 1.00 35.09 108 PHE D CA 1
ATOM 6017 C C . PHE C 1 100 ? -0.433 65.608 44.311 1.00 36.44 108 PHE D C 1
ATOM 6018 O O . PHE C 1 100 ? -0.422 66.002 45.483 1.00 35.87 108 PHE D O 1
ATOM 6026 N N . THR C 1 101 ? -1.039 66.267 43.329 1.00 36.86 109 THR D N 1
ATOM 6027 C CA . THR C 1 101 ? -1.748 67.515 43.562 1.00 38.74 109 THR D CA 1
ATOM 6028 C C . THR C 1 101 ? -3.030 67.507 42.741 1.00 41.09 109 THR D C 1
ATOM 6029 O O . THR C 1 101 ? -3.229 66.645 41.888 1.00 41.84 109 THR D O 1
ATOM 6033 N N . LEU C 1 102 ? -3.904 68.468 42.996 1.00 43.58 110 LEU D N 1
ATOM 6034 C CA . LEU C 1 102 ? -5.157 68.537 42.262 1.00 45.37 110 LEU D CA 1
ATOM 6035 C C . LEU C 1 102 ? -5.002 69.349 40.976 1.00 45.76 110 LEU D C 1
ATOM 6036 O O . LEU C 1 102 ? -5.900 69.370 40.132 1.00 45.67 110 LEU D O 1
ATOM 6041 N N . ASP C 1 103 ? -3.843 69.991 40.828 1.00 45.64 111 ASP D N 1
ATOM 6042 C CA . ASP C 1 103 ? -3.541 70.826 39.666 1.00 45.60 111 ASP D CA 1
ATOM 6043 C C . ASP C 1 103 ? -2.075 70.648 39.264 1.00 45.19 111 ASP D C 1
ATOM 6044 O O . ASP C 1 103 ? -1.207 70.509 40.122 1.00 44.91 111 ASP D O 1
ATOM 6057 N N . GLN C 1 105 ? -0.001 72.883 37.591 1.00 47.00 113 GLN D N 1
ATOM 6058 C CA . GLN C 1 105 ? 0.804 74.068 37.878 1.00 47.12 113 GLN D CA 1
ATOM 6059 C C . GLN C 1 105 ? 1.203 73.943 39.342 1.00 46.40 113 GLN D C 1
ATOM 6060 O O . GLN C 1 105 ? 2.364 74.129 39.707 1.00 46.90 113 GLN D O 1
ATOM 6066 N N . GLU C 1 106 ? 0.212 73.608 40.163 1.00 45.50 114 GLU D N 1
ATOM 6067 C CA . GLU C 1 106 ? 0.376 73.431 41.599 1.00 44.29 114 GLU D CA 1
ATOM 6068 C C . GLU C 1 106 ? 1.474 72.411 41.908 1.00 43.63 114 GLU D C 1
ATOM 6069 O O . GLU C 1 106 ? 2.174 72.520 42.919 1.00 43.19 114 GLU D O 1
ATOM 6075 N N . ALA C 1 107 ? 1.620 71.418 41.036 1.00 42.45 115 ALA D N 1
ATOM 6076 C CA . ALA C 1 107 ? 2.648 70.401 41.209 1.00 40.48 115 ALA D CA 1
ATOM 6077 C C . ALA C 1 107 ? 3.988 71.006 40.804 1.00 40.47 115 ALA D C 1
ATOM 6078 O O . ALA C 1 107 ? 5.004 70.799 41.472 1.00 39.45 115 ALA D O 1
ATOM 6080 N N . ARG C 1 108 ? 3.979 71.752 39.700 1.00 40.10 116 ARG D N 1
ATOM 6081 C CA . ARG C 1 108 ? 5.182 72.395 39.188 1.00 40.11 116 ARG D CA 1
ATOM 6082 C C . ARG C 1 108 ? 5.799 73.328 40.213 1.00 40.33 116 ARG D C 1
ATOM 6083 O O . ARG C 1 108 ? 7.019 73.483 40.269 1.00 41.32 116 ARG D O 1
ATOM 6091 N N . GLU C 1 109 ? 4.945 73.948 41.016 1.00 40.37 117 GLU D N 1
ATOM 6092 C CA . GLU C 1 109 ? 5.388 74.876 42.040 1.00 41.95 117 GLU D CA 1
ATOM 6093 C C . GLU C 1 109 ? 5.998 74.122 43.216 1.00 41.98 117 GLU D C 1
ATOM 6094 O O . GLU C 1 109 ? 7.046 74.517 43.733 1.00 41.35 117 GLU D O 1
ATOM 6100 N N . LEU C 1 110 ? 5.351 73.036 43.635 1.00 39.78 118 LEU D N 1
ATOM 6101 C CA . LEU C 1 110 ? 5.878 72.243 44.738 1.00 38.38 118 LEU D CA 1
ATOM 6102 C C . LEU C 1 110 ? 7.256 71.726 44.338 1.00 36.76 118 LEU D C 1
ATOM 6103 O O . LEU C 1 110 ? 8.158 71.619 45.172 1.00 37.32 118 LEU D O 1
ATOM 6108 N N . ILE C 1 111 ? 7.418 71.415 43.056 1.00 34.29 119 ILE D N 1
ATOM 6109 C CA . ILE C 1 111 ? 8.696 70.937 42.546 1.00 34.98 119 ILE D CA 1
ATOM 6110 C C . ILE C 1 111 ? 9.703 72.089 42.624 1.00 36.58 119 ILE D C 1
ATOM 6111 O O . ILE C 1 111 ? 10.878 71.890 42.948 1.00 35.93 119 ILE D O 1
ATOM 6116 N N . ALA C 1 112 ? 9.223 73.291 42.319 1.00 37.28 120 ALA D N 1
ATOM 6117 C CA . ALA C 1 112 ? 10.051 74.490 42.345 1.00 39.12 120 ALA D CA 1
ATOM 6118 C C . ALA C 1 112 ? 10.522 74.769 43.767 1.00 39.73 120 ALA D C 1
ATOM 6119 O O . ALA C 1 112 ? 11.716 74.948 44.018 1.00 40.84 120 ALA D O 1
ATOM 6121 N N . LEU C 1 113 ? 9.569 74.802 44.693 1.00 40.50 121 LEU D N 1
ATOM 6122 C CA . LEU C 1 113 ? 9.864 75.066 46.092 1.00 41.59 121 LEU D CA 1
ATOM 6123 C C . LEU C 1 113 ? 10.856 74.062 46.665 1.00 42.67 121 LEU D C 1
ATOM 6124 O O . LEU C 1 113 ? 11.745 74.427 47.435 1.00 42.95 121 LEU D O 1
ATOM 6129 N N . ALA C 1 114 ? 10.706 72.797 46.284 1.00 42.88 122 ALA D N 1
ATOM 6130 C CA . ALA C 1 114 ? 11.588 71.745 46.773 1.00 43.23 122 ALA D CA 1
ATOM 6131 C C . ALA C 1 114 ? 13.020 71.941 46.289 1.00 43.24 122 ALA D C 1
ATOM 6132 O O . ALA C 1 114 ? 13.966 71.755 47.050 1.00 42.98 122 ALA D O 1
ATOM 6134 N N . GLU C 1 115 ? 13.182 72.311 45.024 1.00 43.41 123 GLU D N 1
ATOM 6135 C CA . GLU C 1 115 ? 14.515 72.527 44.475 1.00 43.74 123 GLU D CA 1
ATOM 6136 C C . GLU C 1 115 ? 15.156 73.770 45.105 1.00 43.41 123 GLU D C 1
ATOM 6137 O O . GLU C 1 115 ? 16.359 73.788 45.373 1.00 42.46 123 GLU D O 1
ATOM 6143 N N . GLU C 1 116 ? 14.348 74.799 45.354 1.00 42.98 124 GLU D N 1
ATOM 6144 C CA . GLU C 1 116 ? 14.853 76.032 45.950 1.00 43.51 124 GLU D CA 1
ATOM 6145 C C . GLU C 1 116 ? 15.258 75.821 47.408 1.00 43.14 124 GLU D C 1
ATOM 6146 O O . GLU C 1 116 ? 16.207 76.438 47.892 1.00 44.03 124 GLU D O 1
ATOM 6152 N N . LYS C 1 117 ? 14.540 74.944 48.103 1.00 41.69 125 LYS D N 1
ATOM 6153 C CA . LYS C 1 117 ? 14.829 74.654 49.502 1.00 40.18 125 LYS D CA 1
ATOM 6154 C C . LYS C 1 117 ? 15.766 73.457 49.650 1.00 39.56 125 LYS D C 1
ATOM 6155 O O . LYS C 1 117 ? 16.002 72.983 50.760 1.00 40.74 125 LYS D O 1
ATOM 6161 N N . GLN C 1 118 ? 16.295 72.9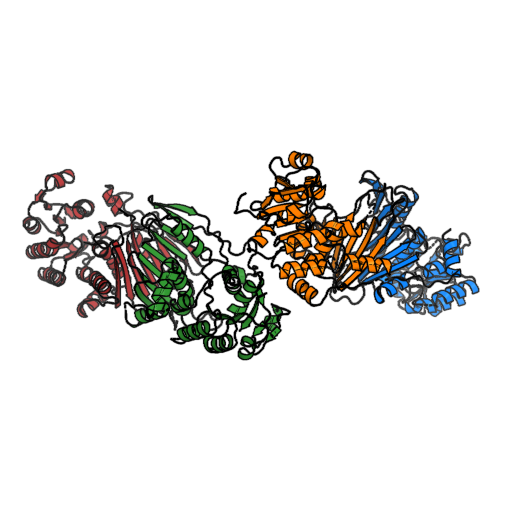72 48.532 1.00 39.08 126 GLN D N 1
ATOM 6162 C CA . GLN C 1 118 ? 17.213 71.835 48.541 1.00 40.38 126 GLN D CA 1
ATOM 6163 C C . GLN C 1 118 ? 16.713 70.699 49.427 1.00 40.00 126 GLN D C 1
ATOM 6164 O O . GLN C 1 118 ? 17.466 70.145 50.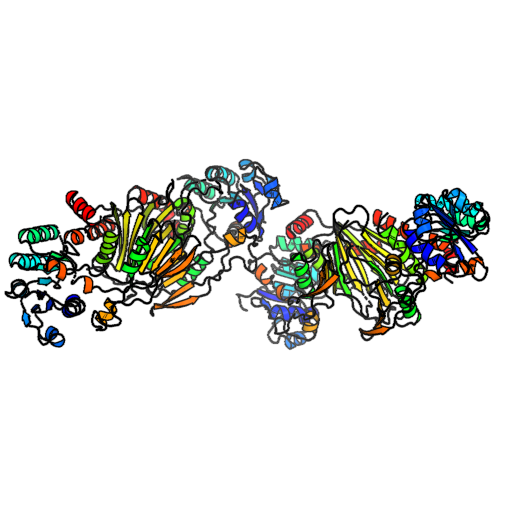233 1.00 37.89 126 GLN D O 1
ATOM 6170 N N . ARG C 1 119 ? 15.437 70.361 49.278 1.00 38.67 127 ARG D N 1
ATOM 6171 C CA . ARG C 1 119 ? 14.844 69.284 50.054 1.00 37.81 127 ARG D CA 1
ATOM 6172 C C . ARG C 1 119 ? 14.192 68.297 49.100 1.00 37.26 127 ARG D C 1
ATOM 6173 O O . ARG C 1 119 ? 13.677 68.686 48.052 1.00 35.33 127 ARG D O 1
ATOM 6181 N N . LEU C 1 120 ? 14.230 67.016 49.453 1.00 35.93 128 LEU D N 1
ATOM 6182 C CA . LEU C 1 120 ? 13.651 65.988 48.602 1.00 34.00 128 LEU D CA 1
ATOM 6183 C C . LEU C 1 120 ? 12.134 66.014 48.610 1.00 32.48 128 LEU D C 1
ATOM 6184 O O . LEU C 1 120 ? 11.503 66.177 49.658 1.00 31.75 128 LEU D O 1
ATOM 6189 N N . LEU C 1 121 ? 11.564 65.868 47.417 1.00 32.22 129 LEU D N 1
ATOM 6190 C CA . LEU C 1 121 ? 10.120 65.831 47.223 1.00 30.61 129 LEU D CA 1
ATOM 6191 C C . LEU C 1 121 ? 9.862 64.629 46.327 1.00 29.76 129 LEU D C 1
ATOM 6192 O O . LEU C 1 121 ? 10.540 64.449 45.321 1.00 28.72 129 LEU D O 1
ATOM 6197 N N . SER C 1 122 ? 8.895 63.799 46.707 1.00 29.13 130 SER D N 1
ATOM 6198 C CA . SER C 1 122 ? 8.556 62.616 45.927 1.00 27.27 130 SER D CA 1
ATOM 6199 C C . SER C 1 122 ? 7.097 62.218 46.130 1.00 26.09 130 SER D C 1
ATOM 6200 O O . SER C 1 122 ? 6.449 62.643 47.087 1.00 26.73 130 SER D O 1
ATOM 6203 N N . VAL C 1 123 ? 6.591 61.404 45.212 1.00 25.07 131 VAL D N 1
ATOM 6204 C CA . VAL C 1 123 ? 5.220 60.925 45.274 1.00 24.61 131 VAL D CA 1
ATOM 6205 C C . VAL C 1 123 ? 5.285 59.419 45.483 1.00 23.68 131 VAL D C 1
ATOM 6206 O O . VAL C 1 123 ? 6.200 58.755 44.994 1.00 22.93 131 VAL D O 1
ATOM 6210 N N . PHE C 1 124 ? 4.305 58.893 46.209 1.00 23.75 132 PHE D N 1
ATOM 6211 C CA . PHE C 1 124 ? 4.238 57.474 46.515 1.00 23.95 132 PHE D CA 1
ATOM 6212 C C . PHE C 1 124 ? 3.776 56.596 45.344 1.00 24.71 132 PHE D C 1
ATOM 6213 O O . PHE C 1 124 ? 2.666 56.054 45.355 1.00 25.55 132 PHE D O 1
ATOM 6221 N N . HIS C 1 125 ? 4.618 56.487 44.319 1.00 24.70 133 HIS D N 1
ATOM 6222 C CA . HIS C 1 125 ? 4.324 55.615 43.188 1.00 24.76 133 HIS D CA 1
ATOM 6223 C C . HIS C 1 125 ? 4.955 54.316 43.664 1.00 24.99 133 HIS D C 1
ATOM 6224 O O . HIS C 1 125 ? 6.096 53.993 43.338 1.00 24.16 133 HIS D O 1
ATOM 6231 N N . ASN C 1 126 ? 4.180 53.592 44.462 1.00 25.00 134 ASN D N 1
ATOM 6232 C CA . ASN C 1 126 ? 4.609 52.355 45.099 1.00 25.85 134 ASN D CA 1
ATOM 6233 C C . ASN C 1 126 ? 4.384 51.071 44.328 1.00 24.95 134 ASN D C 1
ATOM 6234 O O . ASN C 1 126 ? 4.442 49.995 44.918 1.00 26.37 134 ASN D O 1
ATOM 6239 N N . ARG C 1 127 ? 4.154 51.157 43.025 1.00 24.53 135 ARG D N 1
ATOM 6240 C CA . ARG C 1 127 ? 3.881 49.945 42.258 1.00 24.89 135 ARG D CA 1
ATOM 6241 C C . ARG C 1 127 ? 4.996 49.505 41.322 1.00 25.63 135 ARG D C 1
ATOM 6242 O O . ARG C 1 127 ? 4.831 48.567 40.531 1.00 25.03 135 ARG D O 1
ATOM 6250 N N . ARG C 1 128 ? 6.139 50.168 41.424 1.00 24.02 136 ARG D N 1
ATOM 6251 C CA . ARG C 1 128 ? 7.270 49.853 40.566 1.00 26.16 136 ARG D CA 1
ATOM 6252 C C . ARG C 1 128 ? 7.980 48.581 40.997 1.00 25.87 136 ARG D C 1
ATOM 6253 O O . ARG C 1 128 ? 8.924 48.140 40.346 1.00 26.53 136 ARG D O 1
ATOM 6261 N N . TRP C 1 129 ? 7.522 47.988 42.092 1.00 26.09 137 TRP D N 1
ATOM 6262 C CA . TRP C 1 129 ? 8.151 46.776 42.606 1.00 26.08 137 TRP D CA 1
ATOM 6263 C C . TRP C 1 129 ? 7.158 45.620 42.763 1.00 27.08 137 TRP D C 1
ATOM 6264 O O . TRP C 1 129 ? 7.415 44.663 43.497 1.00 27.41 137 TRP D O 1
ATOM 6275 N N . ASP C 1 130 ? 6.024 45.715 42.072 1.00 26.06 138 ASP D N 1
ATOM 6276 C CA . ASP C 1 130 ? 5.012 44.663 42.121 1.00 26.50 138 ASP D CA 1
ATOM 6277 C C . ASP C 1 130 ? 5.568 43.423 41.436 1.00 26.02 138 ASP D C 1
ATOM 6278 O O . ASP C 1 130 ? 6.372 43.535 40.505 1.00 27.97 138 ASP D O 1
ATOM 6283 N N . SER C 1 131 ? 5.151 42.245 41.894 1.00 25.79 139 SER D N 1
ATOM 6284 C CA . SER C 1 131 ? 5.638 41.002 41.310 1.00 24.54 139 SER D CA 1
ATOM 6285 C C . SER C 1 131 ? 5.325 40.891 39.825 1.00 25.04 139 SER D C 1
ATOM 6286 O O . SER C 1 131 ? 6.200 40.543 39.026 1.00 25.63 139 SER D O 1
ATOM 6289 N N . ASP C 1 132 ? 4.088 41.195 39.446 1.00 24.31 140 ASP D N 1
ATOM 6290 C CA . ASP C 1 132 ? 3.707 41.118 38.040 1.00 23.05 140 ASP D CA 1
ATOM 6291 C C . ASP C 1 132 ? 4.573 42.008 37.157 1.00 24.07 140 ASP D C 1
ATOM 6292 O O . ASP C 1 132 ? 5.112 41.554 36.145 1.00 23.89 140 ASP D O 1
ATOM 6297 N N . TYR C 1 133 ? 4.713 43.271 37.548 1.00 23.98 141 TYR D N 1
ATOM 6298 C CA . TYR C 1 133 ? 5.509 44.228 36.792 1.00 25.65 141 TYR D CA 1
ATOM 6299 C C . TYR C 1 133 ? 6.991 43.848 36.722 1.00 26.58 141 TYR D C 1
ATOM 6300 O O . TYR C 1 133 ? 7.598 43.898 35.647 1.00 25.53 141 TYR D O 1
ATOM 6309 N N . LEU C 1 134 ? 7.577 43.484 37.862 1.00 25.49 142 LEU D N 1
ATOM 6310 C CA . LEU C 1 134 ? 8.982 43.095 37.880 1.00 27.08 142 LEU D CA 1
ATOM 6311 C C . LEU C 1 134 ? 9.170 41.878 36.976 1.00 26.63 142 LEU D C 1
ATOM 6312 O O . LEU C 1 134 ? 10.171 41.770 36.266 1.00 26.98 142 LEU D O 1
ATOM 6317 N N . GLY C 1 135 ? 8.206 40.964 37.006 1.00 26.46 143 GLY D N 1
ATOM 6318 C CA . GLY C 1 135 ? 8.292 39.785 36.163 1.00 28.45 143 GLY D CA 1
ATOM 6319 C C . GLY C 1 135 ? 8.220 40.174 34.696 1.00 30.28 143 GLY D C 1
ATOM 6320 O O . GLY C 1 135 ? 9.059 39.771 33.880 1.00 31.21 143 GLY D O 1
ATOM 6321 N N . ILE C 1 136 ? 7.216 40.972 34.353 1.00 28.25 144 ILE D N 1
ATOM 6322 C CA . ILE C 1 136 ? 7.056 41.411 32.981 1.00 28.47 144 ILE D CA 1
ATOM 6323 C C . ILE C 1 136 ? 8.309 42.127 32.510 1.00 29.39 144 ILE D C 1
ATOM 6324 O O . ILE C 1 136 ? 8.769 41.926 31.388 1.00 27.36 144 ILE D O 1
ATOM 6329 N N . ARG C 1 137 ? 8.871 42.955 33.376 1.00 30.26 145 ARG D N 1
ATOM 6330 C CA . ARG C 1 137 ? 10.062 43.686 33.005 1.00 32.65 145 ARG D CA 1
ATOM 6331 C C . ARG C 1 137 ? 11.264 42.775 32.810 1.00 33.55 145 ARG D C 1
ATOM 6332 O O . ARG C 1 137 ? 12.092 43.028 31.944 1.00 33.26 145 ARG D O 1
ATOM 6340 N N . GLN C 1 138 ? 11.364 41.719 33.611 1.00 35.37 146 GLN D N 1
ATOM 6341 C CA . GLN C 1 138 ? 12.495 40.811 33.480 1.00 36.25 146 GLN D CA 1
ATOM 6342 C C . GLN C 1 138 ? 12.466 40.188 32.100 1.00 35.34 146 GLN D C 1
ATOM 6343 O O . GLN C 1 138 ? 13.411 40.331 31.329 1.00 34.89 146 GLN D O 1
ATOM 6349 N N . VAL C 1 139 ? 11.366 39.505 31.800 1.00 34.43 147 VAL D N 1
ATOM 6350 C CA . VAL C 1 139 ? 11.183 38.847 30.516 1.00 34.99 147 VAL D CA 1
ATOM 6351 C C . VAL C 1 139 ? 11.495 39.780 29.346 1.00 34.99 147 VAL D C 1
ATOM 6352 O O . VAL C 1 139 ? 12.087 39.359 28.357 1.00 36.18 147 VAL D O 1
ATOM 6356 N N . ILE C 1 140 ? 11.107 41.045 29.457 1.00 36.40 148 ILE D N 1
ATOM 6357 C CA . ILE C 1 140 ? 11.380 41.998 28.392 1.00 37.86 148 ILE D CA 1
ATOM 6358 C C . ILE C 1 140 ? 12.882 42.233 28.283 1.00 39.90 148 ILE D C 1
ATOM 6359 O O . ILE C 1 140 ? 13.471 42.076 27.214 1.00 39.96 148 ILE D O 1
ATOM 6364 N N . GLU C 1 141 ? 13.503 42.598 29.400 1.00 41.03 149 GLU D N 1
ATOM 6365 C CA . GLU C 1 141 ? 14.934 42.871 29.413 1.00 41.47 149 GLU D CA 1
ATOM 6366 C C . GLU C 1 141 ? 15.790 41.672 29.004 1.00 41.39 149 GLU D C 1
ATOM 6367 O O . GLU C 1 141 ? 16.939 41.837 28.606 1.00 41.15 149 GLU D O 1
ATOM 6373 N N . GLN C 1 142 ? 15.231 40.469 29.089 1.00 42.46 150 GLN D N 1
ATOM 6374 C CA . GLN C 1 142 ? 15.966 39.266 28.709 1.00 43.63 150 GLN D CA 1
ATOM 6375 C C . GLN C 1 142 ? 15.984 39.123 27.191 1.00 44.98 150 GLN D C 1
ATOM 6376 O O . GLN C 1 142 ? 16.685 38.263 26.650 1.00 45.63 150 GLN D O 1
ATOM 6382 N N . GLY C 1 143 ? 15.198 39.953 26.509 1.00 45.34 151 GLY D N 1
ATOM 6383 C CA . GLY C 1 143 ? 15.130 39.883 25.059 1.00 44.97 151 GLY D CA 1
ATOM 6384 C C . GLY C 1 143 ? 14.343 38.669 24.589 1.00 44.91 151 GLY D C 1
ATOM 6385 O O . GLY C 1 143 ? 14.312 38.361 23.396 1.00 45.76 151 GLY D O 1
ATOM 6386 N N . THR C 1 144 ? 13.697 37.983 25.529 1.00 44.75 152 THR D N 1
ATOM 6387 C CA . THR C 1 144 ? 12.911 36.787 25.230 1.00 44.14 152 THR D CA 1
ATOM 6388 C C . THR C 1 144 ? 11.848 36.980 24.149 1.00 43.60 152 THR D C 1
ATOM 6389 O O . THR C 1 144 ? 11.431 36.020 23.503 1.00 44.35 152 THR D O 1
ATOM 6393 N N . LEU C 1 145 ? 11.405 38.214 23.954 1.00 42.89 153 LEU D N 1
ATOM 6394 C CA . LEU C 1 145 ? 10.394 38.487 22.944 1.00 43.11 153 LEU D CA 1
ATOM 6395 C C . LEU C 1 145 ? 10.854 39.575 21.984 1.00 42.98 153 LEU D C 1
ATOM 6396 O O . LEU C 1 145 ? 10.048 40.287 21.386 1.00 43.53 153 LEU D O 1
ATOM 6401 N N . GLY C 1 146 ? 12.170 39.679 21.832 1.00 41.53 154 GLY D N 1
ATOM 6402 C CA . GLY C 1 146 ? 12.737 40.671 20.943 1.00 40.42 154 GLY D CA 1
ATOM 6403 C C . GLY C 1 146 ? 12.186 42.048 21.225 1.00 39.29 154 GLY D C 1
ATOM 6404 O O . GLY C 1 146 ? 11.958 42.404 22.380 1.00 40.78 154 GLY D O 1
ATOM 6405 N N . ALA C 1 147 ? 11.968 42.829 20.173 1.00 37.68 155 ALA D N 1
ATOM 6406 C CA . ALA C 1 147 ? 11.433 44.173 20.334 1.00 37.41 155 ALA D CA 1
ATOM 6407 C C . ALA C 1 147 ? 9.944 44.133 20.678 1.00 37.22 155 ALA D C 1
ATOM 6408 O O . ALA C 1 147 ? 9.154 43.475 19.996 1.00 36.96 155 ALA D O 1
ATOM 6410 N N . VAL C 1 148 ? 9.576 44.844 21.741 1.00 36.26 156 VAL D N 1
ATOM 6411 C CA . VAL C 1 148 ? 8.188 44.918 22.190 1.00 34.21 156 VAL D CA 1
ATOM 6412 C C . VAL C 1 148 ? 7.386 45.761 21.198 1.00 33.04 156 VAL D C 1
ATOM 6413 O O . VAL C 1 148 ? 7.782 46.876 20.854 1.00 32.24 156 VAL D O 1
ATOM 6417 N N . LYS C 1 149 ? 6.260 45.225 20.741 1.00 31.86 157 LYS D N 1
ATOM 6418 C CA . LYS C 1 149 ? 5.421 45.938 19.785 1.00 32.25 157 LYS D CA 1
ATOM 6419 C C . LYS C 1 149 ? 4.014 46.229 20.327 1.00 31.83 157 LYS D C 1
ATOM 6420 O O . LYS C 1 149 ? 3.327 47.134 19.847 1.00 32.02 157 LYS D O 1
ATOM 6426 N N . HIS C 1 150 ? 3.608 45.475 21.344 1.00 30.26 158 HIS D N 1
ATOM 6427 C CA . HIS C 1 150 ? 2.291 45.637 21.962 1.00 29.30 158 HIS D CA 1
ATOM 6428 C C . HIS C 1 150 ? 2.365 45.341 23.464 1.00 26.80 158 HIS D C 1
ATOM 6429 O O . HIS C 1 150 ? 2.543 44.192 23.866 1.00 27.38 158 HIS D O 1
ATOM 6436 N N . PHE C 1 151 ? 2.230 46.381 24.281 1.00 24.89 159 PHE D N 1
ATOM 6437 C CA . PHE C 1 151 ? 2.276 46.248 25.742 1.00 23.81 159 PHE D CA 1
ATOM 6438 C C . PHE C 1 151 ? 0.880 46.553 26.296 1.00 22.51 159 PHE D C 1
ATOM 6439 O O . PHE C 1 151 ? 0.404 47.676 26.177 1.00 20.98 159 PHE D O 1
ATOM 6447 N N . GLU C 1 152 ? 0.241 45.559 26.906 1.00 21.83 160 GLU D N 1
ATOM 6448 C CA . GLU C 1 152 ? -1.104 45.730 27.452 1.00 21.58 160 GLU D CA 1
ATOM 6449 C C . GLU C 1 152 ? -1.127 45.463 28.958 1.00 20.79 160 GLU D C 1
ATOM 6450 O O . GLU C 1 152 ? -0.601 44.451 29.421 1.00 21.74 160 GLU D O 1
ATOM 6456 N N . SER C 1 153 ? -1.752 46.371 29.707 1.00 20.05 161 SER D N 1
ATOM 6457 C CA . SER C 1 153 ? -1.829 46.276 31.161 1.00 21.12 161 SER D CA 1
ATOM 6458 C C . SER C 1 153 ? -3.257 46.503 31.676 1.00 22.40 161 SER D C 1
ATOM 6459 O O . SER C 1 153 ? -3.879 47.529 31.393 1.00 21.71 161 SER D O 1
ATOM 6462 N N . HIS C 1 154 ? -3.765 45.539 32.440 1.00 21.39 162 HIS D N 1
ATOM 6463 C CA . HIS C 1 154 ? -5.121 45.609 32.975 1.00 22.53 162 HIS D CA 1
ATOM 6464 C C . HIS C 1 154 ? -5.273 45.626 34.492 1.00 24.27 162 HIS D C 1
ATOM 6465 O O . HIS C 1 154 ? -4.439 45.102 35.236 1.00 23.95 162 HIS D O 1
ATOM 6472 N N . PHE C 1 155 ? -6.379 46.236 34.912 1.00 24.40 163 PHE D N 1
ATOM 6473 C CA . PHE C 1 155 ? -6.828 46.274 36.294 1.00 24.90 163 PHE D CA 1
ATOM 6474 C C . PHE C 1 155 ? -8.318 46.073 36.088 1.00 24.49 163 PHE D C 1
ATOM 6475 O O . PHE C 1 155 ? -9.019 47.000 35.682 1.00 24.81 163 PHE D O 1
ATOM 6483 N N . ASP C 1 156 ? -8.803 44.870 36.345 1.00 24.70 164 ASP D N 1
ATOM 6484 C CA . ASP C 1 156 ? -10.213 44.592 36.141 1.00 25.58 164 ASP D CA 1
ATOM 6485 C C . ASP C 1 156 ? -10.837 43.963 37.390 1.00 27.02 164 ASP D C 1
ATOM 6486 O O . ASP C 1 156 ? -10.169 43.259 38.150 1.00 27.70 164 ASP D O 1
ATOM 6491 N N . ARG C 1 157 ? -12.111 44.264 37.612 1.00 26.50 165 ARG D N 1
ATOM 6492 C CA . ARG C 1 157 ? -12.872 43.754 38.748 1.00 26.41 165 ARG D CA 1
ATOM 6493 C C . ARG C 1 157 ? -14.282 43.440 38.254 1.00 25.06 165 ARG D C 1
ATOM 6494 O O . ARG C 1 157 ? -14.643 43.816 37.137 1.00 24.97 165 ARG D O 1
ATOM 6502 N N . PHE C 1 158 ? -15.069 42.752 39.081 1.00 22.48 166 PHE D N 1
ATOM 6503 C CA . PHE C 1 158 ? -16.448 42.435 38.740 1.00 21.40 166 PHE D CA 1
ATOM 6504 C C . PHE C 1 158 ? -17.368 42.945 39.844 1.00 22.97 166 PHE D C 1
ATOM 6505 O O . PHE C 1 158 ? -17.542 42.288 40.875 1.00 22.39 166 PHE D O 1
ATOM 6513 N N . ARG C 1 159 ? -17.952 44.119 39.620 1.00 22.02 167 ARG D N 1
ATOM 6514 C CA . ARG C 1 159 ? -18.849 44.743 40.588 1.00 22.49 167 ARG D CA 1
ATOM 6515 C C . ARG C 1 159 ? -20.018 45.393 39.862 1.00 21.83 167 ARG D C 1
ATOM 6516 O O . ARG C 1 159 ? -20.188 46.610 39.914 1.00 22.31 167 ARG D O 1
ATOM 6524 N N . PRO C 1 160 ? -20.856 44.584 39.193 1.00 23.51 168 PRO D N 1
ATOM 6525 C CA . PRO C 1 160 ? -22.005 45.118 38.457 1.00 23.78 168 PRO D CA 1
ATOM 6526 C C . PRO C 1 160 ? -22.948 45.989 39.278 1.00 25.93 168 PRO D C 1
ATOM 6527 O O . PRO C 1 160 ? -23.412 47.024 38.795 1.00 25.18 168 PRO D O 1
ATOM 6531 N N . GLU C 1 161 ? -23.225 45.578 40.514 1.00 27.26 169 GLU D N 1
ATOM 6532 C CA . GLU C 1 161 ? -24.114 46.331 41.403 1.00 29.21 169 GLU D CA 1
ATOM 6533 C C . GLU C 1 161 ? -23.374 47.516 41.999 1.00 28.29 169 GLU D C 1
ATOM 6534 O O . GLU C 1 161 ? -22.494 47.341 42.839 1.00 26.10 169 GLU D O 1
ATOM 6540 N N . VAL C 1 162 ? -23.739 48.720 41.573 1.00 29.01 170 VAL D N 1
ATOM 6541 C CA . VAL C 1 162 ? -23.100 49.933 42.073 1.00 30.22 170 VAL D CA 1
ATOM 6542 C C . VAL C 1 162 ? -23.566 50.275 43.493 1.00 31.47 170 VAL D C 1
ATOM 6543 O O . VAL C 1 162 ? -22.824 50.868 44.271 1.00 31.09 170 VAL D O 1
ATOM 6547 N N . ARG C 1 163 ? -24.791 49.889 43.830 1.00 33.33 171 ARG D N 1
ATOM 6548 C CA . ARG C 1 163 ? -25.340 50.194 45.147 1.00 35.26 171 ARG D CA 1
ATOM 6549 C C . ARG C 1 163 ? -25.732 48.955 45.948 1.00 34.10 171 ARG D C 1
ATOM 6550 O O . ARG C 1 163 ? -26.909 48.600 46.034 1.00 34.64 171 ARG D O 1
ATOM 6558 N N . VAL C 1 164 ? -24.740 48.296 46.536 1.00 32.81 172 VAL D N 1
ATOM 6559 C CA . VAL C 1 164 ? -25.004 47.105 47.332 1.00 30.87 172 VAL D CA 1
ATOM 6560 C C . VAL C 1 164 ? -25.667 47.530 48.643 1.00 30.24 172 VAL D C 1
ATOM 6561 O O . VAL C 1 164 ? -25.108 48.317 49.410 1.00 27.61 172 VAL D O 1
ATOM 6565 N N . ARG C 1 165 ? -26.870 47.016 48.879 1.00 30.57 173 ARG D N 1
ATOM 6566 C CA . ARG C 1 165 ? -27.652 47.354 50.070 1.00 32.58 173 ARG D CA 1
ATOM 6567 C C . ARG C 1 165 ? -26.906 47.238 51.401 1.00 32.72 173 ARG D C 1
ATOM 6568 O O . ARG C 1 165 ? -27.047 48.099 52.273 1.00 31.63 173 ARG D O 1
ATOM 6576 N N . TRP C 1 166 ? -26.111 46.184 51.553 1.00 30.92 174 TRP D N 1
ATOM 6577 C CA . TRP C 1 166 ? -25.397 45.957 52.802 1.00 31.25 174 TRP D CA 1
ATOM 6578 C C . TRP C 1 166 ? -24.018 46.593 52.934 1.00 32.77 174 TRP D C 1
ATOM 6579 O O . TRP C 1 166 ? -23.287 46.297 53.880 1.00 31.41 174 TRP D O 1
ATOM 6590 N N . ARG C 1 167 ? -23.657 47.466 51.997 1.00 33.55 175 ARG D N 1
ATOM 6591 C CA . ARG C 1 167 ? -22.364 48.140 52.068 1.00 35.01 175 ARG D CA 1
ATOM 6592 C C . ARG C 1 167 ? -22.599 49.639 52.090 1.00 37.64 175 ARG D C 1
ATOM 6593 O O . ARG C 1 167 ? -23.719 50.094 51.847 1.00 39.04 175 ARG D O 1
ATOM 6601 N N . GLU C 1 168 ? -21.559 50.405 52.410 1.00 40.27 176 GLU D N 1
ATOM 6602 C CA . GLU C 1 168 ? -21.680 51.859 52.435 1.00 43.18 176 GLU D CA 1
ATOM 6603 C C . GLU C 1 168 ? -21.966 52.363 51.025 1.00 43.45 176 GLU D C 1
ATOM 6604 O O . GLU C 1 168 ? -22.547 53.433 50.845 1.00 45.58 176 GLU D O 1
ATOM 6610 N N . GLY C 1 173 ? -16.964 59.630 44.350 1.00 37.50 181 GLY D N 1
ATOM 6611 C CA . GLY C 1 173 ? -15.636 59.197 43.951 1.00 37.20 181 GLY D CA 1
ATOM 6612 C C . GLY C 1 173 ? -15.113 59.979 42.761 1.00 37.27 181 GLY D C 1
ATOM 6613 O O . GLY C 1 173 ? -15.844 60.770 42.164 1.00 37.86 181 GLY D O 1
ATOM 6614 N N . SER C 1 174 ? -13.850 59.759 42.410 1.00 36.76 182 SER D N 1
ATOM 6615 C CA . SER C 1 174 ? -13.234 60.458 41.283 1.00 36.52 182 SER D CA 1
ATOM 6616 C C . SER C 1 174 ? -13.303 59.664 39.980 1.00 34.67 182 SER D C 1
ATOM 6617 O O . SER C 1 174 ? -13.006 60.191 38.904 1.00 34.75 182 SER D O 1
ATOM 6620 N N . GLY C 1 175 ? -13.689 58.396 40.075 1.00 31.27 183 GLY D N 1
ATOM 6621 C CA . GLY C 1 175 ? -13.776 57.578 38.879 1.00 26.99 183 GLY D CA 1
ATOM 6622 C C . GLY C 1 175 ? -12.656 56.562 38.787 1.00 25.96 183 GLY D C 1
ATOM 6623 O O . GLY C 1 175 ? -11.568 56.756 39.348 1.00 24.78 183 GLY D O 1
ATOM 6624 N N . LEU C 1 176 ? -12.918 55.482 38.059 1.00 23.00 184 LEU D N 1
ATOM 6625 C CA . LEU C 1 176 ? -11.946 54.414 37.901 1.00 20.35 184 LEU D CA 1
ATOM 6626 C C . LEU C 1 176 ? -10.623 54.876 37.275 1.00 19.70 184 LEU D C 1
ATOM 6627 O O . LEU C 1 176 ? -9.554 54.529 37.774 1.00 17.30 184 LEU D O 1
ATOM 6632 N N . TRP C 1 177 ? -10.688 55.657 36.197 1.00 16.91 185 TRP D N 1
ATOM 6633 C CA . TRP C 1 177 ? -9.464 56.122 35.546 1.00 19.84 185 TRP D CA 1
ATOM 6634 C C . TRP C 1 177 ? -8.554 56.903 36.492 1.00 20.20 185 TRP D C 1
ATOM 6635 O O . TRP C 1 177 ? -7.349 56.669 36.535 1.00 20.97 185 TRP D O 1
ATOM 6646 N N . PHE C 1 178 ? -9.137 57.834 37.238 1.00 22.09 186 PHE D N 1
ATOM 6647 C CA . PHE C 1 178 ? -8.383 58.660 38.178 1.00 24.67 186 PHE D CA 1
ATOM 6648 C C . PHE C 1 178 ? -7.757 57.831 39.296 1.00 24.88 186 PHE D C 1
ATOM 6649 O O . PHE C 1 178 ? -6.629 58.090 39.725 1.00 24.34 186 PHE D O 1
ATOM 6657 N N . ASP C 1 179 ? -8.495 56.834 39.769 1.00 25.47 187 ASP D N 1
ATOM 6658 C CA . ASP C 1 179 ? -8.016 55.995 40.862 1.00 27.32 187 ASP D CA 1
ATOM 6659 C C . ASP C 1 179 ? -7.011 54.917 40.480 1.00 26.36 187 ASP D C 1
ATOM 6660 O O . ASP C 1 179 ? -6.027 54.709 41.187 1.00 25.19 187 ASP D O 1
ATOM 6665 N N . LEU C 1 180 ? -7.242 54.240 39.361 1.00 24.56 188 LEU D N 1
ATOM 6666 C CA . LEU C 1 180 ? -6.349 53.159 38.960 1.00 23.42 188 LEU D CA 1
ATOM 6667 C C . LEU C 1 180 ? -5.359 53.454 37.844 1.00 23.24 188 LEU D C 1
ATOM 6668 O O . LEU C 1 180 ? -4.323 52.790 37.738 1.00 21.59 188 LEU D O 1
ATOM 6673 N N . GLY C 1 181 ? -5.666 54.447 37.017 1.00 20.42 189 GLY D N 1
ATOM 6674 C CA . GLY C 1 181 ? -4.769 54.797 35.934 1.00 20.63 189 GLY D CA 1
ATOM 6675 C C . GLY C 1 181 ? -3.350 55.149 36.354 1.00 21.48 189 GLY D C 1
ATOM 6676 O O . GLY C 1 181 ? -2.401 54.694 35.719 1.00 22.87 189 GLY D O 1
ATOM 6677 N N . PRO C 1 182 ? -3.161 55.949 37.421 1.00 22.92 190 PRO D N 1
ATOM 6678 C CA . PRO C 1 182 ? -1.818 56.330 37.872 1.00 21.72 190 PRO D CA 1
ATOM 6679 C C . PRO C 1 182 ? -0.757 55.230 37.840 1.00 20.97 190 PRO D C 1
ATOM 6680 O O . PRO C 1 182 ? 0.268 55.390 37.179 1.00 19.47 190 PRO D O 1
ATOM 6684 N N . HIS C 1 183 ? -0.986 54.118 38.537 1.00 20.41 191 HIS D N 1
ATOM 6685 C CA . HIS C 1 183 ? 0.028 53.066 38.539 1.00 21.22 191 HIS D CA 1
ATOM 6686 C C . HIS C 1 183 ? 0.176 52.390 37.185 1.00 20.55 191 HIS D C 1
ATOM 6687 O O . HIS C 1 183 ? 1.271 51.971 36.819 1.00 21.27 191 HIS D O 1
ATOM 6694 N N . LEU C 1 184 ? -0.915 52.267 36.440 1.00 18.39 192 LEU D N 1
ATOM 6695 C CA . LEU C 1 184 ? -0.819 51.656 35.119 1.00 19.36 192 LEU D CA 1
ATOM 6696 C C . LEU C 1 184 ? 0.052 52.559 34.245 1.00 19.32 192 LEU D C 1
ATOM 6697 O O . LEU C 1 184 ? 0.912 52.080 33.515 1.00 19.40 192 LEU D O 1
ATOM 6702 N N . ILE C 1 185 ? -0.180 53.867 34.334 1.00 18.88 193 ILE D N 1
ATOM 6703 C CA . ILE C 1 185 ? 0.594 54.835 33.563 1.00 19.57 193 ILE D CA 1
ATOM 6704 C C . ILE C 1 185 ? 2.064 54.804 34.014 1.00 21.29 193 ILE D C 1
ATOM 6705 O O . ILE C 1 185 ? 2.967 54.602 33.200 1.00 20.53 193 ILE D O 1
ATOM 6710 N N . ASP C 1 186 ? 2.291 54.976 35.317 1.00 21.51 194 ASP D N 1
ATOM 6711 C CA . ASP C 1 186 ? 3.648 54.999 35.867 1.00 23.60 194 ASP D CA 1
ATOM 6712 C C . ASP C 1 186 ? 4.534 53.852 35.392 1.00 23.78 194 ASP D C 1
ATOM 6713 O O . ASP C 1 186 ? 5.684 54.067 34.993 1.00 22.48 194 ASP D O 1
ATOM 6718 N N . GLN C 1 187 ? 4.003 52.634 35.439 1.00 22.87 195 GLN D N 1
ATOM 6719 C CA . GLN C 1 187 ? 4.759 51.465 34.999 1.00 24.06 195 GLN D CA 1
ATOM 6720 C C . GLN C 1 187 ? 5.089 51.561 33.512 1.00 24.75 195 GLN D C 1
ATOM 6721 O O . GLN C 1 187 ? 6.187 51.189 33.090 1.00 25.15 195 GLN D O 1
ATOM 6727 N N . ALA C 1 188 ? 4.140 52.055 32.718 1.00 23.48 196 ALA D N 1
ATOM 6728 C CA . ALA C 1 188 ? 4.369 52.192 31.282 1.00 22.73 196 ALA D CA 1
ATOM 6729 C C . ALA C 1 188 ? 5.456 53.230 31.018 1.00 20.33 196 ALA D C 1
ATOM 6730 O O . ALA C 1 188 ? 6.346 52.991 30.217 1.00 21.72 196 ALA D O 1
ATOM 6732 N N . LEU C 1 189 ? 5.390 54.378 31.686 1.00 20.88 197 LEU D N 1
ATOM 6733 C CA . LEU C 1 189 ? 6.408 55.412 31.480 1.00 23.60 197 LEU D CA 1
ATOM 6734 C C . LEU C 1 189 ? 7.789 54.922 31.911 1.00 25.28 197 LEU D C 1
ATOM 6735 O O . LEU C 1 189 ? 8.795 55.218 31.266 1.00 25.67 197 LEU D O 1
ATOM 6740 N N . GLN C 1 190 ? 7.834 54.178 33.010 1.00 27.14 198 GLN D N 1
ATOM 6741 C CA . GLN C 1 190 ? 9.092 53.652 33.512 1.00 27.84 198 GLN D CA 1
ATOM 6742 C C . GLN C 1 190 ? 9.734 52.698 32.514 1.00 27.95 198 GLN D C 1
ATOM 6743 O O . GLN C 1 190 ? 10.953 52.675 32.363 1.00 28.92 198 GLN D O 1
ATOM 6749 N N . LEU C 1 191 ? 8.921 51.918 31.816 1.00 27.63 199 LEU D N 1
ATOM 6750 C CA . LEU C 1 191 ? 9.468 50.976 30.849 1.00 28.46 199 LEU D CA 1
ATOM 6751 C C . LEU C 1 191 ? 9.766 51.571 29.470 1.00 29.28 199 LEU D C 1
ATOM 6752 O O . LEU C 1 191 ? 10.701 51.135 28.803 1.00 29.43 199 LEU D O 1
ATOM 6757 N N . PHE C 1 192 ? 8.996 52.575 29.056 1.00 29.06 200 PHE D N 1
ATOM 6758 C CA . PHE C 1 192 ? 9.139 53.125 27.710 1.00 29.57 200 PHE D CA 1
ATOM 6759 C C . PHE C 1 192 ? 9.372 54.625 27.549 1.00 30.70 200 PHE D C 1
ATOM 6760 O O . PHE C 1 192 ? 9.550 55.100 26.428 1.00 32.23 200 PHE D O 1
ATOM 6768 N N . GLY C 1 193 ? 9.367 55.378 28.638 1.00 30.61 201 GLY D N 1
ATOM 6769 C CA . GLY C 1 193 ? 9.549 56.806 28.498 1.00 30.92 201 GLY D CA 1
ATOM 6770 C C . GLY C 1 193 ? 8.233 57.421 28.058 1.00 31.51 201 GLY D C 1
ATOM 6771 O O . GLY C 1 193 ? 7.207 56.739 28.031 1.00 31.67 201 GLY D O 1
ATOM 6772 N N . LEU C 1 194 ? 8.252 58.705 27.718 1.00 31.20 202 LEU D N 1
ATOM 6773 C CA . LEU C 1 194 ? 7.038 59.389 27.293 1.00 30.57 202 LEU D CA 1
ATOM 6774 C C . LEU C 1 194 ? 6.554 58.939 25.921 1.00 29.78 202 LEU D C 1
ATOM 6775 O O . LEU C 1 194 ? 7.352 58.678 25.012 1.00 28.25 202 LEU D O 1
ATOM 6780 N N . PRO C 1 195 ? 5.228 58.827 25.761 1.00 29.01 203 PRO D N 1
ATOM 6781 C CA . PRO C 1 195 ? 4.615 58.418 24.499 1.00 28.67 203 PRO D CA 1
ATOM 6782 C C . PRO C 1 195 ? 4.472 59.696 23.672 1.00 28.55 203 PRO D C 1
ATOM 6783 O O . PRO C 1 195 ? 4.547 60.793 24.219 1.00 28.01 203 PRO D O 1
ATOM 6787 N N . GLN C 1 196 ? 4.269 59.559 22.368 1.00 29.84 204 GLN D N 1
ATOM 6788 C CA . GLN C 1 196 ? 4.113 60.724 21.505 1.00 30.38 204 GLN D CA 1
ATOM 6789 C C . GLN C 1 196 ? 2.732 61.360 21.652 1.00 29.92 204 GLN D C 1
ATOM 6790 O O . GLN C 1 196 ? 2.592 62.578 21.575 1.00 30.06 204 GLN D O 1
ATOM 6796 N N . SER C 1 197 ? 1.712 60.532 21.866 1.00 28.36 205 SER D N 1
ATOM 6797 C CA . SER C 1 197 ? 0.343 61.030 22.019 1.00 27.55 205 SER D CA 1
ATOM 6798 C C . SER C 1 197 ? -0.513 60.053 22.814 1.00 26.65 205 SER D C 1
ATOM 6799 O O . SER C 1 197 ? -0.126 58.902 23.009 1.00 24.55 205 SER D O 1
ATOM 6802 N N . VAL C 1 198 ? -1.685 60.526 23.239 1.00 27.81 206 VAL D N 1
ATOM 6803 C CA . VAL C 1 198 ? -2.624 59.738 24.038 1.00 28.21 206 VAL D CA 1
ATOM 6804 C C . VAL C 1 198 ? -4.034 59.699 23.433 1.00 28.48 206 VAL D C 1
ATOM 6805 O O . VAL C 1 198 ? -4.593 60.733 23.067 1.00 28.22 206 VAL D O 1
ATOM 6809 N N . GLN C 1 199 ? -4.595 58.496 23.341 1.00 26.62 207 GLN D N 1
ATOM 6810 C CA . GLN C 1 199 ? -5.941 58.280 22.812 1.00 26.78 207 GLN D CA 1
ATOM 6811 C C . GLN C 1 199 ? -6.770 57.675 23.950 1.00 25.85 207 GLN D C 1
ATOM 6812 O O . GLN C 1 199 ? -6.422 56.623 24.495 1.00 25.98 207 GLN D O 1
ATOM 6818 N N . GLY C 1 200 ? -7.860 58.342 24.314 1.00 24.59 208 GLY D N 1
ATOM 6819 C CA . GLY C 1 200 ? -8.670 57.851 25.411 1.00 21.56 208 GLY D CA 1
ATOM 6820 C C . GLY C 1 200 ? -10.150 57.623 25.168 1.00 21.63 208 GLY D C 1
ATOM 6821 O O . GLY C 1 200 ? -10.803 58.337 24.411 1.00 21.17 208 GLY D O 1
ATOM 6822 N N . ASN C 1 201 ? -10.679 56.608 25.838 1.00 19.61 209 ASN D N 1
ATOM 6823 C CA . ASN C 1 201 ? -12.085 56.264 25.747 1.00 19.27 209 ASN D CA 1
ATOM 6824 C C . ASN C 1 201 ? -12.491 55.890 27.170 1.00 18.83 209 ASN D C 1
ATOM 6825 O O . ASN C 1 201 ? -12.081 54.857 27.700 1.00 17.26 209 ASN D O 1
ATOM 6830 N N . ILE C 1 202 ? -13.278 56.759 27.789 1.00 19.84 210 ILE D N 1
ATOM 6831 C CA . ILE C 1 202 ? -13.716 56.573 29.159 1.00 20.44 210 ILE D CA 1
ATOM 6832 C C . ILE C 1 202 ? -15.241 56.546 29.209 1.00 21.53 210 ILE D C 1
ATOM 6833 O O . ILE C 1 202 ? -15.900 57.412 28.636 1.00 22.92 210 ILE D O 1
ATOM 6838 N N . ALA C 1 203 ? -15.805 55.550 29.886 1.00 19.35 211 ALA D N 1
ATOM 6839 C CA . ALA C 1 203 ? -17.258 55.435 29.944 1.00 19.15 211 ALA D CA 1
ATOM 6840 C C . ALA C 1 203 ? -17.802 54.948 31.281 1.00 19.33 211 ALA D C 1
ATOM 6841 O O . ALA C 1 203 ? -17.072 54.390 32.105 1.00 18.40 211 ALA D O 1
ATOM 6843 N N . THR C 1 204 ? -19.103 55.159 31.457 1.00 18.92 212 THR D N 1
ATOM 6844 C CA . THR C 1 204 ? -19.850 54.756 32.646 1.00 21.60 212 THR D CA 1
ATOM 6845 C C . THR C 1 204 ? -20.848 53.722 32.131 1.00 22.06 212 THR D C 1
ATOM 6846 O O . THR C 1 204 ? -21.894 54.082 31.582 1.00 22.28 212 THR D O 1
ATOM 6850 N N . LEU C 1 205 ? -20.527 52.449 32.334 1.00 21.21 213 LEU D N 1
ATOM 6851 C CA . LEU C 1 205 ? -21.332 51.352 31.814 1.00 21.94 213 LEU D CA 1
ATOM 6852 C C . LEU C 1 205 ? -22.227 50.564 32.770 1.00 23.12 213 LEU D C 1
ATOM 6853 O O . LEU C 1 205 ? -23.133 49.861 32.321 1.00 23.83 213 LEU D O 1
ATOM 6858 N N . ARG C 1 206 ? -21.978 50.649 34.074 1.00 23.71 214 ARG D N 1
ATOM 6859 C CA . ARG C 1 206 ? -22.814 49.916 35.013 1.00 23.67 214 ARG D CA 1
ATOM 6860 C C . ARG C 1 206 ? -24.129 50.645 35.239 1.00 25.62 214 ARG D C 1
ATOM 6861 O O . ARG C 1 206 ? -24.172 51.874 35.304 1.00 23.69 214 ARG D O 1
ATOM 6869 N N . ASP C 1 207 ? -25.203 49.875 35.357 1.00 28.73 215 ASP D N 1
ATOM 6870 C CA . ASP C 1 207 ? -26.522 50.443 35.570 1.00 31.64 215 ASP D CA 1
ATOM 6871 C C . ASP C 1 207 ? -26.538 51.344 36.798 1.00 32.00 215 ASP D C 1
ATOM 6872 O O . ASP C 1 207 ? -26.169 50.926 37.897 1.00 31.32 215 ASP D O 1
ATOM 6877 N N . GLY C 1 208 ? -26.953 52.589 36.599 1.00 31.00 216 GLY D N 1
ATOM 6878 C CA . GLY C 1 208 ? -27.017 53.526 37.702 1.00 32.08 216 GLY D CA 1
ATOM 6879 C C . GLY C 1 208 ? -25.697 54.133 38.141 1.00 32.53 216 GLY D C 1
ATOM 6880 O O . GLY C 1 208 ? -25.663 54.873 39.122 1.00 33.42 216 GLY D O 1
ATOM 6881 N N . ALA C 1 209 ? -24.610 53.829 37.436 1.00 31.81 217 ALA D N 1
ATOM 6882 C CA . ALA C 1 209 ? -23.307 54.387 37.795 1.00 30.41 217 ALA D CA 1
ATOM 6883 C C . ALA C 1 209 ? -23.311 55.872 37.444 1.00 30.36 217 ALA D C 1
ATOM 6884 O O . ALA C 1 209 ? -23.992 56.295 36.504 1.00 30.99 217 ALA D O 1
ATOM 6886 N N . GLU C 1 210 ? -22.556 56.663 38.195 1.00 30.23 218 GLU D N 1
ATOM 6887 C CA . GLU C 1 210 ? -22.513 58.100 37.967 1.00 32.37 218 GLU D CA 1
ATOM 6888 C C . GLU C 1 210 ? -21.104 58.623 37.682 1.00 30.95 218 GLU D C 1
ATOM 6889 O O . GLU C 1 210 ? -20.893 59.829 37.567 1.00 30.31 218 GLU D O 1
ATOM 6895 N N . ILE C 1 211 ? -20.148 57.707 37.562 1.00 28.90 219 ILE D N 1
ATOM 6896 C CA . ILE C 1 211 ? -18.756 58.059 37.288 1.00 27.21 219 ILE D CA 1
ATOM 6897 C C . ILE C 1 211 ? -18.171 56.900 36.469 1.00 25.30 219 ILE D C 1
ATOM 6898 O O . ILE C 1 211 ? -18.644 55.772 36.585 1.00 25.11 219 ILE D O 1
ATOM 6903 N N . ASN C 1 212 ? -17.152 57.155 35.653 1.00 22.85 220 ASN D N 1
ATOM 6904 C CA . ASN C 1 212 ? -16.602 56.091 34.809 1.00 20.02 220 ASN D CA 1
ATOM 6905 C C . ASN C 1 212 ? -16.182 54.825 35.552 1.00 20.38 220 ASN D C 1
ATOM 6906 O O . ASN C 1 212 ? -15.640 54.883 36.662 1.00 17.17 220 ASN D O 1
ATOM 6911 N N . ASP C 1 213 ? -16.469 53.685 34.927 1.00 17.97 221 ASP D N 1
ATOM 6912 C CA . ASP C 1 213 ? -16.123 52.375 35.457 1.00 19.18 221 ASP D CA 1
ATOM 6913 C C . ASP C 1 213 ? -15.509 51.515 34.343 1.00 17.46 221 ASP D C 1
ATOM 6914 O O . ASP C 1 213 ? -15.385 50.300 34.479 1.00 18.53 221 ASP D O 1
ATOM 6919 N N . TRP C 1 214 ? -15.132 52.166 33.246 1.00 16.65 222 TRP D N 1
ATOM 6920 C CA . TRP C 1 214 ? -14.515 51.508 32.091 1.00 17.10 222 TRP D CA 1
ATOM 6921 C C . TRP C 1 214 ? -13.599 52.553 31.458 1.00 15.53 222 TRP D C 1
ATOM 6922 O O . TRP C 1 214 ? -14.055 53.616 31.047 1.00 15.24 222 TRP D O 1
ATOM 6933 N N . ALA C 1 215 ? -12.309 52.250 31.392 1.00 14.95 223 ALA D N 1
ATOM 6934 C CA . ALA C 1 215 ? -11.342 53.173 30.818 1.00 16.18 223 ALA D CA 1
ATOM 6935 C C . ALA C 1 215 ? -10.415 52.388 29.920 1.00 15.97 223 ALA D C 1
ATOM 6936 O O . ALA C 1 215 ? -9.870 51.358 30.317 1.00 17.16 223 ALA D O 1
ATOM 6938 N N . HIS C 1 216 ? -10.260 52.881 28.700 1.00 15.82 224 HIS D N 1
ATOM 6939 C CA . HIS C 1 216 ? -9.436 52.235 27.694 1.00 18.26 224 HIS D CA 1
ATOM 6940 C C . HIS C 1 216 ? -8.600 53.312 27.032 1.00 19.59 224 HIS D C 1
ATOM 6941 O O . HIS C 1 216 ? -9.104 54.116 26.241 1.00 19.61 224 HIS D O 1
ATOM 6948 N N . VAL C 1 217 ? -7.314 53.304 27.355 1.00 20.45 225 VAL D N 1
ATOM 6949 C CA . VAL C 1 217 ? -6.381 54.301 26.873 1.00 20.79 225 VAL D CA 1
ATOM 6950 C C . VAL C 1 217 ? -5.206 53.689 26.134 1.00 22.94 225 VAL D C 1
ATOM 6951 O O . VAL C 1 217 ? -4.607 52.711 26.591 1.00 22.66 225 VAL D O 1
ATOM 6955 N N . VAL C 1 218 ? -4.885 54.279 24.987 1.00 22.73 226 VAL D N 1
ATOM 6956 C CA . VAL C 1 218 ? -3.789 53.816 24.154 1.00 22.25 226 VAL D CA 1
ATOM 6957 C C . VAL C 1 218 ? -2.698 54.883 24.121 1.00 23.91 226 VAL D C 1
ATOM 6958 O O . VAL C 1 218 ? -2.983 56.060 23.899 1.00 23.81 226 VAL D O 1
ATOM 6962 N N . LEU C 1 219 ? -1.456 54.467 24.367 1.00 24.63 227 LEU D N 1
ATOM 6963 C CA . LEU C 1 219 ? -0.312 55.376 24.330 1.00 25.76 227 LEU D CA 1
ATOM 6964 C C . LEU C 1 219 ? 0.469 55.031 23.071 1.00 24.49 227 LEU D C 1
ATOM 6965 O O . LEU C 1 219 ? 0.936 53.907 22.909 1.00 26.72 227 LEU D O 1
ATOM 6970 N N . ASN C 1 220 ? 0.604 55.994 22.171 1.00 26.53 228 ASN D N 1
ATOM 6971 C CA . ASN C 1 220 ? 1.310 55.746 20.921 1.00 26.28 228 ASN D CA 1
ATOM 6972 C C . ASN C 1 220 ? 2.796 56.057 20.992 1.00 27.10 228 ASN D C 1
ATOM 6973 O O . ASN C 1 220 ? 3.201 57.162 21.346 1.00 26.61 228 ASN D O 1
ATOM 6978 N N . TYR C 1 221 ? 3.604 55.062 20.659 1.00 29.98 229 TYR D N 1
ATOM 6979 C CA . TYR C 1 221 ? 5.045 55.234 20.640 1.00 33.68 229 TYR D CA 1
ATOM 6980 C C . TYR C 1 221 ? 5.481 55.046 19.196 1.00 35.23 229 TYR D C 1
ATOM 6981 O O . TYR C 1 221 ? 4.774 54.422 18.401 1.00 34.25 229 TYR D O 1
ATOM 6990 N N . PRO C 1 222 ? 6.654 55.582 18.837 1.00 36.42 230 PRO D N 1
ATOM 6991 C CA . PRO C 1 222 ? 7.148 55.453 17.467 1.00 35.74 230 PRO D CA 1
ATOM 6992 C C . PRO C 1 222 ? 7.098 54.043 16.893 1.00 34.50 230 PRO D C 1
ATOM 6993 O O . PRO C 1 222 ? 6.589 53.833 15.794 1.00 35.14 230 PRO D O 1
ATOM 6997 N N . ALA C 1 223 ? 7.607 53.069 17.638 1.00 34.38 231 ALA D N 1
ATOM 6998 C CA . ALA C 1 223 ? 7.643 51.701 17.140 1.00 32.79 231 ALA D CA 1
ATOM 6999 C C . ALA C 1 223 ? 6.795 50.661 17.876 1.00 32.59 231 ALA D C 1
ATOM 7000 O O . ALA C 1 223 ? 6.984 49.458 17.675 1.00 33.77 231 ALA D O 1
ATOM 7002 N N . HIS C 1 224 ? 5.868 51.101 18.723 1.00 31.67 232 HIS D N 1
ATOM 7003 C CA . HIS C 1 224 ? 5.006 50.154 19.436 1.00 30.17 232 HIS D CA 1
ATOM 7004 C C . HIS C 1 224 ? 3.833 50.845 20.113 1.00 28.77 232 HIS D C 1
ATOM 7005 O O . HIS C 1 224 ? 3.776 52.074 20.191 1.00 28.30 232 HIS D O 1
ATOM 7012 N N . LYS C 1 225 ? 2.891 50.049 20.602 1.00 27.58 233 LYS D N 1
ATOM 7013 C CA . LYS C 1 225 ? 1.730 50.613 21.275 1.00 27.63 233 LYS D CA 1
ATOM 7014 C C . LYS C 1 225 ? 1.516 50.071 22.686 1.00 25.63 233 LYS D C 1
ATOM 7015 O O . LYS C 1 225 ? 1.794 48.912 22.979 1.00 25.91 233 LYS D O 1
ATOM 7021 N N . VAL C 1 226 ? 1.015 50.937 23.554 1.00 24.47 234 VAL D N 1
ATOM 7022 C CA . VAL C 1 226 ? 0.729 50.579 24.929 1.00 22.89 234 VAL D CA 1
ATOM 7023 C C . VAL C 1 226 ? -0.770 50.732 25.167 1.00 22.33 234 VAL D C 1
ATOM 7024 O O . VAL C 1 226 ? -1.351 51.767 24.840 1.00 20.95 234 VAL D O 1
ATOM 7028 N N . ILE C 1 227 ? -1.400 49.702 25.720 1.00 22.24 235 ILE D N 1
ATOM 7029 C CA . ILE C 1 227 ? -2.824 49.790 26.030 1.00 22.14 235 ILE D CA 1
ATOM 7030 C C . ILE C 1 227 ? -3.042 49.639 27.543 1.00 22.44 235 ILE D C 1
ATOM 7031 O O . ILE C 1 227 ? -2.606 48.660 28.147 1.00 22.03 235 ILE D O 1
ATOM 7036 N N . LEU C 1 228 ? -3.694 50.629 28.147 1.00 21.66 236 LEU D N 1
ATOM 7037 C CA . LEU C 1 228 ? -4.004 50.604 29.574 1.00 21.38 236 LEU D CA 1
ATOM 7038 C C . LEU C 1 228 ? -5.526 50.428 29.643 1.00 21.23 236 LEU D C 1
ATOM 7039 O O . LEU C 1 228 ? -6.268 51.182 29.016 1.00 19.19 236 LEU D O 1
ATOM 7044 N N . HIS C 1 229 ? -5.985 49.438 30.405 1.00 20.78 237 HIS D N 1
ATOM 7045 C CA . HIS C 1 229 ? -7.418 49.152 30.496 1.00 20.41 237 HIS D CA 1
ATOM 7046 C C . HIS C 1 229 ? -7.887 48.899 31.928 1.00 21.47 237 HIS D C 1
ATOM 7047 O O . HIS C 1 229 ? -7.255 48.136 32.654 1.00 22.34 237 HIS D O 1
ATOM 7054 N N . CYS C 1 230 ? -8.993 49.543 32.320 1.00 21.09 238 CYS D N 1
ATOM 7055 C CA . CYS C 1 230 ? -9.590 49.394 33.656 1.00 22.35 238 CYS D CA 1
ATOM 7056 C C . CYS C 1 230 ? -11.077 49.132 33.485 1.00 20.73 238 CYS D C 1
ATOM 7057 O O . CYS C 1 230 ? -11.713 49.747 32.637 1.00 21.42 238 CYS D O 1
ATOM 7060 N N . SER C 1 231 ? -11.640 48.256 34.308 1.00 18.49 239 SER D N 1
ATOM 7061 C CA . SER C 1 231 ? -13.069 47.986 34.222 1.00 18.14 239 SER D CA 1
ATOM 7062 C C . SER C 1 231 ? -13.639 47.346 35.480 1.00 17.64 239 SER D C 1
ATOM 7063 O O . SER C 1 231 ? -12.976 46.544 36.128 1.00 15.11 239 SER D O 1
ATOM 7074 N N . LEU C 1 233 ? -16.424 45.730 35.219 1.00 17.58 241 LEU D N 1
ATOM 7075 C CA . LEU C 1 233 ? -17.284 44.720 34.611 1.00 18.62 241 LEU D CA 1
ATOM 7076 C C . LEU C 1 233 ? -16.527 43.582 33.953 1.00 18.62 241 LEU D C 1
ATOM 7077 O O . LEU C 1 233 ? -16.641 43.377 32.745 1.00 19.07 241 LEU D O 1
ATOM 7082 N N . VAL C 1 234 ? -15.765 42.838 34.745 1.00 16.83 242 VAL D N 1
ATOM 7083 C CA . VAL C 1 234 ? -15.019 41.708 34.219 1.00 18.93 242 VAL D CA 1
ATOM 7084 C C . VAL C 1 234 ? -15.143 40.527 35.175 1.00 20.73 242 VAL D C 1
ATOM 7085 O O . VAL C 1 234 ? -14.409 40.434 36.162 1.00 21.31 242 VAL D O 1
ATOM 7089 N N . ALA C 1 235 ? -16.088 39.635 34.889 1.00 21.32 243 ALA D N 1
ATOM 7090 C CA . ALA C 1 235 ? -16.297 38.455 35.726 1.00 22.42 243 ALA D CA 1
ATOM 7091 C C . ALA C 1 235 ? -15.082 37.543 35.627 1.00 23.82 243 ALA D C 1
ATOM 7092 O O . ALA C 1 235 ? -14.797 36.776 36.549 1.00 24.51 243 ALA D O 1
ATOM 7094 N N . GLY C 1 236 ? -14.360 37.639 34.510 1.00 24.51 244 GLY D N 1
ATOM 7095 C CA . GLY C 1 236 ? -13.163 36.837 34.319 1.00 23.38 244 GLY D CA 1
ATOM 7096 C C . GLY C 1 236 ? -12.642 36.803 32.891 1.00 24.21 244 GLY D C 1
ATOM 7097 O O . GLY C 1 236 ? -13.295 37.290 31.969 1.00 23.45 244 GLY D O 1
ATOM 7098 N N . GLY C 1 237 ? -11.446 36.245 32.711 1.00 24.61 245 GLY D N 1
ATOM 7099 C CA . GLY C 1 237 ? -10.872 36.122 31.381 1.00 24.45 245 GLY D CA 1
ATOM 7100 C C . GLY C 1 237 ? -9.793 37.099 30.954 1.00 25.72 245 GLY D C 1
ATOM 7101 O O . GLY C 1 237 ? -9.210 36.940 29.881 1.00 26.91 245 GLY D O 1
ATOM 7102 N N . SER C 1 238 ? -9.508 38.106 31.769 1.00 24.29 246 SER D N 1
ATOM 7103 C CA . SER C 1 238 ? -8.485 39.073 31.394 1.00 23.98 246 SER D CA 1
ATOM 7104 C C . SER C 1 238 ? -7.144 38.748 32.045 1.00 23.67 246 SER D C 1
ATOM 7105 O O . SER C 1 238 ? -7.059 37.952 32.980 1.00 23.35 246 SER D O 1
ATOM 7108 N N . SER C 1 239 ? -6.091 39.373 31.544 1.00 22.14 247 SER D N 1
ATOM 7109 C CA . SER C 1 239 ? -4.764 39.147 32.079 1.00 22.60 247 SER D CA 1
ATOM 7110 C C . SER C 1 239 ? -4.178 40.453 32.589 1.00 21.37 247 SER D C 1
ATOM 7111 O O . SER C 1 239 ? -4.339 41.505 31.964 1.00 20.49 247 SER D O 1
ATOM 7114 N N . ARG C 1 240 ? -3.501 40.385 33.729 1.00 18.84 248 ARG D N 1
ATOM 7115 C CA . ARG C 1 240 ? -2.887 41.572 34.300 1.00 20.00 248 ARG D CA 1
ATOM 7116 C C . ARG C 1 240 ? -1.964 42.205 33.264 1.00 19.65 248 ARG D C 1
ATOM 7117 O O . ARG C 1 240 ? -1.967 43.422 33.070 1.00 20.87 248 ARG D O 1
ATOM 7125 N N . PHE C 1 241 ? -1.178 41.371 32.593 1.00 19.59 249 PHE D N 1
ATOM 7126 C CA . PHE C 1 241 ? -0.253 41.848 31.575 1.00 19.90 249 PHE D CA 1
ATOM 7127 C C . PHE C 1 241 ? -0.246 40.967 30.335 1.00 20.91 249 PHE D C 1
ATOM 7128 O O . PHE C 1 241 ? -0.308 39.746 30.430 1.00 22.80 249 PHE D O 1
ATOM 7136 N N . THR C 1 242 ? -0.166 41.613 29.177 1.00 20.27 250 THR D N 1
ATOM 7137 C CA . THR C 1 242 ? -0.093 40.939 27.889 1.00 21.01 250 THR D CA 1
ATOM 7138 C C . THR C 1 242 ? 0.898 41.770 27.080 1.00 23.23 250 THR D C 1
ATOM 7139 O O . THR C 1 242 ? 0.655 42.951 26.822 1.00 23.50 250 THR D O 1
ATOM 7143 N N . VAL C 1 243 ? 2.018 41.167 26.693 1.00 24.57 251 VAL D N 1
ATOM 7144 C CA . VAL C 1 243 ? 3.030 41.875 25.908 1.00 25.76 251 VAL D CA 1
ATOM 7145 C C . VAL C 1 243 ? 3.467 41.026 24.710 1.00 26.87 251 VAL D C 1
ATOM 7146 O O . VAL C 1 243 ? 3.764 39.839 24.859 1.00 26.25 251 VAL D O 1
ATOM 7150 N N . HIS C 1 244 ? 3.489 41.631 23.523 1.00 28.09 252 HIS D N 1
ATOM 7151 C CA . HIS C 1 244 ? 3.889 40.919 22.305 1.00 28.36 252 HIS D CA 1
ATOM 7152 C C . HIS C 1 244 ? 5.114 41.563 21.651 1.00 29.92 252 HIS D C 1
ATOM 7153 O O . HIS C 1 244 ? 5.172 42.786 21.491 1.00 28.48 252 HIS D O 1
ATOM 7160 N N . GLY C 1 245 ? 6.091 40.731 21.285 1.00 32.07 253 GLY D N 1
ATOM 7161 C CA . GLY C 1 245 ? 7.298 41.218 20.628 1.00 34.55 253 GLY D CA 1
ATOM 7162 C C . GLY C 1 245 ? 7.489 40.473 19.315 1.00 36.49 253 GLY D C 1
ATOM 7163 O O . GLY C 1 245 ? 6.667 39.619 18.977 1.00 36.42 253 GLY D O 1
ATOM 7164 N N . ASP C 1 246 ? 8.551 40.767 18.565 1.00 38.45 254 ASP D N 1
ATOM 7165 C CA . ASP C 1 246 ? 8.750 40.065 17.293 1.00 39.25 254 ASP D CA 1
ATOM 7166 C C . ASP C 1 246 ? 9.354 38.670 17.437 1.00 40.57 254 ASP D C 1
ATOM 7167 O O . ASP C 1 246 ? 9.497 37.944 16.450 1.00 39.96 254 ASP D O 1
ATOM 7172 N N . LYS C 1 247 ? 9.701 38.287 18.664 1.00 41.12 255 LYS D N 1
ATOM 7173 C CA . LYS C 1 247 ? 10.259 36.960 18.899 1.00 40.98 255 LYS D CA 1
ATOM 7174 C C . LYS C 1 247 ? 9.365 36.129 19.807 1.00 40.41 255 LYS D C 1
ATOM 7175 O O . LYS C 1 247 ? 9.519 34.908 19.887 1.00 40.81 255 LYS D O 1
ATOM 7181 N N . GLY C 1 248 ? 8.423 36.785 20.485 1.00 39.03 256 GLY D N 1
ATOM 7182 C CA . GLY C 1 248 ? 7.526 36.058 21.366 1.00 35.57 256 GLY D CA 1
ATOM 7183 C C . GLY C 1 248 ? 6.574 36.926 22.167 1.00 33.54 256 GLY D C 1
ATOM 7184 O O . GLY C 1 248 ? 6.530 38.146 22.010 1.00 34.47 256 GLY D O 1
ATOM 7185 N N . SER C 1 249 ? 5.808 36.284 23.037 1.00 32.27 257 SER D N 1
ATOM 7186 C CA . SER C 1 249 ? 4.850 36.986 23.874 1.00 32.10 257 SER D CA 1
ATOM 7187 C C . SER C 1 249 ? 4.969 36.534 25.321 1.00 32.15 257 SER D C 1
ATOM 7188 O O . SER C 1 249 ? 5.538 35.482 25.610 1.00 32.07 257 SER D O 1
ATOM 7191 N N . VAL C 1 250 ? 4.435 37.342 26.229 1.00 31.86 258 VAL D N 1
ATOM 7192 C CA . VAL C 1 250 ? 4.447 37.013 27.646 1.00 30.47 258 VAL D CA 1
ATOM 7193 C C . VAL C 1 250 ? 3.110 37.400 28.273 1.00 29.73 258 VAL D C 1
ATOM 7194 O O . VAL C 1 250 ? 2.596 38.495 28.048 1.00 29.53 258 VAL D O 1
ATOM 7198 N N . ILE C 1 251 ? 2.542 36.478 29.040 1.00 28.87 259 ILE D N 1
ATOM 7199 C CA . ILE C 1 251 ? 1.272 36.710 29.709 1.00 27.62 259 ILE D CA 1
ATOM 7200 C C . ILE C 1 251 ? 1.395 36.532 31.222 1.00 26.90 259 ILE D C 1
ATOM 7201 O O . ILE C 1 251 ? 1.948 35.537 31.698 1.00 27.09 259 ILE D O 1
ATOM 7206 N N . LYS C 1 252 ? 0.899 37.516 31.965 1.00 25.35 260 LYS D N 1
ATOM 7207 C CA . LYS C 1 252 ? 0.885 37.459 33.420 1.00 25.18 260 LYS D CA 1
ATOM 7208 C C . LYS C 1 252 ? -0.602 37.558 33.741 1.00 25.87 260 LYS D C 1
ATOM 7209 O O . LYS C 1 252 ? -1.187 38.643 33.708 1.00 25.20 260 LYS D O 1
ATOM 7215 N N . ALA C 1 253 ? -1.206 36.413 34.035 1.00 26.15 261 ALA D N 1
ATOM 7216 C CA . ALA C 1 253 ? -2.633 36.337 34.317 1.00 26.35 261 ALA D CA 1
ATOM 7217 C C . ALA C 1 253 ? -3.114 37.057 35.567 1.00 27.01 261 ALA D C 1
ATOM 7218 O O . ALA C 1 253 ? -4.079 37.816 35.505 1.00 26.91 261 ALA D O 1
ATOM 7220 N N . ARG C 1 254 ? -2.447 36.825 36.695 1.00 26.42 262 ARG D N 1
ATOM 7221 C CA . ARG C 1 254 ? -2.862 37.433 37.949 1.00 27.69 262 ARG D CA 1
ATOM 7222 C C . ARG C 1 254 ? -2.016 38.611 38.433 1.00 25.75 262 ARG D C 1
ATOM 7223 O O . ARG C 1 254 ? -0.872 38.791 38.028 1.00 24.48 262 ARG D O 1
ATOM 7231 N N . ALA C 1 255 ? -2.605 39.401 39.323 1.00 24.01 263 ALA D N 1
ATOM 7232 C CA . ALA C 1 255 ? -1.967 40.589 39.870 1.00 24.49 263 ALA D CA 1
ATOM 7233 C C . ALA C 1 255 ? -1.175 40.379 41.156 1.00 24.92 263 ALA D C 1
ATOM 7234 O O . ALA C 1 255 ? -1.382 39.406 41.884 1.00 23.22 263 ALA D O 1
ATOM 7236 N N . ASP C 1 256 ? -0.274 41.324 41.417 1.00 25.15 264 ASP D N 1
ATOM 7237 C CA . ASP C 1 256 ? 0.557 41.346 42.616 1.00 24.73 264 ASP D CA 1
ATOM 7238 C C . ASP C 1 256 ? -0.360 41.172 43.833 1.00 25.20 264 ASP D C 1
ATOM 7239 O O . ASP C 1 256 ? -1.463 41.718 43.860 1.00 23.88 264 ASP D O 1
ATOM 7244 N N . GLN C 1 257 ? 0.103 40.434 44.840 1.00 26.16 265 GLN D N 1
ATOM 7245 C CA . GLN C 1 257 ? -0.714 40.173 46.021 1.00 27.90 265 GLN D CA 1
ATOM 7246 C C . GLN C 1 257 ? -0.269 40.876 47.303 1.00 26.44 265 GLN D C 1
ATOM 7247 O O . GLN C 1 257 ? -0.790 40.584 48.377 1.00 26.19 265 GLN D O 1
ATOM 7253 N N . GLN C 1 258 ? 0.681 41.799 47.201 1.00 25.58 266 GLN D N 1
ATOM 7254 C CA . GLN C 1 258 ? 1.165 42.504 48.382 1.00 24.60 266 GLN D CA 1
ATOM 7255 C C . GLN C 1 258 ? 0.070 43.199 49.183 1.00 23.98 266 GLN D C 1
ATOM 7256 O O . GLN C 1 258 ? 0.071 43.138 50.416 1.00 24.04 266 GLN D O 1
ATOM 7262 N N . GLU C 1 259 ? -0.861 43.860 48.502 1.00 23.40 267 GLU D N 1
ATOM 7263 C CA . GLU C 1 259 ? -1.926 44.553 49.222 1.00 24.41 267 GLU D CA 1
ATOM 7264 C C . GLU C 1 259 ? -2.819 43.602 50.010 1.00 23.50 267 GLU D C 1
ATOM 7265 O O . GLU C 1 259 ? -3.146 43.873 51.164 1.00 23.76 267 GLU D O 1
ATOM 7271 N N . SER C 1 260 ? -3.215 42.488 49.406 1.00 23.88 268 SER D N 1
ATOM 7272 C CA . SER C 1 260 ? -4.058 41.549 50.140 1.00 25.44 268 SER D CA 1
ATOM 7273 C C . SER C 1 260 ? -3.253 41.012 51.321 1.00 25.64 268 SER D C 1
ATOM 7274 O O . SER C 1 260 ? -3.786 40.849 52.419 1.00 24.65 268 SER D O 1
ATOM 7277 N N . GLN C 1 261 ? -1.963 40.755 51.101 1.00 25.62 269 GLN D N 1
ATOM 7278 C CA . GLN C 1 261 ? -1.103 40.263 52.176 1.00 25.89 269 GLN D CA 1
ATOM 7279 C C . GLN C 1 261 ? -1.111 41.256 53.329 1.00 25.70 269 GLN D C 1
ATOM 7280 O O . GLN C 1 261 ? -1.315 40.877 54.479 1.00 26.13 269 GLN D O 1
ATOM 7286 N N . LEU C 1 262 ? -0.891 42.528 53.016 1.00 25.69 270 LEU D N 1
ATOM 7287 C CA . LEU C 1 262 ? -0.892 43.570 54.038 1.00 26.02 270 LEU D CA 1
ATOM 7288 C C . LEU C 1 262 ? -2.206 43.539 54.811 1.00 28.25 270 LEU D C 1
ATOM 7289 O O . LEU C 1 262 ? -2.222 43.603 56.044 1.00 28.80 270 LEU D O 1
ATOM 7294 N N . LEU C 1 263 ? -3.305 43.452 54.074 1.00 27.83 271 LEU D N 1
ATOM 7295 C CA . LEU C 1 263 ? -4.626 43.427 54.680 1.00 30.18 271 LEU D CA 1
ATOM 7296 C C . LEU C 1 263 ? -4.839 42.192 55.538 1.00 30.19 271 LEU D C 1
ATOM 7297 O O . LEU C 1 263 ? -5.555 42.240 56.530 1.00 32.86 271 LEU D O 1
ATOM 7302 N N . ALA C 1 264 ? -4.204 41.090 55.161 1.00 31.68 272 ALA D N 1
ATOM 7303 C CA . ALA C 1 264 ? -4.319 39.848 55.912 1.00 33.62 272 ALA D CA 1
ATOM 7304 C C . ALA C 1 264 ? -3.390 39.865 57.127 1.00 35.62 272 ALA D C 1
ATOM 7305 O O . ALA C 1 264 ? -3.300 38.880 57.865 1.00 37.35 272 ALA D O 1
ATOM 7307 N N . GLY C 1 265 ? -2.695 40.982 57.327 1.00 35.79 273 GLY D N 1
ATOM 7308 C CA . GLY C 1 265 ? -1.779 41.092 58.450 1.00 36.88 273 GLY D CA 1
ATOM 7309 C C . GLY C 1 265 ? -0.342 40.636 58.211 1.00 37.57 273 GLY D C 1
ATOM 7310 O O . GLY C 1 265 ? 0.461 40.633 59.147 1.00 39.17 273 GLY D O 1
ATOM 7311 N N . VAL C 1 266 ? -0.005 40.251 56.980 1.00 36.53 274 VAL D N 1
ATOM 7312 C CA . VAL C 1 266 ? 1.352 39.801 56.667 1.00 35.48 274 VAL D CA 1
ATOM 7313 C C . VAL C 1 266 ? 2.352 40.937 56.893 1.00 34.99 274 VAL D C 1
ATOM 7314 O O . VAL C 1 266 ? 2.152 42.042 56.404 1.00 35.11 274 VAL D O 1
ATOM 7318 N N . VAL C 1 267 ? 3.424 40.661 57.634 1.00 33.96 275 VAL D N 1
ATOM 7319 C CA . VAL C 1 267 ? 4.443 41.673 57.911 1.00 32.70 275 VAL D CA 1
ATOM 7320 C C . VAL C 1 267 ? 5.369 41.844 56.710 1.00 30.87 275 VAL D C 1
ATOM 7321 O O . VAL C 1 267 ? 5.929 40.871 56.206 1.00 30.20 275 VAL D O 1
ATOM 7325 N N . PRO C 1 268 ? 5.536 43.088 56.230 1.00 30.11 276 PRO D N 1
ATOM 7326 C CA . PRO C 1 268 ? 6.412 43.326 55.076 1.00 30.43 276 PRO D CA 1
ATOM 7327 C C . PRO C 1 268 ? 7.828 42.850 55.390 1.00 30.69 276 PRO D C 1
ATOM 7328 O O . PRO C 1 268 ? 8.358 43.146 56.459 1.00 30.38 276 PRO D O 1
ATOM 7332 N N . GLY C 1 269 ? 8.440 42.119 54.465 1.00 30.98 277 GLY D N 1
ATOM 7333 C CA . GLY C 1 269 ? 9.789 41.640 54.703 1.00 33.37 277 GLY D CA 1
ATOM 7334 C C . GLY C 1 269 ? 9.793 40.206 55.194 1.00 35.36 277 GLY D C 1
ATOM 7335 O O . GLY C 1 269 ? 10.852 39.591 55.334 1.00 35.25 277 GLY D O 1
ATOM 7336 N N . SER C 1 270 ? 8.601 39.675 55.446 1.00 36.98 278 SER D N 1
ATOM 7337 C CA . SER C 1 270 ? 8.438 38.301 55.909 1.00 39.22 278 SER D CA 1
ATOM 7338 C C . SER C 1 270 ? 8.757 37.307 54.800 1.00 40.11 278 SER D C 1
ATOM 7339 O O . SER C 1 270 ? 8.724 37.650 53.617 1.00 39.92 278 SER D O 1
ATOM 7342 N N . ALA C 1 271 ? 9.051 36.072 55.195 1.00 40.40 279 ALA D N 1
ATOM 7343 C CA . ALA C 1 271 ? 9.396 35.009 54.255 1.00 40.87 279 ALA D CA 1
ATOM 7344 C C . ALA C 1 271 ? 8.493 34.918 53.025 1.00 40.56 279 ALA D C 1
ATOM 7345 O O . ALA C 1 271 ? 8.974 34.684 51.915 1.00 41.12 279 ALA D O 1
ATOM 7347 N N . ASP C 1 272 ? 7.191 35.102 53.207 1.00 39.12 280 ASP D N 1
ATOM 7348 C CA . ASP C 1 272 ? 6.274 34.997 52.075 1.00 39.09 280 ASP D CA 1
ATOM 7349 C C . ASP C 1 272 ? 5.826 36.332 51.488 1.00 36.17 280 ASP D C 1
ATOM 7350 O O . ASP C 1 272 ? 5.056 36.365 50.529 1.00 35.30 280 ASP D O 1
ATOM 7355 N N . TRP C 1 273 ? 6.312 37.427 52.064 1.00 32.68 281 TRP D N 1
ATOM 7356 C CA . TRP C 1 273 ? 5.961 38.763 51.597 1.00 29.99 281 TRP D CA 1
ATOM 7357 C C . TRP C 1 273 ? 6.279 38.953 50.114 1.00 29.10 281 TRP D C 1
ATOM 7358 O O . TRP C 1 273 ? 7.408 38.745 49.681 1.00 28.51 281 TRP D O 1
ATOM 7369 N N . GLY C 1 274 ? 5.270 39.329 49.335 1.00 29.23 282 GLY D N 1
ATOM 7370 C CA . GLY C 1 274 ? 5.475 39.565 47.916 1.00 29.14 282 GLY D CA 1
ATOM 7371 C C . GLY C 1 274 ? 5.690 38.364 47.011 1.00 30.22 282 GLY D C 1
ATOM 7372 O O . GLY C 1 274 ? 6.017 38.532 45.832 1.00 29.58 282 GLY D O 1
ATOM 7373 N N . GLN C 1 275 ? 5.516 37.153 47.531 1.00 31.24 283 GLN D N 1
ATOM 7374 C CA . GLN C 1 275 ? 5.698 35.967 46.698 1.00 32.81 283 GLN D CA 1
ATOM 7375 C C . GLN C 1 275 ? 4.538 35.873 45.702 1.00 31.32 283 GLN D C 1
ATOM 7376 O O . GLN C 1 275 ? 3.414 36.264 46.011 1.00 31.30 283 GLN D O 1
ATOM 7382 N N . ASP C 1 276 ? 4.822 35.367 44.506 1.00 30.65 284 ASP D N 1
ATOM 7383 C CA . ASP C 1 276 ? 3.812 35.252 43.456 1.00 31.42 284 ASP D CA 1
ATOM 7384 C C . ASP C 1 276 ? 3.950 33.898 42.767 1.00 32.16 284 ASP D C 1
ATOM 7385 O O . ASP C 1 276 ? 4.886 33.695 41.987 1.00 32.46 284 ASP D O 1
ATOM 7390 N N . ASP C 1 277 ? 3.021 32.982 43.040 1.00 32.61 285 ASP D N 1
ATOM 7391 C CA . ASP C 1 277 ? 3.061 31.642 42.443 1.00 35.56 285 ASP D CA 1
ATOM 7392 C C . ASP C 1 277 ? 2.407 31.588 41.070 1.00 35.54 285 ASP D C 1
ATOM 7393 O O . ASP C 1 277 ? 2.370 30.534 40.434 1.00 35.67 285 ASP D O 1
ATOM 7398 N N . ASP C 1 278 ? 1.879 32.720 40.617 1.00 34.22 286 ASP D N 1
ATOM 7399 C CA . ASP C 1 278 ? 1.283 32.771 39.293 1.00 33.34 286 ASP D CA 1
ATOM 7400 C C . ASP C 1 278 ? 2.473 33.085 38.389 1.00 33.22 286 ASP D C 1
ATOM 7401 O O . ASP C 1 278 ? 3.032 34.184 38.429 1.00 32.72 286 ASP D O 1
ATOM 7406 N N . PRO C 1 279 ? 2.891 32.108 37.571 1.00 32.57 287 PRO D N 1
ATOM 7407 C CA . PRO C 1 279 ? 4.030 32.284 36.671 1.00 31.99 287 PRO D CA 1
ATOM 7408 C C . PRO C 1 279 ? 3.755 33.072 35.407 1.00 31.62 287 PRO D C 1
ATOM 7409 O O . PRO C 1 279 ? 2.611 33.298 35.025 1.00 31.23 287 PRO D O 1
ATOM 7413 N N . LEU C 1 280 ? 4.837 33.484 34.765 1.00 32.09 288 LEU D N 1
ATOM 7414 C CA . LEU C 1 280 ? 4.766 34.210 33.515 1.00 32.49 288 LEU D CA 1
ATOM 7415 C C . LEU C 1 280 ? 4.644 33.128 32.444 1.00 33.52 288 LEU D C 1
ATOM 7416 O O . LEU C 1 280 ? 5.399 32.157 32.453 1.00 33.09 288 LEU D O 1
ATOM 7421 N N . VAL C 1 281 ? 3.682 33.276 31.540 1.00 34.45 289 VAL D N 1
ATOM 7422 C CA . VAL C 1 281 ? 3.506 32.297 30.474 1.00 34.19 289 VAL D CA 1
ATOM 7423 C C . VAL C 1 281 ? 4.110 32.913 29.225 1.00 35.83 289 VAL D C 1
ATOM 7424 O O . VAL C 1 281 ? 3.574 33.873 28.672 1.00 35.38 289 VAL D O 1
ATOM 7428 N N . ILE C 1 282 ? 5.244 32.367 28.798 1.00 36.39 290 ILE D N 1
ATOM 7429 C CA . ILE C 1 282 ? 5.951 32.874 27.629 1.00 37.13 290 ILE D CA 1
ATOM 7430 C C . ILE C 1 282 ? 5.684 32.057 26.370 1.00 37.91 290 ILE D C 1
ATOM 7431 O O . ILE C 1 282 ? 5.656 30.829 26.413 1.00 38.90 290 ILE D O 1
ATOM 7436 N N . TYR C 1 283 ? 5.493 32.755 25.253 1.00 39.11 291 TYR D N 1
ATOM 7437 C CA . TYR C 1 283 ? 5.234 32.128 23.957 1.00 40.24 291 TYR D CA 1
ATOM 7438 C C . TYR C 1 283 ? 6.353 32.473 22.974 1.00 41.79 291 TYR D C 1
ATOM 7439 O O . TYR C 1 283 ? 6.679 33.644 22.777 1.00 41.93 291 TYR D O 1
ATOM 7448 N N . ASP C 1 284 ? 6.938 31.450 22.360 1.00 44.05 292 ASP D N 1
ATOM 7449 C CA . ASP C 1 284 ? 8.015 31.647 21.394 1.00 46.86 292 ASP D CA 1
ATOM 7450 C C . ASP C 1 284 ? 7.523 31.336 19.983 1.00 47.82 292 ASP D C 1
ATOM 7451 O O . ASP C 1 284 ? 6.334 31.070 19.777 1.00 47.91 292 ASP D O 1
ATOM 7456 N N . ALA C 1 285 ? 8.439 31.383 19.015 1.00 47.83 293 ALA D N 1
ATOM 7457 C CA . ALA C 1 285 ? 8.104 31.082 17.623 1.00 48.56 293 ALA D CA 1
ATOM 7458 C C . ALA C 1 285 ? 7.917 29.578 17.561 1.00 48.78 293 ALA D C 1
ATOM 7459 O O . ALA C 1 285 ? 8.847 28.828 17.273 1.00 50.23 293 ALA D O 1
ATOM 7461 N N . SER C 1 286 ? 6.701 29.145 17.843 1.00 49.42 294 SER D N 1
ATOM 7462 C CA . SER C 1 286 ? 6.388 27.734 17.870 1.00 49.06 294 SER D CA 1
ATOM 7463 C C . SER C 1 286 ? 5.000 27.715 18.467 1.00 49.09 294 SER D C 1
ATOM 7464 O O . SER C 1 286 ? 4.358 26.670 18.589 1.00 48.96 294 SER D O 1
ATOM 7467 N N . LEU C 1 287 ? 4.558 28.910 18.840 1.00 49.47 295 LEU D N 1
ATOM 7468 C CA . LEU C 1 287 ? 3.247 29.123 19.420 1.00 49.59 295 LEU D CA 1
ATOM 7469 C C . LEU C 1 287 ? 3.076 28.341 20.708 1.00 49.13 295 LEU D C 1
ATOM 7470 O O . LEU C 1 287 ? 2.043 28.431 21.364 1.00 50.44 295 LEU D O 1
ATOM 7475 N N . GLN C 1 288 ? 4.085 27.560 21.067 1.00 49.38 296 GLN D N 1
ATOM 7476 C CA . GLN C 1 288 ? 4.024 26.801 22.303 1.00 49.27 296 GLN D CA 1
ATOM 7477 C C . GLN C 1 288 ? 4.543 27.685 23.411 1.00 47.81 296 GLN D C 1
ATOM 7478 O O . GLN C 1 288 ? 5.275 28.643 23.158 1.00 48.11 296 GLN D O 1
ATOM 7484 N N . ALA C 1 289 ? 4.170 27.360 24.640 1.00 46.22 297 ALA D N 1
ATOM 7485 C CA . ALA C 1 289 ? 4.593 28.164 25.768 1.00 45.17 297 ALA D CA 1
ATOM 7486 C C . ALA C 1 289 ? 5.149 27.380 26.944 1.00 44.69 297 ALA D C 1
ATOM 7487 O O . ALA C 1 289 ? 4.801 26.216 27.178 1.00 44.18 297 ALA D O 1
ATOM 7489 N N . HIS C 1 290 ? 6.024 28.051 27.683 1.00 43.75 298 HIS D N 1
ATOM 7490 C CA . HIS C 1 290 ? 6.636 27.485 28.871 1.00 42.29 298 HIS D CA 1
ATOM 7491 C C . HIS C 1 290 ? 6.464 28.534 29.963 1.00 42.32 298 HIS D C 1
ATOM 7492 O O . HIS C 1 290 ? 6.402 29.733 29.677 1.00 41.79 298 HIS D O 1
ATOM 7499 N N . ALA C 1 291 ? 6.373 28.083 31.209 1.00 42.28 299 ALA D N 1
ATOM 7500 C CA . ALA C 1 291 ? 6.213 29.002 32.326 1.00 42.15 299 ALA D CA 1
ATOM 7501 C C . ALA C 1 291 ? 7.570 29.430 32.860 1.00 42.04 299 ALA D C 1
ATOM 7502 O O . ALA C 1 291 ? 8.582 28.765 32.629 1.00 43.11 299 ALA D O 1
ATOM 7504 N N . GLN C 1 292 ? 7.587 30.563 33.553 1.00 41.00 300 GLN D N 1
ATOM 7505 C CA . GLN C 1 292 ? 8.803 31.079 34.163 1.00 40.03 300 GLN D CA 1
ATOM 7506 C C . GLN C 1 292 ? 8.401 31.655 35.512 1.00 39.59 300 GLN D C 1
ATOM 7507 O O . GLN C 1 292 ? 7.374 32.333 35.624 1.00 39.60 300 GLN D O 1
ATOM 7513 N N . ALA C 1 293 ? 9.206 31.373 36.532 1.00 37.09 301 ALA D N 1
ATOM 7514 C CA . ALA C 1 293 ? 8.927 31.845 37.881 1.00 35.27 301 ALA D CA 1
ATOM 7515 C C . ALA C 1 293 ? 8.848 33.362 37.936 1.00 34.22 301 ALA D C 1
ATOM 7516 O O . ALA C 1 293 ? 9.674 34.060 37.352 1.00 33.54 301 ALA D O 1
ATOM 7518 N N . THR C 1 294 ? 7.845 33.864 38.650 1.00 33.79 302 THR D N 1
ATOM 7519 C CA . THR C 1 294 ? 7.646 35.297 38.797 1.00 32.59 302 THR D CA 1
ATOM 7520 C C . THR C 1 294 ? 8.482 35.826 39.955 1.00 32.34 302 THR D C 1
ATOM 7521 O O . THR C 1 294 ? 8.503 35.236 41.032 1.00 31.72 302 THR D O 1
ATOM 7525 N N . PRO C 1 295 ? 9.181 36.949 39.749 1.00 32.19 303 PRO D N 1
ATOM 7526 C CA . PRO C 1 295 ? 10.004 37.527 40.814 1.00 31.72 303 PRO D CA 1
ATOM 7527 C C . PRO C 1 295 ? 9.082 37.913 41.965 1.00 31.98 303 PRO D C 1
ATOM 7528 O O . PRO C 1 295 ? 7.882 38.100 41.762 1.00 31.30 303 PRO D O 1
ATOM 7532 N N . GLN C 1 296 ? 9.626 38.026 43.169 1.00 31.58 304 GLN D N 1
ATOM 7533 C CA . GLN C 1 296 ? 8.800 38.416 44.302 1.00 32.00 304 GLN D CA 1
ATOM 7534 C C . GLN C 1 296 ? 8.716 39.938 44.260 1.00 30.00 304 GLN D C 1
ATOM 7535 O O . GLN C 1 296 ? 9.634 40.600 43.786 1.00 28.66 304 GLN D O 1
ATOM 7541 N N . GLY C 1 297 ? 7.617 40.492 44.751 1.00 28.79 305 GLY D N 1
ATOM 7542 C CA . GLY C 1 297 ? 7.479 41.934 44.764 1.00 27.74 305 GLY D CA 1
ATOM 7543 C C . GLY C 1 297 ? 7.865 42.455 46.138 1.00 28.29 305 GLY D C 1
ATOM 7544 O O . GLY C 1 297 ? 7.942 41.679 47.094 1.00 26.69 305 GLY D O 1
ATOM 7545 N N . ASP C 1 298 ? 8.119 43.756 46.248 1.00 26.17 306 ASP D N 1
ATOM 7546 C CA . ASP C 1 298 ? 8.479 44.335 47.538 1.00 25.84 306 ASP D CA 1
ATOM 7547 C C . ASP C 1 298 ? 8.495 45.848 47.472 1.00 24.83 306 ASP D C 1
ATOM 7548 O O . ASP C 1 298 ? 9.510 46.457 47.138 1.00 23.58 306 ASP D O 1
ATOM 7553 N N . GLN C 1 299 ? 7.365 46.460 47.798 1.00 23.88 307 GLN D N 1
ATOM 7554 C CA . GLN C 1 299 ? 7.290 47.905 47.749 1.00 24.94 307 GLN D CA 1
ATOM 7555 C C . GLN C 1 299 ? 8.029 48.581 48.891 1.00 23.96 307 GLN D C 1
ATOM 7556 O O . GLN C 1 299 ? 8.011 49.802 48.990 1.00 22.36 307 GLN D O 1
ATOM 7562 N N . ARG C 1 300 ? 8.666 47.796 49.764 1.00 24.00 308 ARG D N 1
ATOM 7563 C CA . ARG C 1 300 ? 9.454 48.391 50.847 1.00 24.70 308 ARG D CA 1
ATOM 7564 C C . ARG C 1 300 ? 10.625 49.079 50.158 1.00 24.12 308 ARG D C 1
ATOM 7565 O O . ARG C 1 300 ? 11.257 49.974 50.721 1.00 25.58 308 ARG D O 1
ATOM 7573 N N . GLN C 1 301 ? 10.916 48.642 48.937 1.00 24.16 309 GLN D N 1
ATOM 7574 C CA . GLN C 1 301 ? 12.012 49.218 48.160 1.00 26.52 309 GLN D CA 1
ATOM 7575 C C . GLN C 1 301 ? 11.849 50.727 47.996 1.00 26.55 309 GLN D C 1
ATOM 7576 O O . GLN C 1 301 ? 12.837 51.453 47.870 1.00 25.98 309 GLN D O 1
ATOM 7582 N N . TYR C 1 302 ? 10.603 51.196 47.993 1.00 25.77 310 TYR D N 1
ATOM 7583 C CA . TYR C 1 302 ? 10.341 52.622 47.839 1.00 26.35 310 TYR D CA 1
ATOM 7584 C C . TYR C 1 302 ? 10.986 53.374 48.988 1.00 26.92 310 TYR D C 1
ATOM 7585 O O . TYR C 1 302 ? 11.668 54.377 48.788 1.00 27.90 310 TYR D O 1
ATOM 7594 N N . TYR C 1 303 ? 10.759 52.881 50.199 1.00 25.85 311 TYR D N 1
ATOM 7595 C CA . TYR C 1 303 ? 11.301 53.513 51.382 1.00 27.53 311 TYR D CA 1
ATOM 7596 C C . TYR C 1 303 ? 12.788 53.267 51.560 1.00 27.77 311 TYR D C 1
ATOM 7597 O O . TYR C 1 303 ? 13.501 54.130 52.063 1.00 29.27 311 TYR D O 1
ATOM 7614 N N . LEU C 1 305 ? 14.864 52.963 49.119 1.00 30.85 313 LEU D N 1
ATOM 7615 C CA . LEU C 1 305 ? 15.463 53.856 48.139 1.00 29.49 313 LEU D CA 1
ATOM 7616 C C . LEU C 1 305 ? 15.359 55.311 48.575 1.00 29.36 313 LEU D C 1
ATOM 7617 O O . LEU C 1 305 ? 16.329 56.057 48.470 1.00 28.78 313 LEU D O 1
ATOM 7622 N N . ILE C 1 306 ? 14.194 55.721 49.069 1.00 30.24 314 ILE D N 1
ATOM 7623 C CA . ILE C 1 306 ? 14.038 57.099 49.536 1.00 32.43 314 ILE D CA 1
ATOM 7624 C C . ILE C 1 306 ? 15.070 57.351 50.640 1.00 33.65 314 ILE D C 1
ATOM 7625 O O . ILE C 1 306 ? 15.718 58.407 50.683 1.00 33.09 314 ILE D O 1
ATOM 7630 N N . ARG C 1 307 ? 15.208 56.371 51.531 1.00 33.29 315 ARG D N 1
ATOM 7631 C CA . ARG C 1 307 ? 16.160 56.449 52.633 1.00 32.67 315 ARG D CA 1
ATOM 7632 C C . ARG C 1 307 ? 17.566 56.680 52.087 1.00 32.88 315 ARG D C 1
ATOM 7633 O O . ARG C 1 307 ? 18.233 57.643 52.473 1.00 32.49 315 ARG D O 1
ATOM 7641 N N . ASP C 1 308 ? 18.013 55.794 51.195 1.00 32.38 316 ASP D N 1
ATOM 7642 C CA . ASP C 1 308 ? 19.344 55.911 50.605 1.00 33.33 316 ASP D CA 1
ATOM 7643 C C . ASP C 1 308 ? 19.556 57.277 49.956 1.00 34.38 316 ASP D C 1
ATOM 7644 O O . ASP C 1 308 ? 20.631 57.871 50.084 1.00 34.30 316 ASP D O 1
ATOM 7649 N N . ALA C 1 309 ? 18.542 57.776 49.254 1.00 33.38 317 ALA D N 1
ATOM 7650 C CA . ALA C 1 309 ? 18.663 59.079 48.610 1.00 34.99 317 ALA D CA 1
ATOM 7651 C C . ALA C 1 309 ? 18.858 60.157 49.675 1.00 36.32 317 ALA D C 1
ATOM 7652 O O . ALA C 1 309 ? 19.666 61.070 49.510 1.00 37.85 317 ALA D O 1
ATOM 7654 N N . LEU C 1 310 ? 18.120 60.042 50.772 1.00 36.83 318 LEU D N 1
ATOM 7655 C CA . LEU C 1 310 ? 18.225 61.008 51.856 1.00 36.96 318 LEU D CA 1
ATOM 7656 C C . LEU C 1 310 ? 19.615 60.938 52.504 1.00 38.07 318 LEU D C 1
ATOM 7657 O O . LEU C 1 310 ? 20.104 61.928 53.044 1.00 37.38 318 LEU D O 1
ATOM 7662 N N . LYS C 1 311 ? 20.250 59.771 52.434 1.00 38.23 319 LYS D N 1
ATOM 7663 C CA . LYS C 1 311 ? 21.588 59.588 52.991 1.00 40.00 319 LYS D CA 1
ATOM 7664 C C . LYS C 1 311 ? 22.634 59.988 51.949 1.00 41.12 319 LYS D C 1
ATOM 7665 O O . LYS C 1 311 ? 23.809 59.631 52.058 1.00 41.65 319 LYS D O 1
ATOM 7671 N N . GLY C 1 312 ? 22.188 60.721 50.932 1.00 41.31 320 GLY D N 1
ATOM 7672 C CA . GLY C 1 312 ? 23.078 61.171 49.875 1.00 40.11 320 GLY D CA 1
ATOM 7673 C C . GLY C 1 312 ? 23.748 60.059 49.088 1.00 39.61 320 GLY D C 1
ATOM 7674 O O . GLY C 1 312 ? 24.684 60.313 48.332 1.00 39.66 320 GLY D O 1
ATOM 7675 N N . GLN C 1 313 ? 23.277 58.827 49.244 1.00 38.02 321 GLN D N 1
ATOM 7676 C CA . GLN C 1 313 ? 23.882 57.704 48.535 1.00 37.16 321 GLN D CA 1
ATOM 7677 C C . GLN C 1 313 ? 23.459 57.597 47.070 1.00 36.55 321 GLN D C 1
ATOM 7678 O O . GLN C 1 313 ? 24.238 57.162 46.221 1.00 35.73 321 GLN D O 1
ATOM 7684 N N . ILE C 1 314 ? 22.222 57.986 46.779 1.00 36.47 322 ILE D N 1
ATOM 7685 C CA . ILE C 1 314 ? 21.694 57.920 45.419 1.00 35.04 322 ILE D CA 1
ATOM 7686 C C . ILE C 1 314 ? 20.738 59.076 45.184 1.00 34.33 322 ILE D C 1
ATOM 7687 O O . ILE C 1 314 ? 20.473 59.873 46.082 1.00 34.13 322 ILE D O 1
ATOM 7692 N N . ALA C 1 315 ? 20.223 59.161 43.964 1.00 35.02 323 ALA D N 1
ATOM 7693 C CA . ALA C 1 315 ? 19.278 60.207 43.602 1.00 34.70 323 ALA D CA 1
ATOM 7694 C C . ALA C 1 315 ? 17.862 59.723 43.914 1.00 34.15 323 ALA D C 1
ATOM 7695 O O . ALA C 1 315 ? 17.607 58.515 43.953 1.00 33.67 323 ALA D O 1
ATOM 7697 N N . ASN C 1 316 ? 16.953 60.670 44.141 1.00 32.74 324 ASN D N 1
ATOM 7698 C CA . ASN C 1 316 ? 15.554 60.367 44.427 1.00 31.30 324 ASN D CA 1
ATOM 7699 C C . ASN C 1 316 ? 15.097 59.247 43.498 1.00 31.87 324 ASN D C 1
ATOM 7700 O O . ASN C 1 316 ? 15.210 59.367 42.282 1.00 32.95 324 ASN D O 1
ATOM 7705 N N . PRO C 1 317 ? 14.574 58.138 44.054 1.00 33.00 325 PRO D N 1
ATOM 7706 C CA . PRO C 1 317 ? 14.116 57.028 43.205 1.00 31.93 325 PRO D CA 1
ATOM 7707 C C . PRO C 1 317 ? 12.839 57.354 42.431 1.00 31.31 325 PRO D C 1
ATOM 7708 O O . PRO C 1 317 ? 12.513 56.706 41.436 1.00 30.58 325 PRO D O 1
ATOM 7712 N N . VAL C 1 318 ? 12.111 58.358 42.899 1.00 30.92 326 VAL D N 1
ATOM 7713 C CA . VAL C 1 318 ? 10.881 58.766 42.239 1.00 30.82 326 VAL D CA 1
ATOM 7714 C C . VAL C 1 318 ? 10.802 60.288 42.237 1.00 30.00 326 VAL D C 1
ATOM 7715 O O . VAL C 1 318 ? 10.056 60.884 43.020 1.00 29.56 326 VAL D O 1
ATOM 7719 N N . PRO C 1 319 ? 11.598 60.940 41.368 1.00 29.45 327 PRO D N 1
ATOM 7720 C CA . PRO C 1 319 ? 11.592 62.403 41.285 1.00 29.66 327 PRO D CA 1
ATOM 7721 C C . PRO C 1 319 ? 10.205 62.906 40.898 1.00 31.00 327 PRO D C 1
ATOM 7722 O O . PRO C 1 319 ? 9.513 62.288 40.090 1.00 31.43 327 PRO D O 1
ATOM 7726 N N . PRO C 1 320 ? 9.788 64.045 41.468 1.00 31.96 328 PRO D N 1
ATOM 7727 C CA . PRO C 1 320 ? 8.477 64.636 41.202 1.00 32.50 328 PRO D CA 1
ATOM 7728 C C . PRO C 1 320 ? 8.113 64.894 39.737 1.00 33.40 328 PRO D C 1
ATOM 7729 O O . PRO C 1 320 ? 6.928 64.985 39.402 1.00 32.46 328 PRO D O 1
ATOM 7733 N N . VAL C 1 321 ? 9.119 64.995 38.869 1.00 33.23 329 VAL D N 1
ATOM 7734 C CA . VAL C 1 321 ? 8.872 65.235 37.449 1.00 33.95 329 VAL D CA 1
ATOM 7735 C C . VAL C 1 321 ? 8.288 63.981 36.790 1.00 33.13 329 VAL D C 1
ATOM 7736 O O . VAL C 1 321 ? 7.681 64.051 35.720 1.00 33.23 329 VAL D O 1
ATOM 7740 N N . GLU C 1 322 ? 8.479 62.831 37.428 1.00 31.94 330 GLU D N 1
ATOM 7741 C CA . GLU C 1 322 ? 7.945 61.588 36.884 1.00 30.68 330 GLU D CA 1
ATOM 7742 C C . GLU C 1 322 ? 6.471 61.515 37.253 1.00 30.29 330 GLU D C 1
ATOM 7743 O O . GLU C 1 322 ? 5.658 60.975 36.501 1.00 31.46 330 GLU D O 1
ATOM 7749 N N . ALA C 1 323 ? 6.137 62.081 38.409 1.00 29.30 331 ALA D N 1
ATOM 7750 C CA . ALA C 1 323 ? 4.762 62.113 38.896 1.00 29.33 331 ALA D CA 1
ATOM 7751 C C . ALA C 1 323 ? 3.987 63.182 38.132 1.00 30.00 331 ALA D C 1
ATOM 7752 O O . ALA C 1 323 ? 2.770 63.083 37.959 1.00 29.93 331 ALA D O 1
ATOM 7754 N N . LEU C 1 324 ? 4.696 64.214 37.684 1.00 29.12 332 LEU D N 1
ATOM 7755 C CA . LEU C 1 324 ? 4.068 65.284 36.919 1.00 28.51 332 LEU D CA 1
ATOM 7756 C C . LEU C 1 324 ? 3.651 64.657 35.595 1.00 28.10 332 LEU D C 1
ATOM 7757 O O . LEU C 1 324 ? 2.551 64.893 35.099 1.00 29.98 332 LEU D O 1
ATOM 7762 N N . ALA C 1 325 ? 4.545 63.842 35.046 1.00 27.50 333 ALA D N 1
ATOM 7763 C CA . ALA C 1 325 ? 4.314 63.153 33.783 1.00 28.36 333 ALA D CA 1
ATOM 7764 C C . ALA C 1 325 ? 3.101 62.219 33.836 1.00 29.18 333 ALA D C 1
ATOM 7765 O O . ALA C 1 325 ? 2.349 62.116 32.868 1.00 29.95 333 ALA D O 1
ATOM 7767 N N . VAL C 1 326 ? 2.923 61.526 34.956 1.00 29.49 334 VAL D N 1
ATOM 7768 C CA . VAL C 1 326 ? 1.788 60.622 35.103 1.00 28.90 334 VAL D CA 1
ATOM 7769 C C . VAL C 1 326 ? 0.514 61.448 35.013 1.00 29.50 334 VAL D C 1
ATOM 7770 O O . VAL C 1 326 ? -0.468 61.024 34.394 1.00 28.51 334 VAL D O 1
ATOM 7782 N N . ALA C 1 328 ? 0.194 64.297 33.434 1.00 30.13 336 ALA D N 1
ATOM 7783 C CA . ALA C 1 328 ? 0.049 64.776 32.064 1.00 30.13 336 ALA D CA 1
ATOM 7784 C C . ALA C 1 328 ? -0.709 63.748 31.225 1.00 29.81 336 ALA D C 1
ATOM 7785 O O . ALA C 1 328 ? -1.638 64.094 30.498 1.00 29.69 336 ALA D O 1
ATOM 7787 N N . VAL C 1 329 ? -0.301 62.488 31.333 1.00 28.71 337 VAL D N 1
ATOM 7788 C CA . VAL C 1 329 ? -0.923 61.398 30.592 1.00 28.16 337 VAL D CA 1
ATOM 7789 C C . VAL C 1 329 ? -2.356 61.180 31.047 1.00 28.40 337 VAL D C 1
ATOM 7790 O O . VAL C 1 329 ? -3.271 61.038 30.235 1.00 27.86 337 VAL D O 1
ATOM 7794 N N . LEU C 1 330 ? -2.531 61.144 32.361 1.00 28.20 338 LEU D N 1
ATOM 7795 C CA . LEU C 1 330 ? -3.834 60.941 32.970 1.00 28.29 338 LEU D CA 1
ATOM 7796 C C . LEU C 1 330 ? -4.805 62.004 32.459 1.00 29.61 338 LEU D C 1
ATOM 7797 O O . LEU C 1 330 ? -5.934 61.701 32.067 1.00 28.78 338 LEU D O 1
ATOM 7802 N N . GLU C 1 331 ? -4.358 63.255 32.458 1.00 28.69 339 GLU D N 1
ATOM 7803 C CA . GLU C 1 331 ? -5.200 64.349 32.001 1.00 28.55 339 GLU D CA 1
ATOM 7804 C C . GLU C 1 331 ? -5.410 64.316 30.490 1.00 27.73 339 GLU D C 1
ATOM 7805 O O . GLU C 1 331 ? -6.505 64.602 30.006 1.00 27.11 339 GLU D O 1
ATOM 7811 N N . ALA C 1 332 ? -4.372 63.944 29.751 1.00 27.73 340 ALA D N 1
ATOM 7812 C CA . ALA C 1 332 ? -4.475 63.866 28.299 1.00 27.75 340 ALA D CA 1
ATOM 7813 C C . ALA C 1 332 ? -5.506 62.806 27.891 1.00 28.25 340 ALA D C 1
ATOM 7814 O O . ALA C 1 332 ? -6.270 63.000 26.936 1.00 27.80 340 ALA D O 1
ATOM 7816 N N . ALA C 1 333 ? -5.534 61.686 28.613 1.00 27.09 341 ALA D N 1
ATOM 7817 C CA . ALA C 1 333 ? -6.485 60.624 28.298 1.00 25.73 341 ALA D CA 1
ATOM 7818 C C . ALA C 1 333 ? -7.902 61.157 28.463 1.00 25.54 341 ALA D C 1
ATOM 7819 O O . ALA C 1 333 ? -8.785 60.860 27.656 1.00 25.31 341 ALA D O 1
ATOM 7821 N N . VAL C 1 334 ? -8.117 61.950 29.506 1.00 25.75 342 VAL D N 1
ATOM 7822 C CA . VAL C 1 334 ? -9.436 62.529 29.762 1.00 26.67 342 VAL D CA 1
ATOM 7823 C C . VAL C 1 334 ? -9.840 63.532 28.674 1.00 26.64 342 VAL D C 1
ATOM 7824 O O . VAL C 1 334 ? -11.006 63.589 28.278 1.00 26.56 342 VAL D O 1
ATOM 7828 N N . ARG C 1 335 ? -8.878 64.322 28.199 1.00 25.90 343 ARG D N 1
ATOM 7829 C CA . ARG C 1 335 ? -9.143 65.304 27.142 1.00 26.33 343 ARG D CA 1
ATOM 7830 C C . ARG C 1 335 ? -9.557 64.583 25.870 1.00 25.36 343 ARG D C 1
ATOM 7831 O O . ARG C 1 335 ? -10.466 65.012 25.159 1.00 26.47 343 ARG D O 1
ATOM 7839 N N . SER C 1 336 ? -8.863 63.489 25.589 1.00 24.82 344 SER D N 1
ATOM 7840 C CA . SER C 1 336 ? -9.127 62.679 24.414 1.00 25.44 344 SER D CA 1
ATOM 7841 C C . SER C 1 336 ? -10.522 62.053 24.478 1.00 26.72 344 SER D C 1
ATOM 7842 O O . SER C 1 336 ? -11.233 61.997 23.470 1.00 26.02 344 SER D O 1
ATOM 7845 N N . ALA C 1 337 ? -10.912 61.591 25.663 1.00 25.53 345 ALA D N 1
ATOM 7846 C CA . ALA C 1 337 ? -12.214 60.959 25.840 1.00 26.98 345 ALA D CA 1
ATOM 7847 C C . ALA C 1 337 ? -13.342 61.955 25.634 1.00 27.33 345 ALA D C 1
ATOM 7848 O O . ALA C 1 337 ? -14.336 61.650 24.989 1.00 27.39 345 ALA D O 1
ATOM 7850 N N . GLU C 1 338 ? -13.179 63.149 26.185 1.00 27.32 346 GLU D N 1
ATOM 7851 C CA . GLU C 1 338 ? -14.197 64.180 26.071 1.00 28.72 346 GLU D CA 1
ATOM 7852 C C . GLU C 1 338 ? -14.288 64.832 24.694 1.00 26.33 346 GLU D C 1
ATOM 7853 O O . GLU C 1 338 ? -15.380 65.127 24.218 1.00 26.27 346 GLU D O 1
ATOM 7859 N N . SER C 1 339 ? -13.149 65.039 24.048 1.00 24.71 347 SER D N 1
ATOM 7860 C CA . SER C 1 339 ? -13.130 65.690 22.741 1.00 25.62 347 SER D CA 1
ATOM 7861 C C . SER C 1 339 ? -13.177 64.734 21.554 1.00 26.58 347 SER D C 1
ATOM 7862 O O . SER C 1 339 ? -13.455 65.154 20.426 1.00 25.82 347 SER D O 1
ATOM 7865 N N . GLY C 1 340 ? -12.886 63.461 21.800 1.00 25.70 348 GLY D N 1
ATOM 7866 C CA . GLY C 1 340 ? -12.878 62.486 20.723 1.00 26.05 348 GLY D CA 1
ATOM 7867 C C . GLY C 1 340 ? -11.617 62.648 19.892 1.00 27.81 348 GLY D C 1
ATOM 7868 O O . GLY C 1 340 ? -11.478 62.054 18.824 1.00 28.45 348 GLY D O 1
ATOM 7877 N N . VAL C 1 342 ? -7.247 62.661 19.651 1.00 28.86 350 VAL D N 1
ATOM 7878 C CA . VAL C 1 342 ? -5.996 62.181 20.211 1.00 27.91 350 VAL D CA 1
ATOM 7879 C C . VAL C 1 342 ? -5.344 63.400 20.861 1.00 28.11 350 VAL D C 1
ATOM 7880 O O . VAL C 1 342 ? -5.407 64.507 20.322 1.00 27.16 350 VAL D O 1
ATOM 7884 N N . GLN C 1 343 ? -4.745 63.205 22.029 1.00 29.23 351 GLN D N 1
ATOM 7885 C CA . GLN C 1 343 ? -4.118 64.305 22.752 1.00 29.09 351 GLN D CA 1
ATOM 7886 C C . GLN C 1 343 ? -2.622 64.138 22.921 1.00 29.77 351 GLN D C 1
ATOM 7887 O O . GLN C 1 343 ? -2.086 63.033 22.858 1.00 29.30 351 GLN D O 1
ATOM 7893 N N . THR C 1 344 ? -1.947 65.256 23.151 1.00 31.44 352 THR D N 1
ATOM 7894 C CA . THR C 1 344 ? -0.509 65.237 23.351 1.00 31.68 352 THR D CA 1
ATOM 7895 C C . THR C 1 344 ? -0.273 65.670 24.805 1.00 31.30 352 THR D C 1
ATOM 7896 O O . THR C 1 344 ? -1.166 66.246 25.432 1.00 30.82 352 THR D O 1
ATOM 7900 N N . LEU C 1 345 ? 0.914 65.393 25.340 1.00 32.82 353 LEU D N 1
ATOM 7901 C CA . LEU C 1 345 ? 1.234 65.722 26.734 1.00 34.18 353 LEU D CA 1
ATOM 7902 C C . LEU C 1 345 ? 1.631 67.178 26.994 1.00 35.48 353 LEU D C 1
ATOM 7903 O O . LEU C 1 345 ? 2.519 67.715 26.330 1.00 35.41 353 LEU D O 1
ATOM 7908 N N . ASP C 1 346 ? 0.985 67.800 27.979 1.00 34.99 354 ASP D N 1
ATOM 7909 C CA . ASP C 1 346 ? 1.279 69.182 28.338 1.00 36.14 354 ASP D CA 1
ATOM 7910 C C . ASP C 1 346 ? 2.497 69.258 29.266 1.00 36.96 354 ASP D C 1
ATOM 7911 O O . ASP C 1 346 ? 2.367 69.593 30.445 1.00 36.20 354 ASP D O 1
ATOM 7916 N N . LEU C 1 347 ? 3.671 68.933 28.727 1.00 38.15 355 LEU D N 1
ATOM 7917 C CA . LEU C 1 347 ? 4.925 68.971 29.482 1.00 39.76 355 LEU D CA 1
ATOM 7918 C C . LEU C 1 347 ? 5.933 69.884 28.787 1.00 42.25 355 LEU D C 1
ATOM 7919 O O . LEU C 1 347 ? 6.354 69.597 27.656 1.00 41.26 355 LEU D O 1
ATOM 7924 N N . SER C 1 348 ? 6.324 70.971 29.460 1.00 43.90 356 SER D N 1
ATOM 7925 C CA . SER C 1 348 ? 7.288 71.909 28.887 1.00 44.53 356 SER D CA 1
ATOM 7926 C C . SER C 1 348 ? 8.537 71.169 28.427 1.00 44.55 356 SER D C 1
ATOM 7927 O O . SER C 1 348 ? 8.704 69.981 28.704 1.00 44.92 356 SER D O 1
ATOM 7930 N N . ASP C 1 349 ? 9.414 71.884 27.734 1.00 46.18 357 ASP D N 1
ATOM 7931 C CA . ASP C 1 349 ? 10.630 71.313 27.154 1.00 47.63 357 ASP D CA 1
ATOM 7932 C C . ASP C 1 349 ? 11.713 70.721 28.063 1.00 47.13 357 ASP D C 1
ATOM 7933 O O . ASP C 1 349 ? 12.258 69.652 27.774 1.00 47.69 357 ASP D O 1
ATOM 7938 N N . ASP C 1 350 ? 12.052 71.418 29.139 1.00 47.53 358 ASP D N 1
ATOM 7939 C CA . ASP C 1 350 ? 13.083 70.931 30.049 1.00 47.18 358 ASP D CA 1
ATOM 7940 C C . ASP C 1 350 ? 12.654 69.608 30.668 1.00 44.90 358 ASP D C 1
ATOM 7941 O O . ASP C 1 350 ? 13.428 68.651 30.733 1.00 44.38 358 ASP D O 1
ATOM 7946 N N . GLU C 1 351 ? 11.403 69.567 31.107 1.00 43.02 359 GLU D N 1
ATOM 7947 C CA . GLU C 1 351 ? 10.827 68.381 31.725 1.00 41.43 359 GLU D CA 1
ATOM 7948 C C . GLU C 1 351 ? 11.049 67.145 30.858 1.00 41.62 359 GLU D C 1
ATOM 7949 O O . GLU C 1 351 ? 11.547 66.119 31.336 1.00 39.93 359 GLU D O 1
ATOM 7955 N N . ARG C 1 352 ? 10.697 67.252 29.580 1.00 41.82 360 ARG D N 1
ATOM 7956 C CA . ARG C 1 352 ? 10.866 66.143 28.654 1.00 42.58 360 ARG D CA 1
ATOM 7957 C C . ARG C 1 352 ? 12.325 65.739 28.584 1.00 42.10 360 ARG D C 1
ATOM 7958 O O . ARG C 1 352 ? 12.656 64.553 28.528 1.00 41.86 360 ARG D O 1
ATOM 7966 N N . ASN C 1 353 ? 13.203 66.736 28.590 1.00 42.83 361 ASN D N 1
ATOM 7967 C CA . ASN C 1 353 ? 14.633 66.477 28.531 1.00 42.70 361 ASN D CA 1
ATOM 7968 C C . ASN C 1 353 ? 15.024 65.728 29.791 1.00 41.03 361 ASN D C 1
ATOM 7969 O O . ASN C 1 353 ? 15.715 64.712 29.732 1.00 41.53 361 ASN D O 1
ATOM 7974 N N . THR C 1 354 ? 14.571 66.233 30.933 1.00 40.25 362 THR D N 1
ATOM 7975 C CA . THR C 1 354 ? 14.871 65.597 32.210 1.00 40.90 362 THR D CA 1
ATOM 7976 C C . THR C 1 354 ? 14.340 64.169 32.200 1.00 40.83 362 THR D C 1
ATOM 7977 O O . THR C 1 354 ? 15.050 63.223 32.556 1.00 39.46 362 THR D O 1
ATOM 7981 N N . LEU C 1 355 ? 13.083 64.016 31.794 1.00 41.38 363 LEU D N 1
ATOM 7982 C CA . LEU C 1 355 ? 12.482 62.695 31.732 1.00 41.95 363 LEU D CA 1
ATOM 7983 C C . LEU C 1 355 ? 13.313 61.831 30.793 1.00 43.12 363 LEU D C 1
ATOM 7984 O O . LEU C 1 355 ? 13.571 60.662 31.077 1.00 43.12 363 LEU D O 1
ATOM 7989 N N . ARG C 1 356 ? 13.753 62.422 29.685 1.00 45.11 364 ARG D N 1
ATOM 7990 C CA . ARG C 1 356 ? 14.556 61.702 28.704 1.00 46.48 364 ARG D CA 1
ATOM 7991 C C . ARG C 1 356 ? 15.854 61.189 29.328 1.00 47.24 364 ARG D C 1
ATOM 7992 O O . ARG C 1 356 ? 16.073 59.980 29.414 1.00 47.43 364 ARG D O 1
ATOM 8000 N N . GLU C 1 357 ? 16.713 62.109 29.762 1.00 48.82 365 GLU D N 1
ATOM 8001 C CA . GLU C 1 357 ? 17.989 61.737 30.374 1.00 49.41 365 GLU D CA 1
ATOM 8002 C C . GLU C 1 357 ? 17.769 60.794 31.553 1.00 49.50 365 GLU D C 1
ATOM 8003 O O . GLU C 1 357 ? 18.470 59.789 31.700 1.00 49.66 365 GLU D O 1
ATOM 8009 N N . GLY C 1 358 ? 16.791 61.125 32.391 1.00 49.30 366 GLY D N 1
ATOM 8010 C CA . GLY C 1 358 ? 16.495 60.299 33.547 1.00 49.73 366 GLY D CA 1
ATOM 8011 C C . GLY C 1 358 ? 16.129 58.882 33.158 1.00 49.77 366 GLY D C 1
ATOM 8012 O O . GLY C 1 358 ? 16.332 57.947 33.930 1.00 50.18 366 GLY D O 1
ATOM 8013 N N . HIS C 1 359 ? 15.588 58.727 31.954 1.00 51.05 367 HIS D N 1
ATOM 8014 C CA . HIS C 1 359 ? 15.186 57.419 31.444 1.00 51.85 367 HIS D CA 1
ATOM 8015 C C . HIS C 1 359 ? 16.404 56.714 30.846 1.00 53.44 367 HIS D C 1
ATOM 8016 O O . HIS C 1 359 ? 16.272 55.724 30.122 1.00 52.97 367 HIS D O 1
ATOM 8023 N N . HIS C 1 360 ? 17.588 57.236 31.168 1.00 55.88 368 HIS D N 1
ATOM 8024 C CA . HIS C 1 360 ? 18.861 56.698 30.683 1.00 57.60 368 HIS D CA 1
ATOM 8025 C C . HIS C 1 360 ? 19.060 57.024 29.206 1.00 58.49 368 HIS D C 1
ATOM 8026 O O . HIS C 1 360 ? 20.047 57.721 28.890 1.00 59.69 368 HIS D O 1
ATOM 8033 N N . ASN D 1 5 ? -36.610 22.565 -13.982 1.00 46.26 13 ASN E N 1
ATOM 8034 C CA . ASN D 1 5 ? -35.214 22.862 -13.596 1.00 45.17 13 ASN E CA 1
ATOM 8035 C C . ASN D 1 5 ? -35.220 23.038 -12.101 1.00 44.46 13 ASN E C 1
ATOM 8036 O O . ASN D 1 5 ? -35.956 22.359 -11.373 1.00 42.55 13 ASN E O 1
ATOM 8041 N N . ASN D 1 6 ? -34.414 24.027 -11.710 1.00 43.74 14 ASN E N 1
ATOM 8042 C CA . ASN D 1 6 ? -34.143 24.465 -10.364 1.00 42.87 14 ASN E CA 1
ATOM 8043 C C . ASN D 1 6 ? -32.890 23.817 -9.796 1.00 40.97 14 ASN E C 1
ATOM 8044 O O . ASN D 1 6 ? -32.887 23.159 -8.751 1.00 42.73 14 ASN E O 1
ATOM 8049 N N . THR D 1 7 ? -31.860 23.987 -10.616 1.00 35.19 15 THR E N 1
ATOM 8050 C CA . THR D 1 7 ? -30.468 23.691 -10.376 1.00 32.22 15 THR E CA 1
ATOM 8051 C C . THR D 1 7 ? -29.957 25.074 -10.750 1.00 29.36 15 THR E C 1
ATOM 8052 O O . THR D 1 7 ? -30.189 25.503 -11.864 1.00 27.86 15 THR E O 1
ATOM 8056 N N . ILE D 1 8 ? -29.292 25.783 -9.849 1.00 27.17 16 ILE E N 1
ATOM 8057 C CA . ILE D 1 8 ? -28.819 27.138 -10.184 1.00 25.01 16 ILE E CA 1
ATOM 8058 C C . ILE D 1 8 ? -27.391 27.087 -10.756 1.00 25.89 16 ILE E C 1
ATOM 8059 O O . ILE D 1 8 ? -26.448 26.707 -10.056 1.00 27.23 16 ILE E O 1
ATOM 8064 N N . ASN D 1 9 ? -27.236 27.411 -12.040 1.00 27.25 17 ASN E N 1
ATOM 8065 C CA . ASN D 1 9 ? -25.928 27.356 -12.689 1.00 27.90 17 ASN E CA 1
ATOM 8066 C C . ASN D 1 9 ? -25.081 28.560 -12.329 1.00 28.01 17 ASN E C 1
ATOM 8067 O O . ASN D 1 9 ? -25.492 29.713 -12.495 1.00 27.08 17 ASN E O 1
ATOM 8072 N N . ILE D 1 10 ? -23.882 28.277 -11.843 1.00 25.84 18 ILE E N 1
ATOM 8073 C CA . ILE D 1 10 ? -22.973 29.322 -11.407 1.00 23.54 18 ILE E CA 1
ATOM 8074 C C . ILE D 1 10 ? -21.721 29.484 -12.248 1.00 24.14 18 ILE E C 1
ATOM 8075 O O . ILE D 1 10 ? -21.137 28.509 -12.718 1.00 23.77 18 ILE E O 1
ATOM 8080 N N . ALA D 1 11 ? -21.321 30.736 -12.427 1.00 23.89 19 ALA E N 1
ATOM 8081 C CA . ALA D 1 11 ? -20.100 31.070 -13.140 1.00 23.23 19 ALA E CA 1
ATOM 8082 C C . ALA D 1 11 ? -19.178 31.692 -12.081 1.00 24.67 19 ALA E C 1
ATOM 8083 O O . ALA D 1 11 ? -19.485 32.755 -11.535 1.00 23.89 19 ALA E O 1
ATOM 8085 N N . LEU D 1 12 ? -18.075 31.016 -11.768 1.00 24.26 20 LEU E N 1
ATOM 8086 C CA . LEU D 1 12 ? -17.117 31.526 -10.791 1.00 25.07 20 LEU E CA 1
ATOM 8087 C C . LEU D 1 12 ? -16.103 32.391 -11.523 1.00 26.00 20 LEU E C 1
ATOM 8088 O O . LEU D 1 12 ? -15.293 31.887 -12.313 1.00 26.36 20 LEU E O 1
ATOM 8093 N N . ILE D 1 13 ? -16.150 33.696 -11.278 1.00 25.12 21 ILE E N 1
ATOM 8094 C CA . ILE D 1 13 ? -15.228 34.601 -11.942 1.00 24.75 21 ILE E CA 1
ATOM 8095 C C . ILE D 1 13 ? -13.944 34.735 -11.143 1.00 26.35 21 ILE E C 1
ATOM 8096 O O . ILE D 1 13 ? -13.899 35.402 -10.103 1.00 24.98 21 ILE E O 1
ATOM 8101 N N . GLY D 1 14 ? -12.900 34.076 -11.635 1.00 26.74 22 GLY E N 1
ATOM 8102 C CA . GLY D 1 14 ? -11.612 34.124 -10.971 1.00 29.44 22 GLY E CA 1
ATOM 8103 C C . GLY D 1 14 ? -11.307 32.831 -10.248 1.00 29.37 22 GLY E C 1
ATOM 8104 O O . GLY D 1 14 ? -12.136 32.323 -9.501 1.00 29.98 22 GLY E O 1
ATOM 8105 N N . TYR D 1 15 ? -10.122 32.280 -10.480 1.00 30.88 23 TYR E N 1
ATOM 8106 C CA . TYR D 1 15 ? -9.755 31.048 -9.804 1.00 31.84 23 TYR E CA 1
ATOM 8107 C C . TYR D 1 15 ? -8.500 31.289 -8.989 1.00 33.44 23 TYR E C 1
ATOM 8108 O O . TYR D 1 15 ? -7.577 30.473 -8.978 1.00 34.31 23 TYR E O 1
ATOM 8117 N N . GLY D 1 16 ? -8.476 32.437 -8.318 1.00 34.37 24 GLY E N 1
ATOM 8118 C CA . GLY D 1 16 ? -7.355 32.782 -7.473 1.00 33.67 24 GLY E CA 1
ATOM 8119 C C . GLY D 1 16 ? -7.491 32.038 -6.158 1.00 34.64 24 GLY E C 1
ATOM 8120 O O . GLY D 1 16 ? -8.127 30.981 -6.096 1.00 34.50 24 GLY E O 1
ATOM 8121 N N . PHE D 1 17 ? -6.909 32.597 -5.102 1.00 34.03 25 PHE E N 1
ATOM 8122 C CA . PHE D 1 17 ? -6.946 31.976 -3.783 1.00 33.79 25 PHE E CA 1
ATOM 8123 C C . PHE D 1 17 ? -8.352 31.719 -3.257 1.00 32.24 25 PHE E C 1
ATOM 8124 O O . PHE D 1 17 ? -8.684 30.591 -2.897 1.00 32.20 25 PHE E O 1
ATOM 8132 N N . VAL D 1 18 ? -9.172 32.764 -3.199 1.00 30.40 26 VAL E N 1
ATOM 8133 C CA . VAL D 1 18 ? -10.530 32.614 -2.691 1.00 29.82 26 VAL E CA 1
ATOM 8134 C C . VAL D 1 18 ? -11.366 31.710 -3.590 1.00 28.64 26 VAL E C 1
ATOM 8135 O O . VAL D 1 18 ? -12.067 30.821 -3.102 1.00 28.22 26 VAL E O 1
ATOM 8139 N N . GLY D 1 19 ? -11.281 31.934 -4.899 1.00 27.63 27 GLY E N 1
ATOM 8140 C CA . GLY D 1 19 ? -12.046 31.131 -5.834 1.00 26.84 27 GLY E CA 1
ATOM 8141 C C . GLY D 1 19 ? -11.734 29.650 -5.744 1.00 26.20 27 GLY E C 1
ATOM 8142 O O . GLY D 1 19 ? -12.629 28.804 -5.681 1.00 24.11 27 GLY E O 1
ATOM 8143 N N . LYS D 1 20 ? -10.449 29.330 -5.729 1.00 27.36 28 LYS E N 1
ATOM 8144 C CA . LYS D 1 20 ? -10.027 27.941 -5.659 1.00 27.30 28 LYS E CA 1
ATOM 8145 C C . LYS D 1 20 ? -10.202 27.322 -4.276 1.00 25.99 28 LYS E C 1
ATOM 8146 O O . LYS D 1 20 ? -10.665 26.190 -4.150 1.00 24.16 28 LYS E O 1
ATOM 8152 N N . THR D 1 21 ? -9.848 28.074 -3.240 1.00 25.26 29 THR E N 1
ATOM 8153 C CA . THR D 1 21 ? -9.917 27.575 -1.868 1.00 24.65 29 THR E CA 1
ATOM 8154 C C . THR D 1 21 ? -11.298 27.584 -1.208 1.00 23.44 29 THR E C 1
ATOM 8155 O O . THR D 1 21 ? -11.646 26.668 -0.464 1.00 21.49 29 THR E O 1
ATOM 8159 N N . PHE D 1 22 ? -12.087 28.614 -1.481 1.00 23.41 30 PHE E N 1
ATOM 8160 C CA . PHE D 1 22 ? -13.407 28.727 -0.866 1.00 23.62 30 PHE E CA 1
ATOM 8161 C C . PHE D 1 22 ? -14.615 28.433 -1.761 1.00 23.68 30 PHE E C 1
ATOM 8162 O O . PHE D 1 22 ? -15.327 27.450 -1.565 1.00 24.90 30 PHE E O 1
ATOM 8170 N N . HIS D 1 23 ? -14.840 29.292 -2.746 1.00 22.99 31 HIS E N 1
ATOM 8171 C CA . HIS D 1 23 ? -15.997 29.168 -3.622 1.00 22.59 31 HIS E CA 1
ATOM 8172 C C . HIS D 1 23 ? -16.277 27.836 -4.313 1.00 22.36 31 HIS E C 1
ATOM 8173 O O . HIS D 1 23 ? -17.360 27.270 -4.139 1.00 21.21 31 HIS E O 1
ATOM 8180 N N . ALA D 1 24 ? -15.330 27.329 -5.097 1.00 22.00 32 ALA E N 1
ATOM 8181 C CA . ALA D 1 24 ? -15.575 26.065 -5.789 1.00 23.20 32 ALA E CA 1
ATOM 8182 C C . ALA D 1 24 ? -15.884 24.933 -4.813 1.00 23.14 32 ALA E C 1
ATOM 8183 O O . ALA D 1 24 ? -16.857 24.208 -4.983 1.00 23.44 32 ALA E O 1
ATOM 8185 N N . PRO D 1 25 ? -15.069 24.770 -3.762 1.00 23.70 33 PRO E N 1
ATOM 8186 C CA . PRO D 1 25 ? -15.385 23.678 -2.840 1.00 22.10 33 PRO E CA 1
ATOM 8187 C C . PRO D 1 25 ? -16.758 23.810 -2.179 1.00 21.24 33 PRO E C 1
ATOM 8188 O O . PRO D 1 25 ? -17.507 22.839 -2.087 1.00 20.29 33 PRO E O 1
ATOM 8192 N N . LEU D 1 26 ? -17.082 25.011 -1.708 1.00 18.61 34 LEU E N 1
ATOM 8193 C CA . LEU D 1 26 ? -18.363 25.238 -1.051 1.00 19.69 34 LEU E CA 1
ATOM 8194 C C . LEU D 1 26 ? -19.532 24.983 -2.007 1.00 19.33 34 LEU E C 1
ATOM 8195 O O . LEU D 1 26 ? -20.479 24.267 -1.684 1.00 20.87 34 LEU E O 1
ATOM 8200 N N . ILE D 1 27 ? -19.456 25.586 -3.182 1.00 17.91 35 ILE E N 1
ATOM 8201 C CA . ILE D 1 27 ? -20.499 25.440 -4.184 1.00 20.61 35 ILE E CA 1
ATOM 8202 C C . ILE D 1 27 ? -20.803 23.976 -4.514 1.00 20.96 35 ILE E C 1
ATOM 8203 O O . ILE D 1 27 ? -21.933 23.521 -4.353 1.00 20.62 35 ILE E O 1
ATOM 8208 N N . ARG D 1 28 ? -19.788 23.231 -4.934 1.00 20.46 36 ARG E N 1
ATOM 8209 C CA . ARG D 1 28 ? -19.984 21.839 -5.312 1.00 21.69 36 ARG E CA 1
ATOM 8210 C C . ARG D 1 28 ? -20.460 20.929 -4.185 1.00 21.47 36 ARG E C 1
ATOM 8211 O O . ARG D 1 28 ? -20.801 19.773 -4.424 1.00 22.61 36 ARG E O 1
ATOM 8219 N N . SER D 1 29 ? -20.495 21.446 -2.962 1.00 20.48 37 SER E N 1
ATOM 8220 C CA . SER D 1 29 ? -20.953 20.657 -1.830 1.00 20.00 37 SER E CA 1
ATOM 8221 C C . SER D 1 29 ? -22.419 20.956 -1.526 1.00 19.53 37 SER E C 1
ATOM 8222 O O . SER D 1 29 ? -23.032 20.295 -0.693 1.00 20.88 37 SER E O 1
ATOM 8225 N N . VAL D 1 30 ? -22.985 21.944 -2.207 1.00 18.71 38 VAL E N 1
ATOM 8226 C CA . VAL D 1 30 ? -24.371 22.335 -1.958 1.00 20.15 38 VAL E CA 1
ATOM 8227 C C . VAL D 1 30 ? -25.379 21.866 -3.010 1.00 19.70 38 VAL E C 1
ATOM 8228 O O . VAL D 1 30 ? -25.261 22.197 -4.184 1.00 20.19 38 VAL E O 1
ATOM 8232 N N . PRO D 1 31 ? -26.387 21.084 -2.594 1.00 20.53 39 PRO E N 1
ATOM 8233 C CA . PRO D 1 31 ? -27.416 20.578 -3.513 1.00 21.40 39 PRO E CA 1
ATOM 8234 C C . PRO D 1 31 ? -28.220 21.711 -4.144 1.00 22.66 39 PRO E C 1
ATOM 8235 O O . PRO D 1 31 ? -28.575 22.676 -3.466 1.00 22.63 39 PRO E O 1
ATOM 8239 N N . GLY D 1 32 ? -28.521 21.590 -5.434 1.00 23.66 40 GLY E N 1
ATOM 8240 C CA . GLY D 1 32 ? -29.313 22.614 -6.090 1.00 23.00 40 GLY E CA 1
ATOM 8241 C C . GLY D 1 32 ? -28.497 23.622 -6.867 1.00 23.33 40 GLY E C 1
ATOM 8242 O O . GLY D 1 32 ? -29.042 24.411 -7.634 1.00 24.90 40 GLY E O 1
ATOM 8243 N N . LEU D 1 33 ? -27.188 23.603 -6.658 1.00 22.78 41 LEU E N 1
ATOM 8244 C CA . LEU D 1 33 ? -26.293 24.506 -7.360 1.00 23.81 41 LEU E CA 1
ATOM 8245 C C . LEU D 1 33 ? -25.382 23.680 -8.251 1.00 24.42 41 LEU E C 1
ATOM 8246 O O . LEU D 1 33 ? -25.135 22.502 -7.981 1.00 24.19 41 LEU E O 1
ATOM 8251 N N . ASN D 1 34 ? -24.889 24.301 -9.313 1.00 24.20 42 ASN E N 1
ATOM 8252 C CA . ASN D 1 34 ? -23.976 23.637 -10.218 1.00 25.34 42 ASN E CA 1
ATOM 8253 C C . ASN D 1 34 ? -22.907 24.614 -10.661 1.00 24.54 42 ASN E C 1
ATOM 8254 O O . ASN D 1 34 ? -23.226 25.699 -11.132 1.00 25.96 42 ASN E O 1
ATOM 8259 N N . LEU D 1 35 ? -21.643 24.237 -10.490 1.00 23.31 43 LEU E N 1
ATOM 8260 C CA . LEU D 1 35 ? -20.537 25.077 -10.925 1.00 24.87 43 LEU E CA 1
ATOM 8261 C C . LEU D 1 35 ? -20.370 24.746 -12.405 1.00 26.56 43 LEU E C 1
ATOM 8262 O O . LEU D 1 35 ? -19.719 23.763 -12.766 1.00 27.85 43 LEU E O 1
ATOM 8267 N N . ALA D 1 36 ? -20.976 25.568 -13.254 1.00 26.78 44 ALA E N 1
ATOM 8268 C CA . ALA D 1 36 ? -20.954 25.356 -14.696 1.00 27.54 44 ALA E CA 1
ATOM 8269 C C . ALA D 1 36 ? -19.772 25.983 -15.420 1.00 27.36 44 ALA E C 1
ATOM 8270 O O . ALA D 1 36 ? -19.248 25.408 -16.376 1.00 27.04 44 ALA E O 1
ATOM 8272 N N . PHE D 1 37 ? -19.356 27.161 -14.970 1.00 26.96 45 PHE E N 1
ATOM 8273 C CA . PHE D 1 37 ? -18.246 27.864 -15.601 1.00 27.40 45 PHE E CA 1
ATOM 8274 C C . PHE D 1 37 ? -17.271 28.470 -14.589 1.00 29.27 45 PHE E C 1
ATOM 8275 O O . PHE D 1 37 ? -17.650 28.847 -13.471 1.00 27.24 45 PHE E O 1
ATOM 8283 N N . VAL D 1 38 ? -16.013 28.560 -15.000 1.00 28.87 46 VAL E N 1
ATOM 8284 C CA . VAL D 1 38 ? -14.965 29.163 -14.190 1.00 30.23 46 VAL E CA 1
ATOM 8285 C C . VAL D 1 38 ? -14.211 30.072 -15.157 1.00 30.40 46 VAL E C 1
ATOM 8286 O O . VAL D 1 38 ? -13.649 29.603 -16.152 1.00 29.81 46 VAL E O 1
ATOM 8290 N N . ALA D 1 39 ? -14.243 31.374 -14.885 1.00 31.05 47 ALA E N 1
ATOM 8291 C CA . ALA D 1 39 ? -13.572 32.363 -15.723 1.00 31.17 47 ALA E CA 1
ATOM 8292 C C . ALA D 1 39 ? -12.143 32.559 -15.248 1.00 32.67 47 ALA E C 1
ATOM 8293 O O . ALA D 1 39 ? -11.901 32.960 -14.109 1.00 32.25 47 ALA E O 1
ATOM 8295 N N . SER D 1 40 ? -11.195 32.274 -16.131 1.00 32.96 48 SER E N 1
ATOM 8296 C CA . SER D 1 40 ? -9.783 32.409 -15.805 1.00 34.78 48 SER E CA 1
ATOM 8297 C C . SER D 1 40 ? -8.950 32.377 -17.083 1.00 36.47 48 SER E C 1
ATOM 8298 O O . SER D 1 40 ? -9.343 31.758 -18.077 1.00 36.51 48 SER E O 1
ATOM 8301 N N . ARG D 1 41 ? -7.807 33.056 -17.057 1.00 38.19 49 ARG E N 1
ATOM 8302 C CA . ARG D 1 41 ? -6.915 33.092 -18.214 1.00 40.16 49 ARG E CA 1
ATOM 8303 C C . ARG D 1 41 ? -5.972 31.894 -18.131 1.00 40.86 49 ARG E C 1
ATOM 8304 O O . ARG D 1 41 ? -5.110 31.713 -18.990 1.00 42.46 49 ARG E O 1
ATOM 8312 N N . ASP D 1 42 ? -6.148 31.075 -17.097 1.00 40.75 50 ASP E N 1
ATOM 8313 C CA . ASP D 1 42 ? -5.299 29.903 -16.874 1.00 40.98 50 ASP E CA 1
ATOM 8314 C C . ASP D 1 42 ? -6.138 28.628 -16.796 1.00 40.48 50 ASP E C 1
ATOM 8315 O O . ASP D 1 42 ? -6.380 28.103 -15.707 1.00 40.61 50 ASP E O 1
ATOM 8320 N N . GLU D 1 43 ? -6.563 28.119 -17.949 1.00 40.07 51 GLU E N 1
ATOM 8321 C CA . GLU D 1 43 ? -7.396 26.921 -17.983 1.00 39.25 51 GLU E CA 1
ATOM 8322 C C . GLU D 1 43 ? -6.771 25.704 -17.311 1.00 38.84 51 GLU E C 1
ATOM 8323 O O . GLU D 1 43 ? -7.440 25.004 -16.548 1.00 37.87 51 GLU E O 1
ATOM 8329 N N . GLU D 1 44 ? -5.495 25.445 -17.591 1.00 38.38 52 GLU E N 1
ATOM 8330 C CA . GLU D 1 44 ? -4.828 24.286 -17.004 1.00 38.03 52 GLU E CA 1
ATOM 8331 C C . GLU D 1 44 ? -4.949 24.266 -15.485 1.00 36.72 52 GLU E C 1
ATOM 8332 O O . GLU D 1 44 ? -5.250 23.224 -14.892 1.00 34.65 52 GLU E O 1
ATOM 8338 N N . LYS D 1 45 ? -4.710 25.416 -14.858 1.00 36.19 53 LYS E N 1
ATOM 8339 C CA . LYS D 1 45 ? -4.797 25.519 -13.404 1.00 36.75 53 LYS E CA 1
ATOM 8340 C C . LYS D 1 45 ? -6.182 25.108 -12.908 1.00 35.96 53 LYS E C 1
ATOM 8341 O O . LYS D 1 45 ? -6.305 24.376 -11.930 1.00 35.59 53 LYS E O 1
ATOM 8347 N N . VAL D 1 46 ? -7.226 25.576 -13.585 1.00 35.18 54 VAL E N 1
ATOM 8348 C CA . VAL D 1 46 ? -8.585 25.229 -13.186 1.00 34.32 54 VAL E CA 1
ATOM 8349 C C . VAL D 1 46 ? -8.839 23.746 -13.418 1.00 34.73 54 VAL E C 1
ATOM 8350 O O . VAL D 1 46 ? -9.382 23.054 -12.559 1.00 34.94 54 VAL E O 1
ATOM 8354 N N . LYS D 1 47 ? -8.425 23.263 -14.584 1.00 37.29 55 LYS E N 1
ATOM 8355 C CA . LYS D 1 47 ? -8.616 21.866 -14.958 1.00 38.14 55 LYS E CA 1
ATOM 8356 C C . LYS D 1 47 ? -8.014 20.820 -14.011 1.00 38.23 55 LYS E C 1
ATOM 8357 O O . LYS D 1 47 ? -8.591 19.743 -13.835 1.00 37.20 55 LYS E O 1
ATOM 8363 N N . ARG D 1 48 ? -6.867 21.115 -13.403 1.00 37.99 56 ARG E N 1
ATOM 8364 C CA . ARG D 1 48 ? -6.269 20.150 -12.490 1.00 38.35 56 ARG E CA 1
ATOM 8365 C C . ARG D 1 48 ? -7.184 19.843 -11.306 1.00 37.69 56 ARG E C 1
ATOM 8366 O O . ARG D 1 48 ? -7.079 18.777 -10.705 1.00 37.94 56 ARG E O 1
ATOM 8374 N N . ASP D 1 49 ? -8.086 20.765 -10.975 1.00 37.44 57 ASP E N 1
ATOM 8375 C CA . ASP D 1 49 ? -9.023 20.551 -9.864 1.00 36.05 57 ASP E CA 1
ATOM 8376 C C . ASP D 1 49 ? -10.417 20.218 -10.380 1.00 34.65 57 ASP E C 1
ATOM 8377 O O . ASP D 1 49 ? -11.120 19.391 -9.805 1.00 32.16 57 ASP E O 1
ATOM 8382 N N . LEU D 1 50 ? -10.808 20.879 -11.468 1.00 35.22 58 LEU E N 1
ATOM 8383 C CA . LEU D 1 50 ? -12.129 20.698 -12.064 1.00 35.55 58 LEU E CA 1
ATOM 8384 C C . LEU D 1 50 ? -12.015 20.343 -13.551 1.00 36.58 58 LEU E C 1
ATOM 8385 O O . LEU D 1 50 ? -12.304 21.163 -14.424 1.00 36.74 58 LEU E O 1
ATOM 8390 N N . PRO D 1 51 ? -11.606 19.102 -13.854 1.00 38.28 59 PRO E N 1
ATOM 8391 C CA . PRO D 1 51 ? -11.446 18.635 -15.235 1.00 39.01 59 PRO E CA 1
ATOM 8392 C C . PRO D 1 51 ? -12.674 18.748 -16.140 1.00 39.37 59 PRO E C 1
ATOM 8393 O O . PRO D 1 51 ? -12.535 18.958 -17.348 1.00 39.62 59 PRO E O 1
ATOM 8397 N N . ASP D 1 52 ? -13.867 18.626 -15.568 1.00 39.07 60 ASP E N 1
ATOM 8398 C CA . ASP D 1 52 ? -15.087 18.699 -16.369 1.00 40.68 60 ASP E CA 1
ATOM 8399 C C . ASP D 1 52 ? -15.683 20.093 -16.545 1.00 40.41 60 ASP E C 1
ATOM 8400 O O . ASP D 1 52 ? -16.613 20.270 -17.329 1.00 40.29 60 ASP E O 1
ATOM 8405 N N . VAL D 1 53 ? -15.153 21.089 -15.842 1.00 39.52 61 VAL E N 1
ATOM 8406 C CA . VAL D 1 53 ? -15.714 22.432 -15.940 1.00 37.99 61 VAL E CA 1
ATOM 8407 C C . VAL D 1 53 ? -15.256 23.233 -17.152 1.00 36.78 61 VAL E C 1
ATOM 8408 O O . VAL D 1 53 ? -14.094 23.174 -17.555 1.00 36.61 61 VAL E O 1
ATOM 8412 N N . THR D 1 54 ? -16.189 23.980 -17.731 1.00 35.11 62 THR E N 1
ATOM 8413 C CA . THR D 1 54 ? -15.889 24.818 -18.880 1.00 34.16 62 THR E CA 1
ATOM 8414 C C . THR D 1 54 ? -15.215 26.082 -18.376 1.00 34.08 62 THR E C 1
ATOM 8415 O O . THR D 1 54 ? -15.675 26.700 -17.414 1.00 32.93 62 THR E O 1
ATOM 8419 N N . VAL D 1 55 ? -14.125 26.460 -19.030 1.00 33.21 63 VAL E N 1
ATOM 8420 C CA . VAL D 1 55 ? -13.387 27.648 -18.652 1.00 33.42 63 VAL E CA 1
ATOM 8421 C C . VAL D 1 55 ? -13.538 28.770 -19.678 1.00 35.15 63 VAL E C 1
ATOM 8422 O O . VAL D 1 55 ? -13.452 28.540 -20.889 1.00 34.78 63 VAL E O 1
ATOM 8426 N N . ILE D 1 56 ? -13.763 29.984 -19.183 1.00 35.28 64 ILE E N 1
ATOM 8427 C CA . ILE D 1 56 ? -13.911 31.157 -20.038 1.00 36.13 64 ILE E CA 1
ATOM 8428 C C . ILE D 1 56 ? -12.776 32.102 -19.684 1.00 37.17 64 ILE E C 1
ATOM 8429 O O . ILE D 1 56 ? -12.607 32.455 -18.522 1.00 37.69 64 ILE E O 1
ATOM 8434 N N . ALA D 1 57 ? -11.997 32.513 -20.677 1.00 37.26 65 ALA E N 1
ATOM 8435 C CA . ALA D 1 57 ? -10.870 33.396 -20.411 1.00 38.20 65 ALA E CA 1
ATOM 8436 C C . ALA D 1 57 ? -11.274 34.835 -20.115 1.00 38.57 65 ALA E C 1
ATOM 8437 O O . ALA D 1 57 ? -10.610 35.514 -19.331 1.00 39.08 65 ALA E O 1
ATOM 8439 N N . SER D 1 58 ? -12.353 35.299 -20.739 1.00 37.58 66 SER E N 1
ATOM 8440 C CA . SER D 1 58 ? -12.820 36.670 -20.538 1.00 38.13 66 SER E CA 1
ATOM 8441 C C . SER D 1 58 ? -13.894 36.798 -19.462 1.00 37.01 66 SER E C 1
ATOM 8442 O O . SER D 1 58 ? -14.996 36.268 -19.606 1.00 36.95 66 SER E O 1
ATOM 8445 N N . PRO D 1 59 ? -13.587 37.517 -18.367 1.00 36.83 67 PRO E N 1
ATOM 8446 C CA . PRO D 1 59 ? -14.571 37.688 -17.294 1.00 35.61 67 PRO E CA 1
ATOM 8447 C C . PRO D 1 59 ? -15.856 38.296 -17.856 1.00 36.06 67 PRO E C 1
ATOM 8448 O O . PRO D 1 59 ? -16.957 37.826 -17.568 1.00 36.12 67 PRO E O 1
ATOM 8452 N N . GLU D 1 60 ? -15.699 39.343 -18.663 1.00 35.63 68 GLU E N 1
ATOM 8453 C CA . GLU D 1 60 ? -16.830 40.026 -19.284 1.00 35.99 68 GLU E CA 1
ATOM 8454 C C . GLU D 1 60 ? -17.755 39.023 -19.958 1.00 34.49 68 GLU E C 1
ATOM 8455 O O . GLU D 1 60 ? -18.971 39.059 -19.775 1.00 34.57 68 GLU E O 1
ATOM 8461 N N . ALA D 1 61 ? -17.165 38.131 -20.747 1.00 34.21 69 ALA E N 1
ATOM 8462 C CA . ALA D 1 61 ? -17.922 37.118 -21.467 1.00 32.45 69 ALA E CA 1
ATOM 8463 C C . ALA D 1 61 ? -18.606 36.137 -20.520 1.00 32.11 69 ALA E C 1
ATOM 8464 O O . ALA D 1 61 ? -19.789 35.819 -20.687 1.00 31.90 69 ALA E O 1
ATOM 8466 N N . ALA D 1 62 ? -17.868 35.656 -19.524 1.00 31.53 70 ALA E N 1
ATOM 8467 C CA . ALA D 1 62 ? -18.430 34.703 -18.572 1.00 31.89 70 ALA E CA 1
ATOM 8468 C C . ALA D 1 62 ? -19.635 35.272 -17.820 1.00 31.58 70 ALA E C 1
ATOM 8469 O O . ALA D 1 62 ? -20.664 34.606 -17.713 1.00 31.50 70 ALA E O 1
ATOM 8471 N N . VAL D 1 63 ? -19.522 36.499 -17.310 1.00 31.08 71 VAL E N 1
ATOM 8472 C CA . VAL D 1 63 ? -20.634 37.093 -16.563 1.00 32.94 71 VAL E CA 1
ATOM 8473 C C . VAL D 1 63 ? -21.863 37.380 -17.420 1.00 33.93 71 VAL E C 1
ATOM 8474 O O . VAL D 1 63 ? -22.951 37.600 -16.891 1.00 34.42 71 VAL E O 1
ATOM 8478 N N . GLN D 1 64 ? -21.691 37.376 -18.739 1.00 35.62 72 GLN E N 1
ATOM 8479 C CA . GLN D 1 64 ? -22.806 37.635 -19.652 1.00 37.47 72 GLN E CA 1
ATOM 8480 C C . GLN D 1 64 ? -23.213 36.372 -20.402 1.00 37.94 72 GLN E C 1
ATOM 8481 O O . GLN D 1 64 ? -24.062 36.412 -21.291 1.00 38.36 72 GLN E O 1
ATOM 8487 N N . HIS D 1 65 ? -22.611 35.249 -20.025 1.00 38.43 73 HIS E N 1
ATOM 8488 C CA . HIS D 1 65 ? -22.880 33.976 -20.672 1.00 37.78 73 HIS E CA 1
ATOM 8489 C C . HIS D 1 65 ? -24.321 33.469 -20.524 1.00 37.98 73 HIS E C 1
ATOM 8490 O O . HIS D 1 65 ? -24.919 33.534 -19.446 1.00 36.65 73 HIS E O 1
ATOM 8497 N N . PRO D 1 66 ? -24.892 32.951 -21.627 1.00 38.51 74 PRO E N 1
ATOM 8498 C CA . PRO D 1 66 ? -26.246 32.402 -21.774 1.00 38.59 74 PRO E CA 1
ATOM 8499 C C . PRO D 1 66 ? -26.796 31.418 -20.741 1.00 38.64 74 PRO E C 1
ATOM 8500 O O . PRO D 1 66 ? -27.955 31.531 -20.333 1.00 40.98 74 PRO E O 1
ATOM 8504 N N . ASP D 1 67 ? -25.997 30.442 -20.332 1.00 35.79 75 ASP E N 1
ATOM 8505 C CA . ASP D 1 67 ? -26.491 29.464 -19.376 1.00 35.59 75 ASP E CA 1
ATOM 8506 C C . ASP D 1 67 ? -25.954 29.697 -17.964 1.00 34.56 75 ASP E C 1
ATOM 8507 O O . ASP D 1 67 ? -25.457 28.777 -17.314 1.00 34.46 75 ASP E O 1
ATOM 8512 N N . VAL D 1 68 ? -26.068 30.936 -17.496 1.00 32.54 76 VAL E N 1
ATOM 8513 C CA . VAL D 1 68 ? -25.597 31.306 -16.164 1.00 30.28 76 VAL E CA 1
ATOM 8514 C C . VAL D 1 68 ? -26.704 32.022 -15.394 1.00 30.05 76 VAL E C 1
ATOM 8515 O O . VAL D 1 68 ? -27.262 33.011 -15.872 1.00 29.62 76 VAL E O 1
ATOM 8519 N N . ASP D 1 69 ? -27.020 31.515 -14.205 1.00 28.33 77 ASP E N 1
ATOM 8520 C CA . ASP D 1 69 ? -28.058 32.105 -13.363 1.00 27.94 77 ASP E CA 1
ATOM 8521 C C . ASP D 1 69 ? -27.444 33.017 -12.305 1.00 27.25 77 ASP E C 1
ATOM 8522 O O . ASP D 1 69 ? -27.971 34.093 -12.009 1.00 26.18 77 ASP E O 1
ATOM 8527 N N . LEU D 1 70 ? -26.327 32.573 -11.740 1.00 24.68 78 LEU E N 1
ATOM 8528 C CA . LEU D 1 70 ? -25.645 33.315 -10.690 1.00 23.99 78 LEU E CA 1
ATOM 8529 C C . LEU D 1 70 ? -24.156 33.459 -10.965 1.00 23.94 78 LEU E C 1
ATOM 8530 O O . LEU D 1 70 ? -23.494 32.504 -11.378 1.00 23.83 78 LEU E O 1
ATOM 8535 N N . VAL D 1 71 ? -23.639 34.664 -10.738 1.00 23.06 79 VAL E N 1
ATOM 8536 C CA . VAL D 1 71 ? -22.224 34.954 -10.937 1.00 23.19 79 VAL E CA 1
ATOM 8537 C C . VAL D 1 71 ? -21.567 35.234 -9.580 1.00 23.39 79 VAL E C 1
ATOM 8538 O O . VAL D 1 71 ? -22.108 35.976 -8.759 1.00 23.48 79 VAL E O 1
ATOM 8542 N N . VAL D 1 72 ? -20.416 34.610 -9.346 1.00 23.17 80 VAL E N 1
ATOM 8543 C CA . VAL D 1 72 ? -19.662 34.787 -8.110 1.00 22.86 80 VAL E CA 1
ATOM 8544 C C . VAL D 1 72 ? -18.349 35.433 -8.520 1.00 24.37 80 VAL E C 1
ATOM 8545 O O . VAL D 1 72 ? -17.484 34.789 -9.117 1.00 25.78 80 VAL E O 1
ATOM 8549 N N . ILE D 1 73 ? -18.216 36.717 -8.209 1.00 23.22 81 ILE E N 1
ATOM 8550 C CA . ILE D 1 73 ? -17.041 37.494 -8.574 1.00 24.33 81 ILE E CA 1
ATOM 8551 C C . ILE D 1 73 ? -15.923 37.402 -7.539 1.00 25.57 81 ILE E C 1
ATOM 8552 O O . ILE D 1 73 ? -15.998 38.008 -6.467 1.00 24.79 81 ILE E O 1
ATOM 8557 N N . ALA D 1 74 ? -14.893 36.626 -7.878 1.00 24.41 82 ALA E N 1
ATOM 8558 C CA . ALA D 1 74 ? -13.734 36.410 -7.016 1.00 25.08 82 ALA E CA 1
ATOM 8559 C C . ALA D 1 74 ? -12.483 36.858 -7.751 1.00 26.42 82 ALA E C 1
ATOM 8560 O O . ALA D 1 74 ? -11.411 36.270 -7.604 1.00 27.39 82 ALA E O 1
ATOM 8562 N N . SER D 1 75 ? -12.641 37.907 -8.548 1.00 28.25 83 SER E N 1
ATOM 8563 C CA . SER D 1 75 ? -11.557 38.472 -9.334 1.00 29.78 83 SER E CA 1
ATOM 8564 C C . SER D 1 75 ? -10.865 39.583 -8.545 1.00 29.36 83 SER E C 1
ATOM 8565 O O . SER D 1 75 ? -11.225 39.851 -7.402 1.00 28.76 83 SER E O 1
ATOM 8568 N N . PRO D 1 76 ? -9.838 40.224 -9.131 1.00 30.96 84 PRO E N 1
ATOM 8569 C CA . PRO D 1 76 ? -9.147 41.301 -8.417 1.00 30.15 84 PRO E CA 1
ATOM 8570 C C . PRO D 1 76 ? -10.087 42.435 -7.994 1.00 30.31 84 PRO E C 1
ATOM 8571 O O . PRO D 1 76 ? -11.006 42.801 -8.727 1.00 29.77 84 PRO E O 1
ATOM 8575 N N . ASN D 1 77 ? -9.837 42.982 -6.807 1.00 30.23 85 ASN E N 1
ATOM 8576 C CA . ASN D 1 77 ? -10.641 44.063 -6.228 1.00 31.26 85 ASN E CA 1
ATOM 8577 C C . ASN D 1 77 ? -11.286 45.058 -7.188 1.00 31.09 85 ASN E C 1
ATOM 8578 O O . ASN D 1 77 ? -12.507 45.207 -7.208 1.00 30.90 85 ASN E O 1
ATOM 8583 N N . ALA D 1 78 ? -10.460 45.744 -7.972 1.00 31.94 86 ALA E N 1
ATOM 8584 C CA . ALA D 1 78 ? -10.935 46.764 -8.906 1.00 32.03 86 ALA E CA 1
ATOM 8585 C C . ALA D 1 78 ? -11.916 46.293 -9.971 1.00 31.84 86 ALA E C 1
ATOM 8586 O O . ALA D 1 78 ? -12.622 47.108 -10.563 1.00 32.05 86 ALA E O 1
ATOM 8588 N N . THR D 1 79 ? -11.963 44.992 -10.223 1.00 31.30 87 THR E N 1
ATOM 8589 C CA . THR D 1 79 ? -12.875 44.469 -11.233 1.00 31.50 87 THR E CA 1
ATOM 8590 C C . THR D 1 79 ? -14.249 44.113 -10.658 1.00 31.16 87 THR E C 1
ATOM 8591 O O . THR D 1 79 ? -15.184 43.827 -11.406 1.00 30.67 87 THR E O 1
ATOM 8595 N N . HIS D 1 80 ? -14.371 44.138 -9.333 1.00 29.86 88 HIS E N 1
ATOM 8596 C CA . HIS D 1 80 ? -15.630 43.788 -8.681 1.00 29.42 88 HIS E CA 1
ATOM 8597 C C . HIS D 1 80 ? -16.811 44.652 -9.107 1.00 30.51 88 HIS E C 1
ATOM 8598 O O . HIS D 1 80 ? -17.833 44.137 -9.549 1.00 31.65 88 HIS E O 1
ATOM 8605 N N . ALA D 1 81 ? -16.674 45.965 -8.977 1.00 31.94 89 ALA E N 1
ATOM 8606 C CA . ALA D 1 81 ? -17.754 46.870 -9.344 1.00 32.40 89 ALA E CA 1
ATOM 8607 C C . ALA D 1 81 ? -18.139 46.739 -10.818 1.00 32.00 89 ALA E C 1
ATOM 8608 O O . ALA D 1 81 ? -19.293 46.462 -11.136 1.00 34.10 89 ALA E O 1
ATOM 8610 N N . PRO D 1 82 ? -17.179 46.935 -11.739 1.00 31.71 90 PRO E N 1
ATOM 8611 C CA . PRO D 1 82 ? -17.496 46.822 -13.169 1.00 30.83 90 PRO E CA 1
ATOM 8612 C C . PRO D 1 82 ? -18.102 45.481 -13.608 1.00 30.55 90 PRO E C 1
ATOM 8613 O O . PRO D 1 82 ? -19.039 45.458 -14.410 1.00 30.86 90 PRO E O 1
ATOM 8617 N N . LEU D 1 83 ? -17.585 44.368 -13.092 1.00 28.79 91 LEU E N 1
ATOM 8618 C CA . LEU D 1 83 ? -18.126 43.063 -13.466 1.00 28.87 91 LEU E CA 1
ATOM 8619 C C . LEU D 1 83 ? -19.518 42.839 -12.880 1.00 28.57 91 LEU E C 1
ATOM 8620 O O . LEU D 1 83 ? -20.377 42.240 -13.523 1.00 29.34 91 LEU E O 1
ATOM 8625 N N . ALA D 1 84 ? -19.741 43.316 -11.660 1.00 27.78 92 ALA E N 1
ATOM 8626 C CA . ALA D 1 84 ? -21.049 43.175 -11.024 1.00 26.96 92 ALA E CA 1
ATOM 8627 C C . ALA D 1 84 ? -22.070 43.949 -11.850 1.00 27.46 92 ALA E C 1
ATOM 8628 O O . ALA D 1 84 ? -23.164 43.458 -12.137 1.00 25.40 92 ALA E O 1
ATOM 8630 N N . ARG D 1 85 ? -21.706 45.169 -12.232 1.00 27.25 93 ARG E N 1
ATOM 8631 C CA . ARG D 1 85 ? -22.600 45.995 -13.031 1.00 29.59 93 ARG E CA 1
ATOM 8632 C C . ARG D 1 85 ? -22.923 45.272 -14.341 1.00 29.98 93 ARG E C 1
ATOM 8633 O O . ARG D 1 85 ? -24.083 45.163 -14.735 1.00 30.75 93 ARG E O 1
ATOM 8641 N N . LEU D 1 86 ? -21.895 44.753 -14.998 1.00 28.78 94 LEU E N 1
ATOM 8642 C CA . LEU D 1 86 ? -22.091 44.048 -16.256 1.00 30.23 94 LEU E CA 1
ATOM 8643 C C . LEU D 1 86 ? -23.012 42.838 -16.071 1.00 30.43 94 LEU E C 1
ATOM 8644 O O . LEU D 1 86 ? -23.945 42.629 -16.848 1.00 28.91 94 LEU E O 1
ATOM 8649 N N . ALA D 1 87 ? -22.750 42.052 -15.030 1.00 29.27 95 ALA E N 1
ATOM 8650 C CA . ALA D 1 87 ? -23.543 40.865 -14.743 1.00 28.99 95 ALA E CA 1
ATOM 8651 C C . ALA D 1 87 ? -25.004 41.204 -14.483 1.00 28.30 95 ALA E C 1
ATOM 8652 O O . ALA D 1 87 ? -25.908 40.503 -14.941 1.00 26.36 95 ALA E O 1
ATOM 8654 N N . LEU D 1 88 ? -25.238 42.276 -13.738 1.00 27.78 96 LEU E N 1
ATOM 8655 C CA . LEU D 1 88 ? -26.601 42.676 -13.428 1.00 28.53 96 LEU E CA 1
ATOM 8656 C C . LEU D 1 88 ? -27.365 43.121 -14.679 1.00 28.33 96 LEU E C 1
ATOM 8657 O O . LEU D 1 88 ? -28.555 42.843 -14.811 1.00 27.04 96 LEU E O 1
ATOM 8662 N N . ASN D 1 89 ? -26.683 43.803 -15.595 1.00 30.07 97 ASN E N 1
ATOM 8663 C CA . ASN D 1 89 ? -27.327 44.269 -16.828 1.00 32.52 97 ASN E CA 1
ATOM 8664 C C . ASN D 1 89 ? -27.642 43.104 -17.776 1.00 33.36 97 ASN E C 1
ATOM 8665 O O . ASN D 1 89 ? -28.440 43.245 -18.714 1.00 34.48 97 ASN E O 1
ATOM 8670 N N . ALA D 1 90 ? -27.018 41.956 -17.523 1.00 30.44 98 ALA E N 1
ATOM 8671 C CA . ALA D 1 90 ? -27.238 40.772 -18.346 1.00 29.24 98 ALA E CA 1
ATOM 8672 C C . ALA D 1 90 ? -28.308 39.872 -17.726 1.00 29.45 98 ALA E C 1
ATOM 8673 O O . ALA D 1 90 ? -28.602 38.790 -18.238 1.00 28.71 98 ALA E O 1
ATOM 8675 N N . GLY D 1 91 ? -28.890 40.331 -16.621 1.00 28.16 99 GLY E N 1
ATOM 8676 C CA . GLY D 1 91 ? -29.935 39.568 -15.960 1.00 27.82 99 GLY E CA 1
ATOM 8677 C C . GLY D 1 91 ? -29.451 38.480 -15.013 1.00 27.09 99 GLY E C 1
ATOM 8678 O O . GLY D 1 91 ? -30.198 37.563 -14.689 1.00 25.90 99 GLY E O 1
ATOM 8679 N N . LYS D 1 92 ? -28.206 38.574 -14.561 1.00 27.03 100 LYS E N 1
ATOM 8680 C CA . LYS D 1 92 ? -27.669 37.571 -13.646 1.00 26.58 100 LYS E CA 1
ATOM 8681 C C . LYS D 1 92 ? -27.719 38.010 -12.186 1.00 24.92 100 LYS E C 1
ATOM 8682 O O . LYS D 1 92 ? -27.623 39.198 -11.877 1.00 25.65 100 LYS E O 1
ATOM 8688 N N . HIS D 1 93 ? -27.889 37.039 -11.295 1.00 23.48 101 HIS E N 1
ATOM 8689 C CA . HIS D 1 93 ? -27.889 37.302 -9.860 1.00 22.11 101 HIS E CA 1
ATOM 8690 C C . HIS D 1 93 ? -26.391 37.408 -9.560 1.00 21.69 101 HIS E C 1
ATOM 8691 O O . HIS D 1 93 ? -25.577 36.830 -10.285 1.00 19.90 101 HIS E O 1
ATOM 8698 N N . VAL D 1 94 ? -26.018 38.124 -8.503 1.00 20.64 102 VAL E N 1
ATOM 8699 C CA . VAL D 1 94 ? -24.606 38.317 -8.218 1.00 19.60 102 VAL E CA 1
ATOM 8700 C C . VAL D 1 94 ? -24.164 38.238 -6.753 1.00 20.85 102 VAL E C 1
ATOM 8701 O O . VAL D 1 94 ? -24.813 38.789 -5.863 1.00 21.50 102 VAL E O 1
ATOM 8705 N N . VAL D 1 95 ? -23.043 37.553 -6.534 1.00 21.08 103 VAL E N 1
ATOM 8706 C CA . VAL D 1 95 ? -22.420 37.428 -5.218 1.00 20.20 103 VAL E CA 1
ATOM 8707 C C . VAL D 1 95 ? -21.022 38.007 -5.424 1.00 21.32 103 VAL E C 1
ATOM 8708 O O . VAL D 1 95 ? -20.288 37.572 -6.318 1.00 22.03 103 VAL E O 1
ATOM 8712 N N . VAL D 1 96 ? -20.663 38.994 -4.611 1.00 21.25 104 VAL E N 1
ATOM 8713 C CA . VAL D 1 96 ? -19.355 39.631 -4.723 1.00 22.35 104 VAL E CA 1
ATOM 8714 C C . VAL D 1 96 ? -18.448 39.306 -3.545 1.00 23.76 104 VAL E C 1
ATOM 8715 O O . VAL D 1 96 ? -18.861 39.392 -2.386 1.00 22.37 104 VAL E O 1
ATOM 8719 N N . ASP D 1 97 ? -17.209 38.940 -3.861 1.00 26.01 105 ASP E N 1
ATOM 8720 C CA . ASP D 1 97 ? -16.190 38.628 -2.862 1.00 27.61 105 ASP E CA 1
ATOM 8721 C C . ASP D 1 97 ? -15.773 39.964 -2.260 1.00 27.95 105 ASP E C 1
ATOM 8722 O O . ASP D 1 97 ? -15.840 40.992 -2.934 1.00 28.49 105 ASP E O 1
ATOM 8727 N N . LYS D 1 98 ? -15.350 39.966 -1.001 1.00 28.48 106 LYS E N 1
ATOM 8728 C CA . LYS D 1 98 ? -14.897 41.214 -0.392 1.00 28.21 106 LYS E CA 1
ATOM 8729 C C . LYS D 1 98 ? -13.629 41.621 -1.134 1.00 26.85 106 LYS E C 1
ATOM 8730 O O . LYS D 1 98 ? -12.811 40.771 -1.480 1.00 26.36 106 LYS E O 1
ATOM 8736 N N . PRO D 1 99 ? -13.446 42.924 -1.393 1.00 27.59 107 PRO E N 1
ATOM 8737 C CA . PRO D 1 99 ? -14.333 44.040 -1.047 1.00 26.87 107 PRO E CA 1
ATOM 8738 C C . PRO D 1 99 ? -15.530 44.175 -1.980 1.00 27.47 107 PRO E C 1
ATOM 8739 O O . PRO D 1 99 ? -15.421 43.922 -3.180 1.00 28.43 107 PRO E O 1
ATOM 8743 N N . PHE D 1 100 ? -16.673 44.566 -1.422 1.00 26.33 108 PHE E N 1
ATOM 8744 C CA . PHE D 1 100 ? -17.888 44.756 -2.209 1.00 25.42 108 PHE E CA 1
ATOM 8745 C C . PHE D 1 100 ? -17.465 45.613 -3.403 1.00 26.66 108 PHE E C 1
ATOM 8746 O O . PHE D 1 100 ? -17.630 45.221 -4.559 1.00 26.04 108 PHE E O 1
ATOM 8754 N N . THR D 1 101 ? -16.906 46.780 -3.101 1.00 27.13 109 THR E N 1
ATOM 8755 C CA . THR D 1 101 ? -16.393 47.708 -4.106 1.00 27.70 109 THR E CA 1
ATOM 8756 C C . THR D 1 101 ? -15.289 48.488 -3.393 1.00 28.67 109 THR E C 1
ATOM 8757 O O . THR D 1 101 ? -15.050 48.276 -2.207 1.00 27.53 109 THR E O 1
ATOM 8761 N N . LEU D 1 102 ? -14.610 49.382 -4.099 1.00 27.35 110 LEU E N 1
ATOM 8762 C CA . LEU D 1 102 ? -13.567 50.170 -3.453 1.00 29.30 110 LEU E CA 1
ATOM 8763 C C . LEU D 1 102 ? -14.085 51.586 -3.246 1.00 29.08 110 LEU E C 1
ATOM 8764 O O . LEU D 1 102 ? -13.338 52.486 -2.879 1.00 30.73 110 LEU E O 1
ATOM 8769 N N . ASP D 1 103 ? -15.383 51.768 -3.461 1.00 29.24 111 ASP E N 1
ATOM 8770 C CA . ASP D 1 103 ? -16.009 53.080 -3.340 1.00 28.15 111 ASP E CA 1
ATOM 8771 C C . ASP D 1 103 ? -17.476 52.924 -2.932 1.00 27.10 111 ASP E C 1
ATOM 8772 O O . ASP D 1 103 ? -18.223 52.169 -3.550 1.00 26.60 111 ASP E O 1
ATOM 8785 N N . GLN D 1 105 ? -19.998 55.044 -3.190 1.00 26.37 113 GLN E N 1
ATOM 8786 C CA . GLN D 1 105 ? -20.991 55.532 -4.148 1.00 27.31 113 GLN E CA 1
ATOM 8787 C C . GLN D 1 105 ? -21.279 54.406 -5.141 1.00 25.70 113 GLN E C 1
ATOM 8788 O O . GLN D 1 105 ? -22.432 54.143 -5.475 1.00 25.49 113 GLN E O 1
ATOM 8794 N N . GLU D 1 106 ? -20.223 53.748 -5.609 1.00 23.54 114 GLU E N 1
ATOM 8795 C CA . GLU D 1 106 ? -20.362 52.628 -6.530 1.00 25.50 114 GLU E CA 1
ATOM 8796 C C . GLU D 1 106 ? -21.243 51.560 -5.894 1.00 25.87 114 GLU E C 1
ATOM 8797 O O . GLU D 1 106 ? -22.124 50.998 -6.548 1.00 24.88 114 GLU E O 1
ATOM 8803 N N . ALA D 1 107 ? -20.991 51.275 -4.616 1.00 25.06 115 ALA E N 1
ATOM 8804 C CA . ALA D 1 107 ? -21.770 50.269 -3.896 1.00 23.98 115 ALA E CA 1
ATOM 8805 C C . ALA D 1 107 ? -23.253 50.633 -3.918 1.00 23.35 115 ALA E C 1
ATOM 8806 O O . ALA D 1 107 ? -24.108 49.795 -4.224 1.00 22.77 115 ALA E O 1
ATOM 8808 N N . ARG D 1 108 ? -23.555 51.888 -3.602 1.00 22.28 116 ARG E N 1
ATOM 8809 C CA . ARG D 1 108 ? -24.937 52.345 -3.594 1.00 23.15 116 ARG E CA 1
ATOM 8810 C C . ARG D 1 108 ? -25.567 52.173 -4.976 1.00 24.03 116 ARG E C 1
ATOM 8811 O O . ARG D 1 108 ? -26.743 51.834 -5.097 1.00 23.00 116 ARG E O 1
ATOM 8819 N N . GLU D 1 109 ? -24.775 52.402 -6.017 1.00 25.49 117 GLU E N 1
ATOM 8820 C CA . GLU D 1 109 ? -25.257 52.251 -7.381 1.00 26.70 117 GLU E CA 1
ATOM 8821 C C . GLU D 1 109 ? -25.567 50.788 -7.698 1.00 25.03 117 GLU E C 1
ATOM 8822 O O . GLU D 1 109 ? -26.572 50.489 -8.333 1.00 23.75 117 GLU E O 1
ATOM 8828 N N . LEU D 1 110 ? -24.710 49.874 -7.254 1.00 24.35 118 LEU E N 1
ATOM 8829 C CA . LEU D 1 110 ? -24.955 48.460 -7.513 1.00 24.46 118 LEU E CA 1
ATOM 8830 C C . LEU D 1 110 ? -26.233 48.007 -6.804 1.00 24.57 118 LEU E C 1
ATOM 8831 O O . LEU D 1 110 ? -27.047 47.284 -7.379 1.00 23.85 118 LEU E O 1
ATOM 8836 N N . ILE D 1 111 ? -26.422 48.449 -5.567 1.00 24.11 119 ILE E N 1
ATOM 8837 C CA . ILE D 1 111 ? -27.618 48.085 -4.818 1.00 24.52 119 ILE E CA 1
ATOM 8838 C C . ILE D 1 111 ? -28.863 48.534 -5.593 1.00 26.69 119 ILE E C 1
ATOM 8839 O O . ILE D 1 111 ? -29.834 47.784 -5.722 1.00 24.79 119 ILE E O 1
ATOM 8844 N N . ALA D 1 112 ? -28.828 49.758 -6.110 1.00 26.51 120 ALA E N 1
ATOM 8845 C CA . ALA D 1 112 ? -29.954 50.292 -6.862 1.00 27.77 120 ALA E CA 1
ATOM 8846 C C . ALA D 1 112 ? -30.166 49.505 -8.159 1.00 27.50 120 ALA E C 1
ATOM 8847 O O . ALA D 1 112 ? -31.293 49.124 -8.489 1.00 27.93 120 ALA E O 1
ATOM 8849 N N . LEU D 1 113 ? -29.081 49.266 -8.889 1.00 26.31 121 LEU E N 1
ATOM 8850 C CA . LEU D 1 113 ? -29.154 48.532 -10.149 1.00 26.63 121 LEU E CA 1
ATOM 8851 C C . LEU D 1 113 ? -29.768 47.150 -9.943 1.00 28.79 121 LEU E C 1
ATOM 8852 O O . LEU D 1 113 ? -30.673 46.745 -10.682 1.00 27.41 121 LEU E O 1
ATOM 8857 N N . ALA D 1 114 ? -29.278 46.423 -8.938 1.00 28.94 122 ALA E N 1
ATOM 8858 C CA . ALA D 1 114 ? -29.803 45.094 -8.644 1.00 28.93 122 ALA E CA 1
ATOM 8859 C C . ALA D 1 114 ? -31.315 45.166 -8.406 1.00 29.29 122 ALA E C 1
ATOM 8860 O O . ALA D 1 114 ? -32.072 44.349 -8.935 1.00 26.73 122 ALA E O 1
ATOM 8862 N N . GLU D 1 115 ? -31.751 46.142 -7.612 1.00 30.17 123 GLU E N 1
ATOM 8863 C CA . GLU D 1 115 ? -33.178 46.306 -7.328 1.00 33.98 123 GLU E CA 1
ATOM 8864 C C . GLU D 1 115 ? -33.947 46.639 -8.610 1.00 35.44 123 GLU E C 1
ATOM 8865 O O . GLU D 1 115 ? -35.062 46.155 -8.829 1.00 34.59 123 GLU E O 1
ATOM 8871 N N . GLU D 1 116 ? -33.337 47.459 -9.459 1.00 35.74 124 GLU E N 1
ATOM 8872 C CA . GLU D 1 116 ? -33.957 47.855 -10.716 1.00 37.36 124 GLU E CA 1
ATOM 8873 C C . GLU D 1 116 ? -34.126 46.657 -11.640 1.00 37.05 124 GLU E C 1
ATOM 8874 O O . GLU D 1 116 ? -35.201 46.438 -12.199 1.00 37.34 124 GLU E O 1
ATOM 8880 N N . LYS D 1 117 ? -33.053 45.891 -11.800 1.00 35.61 125 LYS E N 1
ATOM 8881 C CA . LYS D 1 117 ? -33.061 44.716 -12.657 1.00 35.08 125 LYS E CA 1
ATOM 8882 C C . LYS D 1 117 ? -33.683 43.526 -11.930 1.00 34.88 125 LYS E C 1
ATOM 8883 O O . LYS D 1 117 ? -33.732 42.413 -12.456 1.00 34.67 125 LYS E O 1
ATOM 8889 N N . GLN D 1 118 ? -34.156 43.779 -10.716 1.00 34.72 126 GLN E N 1
ATOM 8890 C CA . GLN D 1 118 ? -34.778 42.763 -9.887 1.00 35.11 126 GLN E CA 1
ATOM 8891 C C . GLN D 1 118 ? -33.990 41.459 -9.817 1.00 34.15 126 GLN E C 1
ATOM 8892 O O . GLN D 1 118 ? -34.538 40.375 -10.023 1.00 31.91 126 GLN E O 1
ATOM 8898 N N . ARG D 1 119 ? -32.695 41.581 -9.535 1.00 32.67 127 ARG E N 1
ATOM 8899 C CA . ARG D 1 119 ? -31.814 40.426 -9.387 1.00 30.89 127 ARG E CA 1
ATOM 8900 C C . ARG D 1 119 ? -31.276 40.464 -7.964 1.00 29.63 127 ARG E C 1
ATOM 8901 O O . ARG D 1 119 ? -31.333 41.503 -7.303 1.00 29.28 127 ARG E O 1
ATOM 8909 N N . LEU D 1 120 ? -30.766 39.337 -7.485 1.00 27.47 128 LEU E N 1
ATOM 8910 C CA . LEU D 1 120 ? -30.217 39.306 -6.142 1.00 25.85 128 LEU E CA 1
ATOM 8911 C C . LEU D 1 120 ? -28.761 39.725 -6.190 1.00 24.91 128 LEU E C 1
ATOM 8912 O O . LEU D 1 120 ? -28.000 39.288 -7.049 1.00 24.87 128 LEU E O 1
ATOM 8917 N N . LEU D 1 121 ? -28.392 40.598 -5.265 1.00 23.47 129 LEU E N 1
ATOM 8918 C CA . LEU D 1 121 ? -27.025 41.072 -5.151 1.00 23.14 129 LEU E CA 1
ATOM 8919 C C . LEU D 1 121 ? -26.630 40.843 -3.696 1.00 23.00 129 LEU E C 1
ATOM 8920 O O . LEU D 1 121 ? -27.347 41.251 -2.778 1.00 22.87 129 LEU E O 1
ATOM 8925 N N . SER D 1 122 ? -25.502 40.174 -3.493 1.00 22.30 130 SER E N 1
ATOM 8926 C CA . SER D 1 122 ? -25.030 39.878 -2.148 1.00 20.91 130 SER E CA 1
ATOM 8927 C C . SER D 1 122 ? -23.511 39.909 -2.088 1.00 21.34 130 SER E C 1
ATOM 8928 O O . SER D 1 122 ? -22.831 39.883 -3.115 1.00 21.27 130 SER E O 1
ATOM 8931 N N . VAL D 1 123 ? -22.982 39.979 -0.876 1.00 19.77 131 VAL E N 1
ATOM 8932 C CA . VAL D 1 123 ? -21.547 40.021 -0.683 1.00 19.27 131 VAL E CA 1
ATOM 8933 C C . VAL D 1 123 ? -21.164 38.822 0.166 1.00 18.81 131 VAL E C 1
ATOM 8934 O O . VAL D 1 123 ? -21.920 38.399 1.039 1.00 20.09 131 VAL E O 1
ATOM 8938 N N . PHE D 1 124 ? -19.989 38.272 -0.103 1.00 19.91 132 PHE E N 1
ATOM 8939 C CA . PHE D 1 124 ? -19.527 37.088 0.599 1.00 19.56 132 PHE E CA 1
ATOM 8940 C C . PHE D 1 124 ? -19.070 37.296 2.045 1.00 21.08 132 PHE E C 1
ATOM 8941 O O . PHE D 1 124 ? -17.877 37.258 2.334 1.00 20.91 132 PHE E O 1
ATOM 8949 N N . HIS D 1 125 ? -20.017 37.538 2.947 1.00 20.61 133 HIS E N 1
ATOM 8950 C CA . HIS D 1 125 ? -19.689 37.671 4.363 1.00 20.86 133 HIS E CA 1
ATOM 8951 C C . HIS D 1 125 ? -19.915 36.265 4.921 1.00 22.67 133 HIS E C 1
ATOM 8952 O O . HIS D 1 125 ? -20.947 35.951 5.519 1.00 23.08 133 HIS E O 1
ATOM 8959 N N . ASN D 1 126 ? -18.913 35.428 4.685 1.00 22.78 134 ASN E N 1
ATOM 8960 C CA . ASN D 1 126 ? -18.921 34.018 5.042 1.00 25.32 134 ASN E CA 1
ATOM 8961 C C . ASN D 1 126 ? -18.588 33.644 6.480 1.00 25.65 134 ASN E C 1
ATOM 8962 O O . ASN D 1 126 ? -18.596 32.464 6.816 1.00 26.87 134 ASN E O 1
ATOM 8967 N N . ARG D 1 127 ? -18.306 34.630 7.326 1.00 25.64 135 ARG E N 1
ATOM 8968 C CA . ARG D 1 127 ? -17.952 34.354 8.715 1.00 25.00 135 ARG E CA 1
ATOM 8969 C C . ARG D 1 127 ? -19.128 34.354 9.696 1.00 24.07 135 ARG E C 1
ATOM 8970 O O . ARG D 1 127 ? -18.927 34.195 10.902 1.00 22.30 135 ARG E O 1
ATOM 8978 N N . ARG D 1 128 ? -20.348 34.518 9.195 1.00 21.62 136 ARG E N 1
ATOM 8979 C CA . ARG D 1 128 ? -21.521 34.533 10.073 1.00 21.16 136 ARG E CA 1
ATOM 8980 C C . ARG D 1 128 ? -21.885 33.150 10.594 1.00 21.86 136 ARG E C 1
ATOM 8981 O O . ARG D 1 128 ? -22.777 33.014 11.435 1.00 21.24 136 ARG E O 1
ATOM 8989 N N . TRP D 1 129 ? -21.201 32.127 10.090 1.00 22.58 137 TRP E N 1
ATOM 8990 C CA . TRP D 1 129 ? -21.466 30.756 10.503 1.00 24.64 137 TRP E CA 1
ATOM 8991 C C . TRP D 1 129 ? -20.213 30.086 11.063 1.00 26.48 137 TRP E C 1
ATOM 8992 O O . TRP D 1 129 ? -20.106 28.858 11.065 1.00 27.18 137 TRP E O 1
ATOM 9003 N N . ASP D 1 130 ? -19.257 30.889 11.521 1.00 26.36 138 ASP E N 1
ATOM 9004 C CA . ASP D 1 130 ? -18.045 30.321 12.105 1.00 26.40 138 ASP E CA 1
ATOM 9005 C C . ASP D 1 130 ? -18.389 29.746 13.477 1.00 26.18 138 ASP E C 1
ATOM 9006 O O . ASP D 1 130 ? -19.258 30.274 14.181 1.00 24.92 138 ASP E O 1
ATOM 9011 N N . SER D 1 131 ? -17.725 28.655 13.852 1.00 24.82 139 SER E N 1
ATOM 9012 C CA . SER D 1 131 ? -17.997 28.019 15.138 1.00 24.09 139 SER E CA 1
ATOM 9013 C C . SER D 1 131 ? -17.834 28.966 16.331 1.00 23.56 139 SER E C 1
ATOM 9014 O O . SER D 1 131 ? -18.683 28.994 17.222 1.00 24.15 139 SER E O 1
ATOM 9017 N N . ASP D 1 132 ? -16.751 29.738 16.348 1.00 22.90 140 ASP E N 1
ATOM 9018 C CA . ASP D 1 132 ? -16.506 30.666 17.453 1.00 22.84 140 ASP E CA 1
ATOM 9019 C C . ASP D 1 132 ? -17.601 31.718 17.603 1.00 23.21 140 ASP E C 1
ATOM 9020 O O . ASP D 1 132 ? -18.094 31.959 18.706 1.00 21.34 140 ASP E O 1
ATOM 9025 N N . TYR D 1 133 ? -17.965 32.342 16.485 1.00 22.67 141 TYR E N 1
ATOM 9026 C CA . TYR D 1 133 ? -18.993 33.374 16.454 1.00 20.63 141 TYR E CA 1
ATOM 9027 C C . TYR D 1 133 ? -20.351 32.827 16.882 1.00 20.93 141 TYR E C 1
ATOM 9028 O O . TYR D 1 133 ? -21.040 33.435 17.702 1.00 18.79 141 TYR E O 1
ATOM 9037 N N . LEU D 1 134 ? -20.737 31.679 16.326 1.00 21.04 142 LEU E N 1
ATOM 9038 C CA . LEU D 1 134 ? -22.012 31.063 16.671 1.00 21.31 142 LEU E CA 1
ATOM 9039 C C . LEU D 1 134 ? -22.077 30.728 18.162 1.00 21.63 142 LEU E C 1
ATOM 9040 O O . LEU D 1 134 ? -23.121 30.892 18.789 1.00 21.14 142 LEU E O 1
ATOM 9045 N N . GLY D 1 135 ? -20.967 30.250 18.719 1.00 20.48 143 GLY E N 1
ATOM 9046 C CA . GLY D 1 135 ? -20.929 29.924 20.139 1.00 20.90 143 GLY E CA 1
ATOM 9047 C C . GLY D 1 135 ? -21.096 31.180 20.984 1.00 21.80 143 GLY E C 1
ATOM 9048 O O . GLY D 1 135 ? -21.845 31.192 21.960 1.00 22.43 143 GLY E O 1
ATOM 9049 N N . ILE D 1 136 ? -20.406 32.251 20.601 1.00 21.80 144 ILE E N 1
ATOM 9050 C CA . ILE D 1 136 ? -20.505 33.509 21.333 1.00 21.21 144 ILE E CA 1
ATOM 9051 C C . ILE D 1 136 ? -21.918 34.067 21.256 1.00 21.86 144 ILE E C 1
ATOM 9052 O O . ILE D 1 136 ? -22.466 34.521 22.262 1.00 20.71 144 ILE E O 1
ATOM 9057 N N . ARG D 1 137 ? -22.504 34.033 20.060 1.00 22.24 145 ARG E N 1
ATOM 9058 C CA . ARG D 1 137 ? -23.860 34.536 19.860 1.00 23.88 145 ARG E CA 1
ATOM 9059 C C . ARG D 1 137 ? -24.809 33.708 20.716 1.00 24.09 145 ARG E C 1
ATOM 9060 O O . ARG D 1 137 ? -25.744 34.226 21.325 1.00 23.65 145 ARG E O 1
ATOM 9068 N N . GLN D 1 138 ? -24.541 32.410 20.749 1.00 25.87 146 GLN E N 1
ATOM 9069 C CA . GLN D 1 138 ? -25.322 31.464 21.522 1.00 25.48 146 GLN E CA 1
ATOM 9070 C C . GLN D 1 138 ? -25.312 31.865 23.005 1.00 24.90 146 GLN E C 1
ATOM 9071 O O . GLN D 1 138 ? -26.368 32.044 23.609 1.00 22.13 146 GLN E O 1
ATOM 9077 N N . VAL D 1 139 ? -24.119 32.020 23.577 1.00 24.27 147 VAL E N 1
ATOM 9078 C CA . VAL D 1 139 ? -23.979 32.398 24.989 1.00 23.72 147 VAL E CA 1
ATOM 9079 C C . VAL D 1 139 ? -24.672 33.727 25.296 1.00 24.14 147 VAL E C 1
ATOM 9080 O O . VAL D 1 139 ? -25.357 33.854 26.312 1.00 25.45 147 VAL E O 1
ATOM 9084 N N . ILE D 1 140 ? -24.499 34.715 24.420 1.00 22.23 148 ILE E N 1
ATOM 9085 C CA . ILE D 1 140 ? -25.132 36.016 24.609 1.00 21.18 148 ILE E CA 1
ATOM 9086 C C . ILE D 1 140 ? -26.660 35.896 24.621 1.00 23.32 148 ILE E C 1
ATOM 9087 O O . ILE D 1 140 ? -27.317 36.318 25.575 1.00 21.58 148 ILE E O 1
ATOM 9092 N N . GLU D 1 141 ? -27.217 35.305 23.565 1.00 24.32 149 GLU E N 1
ATOM 9093 C CA . GLU D 1 141 ? -28.665 35.152 23.437 1.00 26.94 149 GLU E CA 1
ATOM 9094 C C . GLU D 1 141 ? -29.340 34.319 24.520 1.00 27.09 149 GLU E C 1
ATOM 9095 O O . GLU D 1 141 ? -30.523 34.518 24.802 1.00 27.96 149 GLU E O 1
ATOM 9101 N N . GLN D 1 142 ? -28.615 33.392 25.136 1.00 27.78 150 GLN E N 1
ATOM 9102 C CA . GLN D 1 142 ? -29.231 32.599 26.195 1.00 29.14 150 GLN E CA 1
ATOM 9103 C C . GLN D 1 142 ? -29.299 33.419 27.480 1.00 28.42 150 GLN E C 1
ATOM 9104 O O . GLN D 1 142 ? -29.938 33.020 28.456 1.00 27.99 150 GLN E O 1
ATOM 9110 N N . GLY D 1 143 ? -28.644 34.576 27.464 1.00 27.27 151 GLY E N 1
ATOM 9111 C CA . GLY D 1 143 ? -28.664 35.468 28.611 1.00 26.81 151 GLY E CA 1
ATOM 9112 C C . GLY D 1 143 ? -27.651 35.181 29.700 1.00 26.06 151 GLY E C 1
ATOM 9113 O O . GLY D 1 143 ? -27.694 35.801 30.762 1.00 26.41 151 GLY E O 1
ATOM 9114 N N . THR D 1 144 ? -26.736 34.254 29.437 1.00 26.19 152 THR E N 1
ATOM 9115 C CA . THR D 1 144 ? -25.718 33.882 30.411 1.00 26.98 152 THR E CA 1
ATOM 9116 C C . THR D 1 144 ? -24.871 35.061 30.883 1.00 26.49 152 THR E C 1
ATOM 9117 O O . THR D 1 144 ? -24.385 35.070 32.012 1.00 26.81 152 THR E O 1
ATOM 9121 N N . LEU D 1 145 ? -24.710 36.057 30.018 1.00 25.62 153 LEU E N 1
ATOM 9122 C CA . LEU D 1 145 ? -23.889 37.231 30.321 1.00 22.70 153 LEU E CA 1
ATOM 9123 C C . LEU D 1 145 ? -24.674 38.429 30.819 1.00 21.68 153 LEU E C 1
ATOM 9124 O O . LEU D 1 145 ? -24.090 39.425 31.245 1.00 20.95 153 LEU E O 1
ATOM 9129 N N . GLY D 1 146 ? -25.993 38.345 30.763 1.00 20.19 154 GLY E N 1
ATOM 9130 C CA . GLY D 1 146 ? -26.788 39.487 31.158 1.00 20.45 154 GLY E CA 1
ATOM 9131 C C . GLY D 1 146 ? -26.604 40.468 30.011 1.00 21.16 154 GLY E C 1
ATOM 9132 O O . GLY D 1 146 ? -26.391 40.039 28.876 1.00 19.32 154 GLY E O 1
ATOM 9133 N N . ALA D 1 147 ? -26.666 41.770 30.287 1.00 19.67 155 ALA E N 1
ATOM 9134 C CA . ALA D 1 147 ? -26.490 42.780 29.244 1.00 19.35 155 ALA E CA 1
ATOM 9135 C C . ALA D 1 147 ? -25.005 42.898 28.877 1.00 20.40 155 ALA E C 1
ATOM 9136 O O . ALA D 1 147 ? -24.155 43.071 29.755 1.00 18.23 155 ALA E O 1
ATOM 9138 N N . VAL D 1 148 ? -24.695 42.801 27.586 1.00 19.58 156 VAL E N 1
ATOM 9139 C CA . VAL D 1 148 ? -23.305 42.892 27.135 1.00 21.18 156 VAL E CA 1
ATOM 9140 C C . VAL D 1 148 ? -22.750 44.297 27.330 1.00 21.34 156 VAL E C 1
ATOM 9141 O O . VAL D 1 148 ? -23.391 45.283 26.973 1.00 21.62 156 VAL E O 1
ATOM 9145 N N . LYS D 1 149 ? -21.548 44.386 27.891 1.00 21.38 157 LYS E N 1
ATOM 9146 C CA . LYS D 1 149 ? -20.928 45.684 28.151 1.00 21.11 157 LYS E CA 1
ATOM 9147 C C . LYS D 1 149 ? -19.600 45.890 27.430 1.00 19.83 157 LYS E C 1
ATOM 9148 O O . LYS D 1 149 ? -19.225 47.024 27.119 1.00 17.56 157 LYS E O 1
ATOM 9154 N N . HIS D 1 150 ? -18.902 44.791 27.163 1.00 18.25 158 HIS E N 1
ATOM 9155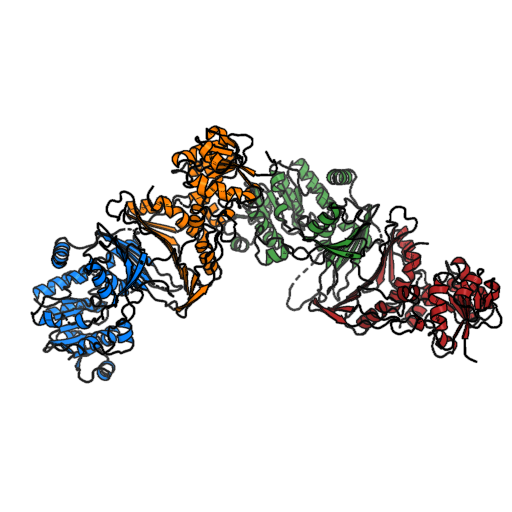 C CA . HIS D 1 150 ? -17.600 44.829 26.495 1.00 19.28 158 HIS E CA 1
ATOM 9156 C C . HIS D 1 150 ? -17.506 43.613 25.564 1.00 19.73 158 HIS E C 1
ATOM 9157 O O . HIS D 1 150 ? -17.520 42.468 26.027 1.00 20.64 158 HIS E O 1
ATOM 9164 N N . PHE D 1 151 ? -17.435 43.864 24.256 1.00 17.86 159 PHE E N 1
ATOM 9165 C CA . PHE D 1 151 ? -17.337 42.795 23.259 1.00 16.77 159 PHE E CA 1
ATOM 9166 C C . PHE D 1 151 ? -16.009 42.990 22.527 1.00 16.72 159 PHE E C 1
ATOM 9167 O O . PHE D 1 151 ? -15.807 43.999 21.855 1.00 16.57 159 PHE E O 1
ATOM 9175 N N . GLU D 1 152 ? -15.100 42.031 22.661 1.00 17.46 160 GLU E N 1
ATOM 9176 C CA . GLU D 1 152 ? -13.788 42.127 22.023 1.00 17.39 160 GLU E CA 1
ATOM 9177 C C . GLU D 1 152 ? -13.592 40.967 21.052 1.00 16.18 160 GLU E C 1
ATOM 9178 O O . GLU D 1 152 ? -13.857 39.810 21.386 1.00 16.22 160 GLU E O 1
ATOM 9184 N N . SER D 1 153 ? -13.147 41.285 19.839 1.00 17.76 161 SER E N 1
ATOM 9185 C CA . SER D 1 153 ? -12.958 40.277 18.798 1.00 19.49 161 SER E CA 1
ATOM 9186 C C . SER D 1 153 ? -11.577 40.402 18.153 1.00 21.16 161 SER E C 1
ATOM 9187 O O . SER D 1 153 ? -11.219 41.465 17.635 1.00 22.14 161 SER E O 1
ATOM 9190 N N . HIS D 1 154 ? -10.813 39.310 18.166 1.00 19.94 162 HIS E N 1
ATOM 9191 C CA . HIS D 1 154 ? -9.457 39.325 17.614 1.00 22.37 162 HIS E CA 1
ATOM 9192 C C . HIS D 1 154 ? -9.169 38.419 16.425 1.00 23.84 162 HIS E C 1
ATOM 9193 O O . HIS D 1 154 ? -9.748 37.350 16.282 1.00 23.62 162 HIS E O 1
ATOM 9200 N N . PHE D 1 155 ? -8.252 38.882 15.582 1.00 26.08 163 PHE E N 1
ATOM 9201 C CA . PHE D 1 155 ? -7.726 38.092 14.481 1.00 28.99 163 PHE E CA 1
ATOM 9202 C C . PHE D 1 155 ? -6.232 38.345 14.611 1.00 29.28 163 PHE E C 1
ATOM 9203 O O . PHE D 1 155 ? -5.721 39.350 14.112 1.00 29.06 163 PHE E O 1
ATOM 9211 N N . ASP D 1 156 ? -5.538 37.446 15.294 1.00 30.07 164 ASP E N 1
ATOM 9212 C CA . ASP D 1 156 ? -4.109 37.598 15.504 1.00 31.87 164 ASP E CA 1
ATOM 9213 C C . ASP D 1 156 ? -3.295 36.427 14.951 1.00 32.09 164 ASP E C 1
ATOM 9214 O O . ASP D 1 156 ? -3.729 35.271 14.984 1.00 31.11 164 ASP E O 1
ATOM 9219 N N . ARG D 1 157 ? -2.113 36.741 14.435 1.00 31.90 165 ARG E N 1
ATOM 9220 C CA . ARG D 1 157 ? -1.223 35.723 13.895 1.00 32.90 165 ARG E CA 1
ATOM 9221 C C . ARG D 1 157 ? 0.221 36.122 14.169 1.00 33.65 165 ARG E C 1
ATOM 9222 O O . ARG D 1 157 ? 0.524 37.293 14.422 1.00 32.76 165 ARG E O 1
ATOM 9224 N N . PHE D 1 158 ? 1.115 35.144 14.144 1.00 34.03 166 PHE E N 1
ATOM 9225 C CA . PHE D 1 158 ? 2.514 35.443 14.368 1.00 34.91 166 PHE E CA 1
ATOM 9226 C C . PHE D 1 158 ? 3.264 35.246 13.059 1.00 34.74 166 PHE E C 1
ATOM 9227 O O . PHE D 1 158 ? 3.491 34.120 12.618 1.00 34.86 166 PHE E O 1
ATOM 9235 N N . ARG D 1 159 ? 3.618 36.360 12.433 1.00 34.51 167 ARG E N 1
ATOM 9236 C CA . ARG D 1 159 ? 4.345 36.357 11.175 1.00 35.76 167 ARG E CA 1
ATOM 9237 C C . ARG D 1 159 ? 5.333 37.516 11.236 1.00 37.00 167 ARG E C 1
ATOM 9238 O O . ARG D 1 159 ? 5.149 38.541 10.575 1.00 37.82 167 ARG E O 1
ATOM 9240 N N . PRO D 1 160 ? 6.400 37.364 12.042 1.00 37.54 168 PRO E N 1
ATOM 9241 C CA . PRO D 1 160 ? 7.433 38.390 12.212 1.00 38.74 168 PRO E CA 1
ATOM 9242 C C . PRO D 1 160 ? 8.189 38.765 10.941 1.00 40.24 168 PRO E C 1
ATOM 9243 O O . PRO D 1 160 ? 8.540 39.931 10.740 1.00 39.66 168 PRO E O 1
ATOM 9247 N N . GLU D 1 161 ? 8.434 37.778 10.085 1.00 41.76 169 GLU E N 1
ATOM 9248 C CA . GLU D 1 161 ? 9.160 38.011 8.841 1.00 43.02 169 GLU E CA 1
ATOM 9249 C C . GLU D 1 161 ? 8.207 38.156 7.659 1.00 43.76 169 GLU E C 1
ATOM 9250 O O . GLU D 1 161 ? 7.963 39.267 7.178 1.00 45.27 169 GLU E O 1
ATOM 9252 N N . SER D 1 174 ? -2.502 45.583 0.504 1.00 39.62 182 SER E N 1
ATOM 9253 C CA . SER D 1 174 ? -3.668 46.429 0.743 1.00 39.85 182 SER E CA 1
ATOM 9254 C C . SER D 1 174 ? -3.816 46.800 2.228 1.00 38.27 182 SER E C 1
ATOM 9255 O O . SER D 1 174 ? -4.403 47.835 2.563 1.00 37.68 182 SER E O 1
ATOM 9258 N N . GLY D 1 175 ? -3.286 45.955 3.113 1.00 35.50 183 GLY E N 1
ATOM 9259 C CA . GLY D 1 175 ? -3.359 46.241 4.537 1.00 33.39 183 GLY E CA 1
ATOM 9260 C C . GLY D 1 175 ? -4.133 45.233 5.367 1.00 32.08 183 GLY E C 1
ATOM 9261 O O . GLY D 1 175 ? -5.087 44.619 4.895 1.00 31.45 183 GLY E O 1
ATOM 9262 N N . LEU D 1 176 ? -3.719 45.066 6.620 1.00 30.32 184 LEU E N 1
ATOM 9263 C CA . LEU D 1 176 ? -4.378 44.129 7.522 1.00 28.00 184 LEU E CA 1
ATOM 9264 C C . LEU D 1 176 ? -5.805 44.581 7.849 1.00 25.25 184 LEU E C 1
ATOM 9265 O O . LEU D 1 176 ? -6.734 43.780 7.811 1.00 25.29 184 LEU E O 1
ATOM 9270 N N . TRP D 1 177 ? -5.986 45.860 8.165 1.00 23.22 185 TRP E N 1
ATOM 9271 C CA . TRP D 1 177 ? -7.323 46.351 8.484 1.00 23.48 185 TRP E CA 1
ATOM 9272 C C . TRP D 1 177 ? -8.277 46.088 7.316 1.00 23.55 185 TRP E C 1
ATOM 9273 O O . TRP D 1 177 ? -9.354 45.526 7.496 1.00 21.14 185 TRP E O 1
ATOM 9284 N N . PHE D 1 178 ? -7.866 46.482 6.115 1.00 25.62 186 PHE E N 1
ATOM 9285 C CA . PHE D 1 178 ? -8.693 46.295 4.929 1.00 27.21 186 PHE E CA 1
ATOM 9286 C C . PHE D 1 178 ? -9.052 44.829 4.706 1.00 26.73 186 PHE E C 1
ATOM 9287 O O . PHE D 1 178 ? -10.197 44.503 4.387 1.00 27.64 186 PHE E O 1
ATOM 9295 N N . ASP D 1 179 ? -8.078 43.945 4.887 1.00 26.70 187 ASP E N 1
ATOM 9296 C CA . ASP D 1 179 ? -8.306 42.520 4.663 1.00 28.09 187 ASP E CA 1
ATOM 9297 C C . ASP D 1 179 ? -9.125 41.788 5.718 1.00 26.74 187 ASP E C 1
ATOM 9298 O O . ASP D 1 179 ? -10.021 41.024 5.385 1.00 25.64 187 ASP E O 1
ATOM 9303 N N . LEU D 1 180 ? -8.836 42.004 6.991 1.00 26.53 188 LEU E N 1
ATOM 9304 C CA . LEU D 1 180 ? -9.591 41.282 7.996 1.00 24.96 188 LEU E CA 1
ATOM 9305 C C . LEU D 1 180 ? -10.593 42.090 8.794 1.00 25.14 188 LEU E C 1
ATOM 9306 O O . LEU D 1 180 ? -11.404 41.529 9.531 1.00 24.71 188 LEU E O 1
ATOM 9311 N N . GLY D 1 181 ? -10.545 43.407 8.630 1.00 23.80 189 GLY E N 1
ATOM 9312 C CA . GLY D 1 181 ? -11.483 44.272 9.320 1.00 23.20 189 GLY E CA 1
ATOM 9313 C C . GLY D 1 181 ? -12.925 43.949 8.959 1.00 23.75 189 GLY E C 1
ATOM 9314 O O . GLY D 1 181 ? -13.778 43.919 9.840 1.00 23.34 189 GLY E O 1
ATOM 9315 N N . PRO D 1 182 ? -13.235 43.692 7.675 1.00 22.66 190 PRO E N 1
ATOM 9316 C CA . PRO D 1 182 ? -14.609 43.379 7.276 1.00 21.68 190 PRO E CA 1
ATOM 9317 C C . PRO D 1 182 ? -15.338 42.318 8.091 1.00 22.20 190 PRO E C 1
ATOM 9318 O O . PRO D 1 182 ? -16.427 42.576 8.600 1.00 22.51 190 PRO E O 1
ATOM 9322 N N . HIS D 1 183 ? -14.757 41.131 8.236 1.00 22.35 191 HIS E N 1
ATOM 9323 C CA . HIS D 1 183 ? -15.462 40.093 8.977 1.00 22.23 191 HIS E CA 1
ATOM 9324 C C . HIS D 1 183 ? -15.638 40.404 10.463 1.00 20.71 191 HIS E C 1
ATOM 9325 O O . HIS D 1 183 ? -16.656 40.036 11.044 1.00 19.94 191 HIS E O 1
ATOM 9332 N N . LEU D 1 184 ? -14.665 41.078 11.074 1.00 19.35 192 LEU E N 1
ATOM 9333 C CA . LEU D 1 184 ? -14.779 41.441 12.490 1.00 19.67 192 LEU E CA 1
ATOM 9334 C C . LEU D 1 184 ? -15.928 42.434 12.635 1.00 19.22 192 LEU E C 1
ATOM 9335 O O . LEU D 1 184 ? -16.754 42.329 13.545 1.00 19.28 192 LEU E O 1
ATOM 9340 N N . ILE D 1 185 ? -15.968 43.401 11.727 1.00 18.06 193 ILE E N 1
ATOM 9341 C CA . ILE D 1 185 ? -17.020 44.404 11.730 1.00 16.58 193 ILE E CA 1
ATOM 9342 C C . ILE D 1 185 ? -18.381 43.765 11.454 1.00 16.83 193 ILE E C 1
ATOM 9343 O O . ILE D 1 185 ? -19.345 43.995 12.190 1.00 16.93 193 ILE E O 1
ATOM 9348 N N . ASP D 1 186 ? -18.461 42.971 10.389 1.00 18.12 194 ASP E N 1
ATOM 9349 C CA . ASP D 1 186 ? -19.719 42.326 10.021 1.00 18.35 194 ASP E CA 1
ATOM 9350 C C . ASP D 1 186 ? -20.353 41.583 11.195 1.00 19.13 194 ASP E C 1
ATOM 9351 O O . ASP D 1 186 ? -21.549 41.723 11.459 1.00 19.41 194 ASP E O 1
ATOM 9356 N N . GLN D 1 187 ? -19.552 40.792 11.900 1.00 17.92 195 GLN E N 1
ATOM 9357 C CA . GLN D 1 187 ? -20.064 40.036 13.039 1.00 17.85 195 GLN E CA 1
ATOM 9358 C C . GLN D 1 187 ? -20.574 40.957 14.146 1.00 18.00 195 GLN E C 1
ATOM 9359 O O . GLN D 1 187 ? -21.587 40.673 14.781 1.00 17.82 195 GLN E O 1
ATOM 9365 N N . ALA D 1 188 ? -19.874 42.062 14.370 1.00 17.46 196 ALA E N 1
ATOM 9366 C CA . ALA D 1 188 ? -20.272 43.018 15.400 1.00 18.04 196 ALA E CA 1
ATOM 9367 C C . ALA D 1 188 ? -21.597 43.684 15.039 1.00 18.41 196 ALA E C 1
ATOM 9368 O O . ALA D 1 188 ? -22.477 43.854 15.893 1.00 18.26 196 ALA E O 1
ATOM 9370 N N . LEU D 1 189 ? -21.738 44.063 13.772 1.00 17.49 197 LEU E N 1
ATOM 9371 C CA . LEU D 1 189 ? -22.963 44.713 13.316 1.00 17.61 197 LEU E CA 1
ATOM 9372 C C . LEU D 1 189 ? -24.152 43.757 13.410 1.00 17.28 197 LEU E C 1
ATOM 9373 O O . LEU D 1 189 ? -25.251 44.156 13.797 1.00 17.45 197 LEU E O 1
ATOM 9378 N N . GLN D 1 190 ? -23.923 42.494 13.065 1.00 15.84 198 GLN E N 1
ATOM 9379 C CA . GLN D 1 190 ? -24.969 41.484 13.134 1.00 17.05 198 GLN E CA 1
ATOM 9380 C C . GLN D 1 190 ? -25.498 41.321 14.556 1.00 17.93 198 GLN E C 1
ATOM 9381 O O . GLN D 1 190 ? -26.699 41.162 14.767 1.00 17.83 198 GLN E O 1
ATOM 9387 N N . LEU D 1 191 ? -24.597 41.360 15.531 1.00 17.35 199 LEU E N 1
ATOM 9388 C CA . LEU D 1 191 ? -24.978 41.215 16.934 1.00 17.95 199 LEU E CA 1
ATOM 9389 C C . LEU D 1 191 ? -25.563 42.468 17.583 1.00 19.03 199 LEU E C 1
ATOM 9390 O O . LEU D 1 191 ? -26.513 42.381 18.371 1.00 17.92 199 LEU E O 1
ATOM 9395 N N . PHE D 1 192 ? -25.012 43.629 17.236 1.00 15.89 200 PHE E N 1
ATOM 9396 C CA . PHE D 1 192 ? -25.417 44.876 17.876 1.00 16.67 200 PHE E CA 1
ATOM 9397 C C . PHE D 1 192 ? -26.027 45.993 17.040 1.00 17.24 200 PHE E C 1
ATOM 9398 O O . PHE D 1 192 ? -26.469 47.000 17.592 1.00 17.96 200 PHE E O 1
ATOM 9406 N N . GLY D 1 193 ? -26.059 45.828 15.723 1.00 17.91 201 GLY E N 1
ATOM 9407 C CA . GLY D 1 193 ? -26.587 46.889 14.887 1.00 17.42 201 GLY E CA 1
ATOM 9408 C C . GLY D 1 193 ? -25.481 47.922 14.702 1.00 18.85 201 GLY E C 1
ATOM 9409 O O . GLY D 1 193 ? -24.326 47.674 15.074 1.00 16.71 201 GLY E O 1
ATOM 9410 N N . LEU D 1 194 ? -25.820 49.081 14.147 1.00 18.16 202 LEU E N 1
ATOM 9411 C CA . LEU D 1 194 ? -24.828 50.127 13.907 1.00 18.81 202 LEU E CA 1
ATOM 9412 C C . LEU D 1 194 ? -24.327 50.841 15.155 1.00 18.40 202 LEU E C 1
ATOM 9413 O O . LEU D 1 194 ? -25.097 51.153 16.063 1.00 17.32 202 LEU E O 1
ATOM 9418 N N . PRO D 1 195 ? -23.019 51.120 15.204 1.00 17.93 203 PRO E N 1
ATOM 9419 C CA . PRO D 1 195 ? -22.440 51.818 16.350 1.00 18.02 203 PRO E CA 1
ATOM 9420 C C . PRO D 1 195 ? -22.723 53.312 16.177 1.00 18.83 203 PRO E C 1
ATOM 9421 O O . PRO D 1 195 ? -23.141 53.747 15.102 1.00 18.95 203 PRO E O 1
ATOM 9425 N N . GLN D 1 196 ? -22.489 54.097 17.223 1.00 18.99 204 GLN E N 1
ATOM 9426 C CA . GLN D 1 196 ? -22.703 55.538 17.142 1.00 21.18 204 GLN E CA 1
ATOM 9427 C C . GLN D 1 196 ? -21.487 56.221 16.519 1.00 21.39 204 GLN E C 1
ATOM 9428 O O . GLN D 1 196 ? -21.622 57.180 15.754 1.00 20.39 204 GLN E O 1
ATOM 9434 N N . SER D 1 197 ? -20.300 55.728 16.861 1.00 19.69 205 SER E N 1
ATOM 9435 C CA . SER D 1 197 ? -19.061 56.297 16.345 1.00 18.91 205 SER E CA 1
ATOM 9436 C C . SER D 1 197 ? -17.968 55.242 16.307 1.00 18.70 205 SER E C 1
ATOM 9437 O O . SER D 1 197 ? -18.125 54.149 16.862 1.00 17.37 205 SER E O 1
ATOM 9440 N N . VAL D 1 198 ? -16.869 55.581 15.642 1.00 17.41 206 VAL E N 1
ATOM 9441 C CA . VAL D 1 198 ? -15.734 54.682 15.480 1.00 19.15 206 VAL E CA 1
ATOM 9442 C C . VAL D 1 198 ? -14.430 55.411 15.780 1.00 20.25 206 VAL E C 1
ATOM 9443 O O . VAL D 1 198 ? -14.201 56.512 15.277 1.00 21.47 206 VAL E O 1
ATOM 9447 N N . GLN D 1 199 ? -13.587 54.777 16.591 1.00 20.11 207 GLN E N 1
ATOM 9448 C CA . GLN D 1 199 ? -12.277 55.297 16.983 1.00 20.73 207 GLN E CA 1
ATOM 9449 C C . GLN D 1 199 ? -11.273 54.260 16.480 1.00 21.72 207 GLN E C 1
ATOM 9450 O O . GLN D 1 199 ? -11.337 53.087 16.856 1.00 21.10 207 GLN E O 1
ATOM 9456 N N . GLY D 1 200 ? -10.354 54.675 15.616 1.00 19.41 208 GLY E N 1
ATOM 9457 C CA . GLY D 1 200 ? -9.390 53.725 15.092 1.00 17.77 208 GLY E CA 1
ATOM 9458 C C . GLY D 1 200 ? -7.930 54.090 15.290 1.00 19.82 208 GLY E C 1
ATOM 9459 O O . GLY D 1 200 ? -7.569 55.265 15.326 1.00 18.93 208 GLY E O 1
ATOM 9460 N N . ASN D 1 201 ? -7.089 53.070 15.424 1.00 20.51 209 ASN E N 1
ATOM 9461 C CA . ASN D 1 201 ? -5.650 53.261 15.593 1.00 22.16 209 ASN E CA 1
ATOM 9462 C C . ASN D 1 201 ? -5.015 52.183 14.735 1.00 22.77 209 ASN E C 1
ATOM 9463 O O . ASN D 1 201 ? -5.151 50.991 15.008 1.00 24.30 209 ASN E O 1
ATOM 9468 N N . ILE D 1 202 ? -4.336 52.598 13.677 1.00 24.28 210 ILE E N 1
ATOM 9469 C CA . ILE D 1 202 ? -3.723 51.640 12.776 1.00 24.97 210 ILE E CA 1
ATOM 9470 C C . ILE D 1 202 ? -2.254 51.993 12.607 1.00 26.36 210 ILE E C 1
ATOM 9471 O O . ILE D 1 202 ? -1.892 53.165 12.547 1.00 27.73 210 ILE E O 1
ATOM 9476 N N . ALA D 1 203 ? -1.404 50.979 12.550 1.00 27.33 211 ALA E N 1
ATOM 9477 C CA . ALA D 1 203 ? 0.018 51.227 12.406 1.00 28.93 211 ALA E CA 1
ATOM 9478 C C . ALA D 1 203 ? 0.734 50.076 11.725 1.00 28.79 211 ALA E C 1
ATOM 9479 O O . ALA D 1 203 ? 0.180 48.989 11.561 1.00 28.38 211 ALA E O 1
ATOM 9481 N N . THR D 1 204 ? 1.973 50.339 11.325 1.00 29.81 212 THR E N 1
ATOM 9482 C CA . THR D 1 204 ? 2.821 49.349 10.674 1.00 32.14 212 THR E CA 1
ATOM 9483 C C . THR D 1 204 ? 3.950 49.129 11.674 1.00 34.02 212 THR E C 1
ATOM 9484 O O . THR D 1 204 ? 4.787 50.008 11.879 1.00 33.67 212 THR E O 1
ATOM 9488 N N . LEU D 1 205 ? 3.976 47.957 12.299 1.00 36.69 213 LEU E N 1
ATOM 9489 C CA . LEU D 1 205 ? 4.974 47.707 13.326 1.00 38.42 213 LEU E CA 1
ATOM 9490 C C . LEU D 1 205 ? 6.039 46.652 13.055 1.00 40.19 213 LEU E C 1
ATOM 9491 O O . LEU D 1 205 ? 7.014 46.566 13.801 1.00 40.57 213 LEU E O 1
ATOM 9496 N N . ARG D 1 206 ? 5.870 45.844 12.014 1.00 41.55 214 ARG E N 1
ATOM 9497 C CA . ARG D 1 206 ? 6.880 44.832 11.711 1.00 43.24 214 ARG E CA 1
ATOM 9498 C C . ARG D 1 206 ? 8.049 45.447 10.953 1.00 44.92 214 ARG E C 1
ATOM 9499 O O . ARG D 1 206 ? 7.877 46.362 10.143 1.00 44.73 214 ARG E O 1
AT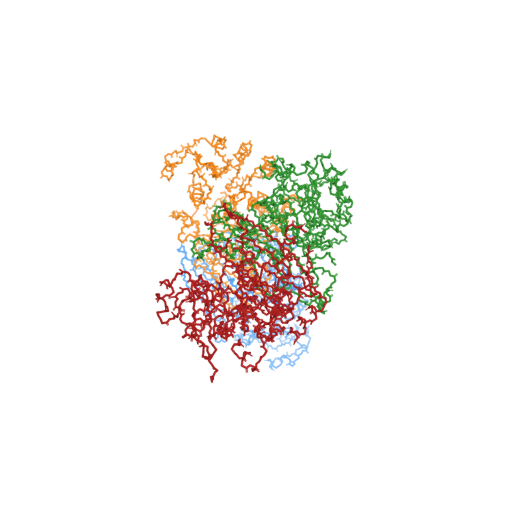OM 9507 N N . ASP D 1 207 ? 9.239 44.928 11.226 1.00 47.80 215 ASP E N 1
ATOM 9508 C CA . ASP D 1 207 ? 10.459 45.409 10.590 1.00 49.47 215 ASP E CA 1
ATOM 9509 C C . ASP D 1 207 ? 10.382 45.288 9.072 1.00 49.03 215 ASP E C 1
ATOM 9510 O O . ASP D 1 207 ? 10.270 44.187 8.533 1.00 49.24 215 ASP E O 1
ATOM 9515 N N . GLY D 1 208 ? 10.429 46.428 8.390 1.00 48.91 216 GLY E N 1
ATOM 9516 C CA . GLY D 1 208 ? 10.376 46.422 6.938 1.00 49.23 216 GLY E CA 1
ATOM 9517 C C . GLY D 1 208 ? 8.987 46.257 6.350 1.00 49.17 216 GLY E C 1
ATOM 9518 O O . GLY D 1 208 ? 8.831 46.227 5.127 1.00 49.44 216 GLY E O 1
ATOM 9519 N N . ALA D 1 209 ? 7.976 46.144 7.207 1.00 48.12 217 ALA E N 1
ATOM 9520 C CA . ALA D 1 209 ? 6.609 45.996 6.728 1.00 46.78 217 ALA E CA 1
ATOM 9521 C C . ALA D 1 209 ? 6.214 47.258 5.969 1.00 46.53 217 ALA E C 1
ATOM 9522 O O . ALA D 1 209 ? 6.618 48.368 6.326 1.00 45.43 217 ALA E O 1
ATOM 9524 N N . GLU D 1 210 ? 5.423 47.079 4.918 1.00 47.32 218 GLU E N 1
ATOM 9525 C CA . GLU D 1 210 ? 4.981 48.192 4.090 1.00 48.25 218 GLU E CA 1
ATOM 9526 C C . GLU D 1 210 ? 3.551 48.613 4.412 1.00 46.68 218 GLU E C 1
ATOM 9527 O O . GLU D 1 210 ? 3.246 49.803 4.484 1.00 46.49 218 GLU E O 1
ATOM 9533 N N . ILE D 1 211 ? 2.675 47.630 4.594 1.00 44.94 219 ILE E N 1
ATOM 9534 C CA . ILE D 1 211 ? 1.277 47.898 4.918 1.00 42.83 219 ILE E CA 1
ATOM 9535 C C . ILE D 1 211 ? 1.006 47.640 6.399 1.00 39.84 219 ILE E C 1
ATOM 9536 O O . ILE D 1 211 ? 1.674 46.809 7.024 1.00 38.21 219 ILE E O 1
ATOM 9541 N N . ASN D 1 212 ? 0.020 48.344 6.954 1.00 37.15 220 ASN E N 1
ATOM 9542 C CA . ASN D 1 212 ? -0.320 48.186 8.365 1.00 33.30 220 ASN E CA 1
ATOM 9543 C C . ASN D 1 212 ? -0.488 46.721 8.723 1.00 30.95 220 ASN E C 1
ATOM 9544 O O . ASN D 1 212 ? -1.031 45.943 7.940 1.00 31.35 220 ASN E O 1
ATOM 9549 N N . ASP D 1 213 ? 0.019 46.345 9.897 1.00 30.23 221 ASP E N 1
ATOM 9550 C CA . ASP D 1 213 ? -0.075 44.975 10.383 1.00 28.56 221 ASP E CA 1
ATOM 9551 C C . ASP D 1 213 ? -0.564 44.937 11.833 1.00 27.71 221 ASP E C 1
ATOM 9552 O O . ASP D 1 213 ? -0.379 43.944 12.541 1.00 24.01 221 ASP E O 1
ATOM 9557 N N . TRP D 1 214 ? -1.193 46.030 12.259 1.00 26.12 222 TRP E N 1
ATOM 9558 C CA . TRP D 1 214 ? -1.741 46.146 13.605 1.00 24.62 222 TRP E CA 1
ATOM 9559 C C . TRP D 1 214 ? -2.882 47.154 13.546 1.00 23.51 222 TRP E C 1
ATOM 9560 O O . TRP D 1 214 ? -2.678 48.301 13.158 1.00 23.09 222 TRP E O 1
ATOM 9571 N N . ALA D 1 215 ? -4.083 46.729 13.921 1.00 22.55 223 ALA E N 1
ATOM 9572 C CA . ALA D 1 215 ? -5.226 47.633 13.896 1.00 20.95 223 ALA E CA 1
ATOM 9573 C C . ALA D 1 215 ? -6.063 47.455 15.144 1.00 20.02 223 ALA E C 1
ATOM 9574 O O . ALA D 1 215 ? -6.444 46.344 15.507 1.00 20.31 223 ALA E O 1
ATOM 9576 N N . HIS D 1 216 ? -6.342 48.570 15.798 1.00 19.81 224 HIS E N 1
ATOM 9577 C CA . HIS D 1 216 ? -7.119 48.555 17.019 1.00 19.41 224 HIS E CA 1
ATOM 9578 C C . HIS D 1 216 ? -8.284 49.504 16.830 1.00 18.34 224 HIS E C 1
ATOM 9579 O O . HIS D 1 216 ? -8.107 50.725 16.823 1.00 19.16 224 HIS E O 1
ATOM 9586 N N . VAL D 1 217 ? -9.481 48.946 16.683 1.00 18.64 225 VAL E N 1
ATOM 9587 C CA . VAL D 1 217 ? -10.669 49.760 16.439 1.00 17.49 225 VAL E CA 1
ATOM 9588 C C . VAL D 1 217 ? -11.746 49.610 17.504 1.00 17.40 225 VAL E C 1
ATOM 9589 O O . VAL D 1 217 ? -12.103 48.492 17.887 1.00 18.59 225 VAL E O 1
ATOM 9593 N N . VAL D 1 218 ? -12.246 50.743 17.991 1.00 16.87 226 VAL E N 1
ATOM 9594 C CA . VAL D 1 218 ? -13.286 50.749 19.008 1.00 17.91 226 VAL E CA 1
ATOM 9595 C C . VAL D 1 218 ? -14.581 51.290 18.403 1.00 19.28 226 VAL E C 1
ATOM 9596 O O . VAL D 1 218 ? -14.582 52.322 17.714 1.00 19.48 226 VAL E O 1
ATOM 9600 N N . LEU D 1 219 ? -15.669 50.564 18.637 1.00 17.31 227 LEU E N 1
ATOM 9601 C CA . LEU D 1 219 ? -16.993 50.940 18.158 1.00 18.76 227 LEU E CA 1
ATOM 9602 C C . LEU D 1 219 ? -17.801 51.358 19.379 1.00 18.30 227 LEU E C 1
ATOM 9603 O O . LEU D 1 219 ? -18.009 50.566 20.299 1.00 18.36 227 LEU E O 1
ATOM 9608 N N . ASN D 1 220 ? -18.244 52.610 19.396 1.00 18.63 228 ASN E N 1
ATOM 9609 C CA . ASN D 1 220 ? -19.000 53.121 20.525 1.00 18.12 228 ASN E CA 1
ATOM 9610 C C . ASN D 1 220 ? -20.494 52.944 20.351 1.00 18.22 228 ASN E C 1
ATOM 9611 O O . ASN D 1 220 ? -21.058 53.322 19.323 1.00 18.56 228 ASN E O 1
ATOM 9616 N N . TYR D 1 221 ? -21.120 52.335 21.353 1.00 17.78 229 TYR E N 1
ATOM 9617 C CA . TYR D 1 221 ? -22.562 52.113 21.358 1.00 17.71 229 TYR E CA 1
ATOM 9618 C C . TYR D 1 221 ? -23.128 52.834 22.579 1.00 18.73 229 TYR E C 1
ATOM 9619 O O . TYR D 1 221 ? -22.387 53.198 23.500 1.00 20.25 229 TYR E O 1
ATOM 9628 N N . PRO D 1 222 ? -24.450 53.044 22.609 1.00 18.73 230 PRO E N 1
ATOM 9629 C CA . PRO D 1 222 ? -25.068 53.737 23.739 1.00 19.22 230 PRO E CA 1
ATOM 9630 C C . PRO D 1 222 ? -24.718 53.198 25.119 1.00 20.03 230 PRO E C 1
ATOM 9631 O O . PRO D 1 222 ? -24.427 53.976 26.025 1.00 18.80 230 PRO E O 1
ATOM 9635 N N . ALA D 1 223 ? -24.729 51.875 25.274 1.00 19.40 231 ALA E N 1
ATOM 9636 C CA . ALA D 1 223 ? -24.462 51.275 26.574 1.00 19.86 231 ALA E CA 1
ATOM 9637 C C . ALA D 1 223 ? -23.380 50.200 26.607 1.00 20.09 231 ALA E C 1
ATOM 9638 O O . ALA D 1 223 ? -23.312 49.412 27.551 1.00 18.99 231 ALA E O 1
ATOM 9640 N N . HIS D 1 224 ? -22.549 50.138 25.574 1.00 18.68 232 HIS E N 1
ATOM 9641 C CA . HIS D 1 224 ? -21.466 49.169 25.587 1.00 17.62 232 HIS E CA 1
ATOM 9642 C C . HIS D 1 224 ? -20.365 49.500 24.598 1.00 16.93 232 HIS E C 1
ATOM 9643 O O . HIS D 1 224 ? -20.487 50.428 23.791 1.00 17.87 232 HIS E O 1
ATOM 9650 N N . LYS D 1 225 ? -19.278 48.746 24.683 1.00 15.61 233 LYS E N 1
ATOM 9651 C CA . LYS D 1 225 ? -18.131 48.969 23.820 1.00 16.14 233 LYS E CA 1
ATOM 9652 C C . LYS D 1 225 ? -17.770 47.717 23.054 1.00 16.86 233 LYS E C 1
ATOM 9653 O O . LYS D 1 225 ? -17.865 46.611 23.578 1.00 16.36 233 LYS E O 1
ATOM 9659 N N . VAL D 1 226 ? -17.356 47.914 21.809 1.00 16.36 234 VAL E N 1
ATOM 9660 C CA . VAL D 1 226 ? -16.919 46.832 20.951 1.00 17.47 234 VAL E CA 1
ATOM 9661 C C . VAL D 1 226 ? -15.470 47.142 20.586 1.00 18.51 234 VAL E C 1
ATOM 9662 O O . VAL D 1 226 ? -15.138 48.266 20.201 1.00 15.61 234 VAL E O 1
ATOM 9666 N N . ILE D 1 227 ? -14.601 46.154 20.732 1.00 18.75 235 ILE E N 1
ATOM 9667 C CA . ILE D 1 227 ? -13.204 46.337 20.373 1.00 17.93 235 ILE E CA 1
ATOM 9668 C C . ILE D 1 227 ? -12.845 45.321 19.291 1.00 17.81 235 ILE E C 1
ATOM 9669 O O . ILE D 1 227 ? -13.016 44.118 19.479 1.00 16.45 235 ILE E O 1
ATOM 9674 N N . LEU D 1 228 ? -12.382 45.816 18.149 1.00 17.46 236 LEU E N 1
ATOM 9675 C CA . LEU D 1 228 ? -11.980 44.957 17.039 1.00 17.62 236 LEU E CA 1
ATOM 9676 C C . LEU D 1 228 ? -10.473 45.116 16.922 1.00 18.85 236 LEU E C 1
ATOM 9677 O O . LEU D 1 228 ? -9.967 46.240 16.814 1.00 20.81 236 LEU E O 1
ATOM 9682 N N . HIS D 1 229 ? -9.758 43.997 16.935 1.00 17.49 237 HIS E N 1
ATOM 9683 C CA . HIS D 1 229 ? -8.308 44.043 16.894 1.00 19.42 237 HIS E CA 1
ATOM 9684 C C . HIS D 1 229 ? -7.667 42.925 16.081 1.00 20.42 237 HIS E C 1
ATOM 9685 O O . HIS D 1 229 ? -8.081 41.769 16.157 1.00 21.94 237 HIS E O 1
ATOM 9692 N N . CYS D 1 230 ? -6.668 43.280 15.284 1.00 22.26 238 CYS E N 1
ATOM 9693 C CA . CYS D 1 230 ? -5.937 42.281 14.510 1.00 25.06 238 CYS E CA 1
ATOM 9694 C C . CYS D 1 230 ? -4.478 42.692 14.422 1.00 24.13 238 CYS E C 1
ATOM 9695 O O . CYS D 1 230 ? -4.160 43.877 14.368 1.00 22.79 238 CYS E O 1
ATOM 9698 N N . SER D 1 231 ? -3.595 41.701 14.429 1.00 24.02 239 SER E N 1
ATOM 9699 C CA . SER D 1 231 ? -2.165 41.957 14.372 1.00 26.14 239 SER E CA 1
ATOM 9700 C C . SER D 1 231 ? -1.402 40.762 13.821 1.00 27.30 239 SER E C 1
ATOM 9701 O O . SER D 1 231 ? -1.828 39.615 13.964 1.00 27.37 239 SER E O 1
ATOM 9712 N N . LEU D 1 233 ? 1.660 40.222 14.800 1.00 34.18 241 LEU E N 1
ATOM 9713 C CA . LEU D 1 233 ? 2.695 39.970 15.801 1.00 32.65 241 LEU E CA 1
ATOM 9714 C C . LEU D 1 233 ? 2.132 39.504 17.128 1.00 31.84 241 LEU E C 1
ATOM 9715 O O . LEU D 1 233 ? 2.124 40.248 18.107 1.00 32.62 241 LEU E O 1
ATOM 9720 N N . VAL D 1 234 ? 1.666 38.265 17.155 1.00 30.42 242 VAL E N 1
ATOM 9721 C CA . VAL D 1 234 ? 1.102 37.686 18.357 1.00 31.52 242 VAL E CA 1
ATOM 9722 C C . VAL D 1 234 ? 1.500 36.221 18.448 1.00 32.62 242 VAL E C 1
ATOM 9723 O O . VAL D 1 234 ? 0.805 35.345 17.928 1.00 31.12 242 VAL E O 1
ATOM 9727 N N . ALA D 1 235 ? 2.627 35.965 19.110 1.00 33.67 243 ALA E N 1
ATOM 9728 C CA . ALA D 1 235 ? 3.116 34.603 19.294 1.00 32.57 243 ALA E CA 1
ATOM 9729 C C . ALA D 1 235 ? 2.058 33.809 20.047 1.00 32.90 243 ALA E C 1
ATOM 9730 O O . ALA D 1 235 ? 1.891 32.605 19.831 1.00 34.65 243 ALA E O 1
ATOM 9732 N N . GLY D 1 236 ? 1.336 34.493 20.931 1.00 31.37 244 GLY E N 1
ATOM 9733 C CA . GLY D 1 236 ? 0.295 33.833 21.698 1.00 29.46 244 GLY E CA 1
ATOM 9734 C C . GLY D 1 236 ? -0.238 34.696 22.826 1.00 29.64 244 GLY E C 1
ATOM 9735 O O . GLY D 1 236 ? 0.262 35.791 23.057 1.00 29.35 244 GLY E O 1
ATOM 9736 N N . GLY D 1 237 ? -1.268 34.218 23.514 1.00 28.98 245 GLY E N 1
ATOM 9737 C CA . GLY D 1 237 ? -1.815 34.974 24.625 1.00 31.44 245 GLY E CA 1
ATOM 9738 C C . GLY D 1 237 ? -3.166 35.640 24.421 1.00 30.86 245 GLY E C 1
ATOM 9739 O O . GLY D 1 237 ? -3.831 35.996 25.394 1.00 30.81 245 GLY E O 1
ATOM 9740 N N . SER D 1 238 ? -3.581 35.816 23.171 1.00 29.84 246 SER E N 1
ATOM 9741 C CA . SER D 1 238 ? -4.866 36.451 22.899 1.00 29.41 246 SER E CA 1
ATOM 9742 C C . SER D 1 238 ? -5.986 35.426 22.713 1.00 29.68 246 SER E C 1
ATOM 9743 O O . SER D 1 238 ? -5.732 34.228 22.563 1.00 29.87 246 SER E O 1
ATOM 9746 N N . SER D 1 239 ? -7.225 35.912 22.734 1.00 27.43 247 SER E N 1
ATOM 9747 C CA . SER D 1 239 ? -8.400 35.072 22.557 1.00 26.86 247 SER E CA 1
ATOM 9748 C C . SER D 1 239 ? -9.186 35.573 21.351 1.00 25.59 247 SER E C 1
ATOM 9749 O O . SER D 1 239 ? -9.228 36.779 21.091 1.00 23.27 247 SER E O 1
ATOM 9752 N N . ARG D 1 240 ? -9.804 34.649 20.617 1.00 23.70 248 ARG E N 1
ATOM 9753 C CA . ARG D 1 240 ? -10.592 35.012 19.442 1.00 21.45 248 ARG E CA 1
ATOM 9754 C C . ARG D 1 240 ? -11.717 35.965 19.856 1.00 20.48 248 ARG E C 1
ATOM 9755 O O . ARG D 1 240 ? -11.964 36.967 19.184 1.00 19.98 248 ARG E O 1
ATOM 9763 N N . PHE D 1 241 ? -12.389 35.639 20.962 1.00 19.66 249 PHE E N 1
ATOM 9764 C CA . PHE D 1 241 ? -13.481 36.460 21.500 1.00 18.57 249 PHE E CA 1
ATOM 9765 C C . PHE D 1 241 ? -13.402 36.590 23.032 1.00 20.39 249 PHE E C 1
ATOM 9766 O O . PHE D 1 241 ? -13.078 35.632 23.744 1.00 19.92 249 PHE E O 1
ATOM 9774 N N . THR D 1 242 ? -13.709 37.786 23.521 1.00 19.31 250 THR E N 1
ATOM 9775 C CA . THR D 1 242 ? -13.755 38.069 24.946 1.00 17.98 250 THR E CA 1
ATOM 9776 C C . THR D 1 242 ? -14.988 38.953 25.127 1.00 18.00 250 THR E C 1
ATOM 9777 O O . THR D 1 242 ? -15.033 40.077 24.617 1.00 15.28 250 THR E O 1
ATOM 9781 N N . VAL D 1 243 ? -16.005 38.434 25.809 1.00 15.15 251 VAL E N 1
ATOM 9782 C CA . VAL D 1 243 ? -17.216 39.206 26.024 1.00 16.62 251 VAL E CA 1
ATOM 9783 C C . VAL D 1 243 ? -17.580 39.307 27.503 1.00 17.56 251 VAL E C 1
ATOM 9784 O O . VAL D 1 243 ? -17.703 38.296 28.199 1.00 18.36 251 VAL E O 1
ATOM 9788 N N . HIS D 1 244 ? -17.763 40.538 27.967 1.00 16.07 252 HIS E N 1
ATOM 9789 C CA . HIS D 1 244 ? -18.109 40.803 29.355 1.00 17.04 252 HIS E CA 1
ATOM 9790 C C . HIS D 1 244 ? -19.501 41.415 29.440 1.00 16.89 252 HIS E C 1
ATOM 9791 O O . HIS D 1 244 ? -19.817 42.367 28.717 1.00 16.72 252 HIS E O 1
ATOM 9798 N N . GLY D 1 245 ? -20.324 40.862 30.325 1.00 15.27 253 GLY E N 1
ATOM 9799 C CA . GLY D 1 245 ? -21.673 41.365 30.519 1.00 18.73 253 GLY E CA 1
ATOM 9800 C C . GLY D 1 245 ? -21.847 41.669 31.995 1.00 20.96 253 GLY E C 1
ATOM 9801 O O . GLY D 1 245 ? -20.944 41.377 32.782 1.00 21.84 253 GLY E O 1
ATOM 9802 N N . ASP D 1 246 ? -22.983 42.234 32.394 1.00 20.51 254 ASP E N 1
ATOM 9803 C CA . ASP D 1 246 ? -23.164 42.547 33.805 1.00 22.63 254 ASP E CA 1
ATOM 9804 C C . ASP D 1 246 ? -23.502 41.349 34.692 1.00 22.70 254 ASP E C 1
ATOM 9805 O O . ASP D 1 246 ? -23.682 41.509 35.894 1.00 20.85 254 ASP E O 1
ATOM 9810 N N . LYS D 1 247 ? -23.572 40.157 34.103 1.00 22.36 255 LYS E N 1
ATOM 9811 C CA . LYS D 1 247 ? -23.872 38.941 34.859 1.00 23.59 255 LYS E CA 1
ATOM 9812 C C . LYS D 1 247 ? -22.749 37.917 34.766 1.00 23.68 255 LYS E C 1
ATOM 9813 O O . LYS D 1 247 ? -22.659 37.010 35.594 1.00 25.20 255 LYS E O 1
ATOM 9819 N N . GLY D 1 248 ? -21.900 38.055 33.752 1.00 22.11 256 GLY E N 1
ATOM 9820 C CA . GLY D 1 248 ? -20.799 37.124 33.588 1.00 20.97 256 GLY E CA 1
ATOM 9821 C C . GLY D 1 248 ? -19.984 37.404 32.344 1.00 21.63 256 GLY E C 1
ATOM 9822 O O . GLY D 1 248 ? -20.259 38.368 31.620 1.00 21.98 256 GLY E O 1
ATOM 9823 N N . SER D 1 249 ? -18.976 36.570 32.099 1.00 19.96 257 SER E N 1
ATOM 9824 C CA . SER D 1 249 ? -18.125 36.730 30.929 1.00 19.44 257 SER E CA 1
ATOM 9825 C C . SER D 1 249 ? -18.018 35.432 30.159 1.00 21.63 257 SER E C 1
ATOM 9826 O O . SER D 1 249 ? -18.408 34.355 30.633 1.00 21.09 257 SER E O 1
ATOM 9829 N N . VAL D 1 250 ? -17.466 35.545 28.963 1.00 21.58 258 VAL E N 1
ATOM 9830 C CA . VAL D 1 250 ? -17.271 34.390 28.123 1.00 22.27 258 VAL E CA 1
ATOM 9831 C C . VAL D 1 250 ? -16.078 34.604 27.209 1.00 22.31 258 VAL E C 1
ATOM 9832 O O . VAL D 1 250 ? -15.957 35.634 26.526 1.00 21.48 258 VAL E O 1
ATOM 9836 N N . ILE D 1 251 ? -15.188 33.620 27.209 1.00 20.66 259 ILE E N 1
ATOM 9837 C CA . ILE D 1 251 ? -13.992 33.667 26.392 1.00 21.13 259 ILE E CA 1
ATOM 9838 C C . ILE D 1 251 ? -13.958 32.482 25.430 1.00 22.42 259 ILE E C 1
ATOM 9839 O O . ILE D 1 251 ? -14.286 31.356 25.807 1.00 20.17 259 ILE E O 1
ATOM 9844 N N . LYS D 1 252 ? -13.594 32.759 24.181 1.00 22.45 260 LYS E N 1
ATOM 9845 C CA . LYS D 1 252 ? -13.450 31.727 23.159 1.00 23.35 260 LYS E CA 1
ATOM 9846 C C . LYS D 1 252 ? -12.015 31.920 22.691 1.00 23.88 260 LYS E C 1
ATOM 9847 O O . LYS D 1 252 ? -11.714 32.830 21.920 1.00 23.57 260 LYS E O 1
ATOM 9853 N N . ALA D 1 253 ? -11.130 31.069 23.191 1.00 24.67 261 ALA E N 1
ATOM 9854 C CA . ALA D 1 253 ? -9.717 31.147 22.865 1.00 26.59 261 ALA E CA 1
ATOM 9855 C C . ALA D 1 253 ? -9.372 30.861 21.416 1.00 27.91 261 ALA E C 1
ATOM 9856 O O . ALA D 1 253 ? -8.733 31.681 20.756 1.00 27.48 261 ALA E O 1
ATOM 9858 N N . ARG D 1 254 ? -9.786 29.699 20.922 1.00 29.87 262 ARG E N 1
ATOM 9859 C CA . ARG D 1 254 ? -9.452 29.306 19.563 1.00 31.86 262 ARG E CA 1
ATOM 9860 C C . ARG D 1 254 ? -10.476 29.697 18.501 1.00 30.71 262 ARG E C 1
ATOM 9861 O O . ARG D 1 254 ? -11.685 29.694 18.741 1.00 29.37 262 ARG E O 1
ATOM 9869 N N . ALA D 1 255 ? -9.960 30.028 17.323 1.00 29.57 263 ALA E N 1
ATOM 9870 C CA . ALA D 1 255 ? -10.771 30.436 16.186 1.00 30.56 263 ALA E CA 1
ATOM 9871 C C . ALA D 1 255 ? -11.316 29.263 15.370 1.00 30.32 263 ALA E C 1
ATOM 9872 O O . ALA D 1 255 ? -10.846 28.123 15.486 1.00 28.43 263 ALA E O 1
ATOM 9874 N N . ASP D 1 256 ? -12.317 29.567 14.548 1.00 28.21 264 ASP E N 1
ATOM 9875 C CA . ASP D 1 256 ? -12.942 28.595 13.653 1.00 27.24 264 ASP E CA 1
ATOM 9876 C C . ASP D 1 256 ? -11.866 27.949 12.762 1.00 26.77 264 ASP E C 1
ATOM 9877 O O . ASP D 1 256 ? -10.956 28.626 12.279 1.00 27.48 264 ASP E O 1
ATOM 9882 N N . GLN D 1 257 ? -11.979 26.648 12.519 1.00 28.54 265 GLN E N 1
ATOM 9883 C CA . GLN D 1 257 ? -10.975 25.953 11.713 1.00 30.90 265 GLN E CA 1
ATOM 9884 C C . GLN D 1 257 ? -11.369 25.640 10.270 1.00 30.50 265 GLN E C 1
ATOM 9885 O O . GLN D 1 257 ? -10.666 24.899 9.583 1.00 29.48 265 GLN E O 1
ATOM 9891 N N . GLN D 1 258 ? -12.484 26.188 9.804 1.00 27.91 266 GLN E N 1
ATOM 9892 C CA . GLN D 1 258 ? -12.913 25.906 8.441 1.00 28.29 266 GLN E CA 1
ATOM 9893 C C . GLN D 1 258 ? -11.885 26.316 7.392 1.00 28.09 266 GLN E C 1
ATOM 9894 O O . GLN D 1 258 ? -11.624 25.574 6.448 1.00 27.51 266 GLN E O 1
ATOM 9900 N N . GLU D 1 259 ? -11.292 27.490 7.554 1.00 29.34 267 GLU E N 1
ATOM 9901 C CA . GLU D 1 259 ? -10.310 27.946 6.581 1.00 32.56 267 GLU E CA 1
ATOM 9902 C C . GLU D 1 259 ? -9.113 27.008 6.485 1.00 33.43 267 GLU E C 1
ATOM 9903 O O . GLU D 1 259 ? -8.658 26.692 5.385 1.00 33.59 267 GLU E O 1
ATOM 9909 N N . SER D 1 260 ? -8.595 26.566 7.626 1.00 33.06 268 SER E N 1
ATOM 9910 C CA . SER D 1 260 ? -7.454 25.659 7.600 1.00 34.51 268 SER E CA 1
ATOM 9911 C C . SER D 1 260 ? -7.898 24.334 6.989 1.00 33.19 268 SER E C 1
ATOM 9912 O O . SER D 1 260 ? -7.152 23.709 6.236 1.00 33.91 268 SER E O 1
ATOM 9915 N N . GLN D 1 261 ? -9.119 23.912 7.299 1.00 31.81 269 GLN E N 1
ATOM 9916 C CA . GLN D 1 261 ? -9.633 22.668 6.747 1.00 31.26 269 GLN E CA 1
ATOM 9917 C C . GLN D 1 261 ? -9.695 22.758 5.223 1.00 32.26 269 GLN E C 1
ATOM 9918 O O . GLN D 1 261 ? -9.318 21.815 4.521 1.00 31.82 269 GLN E O 1
ATOM 9924 N N . LEU D 1 262 ? -10.163 23.894 4.710 1.00 32.41 270 LEU E N 1
ATOM 9925 C CA . LEU D 1 262 ? -10.242 24.091 3.266 1.00 33.09 270 LEU E CA 1
ATOM 9926 C C . LEU D 1 262 ? -8.832 24.066 2.674 1.00 35.45 270 LEU E C 1
ATOM 9927 O O . LEU D 1 262 ? -8.585 23.412 1.656 1.00 35.93 270 LEU E O 1
ATOM 9932 N N . LEU D 1 263 ? -7.908 24.778 3.316 1.00 36.35 271 LEU E N 1
ATOM 9933 C CA . LEU D 1 263 ? -6.530 24.815 2.846 1.00 37.90 271 LEU E CA 1
ATOM 9934 C C . LEU D 1 263 ? -5.963 23.399 2.845 1.00 38.35 271 LEU E C 1
ATOM 9935 O O . LEU D 1 263 ? -5.130 23.053 2.011 1.00 39.01 271 LEU E O 1
ATOM 9940 N N . ALA D 1 264 ? -6.436 22.581 3.778 1.00 39.14 272 ALA E N 1
ATOM 9941 C CA . ALA D 1 264 ? -5.986 21.200 3.902 1.00 38.56 272 ALA E CA 1
ATOM 9942 C C . ALA D 1 264 ? -6.615 20.295 2.850 1.00 38.48 272 ALA E C 1
ATOM 9943 O O . ALA D 1 264 ? -6.145 19.182 2.622 1.00 39.24 272 ALA E O 1
ATOM 9945 N N . GLY D 1 265 ? -7.682 20.766 2.216 1.00 37.90 273 GLY E N 1
ATOM 9946 C CA . GLY D 1 265 ? -8.337 19.962 1.201 1.00 36.03 273 GLY E CA 1
ATOM 9947 C C . GLY D 1 265 ? -9.542 19.200 1.725 1.00 35.72 273 GLY E C 1
ATOM 9948 O O . GLY D 1 265 ? -10.065 18.316 1.047 1.00 35.88 273 GLY E O 1
ATOM 9949 N N . VAL D 1 266 ? -9.984 19.528 2.936 1.00 34.25 274 VAL E N 1
ATOM 9950 C CA . VAL D 1 266 ? -11.147 18.866 3.513 1.00 32.77 274 VAL E CA 1
ATOM 9951 C C . VAL D 1 266 ? -12.371 19.249 2.689 1.00 32.99 274 VAL E C 1
ATOM 9952 O O . VAL D 1 266 ? -12.500 20.396 2.256 1.00 32.04 274 VAL E O 1
ATOM 9956 N N . VAL D 1 267 ? -13.259 18.288 2.461 1.00 31.77 275 VAL E N 1
ATOM 9957 C CA . VAL D 1 267 ? -14.468 18.544 1.688 1.00 31.49 275 VAL E CA 1
ATOM 9958 C C . VAL D 1 267 ? -15.493 19.239 2.577 1.00 29.22 275 VAL E C 1
ATOM 9959 O O . VAL D 1 267 ? -15.852 18.724 3.636 1.00 27.76 275 VAL E O 1
ATOM 9963 N N . PRO D 1 268 ? -15.973 20.424 2.161 1.00 28.83 276 PRO E N 1
ATOM 9964 C CA . PRO D 1 268 ? -16.965 21.123 2.989 1.00 27.47 276 PRO E CA 1
ATOM 9965 C C . PRO D 1 268 ? -18.168 20.217 3.211 1.00 27.02 276 PRO E C 1
ATOM 9966 O O . PRO D 1 268 ? -18.688 19.635 2.264 1.00 26.94 276 PRO E O 1
ATOM 9970 N N . GLY D 1 269 ? -18.594 20.087 4.463 1.00 26.13 277 GLY E N 1
ATOM 9971 C CA . GLY D 1 269 ? -19.737 19.246 4.762 1.00 25.76 277 GLY E CA 1
ATOM 9972 C C . GLY D 1 269 ? -19.350 17.852 5.220 1.00 26.70 277 GLY E C 1
ATOM 9973 O O . GLY D 1 269 ? -20.197 17.116 5.729 1.00 25.72 277 GLY E O 1
ATOM 9974 N N . SER D 1 270 ? -18.079 17.488 5.041 1.00 27.97 278 SER E N 1
ATOM 9975 C CA . SER D 1 270 ? -17.586 16.168 5.450 1.00 29.53 278 SER E CA 1
ATOM 9976 C C . SER D 1 270 ? -17.619 16.017 6.970 1.00 29.61 278 SER E C 1
ATOM 9977 O O . SER D 1 270 ? -17.914 16.972 7.690 1.00 28.87 278 SER E O 1
ATOM 9980 N N . ALA D 1 271 ? -17.304 14.817 7.447 1.00 30.91 279 ALA E N 1
ATOM 9981 C CA . ALA D 1 271 ? -17.333 14.478 8.875 1.00 32.17 279 ALA E CA 1
ATOM 9982 C C . ALA D 1 271 ? -16.793 15.486 9.894 1.00 32.36 279 ALA E C 1
ATOM 9983 O O . ALA D 1 271 ? -17.493 15.844 10.844 1.00 32.24 279 ALA E O 1
ATOM 9985 N N . ASP D 1 272 ? -15.556 15.936 9.719 1.00 32.94 280 ASP E N 1
ATOM 9986 C CA . ASP D 1 272 ? -14.964 16.868 10.680 1.00 33.71 280 ASP E CA 1
ATOM 9987 C C . ASP D 1 272 ? -15.111 18.348 10.328 1.00 32.36 280 ASP E C 1
ATOM 9988 O O . ASP D 1 272 ? -14.606 19.212 11.043 1.00 31.57 280 ASP E O 1
ATOM 9993 N N . TRP D 1 273 ? -15.796 18.633 9.229 1.00 30.02 281 TRP E N 1
ATOM 9994 C CA . TRP D 1 273 ? -15.997 20.006 8.783 1.00 27.87 281 TRP E CA 1
ATOM 9995 C C . TRP D 1 273 ? -16.649 20.908 9.835 1.00 26.32 281 TRP E C 1
ATOM 9996 O O . TRP D 1 273 ? -17.727 20.603 10.347 1.00 25.98 281 TRP E O 1
ATOM 10007 N N . GLY D 1 274 ? -15.984 22.015 10.152 1.00 26.20 282 GLY E N 1
ATOM 10008 C CA . GLY D 1 274 ? -16.527 22.969 11.106 1.00 26.46 282 GLY E CA 1
ATOM 10009 C C . GLY D 1 274 ? -16.557 22.586 12.574 1.00 27.32 282 GLY E C 1
ATOM 10010 O O . GLY D 1 274 ? -17.026 23.362 13.409 1.00 26.19 282 GLY E O 1
ATOM 10011 N N . GLN D 1 275 ? -16.064 21.397 12.901 1.00 27.54 283 GLN E N 1
ATOM 10012 C C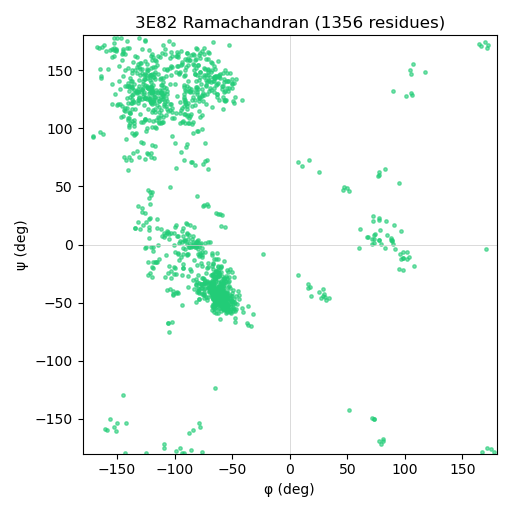A . GLN D 1 275 ? -16.047 20.960 14.289 1.00 28.94 283 GLN E CA 1
ATOM 10013 C C . GLN D 1 275 ? -15.107 21.844 15.086 1.00 28.17 283 GLN E C 1
ATOM 10014 O O . GLN D 1 275 ? -14.073 22.272 14.583 1.00 28.49 283 GLN E O 1
ATOM 10020 N N . ASP D 1 276 ? -15.473 22.118 16.330 1.00 29.42 284 ASP E N 1
ATOM 10021 C CA . ASP D 1 276 ? -14.646 22.950 17.195 1.00 30.24 284 ASP E CA 1
ATOM 10022 C C . ASP D 1 276 ? -14.639 22.330 18.586 1.00 30.22 284 ASP E C 1
ATOM 10023 O O . ASP D 1 276 ? -15.621 22.430 19.321 1.00 28.21 284 ASP E O 1
ATOM 10028 N N . ASP D 1 277 ? -13.535 21.687 18.949 1.00 31.85 285 ASP E N 1
ATOM 10029 C CA . ASP D 1 277 ? -13.451 21.052 20.257 1.00 35.71 285 ASP E CA 1
ATOM 10030 C C . ASP D 1 277 ? -13.071 22.033 21.362 1.00 35.53 285 ASP E C 1
ATOM 10031 O O . ASP D 1 277 ? -13.188 21.712 22.546 1.00 36.80 285 ASP E O 1
ATOM 10036 N N . ASP D 1 278 ? -12.613 23.221 20.971 1.00 33.69 286 ASP E N 1
ATOM 10037 C CA . ASP D 1 278 ? -12.238 24.261 21.932 1.00 31.95 286 ASP E CA 1
ATOM 10038 C C . ASP D 1 278 ? -13.546 24.853 22.454 1.00 31.63 286 ASP E C 1
ATOM 10039 O O . ASP D 1 278 ? -14.278 25.522 21.722 1.00 31.89 286 ASP E O 1
ATOM 10044 N N . PRO D 1 279 ? -13.858 24.613 23.732 1.00 29.70 287 PRO E N 1
ATOM 10045 C CA . PRO D 1 279 ? -15.093 25.119 24.334 1.00 28.99 287 PRO E CA 1
ATOM 10046 C C . PRO D 1 279 ? -15.149 26.596 24.704 1.00 27.72 287 PRO E C 1
ATOM 10047 O O . PRO D 1 279 ? -14.137 27.297 24.738 1.00 28.07 287 PRO E O 1
ATOM 10051 N N . LEU D 1 280 ? -16.366 27.048 24.972 1.00 25.95 288 LEU E N 1
ATOM 10052 C CA . LEU D 1 280 ? -16.610 28.411 25.407 1.00 26.66 288 LEU E CA 1
ATOM 10053 C C . LEU D 1 280 ? -16.370 28.356 26.925 1.00 26.46 288 LEU E C 1
ATOM 10054 O O . LEU D 1 280 ? -16.937 27.503 27.623 1.00 25.76 288 LEU E O 1
ATOM 10059 N N . VAL D 1 281 ? -15.510 29.239 27.422 1.00 26.29 289 VAL E N 1
ATOM 10060 C CA . VAL D 1 281 ? -15.213 29.299 28.851 1.00 25.54 289 VAL E CA 1
ATOM 10061 C C . VAL D 1 281 ? -16.049 30.431 29.446 1.00 26.35 289 VAL E C 1
ATOM 10062 O O . VAL D 1 281 ? -15.834 31.608 29.142 1.00 25.37 289 VAL E O 1
ATOM 10066 N N . ILE D 1 282 ? -17.006 30.066 30.293 1.00 25.77 290 ILE E N 1
ATOM 10067 C CA . ILE D 1 282 ? -17.905 31.032 30.903 1.00 26.61 290 ILE E CA 1
ATOM 10068 C C . ILE D 1 282 ? -17.633 31.302 32.382 1.00 27.22 290 ILE E C 1
ATOM 10069 O O . ILE D 1 282 ? -17.482 30.376 33.177 1.00 27.27 290 ILE E O 1
ATOM 10074 N N . TYR D 1 283 ? -17.578 32.579 32.741 1.00 26.29 291 TYR E N 1
ATOM 10075 C CA . TYR D 1 283 ? -17.360 32.987 34.122 1.00 25.53 291 TYR E CA 1
ATOM 10076 C C . TYR D 1 283 ? -18.655 33.631 34.596 1.00 25.94 291 TYR E C 1
ATOM 10077 O O . TYR D 1 283 ? -19.210 34.493 33.905 1.00 24.73 291 TYR E O 1
ATOM 10086 N N . ASP D 1 284 ? -19.149 33.219 35.761 1.00 25.69 292 ASP E N 1
ATOM 10087 C CA . ASP D 1 284 ? -20.386 33.806 36.272 1.00 26.87 292 ASP E CA 1
ATOM 10088 C C . ASP D 1 284 ? -20.108 34.705 37.477 1.00 27.17 292 ASP E C 1
ATOM 10089 O O . ASP D 1 284 ? -18.951 34.988 37.796 1.00 26.59 292 ASP E O 1
ATOM 10094 N N . ALA D 1 285 ? -21.163 35.158 38.148 1.00 28.51 293 ALA E N 1
ATOM 10095 C CA . ALA D 1 285 ? -21.001 36.053 39.290 1.00 29.81 293 ALA E CA 1
ATOM 10096 C C . ALA D 1 285 ? -20.175 35.497 40.448 1.00 31.21 293 ALA E C 1
ATOM 10097 O O . ALA D 1 285 ? -19.692 36.258 41.288 1.00 32.39 293 ALA E O 1
ATOM 10099 N N . SER D 1 286 ? -20.005 34.182 40.502 1.00 31.42 294 SER E N 1
ATOM 10100 C CA . SER D 1 286 ? -19.227 33.583 41.582 1.00 31.70 294 SER E CA 1
ATOM 10101 C C . SER D 1 286 ? -17.759 33.638 41.200 1.00 31.12 294 SER E C 1
ATOM 10102 O O . SER D 1 286 ? -16.893 33.202 41.956 1.00 31.30 294 SER E O 1
ATOM 10105 N N . LEU D 1 287 ? -17.494 34.174 40.014 1.00 29.83 295 LEU E N 1
ATOM 10106 C CA . LEU D 1 287 ? -16.137 34.313 39.494 1.00 30.51 295 LEU E CA 1
ATOM 10107 C C . LEU D 1 287 ? -15.500 32.997 39.047 1.00 32.13 295 LEU E C 1
ATOM 10108 O O . LEU D 1 287 ? -14.343 32.975 38.616 1.00 31.97 295 LEU E O 1
ATOM 10113 N N . GLN D 1 288 ? -16.245 31.902 39.149 1.00 33.24 296 GLN E N 1
ATOM 10114 C CA . GLN D 1 288 ? -15.720 30.606 38.728 1.00 35.03 296 GLN E CA 1
ATOM 10115 C C . GLN D 1 288 ? -16.143 30.287 37.295 1.00 34.67 296 GLN E C 1
ATOM 10116 O O . GLN D 1 288 ? -17.225 30.681 36.852 1.00 33.93 296 GLN E O 1
ATOM 10122 N N . ALA D 1 289 ? -15.282 29.564 36.585 1.00 33.19 297 ALA E N 1
ATOM 10123 C CA . ALA D 1 289 ? -15.531 29.198 35.198 1.00 34.29 297 ALA E CA 1
ATOM 10124 C C . ALA D 1 289 ? -16.121 27.806 35.017 1.00 35.03 297 ALA E C 1
ATOM 10125 O O . ALA D 1 289 ? -16.053 26.960 35.907 1.00 36.28 297 ALA E O 1
ATOM 10127 N N . HIS D 1 290 ? -16.713 27.593 33.849 1.00 34.34 298 HIS E N 1
ATOM 10128 C CA . HIS D 1 290 ? -17.281 26.308 33.467 1.00 33.14 298 HIS E CA 1
ATOM 10129 C C . HIS D 1 290 ? -17.320 26.339 31.941 1.00 33.42 298 HIS E C 1
ATOM 10130 O O . HIS D 1 290 ? -17.399 27.414 31.336 1.00 32.46 298 HIS E O 1
ATOM 10137 N N . ALA D 1 291 ? -17.226 25.172 31.316 1.00 32.04 299 ALA E N 1
ATOM 10138 C CA . ALA D 1 291 ? -17.206 25.108 29.867 1.00 32.01 299 ALA E CA 1
ATOM 10139 C C . ALA D 1 291 ? -18.548 24.807 29.221 1.00 32.61 299 ALA E C 1
ATOM 10140 O O . ALA D 1 291 ? -19.430 24.198 29.836 1.00 33.70 299 ALA E O 1
ATOM 10142 N N . GLN D 1 292 ? -18.697 25.264 27.979 1.00 32.20 300 GLN E N 1
ATOM 10143 C CA . GLN D 1 292 ? -19.902 25.032 27.189 1.00 31.14 300 GLN E CA 1
ATOM 10144 C C . GLN D 1 292 ? -19.420 24.666 25.796 1.00 31.25 300 GLN E C 1
ATOM 10145 O O . GLN D 1 292 ? -18.688 25.430 25.166 1.00 31.50 300 GLN E O 1
ATOM 10151 N N . ALA D 1 293 ? -19.816 23.488 25.325 1.00 31.03 301 ALA E N 1
ATOM 10152 C CA . ALA D 1 293 ? -19.409 23.015 24.007 1.00 30.49 301 ALA E CA 1
ATOM 10153 C C . ALA D 1 293 ? -19.747 24.042 22.931 1.00 29.13 301 ALA E C 1
ATOM 10154 O O . ALA D 1 293 ? -20.798 24.675 22.970 1.00 29.53 301 ALA E O 1
ATOM 10156 N N . THR D 1 294 ? -18.838 24.195 21.975 1.00 28.75 302 THR E N 1
ATOM 10157 C CA . THR D 1 294 ? -19.001 25.135 20.875 1.00 28.30 302 THR E CA 1
ATOM 10158 C C . THR D 1 294 ? -19.764 24.484 19.721 1.00 27.49 302 THR E C 1
ATOM 10159 O O . THR D 1 294 ? -19.458 23.362 19.318 1.00 26.99 302 THR E O 1
ATOM 10163 N N . PRO D 1 295 ? -20.782 25.174 19.187 1.00 28.05 303 PRO E N 1
ATOM 10164 C CA . PRO D 1 295 ? -21.537 24.593 18.074 1.00 26.12 303 PRO E CA 1
ATOM 10165 C C . PRO D 1 295 ? -20.628 24.516 16.853 1.00 26.11 303 PRO E C 1
ATOM 10166 O O . PRO D 1 295 ? -19.646 25.259 16.758 1.00 24.14 303 PRO E O 1
ATOM 10170 N N . GLN D 1 296 ? -20.931 23.615 15.923 1.00 26.15 304 GLN E N 1
ATOM 10171 C CA . GLN D 1 296 ? -20.086 23.493 14.746 1.00 28.40 304 GLN E CA 1
ATOM 10172 C C . GLN D 1 296 ? -20.384 24.606 13.761 1.00 27.25 304 GLN E C 1
ATOM 10173 O O . GLN D 1 296 ? -21.511 25.090 13.673 1.00 27.74 304 GLN E O 1
ATOM 10179 N N . GLY D 1 297 ? -19.358 25.013 13.028 1.00 26.21 305 GLY E N 1
ATOM 10180 C CA . GLY D 1 297 ? -19.533 26.055 12.040 1.00 26.20 305 GLY E CA 1
ATOM 10181 C C . GLY D 1 297 ? -19.707 25.424 10.676 1.00 25.84 305 GLY E C 1
ATOM 10182 O O . GLY D 1 297 ? -19.386 24.254 10.487 1.00 27.11 305 GLY E O 1
ATOM 10183 N N . ASP D 1 298 ? -20.229 26.190 9.728 1.00 24.56 306 ASP E N 1
ATOM 10184 C CA . ASP D 1 298 ? -20.431 25.701 8.367 1.00 23.66 306 ASP E CA 1
ATOM 10185 C C . ASP D 1 298 ? -20.821 26.854 7.456 1.00 22.23 306 ASP E C 1
ATOM 10186 O O . ASP D 1 298 ? -21.998 27.191 7.330 1.00 22.97 306 ASP E O 1
ATOM 10191 N N . GLN D 1 299 ? -19.830 27.454 6.816 1.00 21.04 307 GLN E N 1
ATOM 10192 C CA . GLN D 1 299 ? -20.103 28.572 5.936 1.00 21.72 307 GLN E CA 1
ATOM 10193 C C . GLN D 1 299 ? -20.803 28.142 4.650 1.00 22.37 307 GLN E C 1
ATOM 10194 O O . GLN D 1 299 ? -21.063 28.967 3.779 1.00 21.87 307 GLN E O 1
ATOM 10200 N N . ARG D 1 300 ? -21.103 26.851 4.523 1.00 22.47 308 ARG E N 1
ATOM 10201 C CA . ARG D 1 300 ? -21.820 26.391 3.346 1.00 22.57 308 ARG E CA 1
ATOM 10202 C C . ARG D 1 300 ? -23.211 27.017 3.467 1.00 21.32 308 ARG E C 1
ATOM 10203 O O . ARG D 1 300 ? -23.945 27.117 2.495 1.00 22.11 308 ARG E O 1
ATOM 10211 N N . GLN D 1 301 ? -23.560 27.442 4.677 1.00 20.63 309 GLN E N 1
ATOM 10212 C CA . GLN D 1 301 ? -24.858 28.074 4.917 1.00 20.90 309 GLN E CA 1
ATOM 10213 C C . GLN D 1 301 ? -25.041 29.301 4.033 1.00 19.25 309 GLN E C 1
ATOM 10214 O O . GLN D 1 301 ? -26.158 29.611 3.617 1.00 19.50 309 GLN E O 1
ATOM 10220 N N . TYR D 1 302 ? -23.951 30.007 3.749 1.00 18.42 310 TYR E N 1
ATOM 10221 C CA . TYR D 1 302 ? -24.054 31.186 2.901 1.00 18.66 310 TYR E CA 1
ATOM 10222 C C . TYR D 1 302 ? -24.693 30.788 1.561 1.00 19.22 310 TYR E C 1
ATOM 10223 O O . TYR D 1 302 ? -25.676 31.384 1.132 1.00 18.08 310 TYR E O 1
ATOM 10232 N N . TYR D 1 303 ? -24.137 29.768 0.916 1.00 18.44 311 TYR E N 1
ATOM 10233 C CA . TYR D 1 303 ? -24.660 29.314 -0.366 1.00 20.28 311 TYR E CA 1
ATOM 10234 C C . TYR D 1 303 ? -26.014 28.614 -0.275 1.00 19.24 311 TYR E C 1
ATOM 10235 O O . TYR D 1 303 ? -26.822 28.714 -1.192 1.00 20.48 311 TYR E O 1
ATOM 10252 N N . LEU D 1 305 ? -28.339 29.368 1.866 1.00 19.51 313 LEU E N 1
ATOM 10253 C CA . LEU D 1 305 ? -29.294 30.449 2.090 1.00 20.13 313 LEU E CA 1
ATOM 10254 C C . LEU D 1 305 ? -29.478 31.308 0.831 1.00 19.72 313 LEU E C 1
ATOM 10255 O O . LEU D 1 305 ? -30.580 31.772 0.552 1.00 21.15 313 LEU E O 1
ATOM 10260 N N . ILE D 1 306 ? -28.405 31.520 0.073 1.00 18.91 314 ILE E N 1
ATOM 10261 C CA . ILE D 1 306 ? -28.518 32.278 -1.160 1.00 17.94 314 ILE E CA 1
ATOM 10262 C C . ILE D 1 306 ? -29.403 31.459 -2.104 1.00 20.22 314 ILE E C 1
ATOM 10263 O O . ILE D 1 306 ? -30.307 31.996 -2.745 1.00 19.54 314 ILE E O 1
ATOM 10268 N N . ARG D 1 307 ? -29.139 30.155 -2.169 1.00 20.41 315 ARG E N 1
ATOM 10269 C CA . ARG D 1 307 ? -29.920 29.258 -3.016 1.00 23.46 315 ARG E CA 1
ATOM 10270 C C . ARG D 1 307 ? -31.400 29.399 -2.655 1.00 23.20 315 ARG E C 1
ATOM 10271 O O . ARG D 1 307 ? -32.236 29.648 -3.521 1.00 24.65 315 ARG E O 1
ATOM 10279 N N . ASP D 1 308 ? -31.711 29.235 -1.373 1.00 23.12 316 ASP E N 1
ATOM 10280 C CA . ASP D 1 308 ? -33.089 29.341 -0.901 1.00 24.83 316 ASP E CA 1
ATOM 10281 C C . ASP D 1 308 ? -33.722 30.693 -1.243 1.00 25.58 316 ASP E C 1
ATOM 10282 O O . ASP D 1 308 ? -34.905 30.768 -1.571 1.00 25.43 316 ASP E O 1
ATOM 10287 N N . ALA D 1 309 ? -32.931 31.757 -1.166 1.00 25.82 317 ALA E N 1
ATOM 10288 C CA . ALA D 1 309 ? -33.415 33.088 -1.505 1.00 25.67 317 ALA E CA 1
ATOM 10289 C C . ALA D 1 309 ? -33.742 33.126 -3.000 1.00 25.90 317 ALA E C 1
ATOM 10290 O O . ALA D 1 309 ? -34.795 33.630 -3.399 1.00 25.25 317 ALA E O 1
ATOM 10292 N N . LEU D 1 310 ? -32.844 32.585 -3.822 1.00 25.59 318 LEU E N 1
ATOM 10293 C CA . LEU D 1 310 ? -33.055 32.571 -5.265 1.00 26.72 318 LEU E CA 1
ATOM 10294 C C . LEU D 1 310 ? -34.297 31.773 -5.634 1.00 27.18 318 LEU E C 1
ATOM 10295 O O . LEU D 1 310 ? -34.898 32.009 -6.676 1.00 29.08 318 LEU E O 1
ATOM 10300 N N . LYS D 1 311 ? -34.683 30.832 -4.778 1.00 28.20 319 LYS E N 1
ATOM 10301 C CA . LYS D 1 311 ? -35.876 30.029 -5.015 1.00 28.47 319 LYS E CA 1
ATOM 10302 C C . LYS D 1 311 ? -37.092 30.750 -4.432 1.00 29.71 319 LYS E C 1
ATOM 10303 O O . LYS D 1 311 ? -38.219 30.267 -4.541 1.00 32.17 319 LYS E O 1
ATOM 10309 N N . GLY D 1 312 ? -36.853 31.905 -3.810 1.00 28.67 320 GLY E N 1
ATOM 10310 C CA . GLY D 1 312 ? -37.932 32.687 -3.225 1.00 27.49 320 GLY E CA 1
ATOM 10311 C C . GLY D 1 312 ? -38.463 32.197 -1.888 1.00 27.80 320 GLY E C 1
ATOM 10312 O O . GLY D 1 312 ? -39.511 32.652 -1.426 1.00 28.06 320 GLY E O 1
ATOM 10313 N N . GLN D 1 313 ? -37.748 31.277 -1.253 1.00 26.38 321 GLN E N 1
ATOM 10314 C CA . GLN D 1 313 ? -38.181 30.735 0.029 1.00 28.12 321 GLN E CA 1
ATOM 10315 C C . GLN D 1 313 ? -37.923 31.672 1.202 1.00 28.54 321 GLN E C 1
ATOM 10316 O O . GLN D 1 313 ? -38.698 31.711 2.163 1.00 27.58 321 GLN E O 1
ATOM 10322 N N . ILE D 1 314 ? -36.826 32.419 1.123 1.00 27.90 322 ILE E N 1
ATOM 10323 C CA . ILE D 1 314 ? -36.456 33.355 2.176 1.00 26.64 322 ILE E CA 1
ATOM 10324 C C . ILE D 1 314 ? -35.878 34.609 1.556 1.00 26.94 322 ILE E C 1
ATOM 10325 O O . ILE D 1 314 ? -35.702 34.698 0.339 1.00 25.94 322 ILE E O 1
ATOM 10330 N N . ALA D 1 315 ? -35.589 35.584 2.404 1.00 27.05 323 ALA E N 1
ATOM 10331 C CA . ALA D 1 315 ? -35.009 36.826 1.938 1.00 27.81 323 ALA E CA 1
ATOM 10332 C C . ALA D 1 315 ? -33.506 36.623 1.791 1.00 26.28 323 ALA E C 1
ATOM 10333 O O . ALA D 1 315 ? -32.926 35.708 2.385 1.00 25.96 323 ALA E O 1
ATOM 10335 N N . ASN D 1 316 ? -32.895 37.474 0.978 1.00 24.89 324 ASN E N 1
ATOM 10336 C CA . ASN D 1 316 ? -31.460 37.455 0.750 1.00 24.39 324 ASN E CA 1
ATOM 10337 C C . ASN D 1 316 ? -30.820 37.393 2.144 1.00 23.77 324 ASN E C 1
ATOM 10338 O O . ASN D 1 316 ? -31.064 38.258 2.976 1.00 25.52 324 ASN E O 1
ATOM 10343 N N . PRO D 1 317 ? -30.005 36.364 2.421 1.00 23.58 325 PRO E N 1
ATOM 10344 C CA . PRO D 1 317 ? -29.381 36.275 3.748 1.00 22.36 325 PRO E CA 1
ATOM 10345 C C . PRO D 1 317 ? -28.404 37.409 4.052 1.00 23.21 325 PRO E C 1
ATOM 10346 O O . PRO D 1 317 ? -28.221 37.789 5.213 1.00 23.09 325 PRO E O 1
ATOM 10350 N N . VAL D 1 318 ? -27.765 37.941 3.015 1.00 21.98 326 VAL E N 1
ATOM 10351 C CA . VAL D 1 318 ? -26.814 39.026 3.204 1.00 22.37 326 VAL E CA 1
ATOM 10352 C C . VAL D 1 318 ? -27.113 40.169 2.230 1.00 21.96 326 VAL E C 1
ATOM 10353 O O . VAL D 1 318 ? -26.408 40.354 1.239 1.00 22.11 326 VAL E O 1
ATOM 10357 N N . PRO D 1 319 ? -28.174 40.948 2.503 1.00 22.58 327 PRO E N 1
ATOM 10358 C CA . PRO D 1 319 ? -28.544 42.070 1.631 1.00 23.18 327 PRO E CA 1
ATOM 10359 C C . PRO D 1 319 ? -27.367 43.032 1.505 1.00 23.29 327 PRO E C 1
ATOM 10360 O O . PRO D 1 319 ? -26.668 43.294 2.488 1.00 24.05 327 PRO E O 1
ATOM 10364 N N . PRO D 1 320 ? -27.136 43.571 0.293 1.00 23.13 328 PRO E N 1
ATOM 10365 C CA . PRO D 1 320 ? -26.030 44.499 0.031 1.00 22.19 328 PRO E CA 1
ATOM 10366 C C . PRO D 1 320 ? -25.924 45.716 0.952 1.00 20.71 328 PRO E C 1
ATOM 10367 O O . PRO D 1 320 ? -24.839 46.230 1.172 1.00 19.67 328 PRO E O 1
ATOM 10371 N N . VAL D 1 321 ? -27.037 46.170 1.509 1.00 20.03 329 VAL E N 1
ATOM 10372 C CA . VAL D 1 321 ? -26.967 47.316 2.400 1.00 18.93 329 VAL E CA 1
ATOM 10373 C C . VAL D 1 321 ? -26.152 46.972 3.656 1.00 18.89 329 VAL E C 1
ATOM 10374 O O . VAL D 1 321 ? -25.594 47.852 4.306 1.00 18.62 329 VAL E O 1
ATOM 10378 N N . GLU D 1 322 ? -26.072 45.687 3.990 1.00 18.71 330 GLU E N 1
ATOM 10379 C CA . GLU D 1 322 ? -25.306 45.273 5.163 1.00 18.10 330 GLU E CA 1
ATOM 10380 C C . GLU D 1 322 ? -23.815 45.366 4.858 1.00 18.76 330 GLU E C 1
ATOM 10381 O O . GLU D 1 322 ? -23.017 45.692 5.737 1.00 18.34 330 GLU E O 1
ATOM 10387 N N . ALA D 1 323 ? -23.450 45.103 3.606 1.00 18.10 331 ALA E N 1
ATOM 10388 C CA . ALA D 1 323 ? -22.052 45.190 3.187 1.00 19.68 331 ALA E CA 1
ATOM 10389 C C . ALA D 1 323 ? -21.660 46.669 3.090 1.00 20.70 331 ALA E C 1
ATOM 10390 O O . ALA D 1 323 ? -20.510 47.031 3.328 1.00 20.23 331 ALA E O 1
ATOM 10392 N N . LEU D 1 324 ? -22.622 47.520 2.738 1.00 20.74 332 LEU E N 1
ATOM 10393 C CA . LEU D 1 324 ? -22.363 48.958 2.656 1.00 20.60 332 LEU E CA 1
ATOM 10394 C C . LEU D 1 324 ? -22.064 49.469 4.074 1.00 20.51 332 LEU E C 1
ATOM 10395 O O . LEU D 1 324 ? -21.223 50.352 4.264 1.00 21.63 332 LEU E O 1
ATOM 10400 N N . ALA D 1 325 ? -22.757 48.902 5.062 1.00 20.35 333 ALA E N 1
ATOM 10401 C CA . ALA D 1 325 ? -22.557 49.265 6.466 1.00 20.12 333 ALA E CA 1
ATOM 10402 C C . ALA D 1 325 ? -21.139 48.897 6.902 1.00 19.78 333 ALA E C 1
ATOM 10403 O O . ALA D 1 325 ? -20.460 49.681 7.558 1.00 21.77 333 ALA E O 1
ATOM 10405 N N . VAL D 1 326 ? -20.697 47.701 6.541 1.00 20.51 334 VAL E N 1
ATOM 10406 C CA . VAL D 1 326 ? -19.355 47.258 6.892 1.00 20.59 334 VAL E CA 1
ATOM 10407 C C . VAL D 1 326 ? -18.350 48.246 6.297 1.00 22.18 334 VAL E C 1
ATOM 10408 O O . VAL D 1 326 ? -17.431 48.699 6.980 1.00 21.34 334 VAL E O 1
ATOM 10420 N N . ALA D 1 328 ? -18.801 51.379 5.527 1.00 19.13 336 ALA E N 1
ATOM 10421 C CA . ALA D 1 328 ? -18.887 52.640 6.256 1.00 18.46 336 ALA E CA 1
ATOM 10422 C C . ALA D 1 328 ? -18.042 52.586 7.528 1.00 17.49 336 ALA E C 1
ATOM 10423 O O . ALA D 1 328 ? -17.361 53.551 7.869 1.00 18.69 336 ALA E O 1
ATOM 10425 N N . VAL D 1 329 ? -18.102 51.467 8.239 1.00 17.17 337 VAL E N 1
ATOM 10426 C CA . VAL D 1 329 ? -17.328 51.327 9.473 1.00 17.13 337 VAL E CA 1
ATOM 10427 C C . VAL D 1 329 ? -15.844 51.206 9.146 1.00 18.35 337 VAL E C 1
ATOM 10428 O O . VAL D 1 329 ? -15.004 51.854 9.775 1.00 18.73 337 VAL E O 1
ATOM 10432 N N . LEU D 1 330 ? -15.532 50.377 8.155 1.00 19.36 338 LEU E N 1
ATOM 10433 C CA . LEU D 1 330 ? -14.152 50.162 7.734 1.00 20.86 338 LEU E CA 1
ATOM 10434 C C . LEU D 1 330 ? -13.474 51.490 7.400 1.00 21.74 338 LEU E C 1
ATOM 10435 O O . LEU D 1 330 ? -12.357 51.771 7.858 1.00 22.71 338 LEU E O 1
ATOM 10440 N N . GLU D 1 331 ? -14.160 52.302 6.600 1.00 20.92 339 GLU E N 1
ATOM 10441 C CA . GLU D 1 331 ? -13.659 53.606 6.184 1.00 20.28 339 GLU E CA 1
ATOM 10442 C C . GLU D 1 331 ? -13.606 54.625 7.318 1.00 22.04 339 GLU E C 1
ATOM 10443 O O . GLU D 1 331 ? -12.686 55.445 7.380 1.00 23.49 339 GLU E O 1
ATOM 10449 N N . ALA D 1 332 ? -14.588 54.583 8.211 1.00 21.25 340 ALA E N 1
ATOM 10450 C CA . ALA D 1 332 ? -14.603 55.511 9.337 1.00 21.55 340 ALA E CA 1
ATOM 10451 C C . ALA D 1 332 ? -13.389 55.236 10.225 1.00 21.98 340 ALA E C 1
ATOM 10452 O O . ALA D 1 332 ? -12.789 56.160 10.773 1.00 23.01 340 ALA E O 1
ATOM 10454 N N . ALA D 1 333 ? -13.035 53.964 10.368 1.00 20.77 341 ALA E N 1
ATOM 10455 C CA . ALA D 1 333 ? -11.888 53.581 11.192 1.00 22.14 341 ALA E CA 1
ATOM 10456 C C . ALA D 1 333 ? -10.602 54.144 10.599 1.00 22.49 341 ALA E C 1
ATOM 10457 O O . ALA D 1 333 ? -9.739 54.629 11.325 1.00 21.62 341 ALA E O 1
ATOM 10459 N N . VAL D 1 334 ? -10.477 54.073 9.279 1.00 23.16 342 VAL E N 1
ATOM 10460 C CA . VAL D 1 334 ? -9.293 54.592 8.602 1.00 26.19 342 VAL E CA 1
ATOM 10461 C C . VAL D 1 334 ? -9.189 56.105 8.792 1.00 26.60 342 VAL E C 1
ATOM 10462 O O . VAL D 1 334 ? -8.111 56.623 9.093 1.00 27.14 342 VAL E O 1
ATOM 10466 N N . ARG D 1 335 ? -10.313 56.805 8.631 1.00 26.52 343 ARG E N 1
ATOM 10467 C CA . ARG D 1 335 ? -10.347 58.256 8.794 1.00 26.94 343 ARG E CA 1
ATOM 10468 C C . ARG D 1 335 ? -9.977 58.641 10.218 1.00 27.70 343 ARG E C 1
ATOM 10469 O O . ARG D 1 335 ? -9.291 59.636 10.443 1.00 28.22 343 ARG E O 1
ATOM 10477 N N . SER D 1 336 ? -10.455 57.862 11.181 1.00 26.19 344 SER E N 1
ATOM 10478 C CA . SER D 1 336 ? -10.167 58.142 12.578 1.00 26.21 344 SER E CA 1
ATOM 10479 C C . SER D 1 336 ? -8.685 57.974 12.872 1.00 25.40 344 SER E C 1
ATOM 10480 O O . SER D 1 336 ? -8.094 58.778 13.587 1.00 26.51 344 SER E O 1
ATOM 10483 N N . ALA D 1 337 ? -8.095 56.920 12.322 1.00 24.72 345 ALA E N 1
ATOM 10484 C CA . ALA D 1 337 ? -6.682 56.629 12.527 1.00 26.22 345 ALA E CA 1
ATOM 10485 C C . ALA D 1 337 ? -5.770 57.698 11.943 1.00 27.62 345 ALA E C 1
ATOM 10486 O O . ALA D 1 337 ? -4.769 58.061 12.549 1.00 28.45 345 ALA E O 1
ATOM 10488 N N . GLU D 1 338 ? -6.112 58.201 10.763 1.00 29.07 346 GLU E N 1
ATOM 10489 C CA . GLU D 1 338 ? -5.286 59.212 10.119 1.00 30.60 346 GLU E CA 1
ATOM 10490 C C . GLU D 1 338 ? -5.489 60.625 10.659 1.00 30.12 346 GLU E C 1
ATOM 10491 O O . GLU D 1 338 ? -4.578 61.448 10.601 1.00 28.47 346 GLU E O 1
ATOM 10497 N N . SER D 1 339 ? -6.673 60.901 11.199 1.00 29.95 347 SER E N 1
ATOM 10498 C CA . SER D 1 339 ? -6.984 62.225 11.729 1.00 28.42 347 SER E CA 1
ATOM 10499 C C . SER D 1 339 ? -6.833 62.356 13.239 1.00 29.25 347 SER E C 1
ATOM 10500 O O . SER D 1 339 ? -6.622 63.454 13.748 1.00 29.21 347 SER E O 1
ATOM 10503 N N . GLY D 1 340 ? -6.964 61.244 13.954 1.00 29.48 348 GLY E N 1
ATOM 10504 C CA . GLY D 1 340 ? -6.880 61.290 15.401 1.00 28.77 348 GLY E CA 1
ATOM 10505 C C . GLY D 1 340 ? -8.226 61.707 15.980 1.00 29.72 348 GLY E C 1
ATOM 10506 O O . GLY D 1 340 ? -8.327 62.136 17.132 1.00 29.30 348 GLY E O 1
ATOM 10515 N N . VAL D 1 342 ? -12.458 60.697 16.531 1.00 23.18 350 VAL E N 1
ATOM 10516 C CA . VAL D 1 342 ? -13.498 59.674 16.524 1.00 21.83 350 VAL E CA 1
ATOM 10517 C C . VAL D 1 342 ? -14.369 60.034 15.318 1.00 22.65 350 VAL E C 1
ATOM 10518 O O . VAL D 1 342 ? -14.662 61.208 15.101 1.00 21.36 350 VAL E O 1
ATOM 10522 N N . GLN D 1 343 ? -14.768 59.037 14.536 1.00 21.57 351 GLN E N 1
ATOM 10523 C CA . GLN D 1 343 ? -15.568 59.274 13.333 1.00 22.67 351 GLN E CA 1
ATOM 10524 C C . GLN D 1 343 ? -16.964 58.665 13.340 1.00 22.39 351 GLN E C 1
ATOM 10525 O O . GLN D 1 343 ? -17.214 57.645 13.988 1.00 21.11 351 GLN E O 1
ATOM 10531 N N . THR D 1 344 ? -17.869 59.293 12.599 1.00 21.77 352 THR E N 1
ATOM 10532 C CA . THR D 1 344 ? -19.227 58.790 12.475 1.00 23.00 352 THR E CA 1
ATOM 10533 C C . THR D 1 344 ? -19.329 58.077 11.129 1.00 22.88 352 THR E C 1
ATOM 10534 O O . THR D 1 344 ? -18.394 58.119 10.327 1.00 21.89 352 THR E O 1
ATOM 10538 N N . LEU D 1 345 ? -20.458 57.419 10.889 1.00 21.52 353 LEU E N 1
ATOM 10539 C CA . LEU D 1 345 ? -20.646 56.673 9.658 1.00 20.96 353 LEU E CA 1
ATOM 10540 C C . LEU D 1 345 ? -21.301 57.510 8.576 1.00 20.65 353 LEU E C 1
ATOM 10541 O O . LEU D 1 345 ? -22.281 58.212 8.830 1.00 21.56 353 LEU E O 1
ATOM 10546 N N . ASP D 1 346 ? -20.765 57.414 7.364 1.00 21.10 354 ASP E N 1
ATOM 10547 C CA . ASP D 1 346 ? -21.290 58.183 6.243 1.00 22.06 354 ASP E CA 1
ATOM 10548 C C . ASP D 1 346 ? -22.448 57.447 5.581 1.00 21.42 354 ASP E C 1
ATOM 10549 O O . ASP D 1 346 ? -22.335 56.925 4.470 1.00 22.54 354 ASP E O 1
ATOM 10554 N N . LEU D 1 347 ? -23.565 57.412 6.298 1.00 22.51 355 LEU E N 1
ATOM 10555 C CA . LEU D 1 347 ? -24.785 56.754 5.851 1.00 20.90 355 LEU E CA 1
ATOM 10556 C C . LEU D 1 347 ? -25.925 57.742 6.018 1.00 22.53 355 LEU E C 1
ATOM 10557 O O . LEU D 1 347 ? -25.830 58.672 6.817 1.00 23.04 355 LEU E O 1
ATOM 10562 N N . SER D 1 348 ? -26.999 57.560 5.261 1.00 20.77 356 SER E N 1
ATOM 10563 C CA . SER D 1 348 ? -28.144 58.458 5.382 1.00 21.78 356 SER E CA 1
ATOM 10564 C C . SER D 1 348 ? -29.100 57.928 6.450 1.00 22.64 356 SER E C 1
ATOM 10565 O O . SER D 1 348 ? -29.003 56.768 6.866 1.00 21.94 356 SER E O 1
ATOM 10568 N N . ASP D 1 349 ? -30.020 58.776 6.899 1.00 21.03 357 ASP E N 1
ATOM 10569 C CA . ASP D 1 349 ? -30.987 58.349 7.895 1.00 22.09 357 ASP E CA 1
ATOM 10570 C C . ASP D 1 349 ? -31.823 57.207 7.326 1.00 22.72 357 ASP E C 1
ATOM 10571 O O . ASP D 1 349 ? -32.149 56.248 8.041 1.00 22.03 357 ASP E O 1
ATOM 10576 N N . ASP D 1 350 ? -32.164 57.300 6.042 1.00 22.02 358 ASP E N 1
ATOM 10577 C CA . ASP D 1 350 ? -32.951 56.248 5.411 1.00 23.15 358 ASP E CA 1
ATOM 10578 C C . ASP D 1 350 ? -32.190 54.930 5.481 1.00 23.42 358 ASP E C 1
ATOM 10579 O O . ASP D 1 350 ? -32.763 53.881 5.778 1.00 22.20 358 ASP E O 1
ATOM 10584 N N . GLU D 1 351 ? -30.892 54.987 5.205 1.00 22.62 359 GLU E N 1
ATOM 10585 C CA . GLU D 1 351 ? -30.070 53.791 5.237 1.00 23.70 359 GLU E CA 1
ATOM 10586 C C . GLU D 1 351 ? -29.970 53.211 6.651 1.00 23.80 359 GLU E C 1
ATOM 10587 O O . GLU D 1 351 ? -30.010 51.993 6.828 1.00 23.53 359 GLU E O 1
ATOM 10593 N N . ARG D 1 352 ? -29.842 54.080 7.651 1.00 23.32 360 ARG E N 1
ATOM 10594 C CA . ARG D 1 352 ? -29.778 53.636 9.043 1.00 23.59 360 ARG E CA 1
ATOM 10595 C C . ARG D 1 352 ? -31.098 52.950 9.412 1.00 24.39 360 ARG E C 1
ATOM 10596 O O . ARG D 1 352 ? -31.109 51.921 10.098 1.00 22.34 360 ARG E O 1
ATOM 10604 N N . ASN D 1 353 ? -32.208 53.526 8.954 1.00 22.75 361 ASN E N 1
ATOM 10605 C CA . ASN D 1 353 ? -33.521 52.962 9.231 1.00 25.65 361 ASN E CA 1
ATOM 10606 C C . ASN D 1 353 ? -33.627 51.559 8.629 1.00 24.71 361 ASN E C 1
ATOM 10607 O O . ASN D 1 353 ? -34.095 50.633 9.286 1.00 26.21 361 ASN E O 1
ATOM 10612 N N . THR D 1 354 ? -33.188 51.415 7.381 1.00 22.63 362 THR E N 1
ATOM 10613 C CA . THR D 1 354 ? -33.211 50.131 6.691 1.00 24.39 362 THR E CA 1
ATOM 10614 C C . THR D 1 354 ? -32.425 49.096 7.500 1.00 24.95 362 THR E C 1
ATOM 10615 O O . THR D 1 354 ? -32.893 47.978 7.720 1.00 25.30 362 THR E O 1
ATOM 10619 N N . LEU D 1 355 ? -31.235 49.484 7.950 1.00 24.75 363 LEU E N 1
ATOM 10620 C CA . LEU D 1 355 ? -30.381 48.601 8.738 1.00 25.89 363 LEU E CA 1
ATOM 10621 C C . LEU D 1 355 ? -30.976 48.293 10.114 1.00 26.81 363 LEU E C 1
ATOM 10622 O O . LEU D 1 355 ? -30.916 47.154 10.581 1.00 25.77 363 LEU E O 1
ATOM 10627 N N . ARG D 1 356 ? -31.554 49.303 10.756 1.00 28.30 364 ARG E N 1
ATOM 10628 C CA . ARG D 1 356 ? -32.158 49.119 12.071 1.00 32.74 364 ARG E CA 1
ATOM 10629 C C . ARG D 1 356 ? -33.304 48.112 11.973 1.00 34.24 364 ARG E C 1
ATOM 10630 O O . ARG D 1 356 ? -33.430 47.212 12.807 1.00 32.02 364 ARG E O 1
ATOM 10638 N N . GLU D 1 357 ? -34.139 48.277 10.952 1.00 35.79 365 GLU E N 1
ATOM 10639 C CA . GLU D 1 357 ? -35.274 47.386 10.735 1.00 38.52 365 GLU E CA 1
ATOM 10640 C C . GLU D 1 357 ? -34.792 45.963 10.460 1.00 38.51 365 GLU E C 1
ATOM 10641 O O . GLU D 1 357 ? -35.405 44.989 10.900 1.00 37.63 365 GLU E O 1
ATOM 10647 N N . GLY D 1 358 ? -33.695 45.850 9.720 1.00 37.79 366 GLY E N 1
ATOM 10648 C CA . GLY D 1 358 ? -33.158 44.541 9.409 1.00 37.36 366 GLY E CA 1
ATOM 10649 C C . GLY D 1 358 ? -32.598 43.860 10.641 1.00 38.48 366 GLY E C 1
ATOM 10650 O O . GLY D 1 358 ? -32.739 42.648 10.809 1.00 38.02 366 GLY E O 1
ATOM 10651 N N . HIS D 1 359 ? -31.967 44.638 11.514 1.00 39.08 367 HIS E N 1
ATOM 10652 C CA . HIS D 1 359 ? -31.383 44.087 12.728 1.00 39.83 367 HIS E CA 1
ATOM 10653 C C . HIS D 1 359 ? -32.475 43.624 13.689 1.00 41.09 367 HIS E C 1
ATOM 10654 O O . HIS D 1 359 ? -32.295 42.649 14.420 1.00 40.26 367 HIS E O 1
ATOM 10661 N N . HIS D 1 360 ? -33.608 44.322 13.679 1.00 41.98 368 HIS E N 1
ATOM 10662 C CA . HIS D 1 360 ? -34.726 43.971 14.550 1.00 43.99 368 HIS E CA 1
ATOM 10663 C C . HIS D 1 360 ? -35.392 42.666 14.123 1.00 44.67 368 HIS E C 1
ATOM 10664 O O . HIS D 1 360 ? -35.752 41.878 15.027 1.00 44.25 368 HIS E O 1
#

Foldseek 3Di:
DAEEAEEDCPDCCVLPVVLLQVPDPLYHDAHYADCDPVVVCVPVVRHHYHPDLLCRLQDDRHAEYEYPDDQQCQLVSLLSNLVSLHAYEYEPPNHPDVSLVVSLVSCVVSVHHYFYQLLQCFALVLQQVLVCVVVCQQPAWAEKEAEDEDADLPECAPLRVPVLNLLLSVCLRPNAAFKKAKAWDCPRPPYDHTFWIWMWGHHPRHIYIYIYHNDHDDDFRIWIHHNFWIKTQRDTGCQSVCSVVVNRAPDDCHQADQRWIWIAGPVRDIDTDHTDGGHSSVQCCCSCCVVVNDPNPGGSLSSVSSLNSVSNVCNNVVVMGGRPDDPVSSVVSVVVSD/DDPQAQEEAEEDCPPCCVLPVVLLQVVDPRHHDAEYADCDPVVVCVVVVHHHYHPDLLCSLLDPVHAEYEYDDDQQCQLVSLLSNLVSLHAYEYEPPNHPAVSLVVSLVSCVVSVHHYFYCLLCCQALVLQQVLVCVVVCQQPAWAEKEAEDEDADLDDCAFCRPPVLNLLLSVCLRPNAAQKKAKAWAPPRDPDDGTAWIWMWGHHPRHIYIYIGHNDPDDDFRIWIHHPFWIKTQRDTFCQSVCSVVVNRAPDDCHQADQRFIWIAGPVRDTDTDHGDGGHSSVQCCCSCVVVVNDPNPGGSLSSVSSCNSVQNVVNNVVVMGGRDDDPVSSVCRVVVSD/DAEEAEEDCPCCNVLPVVLLQVPDPLYDDQEYADCCVVVVCVVVVHRHYHPDLLCRLQDDRHAEYEAPDDQAVQLVSLLSNLVNLHAYEYEPPNHPDVSLVVSLVSCVVSVHHYFYCLLCCFFLLLVQVLVCVVVCQQPAWAEKEAEDEDADLDPDDPPDDDDADLRVPVLNVLLSVCLRPNAAFWKAWAFDPPRVPDDHTAWIWMWGHHPRHIYIYIGHNDPDDDFRIWIHHNFWIKTHRDTFCQSVCSVVVNRAPDPCHQADARWIWIAGPVRDTDTDGTDGGHSSVQCCCSCVSVVNDPNPGGSLSSVQSCRSVQNVVNNVVVMGGRPDDDVSSVCSVVVSD/DQQAEEAEEDCPDCNVLPVVLLQVVDPRYDDAEYEDCDVVVVCVPPVPHHYHPDLLDRLLDDRHAEYEYPDDQQCQLVSLLSSLVSLHAYEYEPPNHPDVSLVVSLVSCVVSVHHYFYCLLCCQALLLQQVLVCVVVCQQPAWAEKEAEDEDADLVCADCRVPVLNLLLSVCLNPNAAFKKAKAWDCPHDPDDHTFWIWMWGHHPRHIYIYIYHNDPDDDFRIWIHHPFWIKTHRDTFCQSVCSVVVHRQPDDCHQADQRWIWIAGPVRDTDTDHTDGGGSSCQCCCSCVVVVNDPNPGRSLSSVSSCRSVSNVVNNVPVMGGRPDDPVSSVVRVVVSD

Secondary structure (DSSP, 8-state):
-EEEEEE--SHHIIIIIHHHHHTSTTEEEEEEE-S-HHHHHHH-TTSEEES-HHHHHT-TT-SEEEE-S-GGGHHHHHHHHHHTT-EEEEPSPS----HHHHHHHHHHHTT--EEE----TT-HHHHHHHHHHHHTTT-SEEEEEEEE---------HHHHHHHHHHHHHHHHH---SEEEEEEE--STT--S--EEEEEEE-SS-EEEEEE----S---SEEEEESSEEEEE-SPP-HHHHHHHTPPTTSTTTT---S-EEEEETTS-EEEEPPPP--GGGT--HHHHHTTSS--SS-HHHHHH--HHHHHHHHHHH--B-----HHHHHHHHHHT-/--SSSEEEEEE--SHHIIIIIHHHHHTSTTEEEEEEE-S-HHHHHHH-TTSEEES-HHHHHH-TT-SEEEE-S-GGGHHHHHHHHHHTT-EEEEPSPS----HHHHHHHHHHHTT--EEE----TT-HHHHHHHHHHHHTTTSSEEEEEEEE---------HHHHHHHHHHHHHHHHH---SEEEEEEE--STT--S--EEEEEEE-SS-EEEEEE---SS---SEEEEESSEEEEE-SPP-HHHHHHTTPPTTSTTTT---S-EEEEETT--EEEEPPPPP-GGGT--HHHHHTTSS--SS-HHHHHH--HHHHHHHHHHH--B-----HHHHHHHHTT--/-EEEEEE--SHHIIIIIHHHHHTSTTEEEEEEE-S-HHHHHHH-SSSB--S-HHHHHT-TT-SEEEE-S-GGGHHHHHHHHHTTT-EEEEPSSS----HHHHHHHHHHHTT--EEE--TTTT-HHHHHHHHHHHTTTTSSEEEEEEEE------SS-TT-----HHHHHHHHHHHHHHHHH---SEEEEEEE--STT--S--EEEEEEEETTEEEEEEE---SS---SEEEEESS-EEEE-SPP-HHHHHHTTPPTTSTTTT---S-EEEE-TTS-EEEEPPPPP-GGGG--HHHHHTTSS--SS-HHHHHH--HHHHHHHHHHH--B-----HHHHHHHHHHT-/---EEEEEE--SHHIIIIIHHHHHTSTTEEEEEEE-S-HHHHHTT-TTSEEES-HHHHHT-TT-SEEEE-S-GGGHHHHHHHHHHTT-EEEEPSSS----HHHHHHHHHHHTT--EEE--GGGG-HHHHHHHHHHHTTTTSSEEEEEEEE--------HHHHHHHHHHHHHHHHH---SEEEEEEE--STT--S--EEEEEEE-SS-EEEEEE---SS---SEEEEESS-EEEE-SPP-HHHHHHHTPPTTSTTTT---S-EEEE-TTS-EEEEPPPPP-GGGT--HHHHHTTSS--SS-HHHHHH--HHHHHHHHHHH--B-----HHHHHHHHHHH-

Nearest PDB structures (foldseek):
  3e82-assembly1_A  TM=1.002E+00  e=4.805E-73  Klebsiella pneumoniae subsp. pneumoniae MGH 78578
  3e82-assembly2_E  TM=9.952E-01  e=6.630E-69  Klebsiella pneumoniae subsp. pneumoniae MGH 78578
  3e82-assembly2_D  TM=9.956E-01  e=4.678E-68  Klebsiella pneumoniae subsp. pneumoniae MGH 78578
  3fhl-assembly2_D  TM=9.438E-01  e=1.651E-37  Bacteroides fragilis NCTC 9343
  3gfg-assembly6_L  TM=9.522E-01  e=1.495E-34  Bacillus subtilis subsp. subtilis str. 168

CATH classification: 3.40.50.720 (+1 more: 3.30.360.10)

Organism: Klebsiella pneumoniae subsp. pneumoniae (strain ATCC 700721 / MGH 78578) (NCBI:txid272620)

B-factor: mean 28.86, std 9.3, range [11.67, 72.5]

Sequence (1364 aa):
TINIALIGYGFVGKTFHAPLIRSVPGLNLAFVASRDEEKVKRDLPDVTVIASPEAAVQHPDVDLVVIASPNATHAPLARLALNAGKHVVVDKPFTLDQEARELIALAEEKQRLLSVFHNRRWDSDYLGIRQVIEQGTLGAVKHFESHFDRFRPEVSGLWFDLGPHLIDQALQLFGLPQSVQGNIATLRDGAEINDWAHVVLNYPAHKVILHCSLVAGGSSRFTVHGDKGSVIKARADQQESQLLAGVVPGSADWGQDDDPLVIYDASLQAHAQATPQGDQRQYYLIRDALKGQIANPVPPVEALAVAVLEAAVRSAESGVQTLDLSDDERNTLREGHHLSNNTINIALIGYGFVGKTFHAPLIRSVPGLNLAFVASRDEEKVKRDLPDVTVIASPEAAVQHPDVDLVVIASPNATHAPLARLALNAGKHVVVDKPFTLDQEARELIALAEEKQRLLSVFHNRRWDSDYLGIRQVIEQGTLGAVKHFESHFDRFRPEVSGLWFDLGPHLIDQALQLFGLPQSVQGNIATLRDGAEINDWAHVVLNYPAHKVILHCSLVAGGSSRFTVHGDKGSVIKARADQQESQLLAGVVPGSADWGQDDDPLVIYDASLQAHAQATPQGDQRQYYLIRDALKGQIANPVPPVEALAVAVLEAAVRSAESGVQTLDLSDDERNTLREGHHTINIALIGYGFVGKTFHAPLIRSVPGLNLAFVASRDEEKVKRDLPDVTVIASPEAAVQHPDVDLVVIASPNATHAPLARLALNAGKHVVVDKPFTLDQEARELIALAEEKQRLLSVFHNRRWDSDYLGIRQVIEQGTLGAVKHFESHFDRFRPEVRVRWREGSGLWFDLGPHLIDQALQLFGLPQSVQGNIATLRDGAEINDWAHVVLNYPAHKVILHCSLVAGGSSRFTVHGDKGSVIKARADQQESQLLAGVVPGSADWGQDDDPLVIYDASLQAHAQATPQGDQRQYYLIRDALKGQIANPVPPVEALAVAVLEAAVRSAESGVQTLDLSDDERNTLREGHHNNTINIALIGYGFVGKTFHAPLIRSVPGLNLAFVASRDEEKVKRDLPDVTVIASPEAAVQHPDVDLVVIASPNATHAPLARLALNAGKHVVVDKPFTLDQEARELIALAEEKQRLLSVFHNRRWDSDYLGIRQVIEQGTLGAVKHFESHFDRFRPESGLWFDLGPHLIDQALQLFGLPQSVQGNIATLRDGAEINDWAHVVLNYPAHKVILHCSLVAGGSSRFTVHGDKGSVIKARADQQESQLLAGVVPGSADWGQDDDPLVIYDASLQAHAQATPQGDQRQYYLIRDALKGQIANPVPPVEALAVAVLEAAVRSAESGVQTLDLSDDERNTLREGHH

InterPro domains:
  IPR000683 Gfo/Idh/MocA-like oxidoreductase, N-terminal [PF01408] (16-133)
  IPR004104 Gfo/Idh/MocA-like oxidoreductase, C-terminal [PF02894] (145-349)
  IPR036291 NAD(P)-binding domain superfamily [SSF51735] (7-209)
  IPR051317 Gfo/Idh/MocA family oxidoreductases [PTHR43708] (11-350)

Radius of gyration: 46.64 Å; Cα contacts (8 Å, |Δi|>4): 3116; chains: 4; bounding box: 87×80×154 Å